Protein AF-A0AAV6G8V8-F1 (afdb_monomer)

Radius of gyration: 40.71 Å; Cα contacts (8 Å, |Δi|>4): 2150; chains: 1; bounding box: 115×100×104 Å

Nearest PDB structures (foldseek):
  4igi-assembly1_A  TM=9.285E-01  e=2.406E-15  Mus musculus
  1qc5-assembly1_A  TM=9.276E-01  e=7.473E-13  Homo sapiens
  1mhp-assembly1_A  TM=9.210E-01  e=8.680E-13  Rattus norvegicus
  1ck4-assembly1_A  TM=9.273E-01  e=8.257E-13  Rattus norvegicus
  1pt6-assembly1_A  TM=9.185E-01  e=1.231E-12  Homo sapiens

Sequence (1249 aa):
MVQYSNIMHTEFSLNTYQNKAQILEHIDKLGYIMGKTLTGEGLNFILKEHFVQSAGSRASEKVPQIAVVITDGMADDDVGPHAMDLKNQGIIVYAIGVKDAVELELRQIASEPQDQHVYSVSDFTALQSITQKIVQKLCFEVEEVISHTTQVVISHTITQVSTDCQHATVADIVFLVDCSGSIGHDSFNQMKQFLKSFVSGLPVAKHQVRIGLAQFDHQTYQEFLLKDHDNVKDVLDRIDQLQYHKGATYLGSALTFLQENYFTPEGGSRDSVPKIAIVITDGASMDAVAEPALKLRSHGVVIFAVGVGYYDAAQLRTVASSPSEQFLISIHDYQELQKVMDNMRKTVCTSVEIQAQVLAPKYAEVFFLVDSSAQSHIQAIREMLIRLANQLNVNKEGNRMGLAQYGSTVSVEFQLDQYTSESEVVDHIKRFTLTGSQMRKTGGAISYASHNFFSLEDGTRGYKQYLVLIISGKSDDNVMEASNVIKDQGVTVLTVGLDQADRVELEIIATQSYVFIGQCTQQIIQGIATADNTIDIKDTVKEKIQGISQMIVHVLCTTVVTAEPKNPTIVMPGKEPKNPTIVVTTKKPKNPTNVVIVAKTPPAPPQTSHCSEGSAGHLSEGGHNNNGQYIQHTKQDIKILFDSEKIPKVSHDCIQTDKADIYFLIDHSTSIRYKDFRHIKKFVLELIWMFRIGPHKVRVGLVKFSNSPKLEFRLSQYTDRESLEDAVIAVHQTGGNTYIGHALNFMSPLFKETMEDRGHAVPKYLIVITDANSHDNVEVPAKRLRQQGITIYAIGLKGANERELDYISGDPKRKYLINNFNAFIPMKDDIVKDICSQSACKNMLADVIFLVDGSGSIDSDEFYKIKRFINVLIQRSIQVHPDAVRVGLLQYSGTLRVEYTLCAPQTLRGFLQTVNFMRQLSGTTLTGGALSLTSQFFDTSKGGRPGVPKILIVLTDGEARDDVVRPAQALRRKNIIIYSVGVERANVTQLREISGRPSRLFMETNFDALQNLESDILPKICQPDKPDTTYKPDKPDTTHMPDTTDKTVINCSTTQVADMIFLVDGSSSIYPDQYKSMERFMMSVVDSMNVGEDHVRFGAIVYSTAAESKFTLNQFKTAEEVRNAIANLNQPGGITSTGAALRYALDYFGQSYGGRREKKVPQILFVITDGAATDPELLPVSSLEVLSEGIMIYGIGVAGAMMTELQVMTGGKNKRVFYVDNFDALETLQKKISKELCEDDKQNVSLRP

Organism: NCBI:txid278164

Solvent-accessible surface area (backbone atoms only — not comparable to full-atom values): 69593 Å² total; per-residue (Å²): 84,72,52,62,22,74,56,79,44,80,78,43,43,67,61,71,54,95,47,70,66,59,50,48,64,48,60,80,63,62,79,86,81,86,66,47,48,33,52,13,61,42,43,48,44,46,54,68,66,34,64,29,64,92,24,42,32,44,60,94,76,69,45,87,48,72,45,81,46,77,44,61,45,65,58,76,47,73,38,52,68,31,29,46,54,42,46,74,71,65,31,46,28,33,18,34,29,18,54,64,29,44,66,75,56,30,54,48,41,21,35,84,62,48,91,82,24,42,43,80,31,80,30,82,77,47,47,60,50,46,42,63,56,51,49,53,51,51,48,48,57,50,50,55,52,45,59,71,58,55,78,75,79,79,77,90,82,85,89,81,78,70,76,74,42,80,76,42,52,47,31,39,39,34,40,39,36,58,31,23,56,85,62,45,72,68,41,49,51,37,47,43,53,43,52,45,56,56,52,72,60,47,66,39,25,81,85,29,22,26,54,24,39,34,41,28,15,72,56,68,45,84,75,45,39,29,65,76,41,57,36,54,62,60,49,45,65,50,53,72,69,62,78,85,59,73,37,55,44,32,56,16,63,39,43,42,51,40,54,72,52,36,69,27,68,92,14,43,36,59,98,70,48,26,39,37,38,42,36,40,40,51,53,57,56,81,48,72,40,49,65,29,32,50,54,39,40,73,74,62,33,45,30,36,27,37,37,28,54,71,38,43,67,67,61,45,53,50,43,19,31,81,63,41,90,81,21,47,46,81,40,72,44,56,73,52,49,66,74,47,42,63,64,48,51,40,54,50,27,52,50,25,40,54,38,42,71,70,49,57,88,71,44,38,38,39,37,37,40,34,39,16,57,39,63,96,44,47,69,62,51,36,56,50,54,40,53,47,39,61,60,52,57,26,23,73,92,50,20,29,56,23,36,32,34,32,17,84,55,73,47,80,77,44,54,51,77,76,48,62,40,40,66,59,51,39,60,44,45,76,66,64,74,70,82,60,43,94,47,39,32,54,11,62,42,44,43,46,42,44,67,72,76,68,48,89,81,73,80,82,83,84,64,53,45,35,39,42,38,38,35,45,44,64,61,78,46,73,38,59,65,29,30,48,57,37,44,75,71,65,38,46,32,34,26,40,32,34,96,62,32,43,65,68,59,35,62,57,44,23,40,92,90,35,62,41,77,59,90,50,70,65,52,53,54,50,50,65,48,62,75,44,102,64,63,65,85,74,58,57,67,55,53,49,61,49,42,65,64,52,79,66,74,82,77,82,88,88,88,84,91,90,83,89,90,83,89,88,88,84,87,88,87,84,82,90,88,86,84,88,84,91,82,93,84,91,88,87,88,89,85,88,86,92,88,86,91,90,89,94,83,89,88,85,90,83,86,90,88,88,84,90,83,89,86,91,86,84,85,86,84,89,83,84,90,77,94,72,71,77,67,60,53,58,61,49,56,58,49,56,71,53,70,78,60,82,73,79,87,72,91,64,66,46,84,66,39,61,54,34,42,36,36,41,41,36,58,33,20,61,83,61,46,74,68,58,50,51,50,52,49,50,51,53,48,59,54,52,69,30,50,52,52,22,88,85,24,26,22,57,21,38,31,40,29,11,77,56,64,42,77,78,45,52,46,84,71,43,52,42,61,69,64,39,50,53,54,57,70,66,64,76,80,81,41,44,52,51,36,55,17,62,35,43,51,60,47,53,60,63,65,54,52,46,43,75,79,60,76,53,93,65,58,37,40,37,44,36,39,43,56,61,70,57,79,47,67,42,46,68,31,30,48,53,42,44,75,69,66,37,49,36,37,19,40,26,29,71,80,24,45,63,68,59,30,38,39,44,22,72,37,75,89,35,40,47,79,37,68,40,84,76,62,49,62,70,48,53,55,53,54,48,45,65,68,33,49,72,58,70,25,79,84,38,61,32,41,38,34,40,41,35,60,25,23,52,88,58,53,77,65,48,52,46,36,53,38,48,37,55,45,50,54,40,73,74,41,51,59,48,24,87,84,36,22,32,56,24,34,33,38,27,14,72,56,72,47,80,77,44,41,41,55,48,78,45,35,59,68,57,52,47,49,51,48,69,70,60,74,78,69,57,37,47,49,33,52,13,62,38,46,49,60,50,57,56,51,57,33,62,89,34,42,26,66,84,99,49,51,35,38,38,41,39,39,40,51,55,61,59,79,48,67,39,51,66,26,30,50,54,38,34,73,73,48,36,43,36,33,24,38,31,25,64,68,24,41,66,66,62,37,35,49,42,22,68,36,73,92,36,43,48,78,32,81,37,56,73,51,46,74,59,48,52,75,73,49,46,62,51,64,48,57,60,77,78,64,69,88,75,83,70,90,73,77,95,74,95,74,82,90,80,86,90,88,85,80,91,63,89,70,65,73,62,70,61,46,30,38,39,34,40,40,34,62,21,22,61,88,63,47,76,72,46,49,52,31,53,44,52,34,54,40,55,52,45,77,74,48,67,45,20,87,84,22,25,22,55,24,36,30,43,24,11,70,58,63,45,79,77,47,39,29,66,74,50,54,41,52,64,54,46,43,57,52,52,77,65,68,79,72,77,41,50,46,42,30,52,16,62,33,48,44,62,54,51,65,53,50,32,65,93,30,43,27,47,53,92,77,71,35,55,39,36,37,40,37,40,40,53,49,62,52,76,36,59,86,38,30,59,56,26,29,47,53,38,46,73,73,65,36,46,48,32,22,36,32,24,55,62,26,40,67,69,56,33,31,45,45,29,72,66,39,64,88,36,45,45,75,32,84,38,50,79,55,43,61,71,43,48,68,57,52,55,50,52,53,56,51,56,49,63,56,56,64,76,73,62,134

Secondary structure (DSSP, 8-state):
-EEESSSEEES--TTS-SSHHHHHHHHTT-----S---HHHHHHHHHHHTSSGGGT--GGGT---EEEEEESS--SS-HHHHHHHHHHTT-EEEEEEETT--HHHHHHHSPSSHHHHEEEESSTTTHHHHHHHHHHHHHHHHHHHHHHHHTTS--S------GGGSS---EEEEEEEE--TTTHHHHHHHHHHHHHHHHHTS-BBTTSEEEEEEEESSSEEEEE-TTT--BHHHHHHHHHTPPP------HHHHHHHHHHHTSSTTTT--TTS-EEEEEEESS--SS--HHHHHHHHHTTEEEEEEEESS--HHHHHHHS-SSHHHHEEEESSSSTHHHHHHHHHHHHHHHHHHHHHHH----EEEEEEEETT-GGGHHHHHHHHHHHHHHHT-BTTS-EEEEEEESSSEEEEE-TTS-SBHHHHHHHHTT------S---HHHHHHHHHHHTS-TTS--SSPEEEEEEEESS--SS-HHHHHHHHHHTTPEEEEEE-TT--HHHHHHHSSTT-EEESS-HHHHHHHHHHSSTTS--SSHHHHHHHHHHHTT--S-------------------------------------------------------------------------THHHHHHHHHHHHHHSS----------S---EEEEEEEE-SSSS-HHHHHHHHHHHHHHHHHS-B-TTSEEEEEEEESSSEEEEE-TTT--SHHHHHHHHHTPPP------HHHHHHHHHHHHHHHHHTTSS---EEEEEEE-S--SS--HHHHHHHHTTTEEEEEEEETT--HHHHHHHHSSGGGEEEESSGGGHHHHHHHHHHHHH---TTTT--EEEEEEEE-BTTS-HHHHHHHHHHHHHHHHHH--B-TTSEEEEEEEESSSEEEEE-TTS---HHHHHHHHHHPPP--B---HHHHHHHHTTTTSGGGTPPSSS-EEEEEEESS--SS--HHHHHHHHHTTEEEEEEEETT--HHHHHHHHSSGGGEEEESSTTTHHHHHHHHHHHHHS-----TT------------------S------SSEEEEEEEE-SSSS-HHHHHHHHHHHHHHHTTS-BSTTSEEEEEEEESSSEEEEE-TTT--SHHHHHHHHTT-----S---HHHHHHHHHHTTSGGGT--GGGT--EEEEEEESS--S-GGGHHHHHHHHHHTT-EEEEEEETT--HHHHHHHTTT-GGGEEEESSSGGGGGGHHHHHHHHHHHHHHHGGG--

Foldseek 3Di:
DWDDFVDIGDLAAPPRDDDDVVVVVSVVVDDDDYHAQAQQVNLVCCVPPHCDVVSPNCVVVVQAAEAEDEDAAEHPDDNQVSLVVCVVSRYAYAFEYAQHHDQVSSQSNGDPPCVLRYHYDNHPVQVLLCVVVCVVVVVVVRVLSVVVSVVPPDDDDDDDADPLQVPLFAAEEEEEEELAAVCDDVLLVLVLVLVLVLLSNHFAALGTYFYFYWYDAPDIRGQAFSNRDGGSVVVNVSSVVDDRDYHHAAQQNRLQVCVVQHCDVNSVHDQLFQAEYEYEDAAEHPDQNQVSLVVSLVSRYAYAYEYEAYYDPVSVCSNHAPPSVLRYHYYHGSNCSVVCSSVVSNSVSVSRNVSNVVSDAAAAEEEEEAELAVQVCLVVVLVLQLVLLVLQQDAQVGYFYWYWYDFPHIGGQGARNRDGGSVVSNVSSVVDHRPHDPAHAPLRSLLCCQPPHLDDPPPDDGHAAEYEYEDADEHPDDNQVSLVSSVVSRYAYAYAYHHHHDQVSRCSNGDPPRYHYDQDSVVNNVSVCVVDVRRRPDVVNVCVSVVSVPVPPVPDDDDDDDDDDDDDDDDDDDDDDDDDDDDDDDDDDDDDDDDDDDDDDDDDDDDDDDDDDDDDDDDDDDDDDDDDDVVVVVVVVVVVVVVVDPDDPDPQALPQQFAEEEEEEEEQAPVQDPVNLVLVLVLVLVLLVNYFFALQGYFYWYWYDAQAIDTLDASNGDGGSVVVNVSSVPDDRDHHHAAQQRVLQVVVVSVVCVCVSHVDDDAAEYEYEEAEDHPDDQLVSLVVCVVVRYQYAQEYEDCYPVVSRCSNRVDPLRYDYYSRSVVVVVVSVSVSCVSSQDLLQPQAFEEEEEEEEQAQVADPVLLVLVLVLVLVLCVRHADFALGHYFYFYWYDAPHIDGQGALPPHRDSVVVNVSSNPDDGDHHHAAQQVSLQVVQCRCDVSGNHDPPTAAEYEYEEADEHPDDNQVSLVVCLVVLYQYAYEYEAYYDPVSNCSNRVHPLRYHYYNHSVSSVVCSVSVNNCVSVPDGRDPDDDPDDDDDDDDDDDPDDPDPDPPQLFFAEEEEEAELAPVADPVLLVLVLVLVLLLLVVFDFALRGYFYWYWYDAPHIDTQAFRPGDGDSVVVSVSSVPDDRPYHHAQPLRSLQVVQCRCDVVRSHDVVVVHAAEYEYEDAAEHPPLVSLLVSLCVSVVSRYQYQYEYEQHYDQVSRCSNRVNPPLRYHYDNHSNCSNVCSVSVSVVSSVVVVVSVVPDD

Structure (mmCIF, N/CA/C/O backbone):
data_AF-A0AAV6G8V8-F1
#
_entry.id   AF-A0AAV6G8V8-F1
#
loop_
_atom_site.group_PDB
_atom_site.id
_atom_site.type_symbol
_atom_site.label_atom_id
_atom_site.label_alt_id
_atom_site.label_comp_id
_atom_site.label_asym_id
_atom_site.label_entity_id
_atom_site.label_seq_id
_atom_site.pdbx_PDB_ins_code
_atom_site.Cartn_x
_atom_site.Cartn_y
_atom_site.Cartn_z
_atom_site.occupancy
_atom_site.B_iso_or_equiv
_atom_site.auth_seq_id
_atom_site.auth_comp_id
_atom_site.auth_asym_id
_atom_site.auth_atom_id
_atom_site.pdbx_PDB_model_num
ATOM 1 N N . MET A 1 1 ? 1.365 11.807 -45.455 1.00 86.38 1 MET A N 1
ATOM 2 C CA . MET A 1 1 ? 1.861 10.439 -45.203 1.00 86.38 1 MET A CA 1
ATOM 3 C C . MET A 1 1 ? 2.652 9.980 -46.411 1.00 86.38 1 MET A C 1
ATOM 5 O O . MET A 1 1 ? 2.213 10.179 -47.540 1.00 86.38 1 MET A O 1
ATOM 9 N N . VAL A 1 2 ? 3.820 9.398 -46.152 1.00 90.25 2 VAL A N 1
ATOM 10 C CA . VAL A 1 2 ? 4.770 8.904 -47.153 1.00 90.25 2 VAL A CA 1
ATOM 11 C C . VAL A 1 2 ? 5.119 7.465 -46.787 1.00 90.25 2 VAL A C 1
ATOM 13 O O . VAL A 1 2 ? 5.314 7.177 -45.606 1.00 90.25 2 VAL A O 1
ATOM 16 N N . GLN A 1 3 ? 5.207 6.583 -47.779 1.00 90.31 3 GLN A N 1
ATOM 17 C CA . GLN A 1 3 ? 5.963 5.337 -47.669 1.00 90.31 3 GLN A CA 1
ATOM 18 C C . GLN A 1 3 ? 7.306 5.521 -48.382 1.00 90.31 3 GLN A C 1
ATOM 20 O O . GLN A 1 3 ? 7.365 6.146 -49.441 1.00 90.31 3 GLN A O 1
ATOM 25 N N . TYR A 1 4 ? 8.384 4.991 -47.811 1.00 88.00 4 TYR A N 1
ATOM 26 C CA . TYR A 1 4 ? 9.729 5.091 -48.373 1.00 88.00 4 TYR A CA 1
ATOM 27 C C . TYR A 1 4 ? 10.363 3.709 -48.520 1.00 88.00 4 TYR A C 1
ATOM 29 O O . TYR A 1 4 ? 10.017 2.764 -47.813 1.00 88.00 4 TYR A O 1
ATOM 37 N N . SER A 1 5 ? 11.245 3.593 -49.506 1.00 86.44 5 SER A N 1
ATOM 38 C CA . SER A 1 5 ? 11.984 2.381 -49.856 1.00 86.44 5 SER A CA 1
ATOM 39 C C . SER A 1 5 ? 13.168 2.785 -50.758 1.00 86.44 5 SER A C 1
ATOM 41 O O . SER A 1 5 ? 13.708 3.879 -50.609 1.00 86.44 5 SER A O 1
ATOM 43 N N . ASN A 1 6 ? 13.515 1.999 -51.788 1.00 82.19 6 ASN A N 1
ATOM 44 C CA . ASN A 1 6 ? 14.340 2.501 -52.897 1.00 82.19 6 ASN A CA 1
ATOM 45 C C . ASN A 1 6 ? 13.607 3.541 -53.780 1.00 82.19 6 ASN A C 1
ATOM 47 O O . ASN A 1 6 ? 14.211 4.082 -54.705 1.00 82.19 6 ASN A O 1
ATOM 51 N N . ILE A 1 7 ? 12.317 3.783 -53.528 1.00 77.00 7 ILE A N 1
ATOM 52 C CA . ILE A 1 7 ? 11.50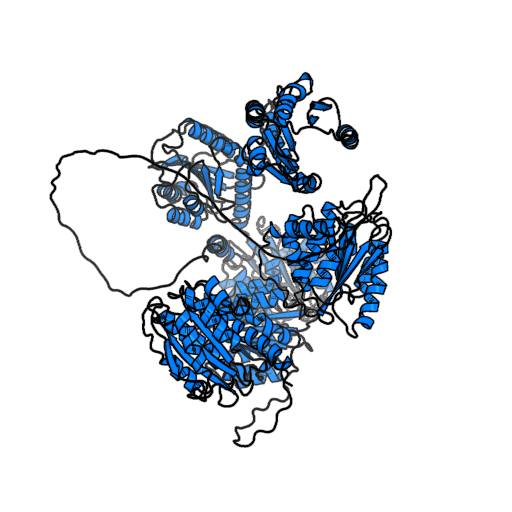0 4.863 -54.093 1.00 77.00 7 ILE A CA 1
ATOM 53 C C . ILE A 1 7 ? 10.654 5.520 -52.993 1.00 77.00 7 ILE A C 1
ATOM 55 O O . ILE A 1 7 ? 10.235 4.854 -52.043 1.00 77.00 7 ILE A O 1
ATOM 59 N N . MET A 1 8 ? 10.384 6.818 -53.146 1.00 88.38 8 MET A N 1
ATOM 60 C CA . MET A 1 8 ? 9.541 7.607 -52.241 1.00 88.38 8 MET A CA 1
ATOM 61 C C . MET A 1 8 ? 8.120 7.692 -52.800 1.00 88.38 8 MET A C 1
ATOM 63 O O . MET A 1 8 ? 7.934 8.155 -53.926 1.00 88.38 8 MET A O 1
ATOM 67 N N . HIS A 1 9 ? 7.121 7.254 -52.034 1.00 86.38 9 HIS A N 1
ATOM 68 C CA . HIS A 1 9 ? 5.721 7.242 -52.455 1.00 86.38 9 HIS A CA 1
ATOM 69 C C . HIS A 1 9 ? 4.845 8.112 -51.546 1.00 86.38 9 HIS A C 1
ATOM 71 O O . HIS A 1 9 ? 4.814 7.956 -50.325 1.00 86.38 9 HIS A O 1
ATOM 77 N N . THR A 1 10 ? 4.118 9.049 -52.156 1.00 91.62 10 THR A N 1
ATOM 78 C CA . THR A 1 10 ? 3.138 9.894 -51.464 1.00 91.62 10 THR A CA 1
ATOM 79 C C . THR A 1 10 ? 1.790 9.189 -51.440 1.00 91.62 10 THR A C 1
ATOM 81 O O . THR A 1 10 ? 1.140 9.077 -52.472 1.00 91.62 10 THR A O 1
ATOM 84 N N . GLU A 1 11 ? 1.354 8.770 -50.253 1.00 90.94 11 GLU A N 1
ATOM 85 C CA . GLU A 1 11 ? 0.031 8.162 -50.052 1.00 90.94 11 GLU A CA 1
ATOM 86 C C . GLU A 1 11 ? -1.067 9.231 -50.007 1.00 90.94 11 GLU A C 1
ATOM 88 O O . GLU A 1 11 ? -2.090 9.143 -50.681 1.00 90.94 11 GLU A O 1
ATOM 93 N N . PHE A 1 12 ? -0.826 10.293 -49.233 1.00 90.25 12 PHE A N 1
ATOM 94 C CA . PHE A 1 12 ? -1.669 11.488 -49.177 1.00 90.25 12 PHE A CA 1
ATOM 95 C C . PHE A 1 12 ? -0.925 12.647 -48.506 1.00 90.25 12 PHE A C 1
ATOM 97 O O . PHE A 1 12 ? -0.090 12.429 -47.628 1.00 90.25 12 PHE A O 1
ATOM 104 N N . SER A 1 13 ? -1.242 13.883 -48.874 1.00 89.69 13 SER A N 1
ATOM 105 C CA . SER A 1 13 ? -0.701 15.107 -48.266 1.00 89.69 13 SER A CA 1
ATOM 106 C C . SER A 1 13 ? -1.564 15.572 -47.079 1.00 89.69 13 SER A C 1
ATOM 108 O O . SER A 1 13 ? -2.649 15.040 -46.835 1.00 89.69 13 SER A O 1
ATOM 110 N N . LEU A 1 14 ? -1.098 16.562 -46.309 1.00 87.00 14 LEU A N 1
ATOM 111 C CA . LEU A 1 14 ? -1.771 17.040 -45.088 1.00 87.00 14 LEU A CA 1
ATOM 112 C C . LEU A 1 14 ? -3.162 17.652 -45.354 1.00 87.00 14 LEU A C 1
ATOM 114 O O . LEU A 1 14 ? -4.009 17.647 -44.464 1.00 87.00 14 LEU A O 1
ATOM 118 N N . ASN A 1 15 ? -3.418 18.143 -46.571 1.00 88.62 15 ASN A N 1
ATOM 119 C CA . ASN A 1 15 ? -4.710 18.691 -47.008 1.00 88.62 15 ASN A CA 1
ATOM 120 C C . ASN A 1 15 ? -5.618 17.702 -47.773 1.00 88.62 15 ASN A C 1
ATOM 122 O O . ASN A 1 15 ? -6.743 18.068 -48.116 1.00 88.62 15 ASN A O 1
ATOM 126 N N . THR A 1 16 ? -5.173 16.470 -48.055 1.00 89.75 16 THR A N 1
ATOM 127 C CA . THR A 1 16 ? -5.898 15.538 -48.944 1.00 89.75 16 THR A CA 1
ATOM 128 C C . THR A 1 16 ? -7.219 15.028 -48.359 1.00 89.75 16 THR A C 1
ATOM 130 O O . THR A 1 16 ? -8.172 14.811 -49.106 1.00 89.75 16 THR A O 1
ATOM 133 N N . TYR A 1 17 ? -7.303 14.853 -47.037 1.00 88.38 17 TYR A N 1
ATOM 134 C CA . TYR A 1 17 ? -8.477 14.291 -46.365 1.00 88.38 17 TYR A CA 1
ATOM 135 C C . TYR A 1 17 ? -9.014 15.224 -45.280 1.00 88.38 17 TYR A C 1
ATOM 137 O O . TYR A 1 17 ? -8.270 15.727 -44.444 1.00 88.38 17 TYR A O 1
ATOM 145 N N . GLN A 1 18 ? -10.332 15.441 -45.290 1.00 78.56 18 GLN A N 1
ATOM 146 C CA . GLN A 1 18 ? -11.009 16.434 -44.443 1.00 78.56 18 GLN A CA 1
ATOM 147 C C . GLN A 1 18 ? -11.440 15.874 -43.078 1.00 78.56 18 GLN A C 1
ATOM 149 O O . GLN A 1 18 ? -11.823 16.631 -42.190 1.00 78.56 18 GLN A O 1
ATOM 154 N N . ASN A 1 19 ? -11.432 14.550 -42.898 1.00 77.31 19 ASN A N 1
ATOM 155 C CA . ASN A 1 19 ? -11.843 13.915 -41.649 1.00 77.31 19 ASN A CA 1
ATOM 156 C C . ASN A 1 19 ? -11.115 12.586 -41.390 1.00 77.31 19 ASN A C 1
ATOM 158 O O . ASN A 1 19 ? -10.601 11.935 -42.299 1.00 77.31 19 ASN A O 1
ATOM 162 N N . LYS A 1 20 ? -11.127 12.165 -40.119 1.00 80.25 20 LYS A N 1
ATOM 163 C CA . LYS A 1 20 ? -10.453 10.954 -39.629 1.00 80.25 20 LYS A CA 1
ATOM 164 C C . LYS A 1 20 ? -10.902 9.668 -40.333 1.00 80.25 20 LYS A C 1
ATOM 166 O O . LYS A 1 20 ? -10.077 8.779 -40.509 1.00 80.25 20 LYS A O 1
ATOM 171 N N . ALA A 1 21 ? -12.172 9.553 -40.731 1.00 85.38 21 ALA A N 1
ATOM 172 C CA . ALA A 1 21 ? -12.683 8.329 -41.348 1.00 85.38 21 ALA A CA 1
ATOM 173 C C . ALA A 1 21 ? -12.049 8.085 -42.726 1.00 85.38 21 ALA A C 1
ATOM 175 O O . ALA A 1 21 ? -11.604 6.977 -42.990 1.00 85.38 21 ALA A O 1
ATOM 176 N N . GLN A 1 22 ? -11.912 9.128 -43.553 1.00 86.44 22 GLN A N 1
ATOM 177 C CA . GLN A 1 22 ? -11.244 9.032 -44.859 1.00 86.44 22 GLN A CA 1
ATOM 178 C C . GLN A 1 22 ? -9.756 8.667 -44.737 1.00 86.44 22 GLN A C 1
ATOM 180 O O . GLN A 1 22 ? -9.252 7.869 -45.520 1.00 86.44 22 GLN A O 1
ATOM 185 N N . ILE A 1 23 ? -9.065 9.222 -43.732 1.00 85.94 23 ILE A N 1
ATOM 186 C CA . ILE A 1 23 ? -7.656 8.903 -43.453 1.00 85.94 23 ILE A CA 1
ATOM 187 C C . ILE A 1 23 ? -7.510 7.422 -43.078 1.00 85.94 23 ILE A C 1
ATOM 189 O O . ILE A 1 23 ? -6.643 6.740 -43.615 1.00 85.94 23 ILE A O 1
ATOM 193 N N . LEU A 1 24 ? -8.376 6.909 -42.196 1.00 83.06 24 LEU A N 1
ATOM 194 C CA . LEU A 1 24 ? -8.376 5.493 -41.816 1.00 83.06 24 LEU A CA 1
ATOM 195 C C . LEU A 1 24 ? -8.730 4.581 -43.001 1.00 83.06 24 LEU A C 1
ATOM 197 O O . LEU A 1 24 ? -8.028 3.608 -43.236 1.00 83.06 24 LEU A O 1
ATOM 201 N N . GLU A 1 25 ? -9.734 4.936 -43.809 1.00 86.00 25 GLU A N 1
ATOM 202 C CA . GLU A 1 25 ? -10.139 4.153 -44.987 1.00 86.00 25 GLU A CA 1
ATOM 203 C C . GLU A 1 25 ? -9.055 4.097 -46.083 1.00 86.00 25 GLU A C 1
ATOM 205 O O . GLU A 1 25 ? -9.055 3.181 -46.907 1.00 86.00 25 GLU A O 1
ATOM 210 N N . HIS A 1 26 ? -8.136 5.069 -46.120 1.00 85.69 26 HIS A N 1
ATOM 211 C CA . HIS A 1 26 ? -6.927 4.991 -46.940 1.00 85.69 26 HIS A CA 1
ATOM 212 C C . HIS A 1 26 ? -5.857 4.116 -46.269 1.00 85.69 26 HIS A C 1
ATOM 214 O O . HIS A 1 26 ? -5.286 3.247 -46.922 1.00 85.69 26 HIS A O 1
ATOM 220 N N . ILE A 1 27 ? -5.606 4.307 -44.967 1.00 84.69 27 ILE A N 1
ATOM 221 C CA . ILE A 1 27 ? -4.611 3.534 -44.203 1.00 84.69 27 ILE A CA 1
ATOM 222 C C . ILE A 1 27 ? -4.907 2.024 -44.247 1.00 84.69 27 ILE A C 1
ATOM 224 O O . ILE A 1 27 ? -3.991 1.236 -44.469 1.00 84.69 27 ILE A O 1
ATOM 228 N N . ASP A 1 28 ? -6.177 1.625 -44.149 1.00 81.19 28 ASP A N 1
ATOM 229 C CA . ASP A 1 28 ? -6.628 0.228 -44.250 1.00 81.19 28 ASP A CA 1
ATOM 230 C C . ASP A 1 28 ? -6.400 -0.401 -45.646 1.00 81.19 28 ASP A C 1
ATOM 232 O O . ASP A 1 28 ? -6.551 -1.613 -45.814 1.00 81.19 28 ASP A O 1
ATOM 236 N N . LYS A 1 29 ? -6.039 0.402 -46.657 1.00 83.81 29 LYS A N 1
ATOM 237 C CA . LYS A 1 29 ? -5.767 -0.025 -48.044 1.00 83.81 29 LYS A CA 1
ATOM 238 C C . LYS A 1 29 ? -4.293 0.095 -48.440 1.00 83.81 29 LYS A C 1
ATOM 240 O O . LYS A 1 29 ? -3.964 -0.182 -49.594 1.00 83.81 29 LYS A O 1
ATOM 245 N N . LEU A 1 30 ? -3.414 0.500 -47.520 1.00 81.31 30 LEU A N 1
ATOM 246 C CA . LEU A 1 30 ? -1.988 0.663 -47.797 1.00 81.31 30 LEU A CA 1
ATOM 247 C C . LEU A 1 30 ? -1.344 -0.663 -48.215 1.00 81.31 30 LEU A C 1
ATOM 249 O O . LEU A 1 30 ? -1.376 -1.654 -47.484 1.00 81.31 30 LEU A O 1
ATOM 253 N N . GLY A 1 31 ? -0.702 -0.653 -49.383 1.00 77.31 31 GLY A N 1
ATOM 254 C CA . GLY A 1 31 ? 0.236 -1.703 -49.764 1.00 77.31 31 GLY A CA 1
ATOM 255 C C . GLY A 1 31 ? 1.511 -1.642 -48.919 1.00 77.31 31 GLY A C 1
ATOM 256 O O . GLY A 1 31 ? 1.779 -0.652 -48.243 1.00 77.31 31 GLY A O 1
ATOM 257 N N . TYR A 1 32 ? 2.323 -2.696 -48.981 1.00 74.44 32 TYR A N 1
ATOM 258 C CA . TYR A 1 32 ? 3.706 -2.663 -48.504 1.00 74.44 32 TYR A CA 1
ATOM 259 C C . TYR A 1 32 ? 4.640 -2.592 -49.713 1.00 74.44 32 TYR A C 1
ATOM 261 O O . TYR A 1 32 ? 4.578 -3.458 -50.590 1.00 74.44 32 TYR A O 1
ATOM 269 N N . ILE A 1 33 ? 5.494 -1.569 -49.764 1.00 73.38 33 ILE A N 1
ATOM 270 C CA . ILE A 1 33 ? 6.512 -1.417 -50.808 1.00 73.38 33 ILE A CA 1
ATOM 271 C C . ILE A 1 33 ? 7.825 -2.088 -50.382 1.00 73.38 33 ILE A C 1
ATOM 273 O O . ILE A 1 33 ? 8.314 -1.885 -49.275 1.00 73.38 33 ILE A O 1
ATOM 277 N N . MET A 1 34 ? 8.395 -2.911 -51.265 1.00 70.19 34 MET A N 1
ATOM 278 C CA . MET A 1 34 ? 9.658 -3.621 -51.029 1.00 70.19 34 MET A CA 1
ATOM 279 C C . MET A 1 34 ? 10.827 -2.871 -51.669 1.00 70.19 34 MET A C 1
ATOM 281 O O . MET A 1 34 ? 10.772 -2.567 -52.860 1.00 70.19 34 MET A O 1
ATOM 285 N N . GLY A 1 35 ? 11.903 -2.641 -50.913 1.00 79.00 35 GLY A N 1
ATOM 286 C CA . GLY A 1 35 ? 13.099 -1.956 -51.401 1.00 79.00 35 GLY A CA 1
ATOM 287 C C . GLY A 1 35 ? 14.218 -1.853 -50.363 1.00 79.00 35 GLY A C 1
ATOM 288 O O . GLY A 1 35 ? 14.261 -2.634 -49.418 1.00 79.00 35 GLY A O 1
ATOM 289 N N . LYS A 1 36 ? 15.121 -0.887 -50.568 1.00 81.06 36 LYS A N 1
ATOM 290 C CA . LYS A 1 36 ? 16.159 -0.464 -49.606 1.00 81.06 36 LYS A CA 1
ATOM 291 C C . LYS A 1 36 ? 15.577 0.448 -48.525 1.00 81.06 36 LYS A C 1
ATOM 293 O O . LYS A 1 36 ? 14.610 1.153 -48.800 1.00 81.06 36 LYS A O 1
ATOM 298 N N . THR A 1 37 ? 16.207 0.519 -47.359 1.00 84.06 37 THR A N 1
ATOM 299 C CA . THR A 1 37 ? 15.756 1.365 -46.241 1.00 84.06 37 THR A CA 1
ATOM 300 C C . THR A 1 37 ? 16.425 2.740 -46.319 1.00 84.06 37 THR A C 1
ATOM 302 O O . THR A 1 37 ? 17.313 3.060 -45.536 1.00 84.06 37 THR A O 1
ATOM 305 N N . LEU A 1 38 ? 16.045 3.548 -47.317 1.00 89.50 38 LEU A N 1
ATOM 306 C CA . LEU A 1 38 ? 16.570 4.910 -47.514 1.00 89.50 38 LEU A CA 1
ATOM 307 C C . LEU A 1 38 ? 15.846 5.914 -46.601 1.00 89.50 38 LEU A C 1
ATOM 309 O O . LEU A 1 38 ? 14.999 6.698 -47.040 1.00 89.50 38 LEU A O 1
ATOM 313 N N . THR A 1 39 ? 16.118 5.826 -45.300 1.00 91.38 39 THR A N 1
ATOM 314 C CA . THR A 1 39 ? 15.491 6.667 -44.275 1.00 91.38 39 THR A CA 1
ATOM 315 C C . THR A 1 39 ? 15.903 8.132 -44.429 1.00 91.38 39 THR A C 1
ATOM 317 O O . THR A 1 39 ? 15.053 9.013 -44.310 1.00 91.38 39 THR A O 1
ATOM 320 N N . GLY A 1 40 ? 17.172 8.413 -44.738 1.00 91.75 40 GLY A N 1
ATOM 321 C CA . GLY A 1 40 ? 17.699 9.771 -44.897 1.00 91.75 40 GLY A CA 1
ATOM 322 C C . GLY A 1 40 ? 17.014 10.530 -46.034 1.00 91.75 40 GLY A C 1
ATOM 323 O O . GLY A 1 40 ? 16.488 11.626 -45.826 1.00 91.75 40 GLY A O 1
ATOM 324 N N . GLU A 1 41 ? 16.915 9.919 -47.214 1.00 91.56 41 GLU A N 1
ATOM 325 C CA . GLU A 1 41 ? 16.170 10.494 -48.338 1.00 91.56 41 GLU A CA 1
ATOM 326 C C . GLU A 1 41 ? 14.648 10.523 -48.090 1.00 91.56 41 GLU A C 1
ATOM 328 O O . GLU A 1 41 ? 13.967 11.434 -48.561 1.00 91.56 41 GLU A O 1
ATOM 333 N N . GLY A 1 42 ? 14.098 9.613 -47.277 1.00 92.25 42 GLY A N 1
ATOM 334 C CA . GLY A 1 42 ? 12.708 9.692 -46.806 1.00 92.25 42 GLY A CA 1
ATOM 335 C C . GLY A 1 42 ? 12.426 10.946 -45.962 1.00 92.25 42 GLY A C 1
ATOM 336 O O . GLY A 1 42 ? 11.409 11.620 -46.159 1.00 92.25 42 GLY A O 1
ATOM 337 N N . LEU A 1 43 ? 13.356 11.309 -45.072 1.00 94.56 43 LEU A N 1
ATOM 338 C CA . LEU A 1 43 ? 13.317 12.544 -44.276 1.00 94.56 43 LEU A CA 1
ATOM 339 C C . LEU A 1 43 ? 13.485 13.795 -45.159 1.00 94.56 43 LEU A C 1
ATOM 341 O O . LEU A 1 43 ? 12.741 14.769 -45.019 1.00 94.56 43 LEU A O 1
ATOM 345 N N . ASN A 1 44 ? 14.407 13.742 -46.124 1.00 93.88 44 ASN A N 1
ATOM 346 C CA . ASN A 1 44 ? 14.632 14.788 -47.126 1.00 93.88 44 ASN A CA 1
ATOM 347 C C . ASN A 1 44 ? 13.377 15.042 -47.993 1.00 93.88 44 ASN A C 1
ATOM 349 O O . ASN A 1 44 ? 13.032 16.188 -48.294 1.00 93.88 44 ASN A O 1
ATOM 353 N N . PHE A 1 45 ? 12.672 13.972 -48.371 1.00 93.75 45 PHE A N 1
ATOM 354 C CA . PHE A 1 45 ? 11.470 14.009 -49.202 1.00 93.75 45 PHE A CA 1
ATOM 355 C C . PHE A 1 45 ? 10.249 14.558 -48.451 1.00 93.75 45 PHE A C 1
ATOM 357 O O . PHE A 1 45 ? 9.560 15.437 -48.970 1.00 93.75 45 PHE A O 1
ATOM 364 N N . ILE A 1 46 ? 9.987 14.108 -47.215 1.00 93.00 46 ILE A N 1
ATOM 365 C CA . ILE A 1 46 ? 8.838 14.614 -46.441 1.00 93.00 46 ILE A CA 1
ATOM 366 C C . ILE A 1 46 ? 9.003 16.105 -46.087 1.00 93.00 46 ILE A C 1
ATOM 368 O O . ILE A 1 46 ? 8.019 16.849 -46.109 1.00 93.00 46 ILE A O 1
ATOM 372 N N . LEU A 1 47 ? 10.238 16.572 -45.859 1.00 93.31 47 LEU A N 1
ATOM 373 C CA . LEU A 1 47 ? 10.550 17.993 -45.669 1.00 93.31 47 LEU A CA 1
ATOM 374 C C . LEU A 1 47 ? 10.185 18.841 -46.902 1.00 93.31 47 LEU A C 1
ATOM 376 O O . LEU A 1 47 ? 9.556 19.888 -46.756 1.00 93.31 47 LEU A O 1
ATOM 380 N N . LYS A 1 48 ? 10.551 18.392 -48.110 1.00 92.12 48 LYS A N 1
ATOM 381 C CA . LYS A 1 48 ? 10.377 19.164 -49.357 1.00 92.12 48 LYS A CA 1
ATOM 382 C C . LYS A 1 48 ? 8.973 19.084 -49.953 1.00 92.12 48 LYS A C 1
ATOM 384 O O . LYS A 1 48 ? 8.476 20.091 -50.444 1.00 92.12 48 LYS A O 1
ATOM 389 N N . GLU A 1 49 ? 8.332 17.918 -49.898 1.00 90.81 49 GLU A N 1
ATOM 390 C CA . GLU A 1 49 ? 7.087 17.655 -50.636 1.00 90.81 49 GLU A CA 1
ATOM 391 C C . GLU A 1 49 ? 5.833 17.590 -49.740 1.00 90.81 49 GLU A C 1
ATOM 393 O O . GLU A 1 49 ? 4.716 17.654 -50.250 1.00 90.81 49 GLU A O 1
ATOM 398 N N . HIS A 1 50 ? 5.974 17.471 -48.409 1.00 91.31 50 HIS A N 1
ATOM 399 C CA . HIS A 1 50 ? 4.830 17.358 -47.477 1.00 91.31 50 HIS A CA 1
ATOM 400 C C . HIS A 1 50 ? 4.764 18.474 -46.435 1.00 91.31 50 HIS A C 1
ATOM 402 O O . HIS A 1 50 ? 3.674 18.980 -46.173 1.00 91.31 50 HIS A O 1
ATOM 408 N N . PHE A 1 51 ? 5.896 18.926 -45.889 1.00 92.75 51 PHE A N 1
ATOM 409 C CA . PHE A 1 51 ? 5.938 20.060 -44.952 1.00 92.75 51 PHE A CA 1
ATOM 410 C C . PHE A 1 51 ? 5.883 21.444 -45.638 1.00 92.75 51 PHE A C 1
ATOM 412 O O . PHE A 1 51 ? 6.238 22.462 -45.045 1.00 92.75 51 PHE A O 1
ATOM 419 N N . VAL A 1 52 ? 5.318 21.507 -46.850 1.00 91.12 52 VAL A N 1
ATOM 420 C CA . VAL A 1 52 ? 5.113 22.723 -47.659 1.00 91.12 52 VAL A CA 1
ATOM 421 C C . VAL A 1 52 ? 3.634 23.106 -47.800 1.00 91.12 52 VAL A C 1
ATOM 423 O O . VAL A 1 52 ? 2.735 22.266 -47.718 1.00 91.12 52 VAL A O 1
ATOM 426 N N . GLN A 1 53 ? 3.358 24.398 -48.004 1.00 88.69 53 GLN A N 1
ATOM 427 C CA . GLN A 1 53 ? 1.996 24.952 -47.944 1.00 88.69 53 GLN A CA 1
ATOM 428 C C . GLN A 1 53 ? 1.048 24.371 -49.012 1.00 88.69 53 GLN A C 1
ATOM 430 O O . GLN A 1 53 ? -0.129 24.141 -48.739 1.00 88.69 53 GLN A O 1
ATOM 435 N N . SER A 1 54 ? 1.559 24.057 -50.206 1.00 89.06 54 SER A N 1
ATOM 436 C CA . SER A 1 54 ? 0.818 23.380 -51.285 1.00 89.06 54 SER A CA 1
ATOM 437 C C . SER A 1 54 ? 0.304 21.990 -50.883 1.00 89.06 54 SER A C 1
ATOM 439 O O . SER A 1 54 ? -0.798 21.602 -51.270 1.00 89.06 54 SER A O 1
ATOM 441 N N . ALA A 1 55 ? 1.067 21.271 -50.058 1.00 89.31 55 ALA A N 1
ATOM 442 C CA . ALA A 1 55 ? 0.712 19.970 -49.493 1.00 89.31 55 ALA A CA 1
ATOM 443 C C . ALA A 1 55 ? -0.129 20.074 -48.203 1.00 89.31 55 ALA A C 1
ATOM 445 O O . ALA A 1 55 ? -0.472 19.057 -47.602 1.00 89.31 55 ALA A O 1
ATOM 446 N N . GLY A 1 56 ? -0.492 21.287 -47.769 1.00 85.12 56 GLY A N 1
ATOM 447 C CA . GLY A 1 56 ? -1.319 21.519 -46.584 1.00 85.12 56 GLY A CA 1
ATOM 448 C C . GLY A 1 56 ? -0.553 21.718 -45.277 1.00 85.12 56 GLY A C 1
ATOM 449 O O . GLY A 1 56 ? -1.181 21.715 -44.218 1.00 85.12 56 GLY A O 1
ATOM 450 N N . SER A 1 57 ? 0.772 21.900 -45.319 1.00 88.38 57 SER A N 1
ATOM 451 C CA . SER A 1 57 ? 1.518 22.369 -44.146 1.00 88.38 57 SER A CA 1
ATOM 452 C C . SER A 1 57 ? 1.051 23.764 -43.742 1.00 88.38 57 SER A C 1
ATOM 454 O O . SER A 1 57 ? 0.877 24.649 -44.582 1.00 88.38 57 SER A O 1
ATOM 456 N N . ARG A 1 58 ? 0.871 23.962 -42.434 1.00 88.00 58 ARG A N 1
ATOM 457 C CA . ARG A 1 58 ? 0.401 25.219 -41.829 1.00 88.00 58 ARG A CA 1
ATOM 458 C C . ARG A 1 58 ? 1.474 25.873 -40.955 1.00 88.00 58 ARG A C 1
ATOM 460 O O . ARG A 1 58 ? 1.164 26.644 -40.050 1.00 88.00 58 ARG A O 1
ATOM 467 N N . ALA A 1 59 ? 2.748 25.612 -41.260 1.00 80.94 59 ALA A N 1
ATOM 468 C CA . ALA A 1 59 ? 3.895 26.241 -40.602 1.00 80.94 59 ALA A CA 1
ATOM 469 C C . ALA A 1 59 ? 3.832 27.784 -40.649 1.00 80.94 59 ALA A C 1
ATOM 471 O O . ALA A 1 59 ? 4.101 28.453 -39.654 1.00 80.94 59 ALA A O 1
ATOM 472 N N . SER A 1 60 ? 3.380 28.360 -41.770 1.00 78.81 60 SER A N 1
ATOM 473 C CA . SER A 1 60 ? 3.161 29.809 -41.928 1.00 78.81 60 SER A CA 1
ATOM 474 C C . SER A 1 60 ? 2.047 30.375 -41.037 1.00 78.81 60 SER A C 1
ATOM 476 O O . SER A 1 60 ? 2.042 31.566 -40.743 1.00 78.81 60 SER A O 1
ATOM 478 N N . GLU A 1 61 ? 1.114 29.531 -40.590 1.00 78.38 61 GLU A N 1
ATOM 479 C CA . GLU A 1 61 ? 0.052 29.863 -39.627 1.00 78.38 61 GLU A CA 1
ATOM 480 C C . GLU A 1 61 ? 0.492 29.588 -38.173 1.00 78.38 61 GLU A C 1
ATOM 482 O O . GLU A 1 61 ? -0.328 29.641 -37.261 1.00 78.38 61 GLU A O 1
ATOM 487 N N . LYS A 1 62 ? 1.783 29.286 -37.950 1.00 72.75 62 LYS A N 1
ATOM 488 C CA . LYS A 1 62 ? 2.384 28.868 -36.668 1.00 72.75 62 LYS A CA 1
ATOM 489 C C . LYS A 1 62 ? 1.826 27.565 -36.079 1.00 72.75 62 LYS A C 1
ATOM 491 O O . LYS A 1 62 ? 2.040 27.280 -34.905 1.00 72.75 62 LYS A O 1
ATOM 496 N N . VAL A 1 63 ? 1.146 26.744 -36.879 1.00 78.50 63 VAL A N 1
ATOM 497 C CA . VAL A 1 63 ? 0.695 25.419 -36.430 1.00 78.50 63 VAL A CA 1
ATOM 498 C C . VAL A 1 63 ? 1.924 24.518 -36.228 1.00 78.50 63 VAL A C 1
ATOM 500 O O . VAL A 1 63 ? 2.769 24.477 -37.129 1.00 78.50 63 VAL A O 1
ATOM 503 N N . PRO A 1 64 ? 2.031 23.763 -35.115 1.00 80.69 64 PRO A N 1
ATOM 504 C CA . PRO A 1 64 ? 3.143 22.839 -34.887 1.00 80.69 64 PRO A CA 1
ATOM 505 C C . PRO A 1 64 ? 3.300 21.846 -36.037 1.00 80.69 64 PRO A C 1
ATOM 507 O O . PRO A 1 64 ? 2.318 21.257 -36.495 1.00 80.69 64 PRO A O 1
ATOM 510 N N . GLN A 1 65 ? 4.532 21.657 -36.503 1.00 87.31 65 GLN A N 1
ATOM 511 C CA . GLN A 1 65 ? 4.865 20.632 -37.487 1.00 87.31 65 GLN A CA 1
ATOM 512 C C . GLN A 1 65 ? 5.565 19.480 -36.764 1.00 87.31 65 GLN A C 1
ATOM 514 O O . GLN A 1 65 ? 6.560 19.689 -36.071 1.00 87.31 65 GLN A O 1
ATOM 519 N N . ILE A 1 66 ? 5.027 18.269 -36.902 1.00 90.12 66 ILE A N 1
ATOM 520 C CA . ILE A 1 66 ? 5.539 17.075 -36.224 1.00 90.12 66 ILE A CA 1
ATOM 521 C C . ILE A 1 66 ? 5.692 15.952 -37.248 1.00 90.12 66 ILE A C 1
ATOM 523 O O . ILE A 1 66 ? 4.748 15.628 -37.971 1.00 90.12 66 ILE A O 1
ATOM 527 N N . ALA A 1 67 ? 6.875 15.346 -37.286 1.00 92.12 67 ALA A N 1
ATOM 528 C CA . ALA A 1 67 ? 7.175 14.159 -38.069 1.00 92.12 67 ALA A CA 1
ATOM 529 C C . ALA A 1 67 ? 7.243 12.936 -37.143 1.00 92.12 67 ALA A C 1
ATOM 531 O O . ALA A 1 67 ? 8.014 12.918 -36.185 1.00 92.12 67 ALA A O 1
ATOM 532 N N . VAL A 1 68 ? 6.462 11.897 -37.442 1.00 92.19 68 VAL A N 1
ATOM 533 C CA . VAL A 1 68 ? 6.573 10.589 -36.779 1.00 92.19 68 VAL A CA 1
ATOM 534 C C . VAL A 1 68 ? 7.182 9.614 -37.777 1.00 92.19 68 VAL A C 1
ATOM 536 O O . VAL A 1 68 ? 6.562 9.280 -38.786 1.00 92.19 68 VAL A O 1
ATOM 539 N N . VAL A 1 69 ? 8.413 9.199 -37.504 1.00 92.50 69 VAL A N 1
ATOM 540 C CA . VAL A 1 69 ? 9.227 8.333 -38.359 1.00 92.50 69 VAL A CA 1
ATOM 541 C C . VAL A 1 69 ? 9.123 6.910 -37.831 1.00 92.50 69 VAL A C 1
ATOM 543 O O . VAL A 1 69 ? 9.312 6.682 -36.638 1.00 92.50 69 VAL A O 1
ATOM 546 N N . ILE A 1 70 ? 8.830 5.951 -38.707 1.00 90.25 70 ILE A N 1
ATOM 547 C CA . ILE A 1 70 ? 8.799 4.525 -38.369 1.00 90.25 70 ILE A CA 1
ATOM 548 C C . ILE A 1 70 ? 9.750 3.800 -39.326 1.00 90.25 70 ILE A C 1
ATOM 550 O O . ILE A 1 70 ? 9.603 3.942 -40.540 1.00 90.25 70 ILE A O 1
ATOM 554 N N . THR A 1 71 ? 10.721 3.062 -38.786 1.00 88.00 71 THR A N 1
ATOM 555 C CA . THR A 1 71 ? 11.705 2.248 -39.533 1.00 88.00 71 THR A CA 1
ATOM 556 C C . THR A 1 71 ? 11.861 0.882 -38.868 1.00 88.00 71 THR A C 1
ATOM 558 O O . THR A 1 71 ? 11.783 0.801 -37.641 1.00 88.00 71 THR A O 1
ATOM 561 N N . ASP A 1 72 ? 12.065 -0.191 -39.640 1.00 76.25 72 ASP A N 1
ATOM 562 C CA . ASP A 1 72 ? 12.206 -1.567 -39.138 1.00 76.25 72 ASP A CA 1
ATOM 563 C C . ASP A 1 72 ? 13.610 -2.187 -39.260 1.00 76.25 72 ASP A C 1
ATOM 565 O O . ASP A 1 72 ? 13.800 -3.373 -38.970 1.00 76.25 72 ASP A O 1
ATOM 569 N N . GLY A 1 73 ? 14.605 -1.370 -39.615 1.00 71.44 73 GLY A N 1
ATOM 570 C CA . GLY A 1 73 ? 16.012 -1.756 -39.699 1.00 71.44 73 GLY A CA 1
ATOM 571 C C . GLY A 1 73 ? 16.962 -0.556 -39.666 1.00 71.44 73 GLY A C 1
ATOM 572 O O . GLY A 1 73 ? 16.540 0.578 -39.445 1.00 71.44 73 GLY A O 1
ATOM 573 N N . MET A 1 74 ? 18.251 -0.833 -39.866 1.00 79.69 74 MET A N 1
ATOM 574 C CA . MET A 1 74 ? 19.294 0.176 -40.093 1.00 79.69 74 MET A CA 1
ATOM 575 C C . MET A 1 74 ? 19.122 0.820 -41.477 1.00 79.69 74 MET A C 1
ATOM 577 O O . MET A 1 74 ? 18.772 0.117 -42.430 1.00 79.69 74 MET A O 1
ATOM 581 N N . ALA A 1 75 ? 19.387 2.119 -41.605 1.00 85.31 75 ALA A N 1
ATOM 582 C CA . ALA A 1 75 ? 19.317 2.812 -42.888 1.00 85.31 75 ALA A CA 1
ATOM 583 C C . ALA A 1 75 ? 20.419 2.381 -43.880 1.00 85.31 75 ALA A C 1
ATOM 585 O O . ALA A 1 75 ? 21.553 2.065 -43.515 1.00 85.31 75 ALA A O 1
ATOM 586 N N . ASP A 1 76 ? 20.075 2.420 -45.168 1.00 86.12 76 ASP A N 1
ATOM 587 C CA . ASP A 1 76 ? 20.992 2.271 -46.307 1.00 86.12 76 ASP A CA 1
ATOM 588 C C . ASP A 1 76 ? 21.722 3.592 -46.663 1.00 86.12 76 ASP A C 1
ATOM 590 O O . ASP A 1 76 ? 22.583 3.596 -47.550 1.00 86.12 76 ASP A O 1
ATOM 594 N N . ASP A 1 77 ? 21.362 4.706 -46.015 1.00 89.00 77 ASP A N 1
ATOM 595 C CA . ASP A 1 77 ? 21.837 6.076 -46.247 1.00 89.00 77 ASP A CA 1
ATOM 596 C C . ASP A 1 77 ? 22.093 6.859 -44.935 1.00 89.00 77 ASP A C 1
ATOM 598 O O . ASP A 1 77 ? 21.804 6.386 -43.838 1.00 89.00 77 ASP A O 1
ATOM 602 N N . ASP A 1 78 ? 22.698 8.052 -45.031 1.00 86.75 78 ASP A N 1
ATOM 603 C CA . ASP A 1 78 ? 23.006 8.888 -43.858 1.00 86.75 78 ASP A CA 1
ATOM 604 C C . ASP A 1 78 ? 21.778 9.702 -43.419 1.00 86.75 78 ASP A C 1
ATOM 606 O O . ASP A 1 78 ? 21.357 10.658 -44.076 1.00 86.75 78 ASP A O 1
ATOM 610 N N . VAL A 1 79 ? 21.208 9.324 -42.276 1.00 92.06 79 VAL A N 1
ATOM 611 C CA . VAL A 1 79 ? 20.036 9.982 -41.684 1.00 92.06 79 VAL A CA 1
ATOM 612 C C . VAL A 1 79 ? 20.366 11.300 -40.980 1.00 92.06 79 VAL A C 1
ATOM 614 O O . VAL A 1 79 ? 19.474 12.131 -40.799 1.00 92.06 79 VAL A O 1
ATOM 617 N N . GLY A 1 80 ? 21.621 11.504 -40.565 1.00 87.38 80 GLY A N 1
ATOM 618 C CA . GLY A 1 80 ? 22.018 12.564 -39.638 1.00 87.38 80 GLY A CA 1
ATOM 619 C C . GLY A 1 80 ? 21.751 13.977 -40.172 1.00 87.38 80 GLY A C 1
ATOM 620 O O . GLY A 1 80 ? 21.015 14.730 -39.527 1.00 87.38 80 GLY A O 1
ATOM 621 N N . PRO A 1 81 ? 22.286 14.351 -41.352 1.00 89.06 81 PRO A N 1
ATOM 622 C CA . PRO A 1 81 ? 22.060 15.666 -41.950 1.00 89.06 81 PRO A CA 1
ATOM 623 C C . PRO A 1 81 ? 20.576 15.958 -42.207 1.00 89.06 81 PRO A C 1
ATOM 625 O O . PRO A 1 81 ? 20.089 17.029 -41.856 1.00 89.06 81 PRO A O 1
ATOM 628 N N . HIS A 1 82 ? 19.830 14.990 -42.746 1.00 91.50 82 HIS A N 1
ATOM 629 C CA . HIS A 1 82 ? 18.426 15.181 -43.125 1.00 91.50 82 HIS A CA 1
ATOM 630 C C . HIS A 1 82 ? 17.482 15.261 -41.916 1.00 91.50 82 HIS A C 1
ATOM 632 O O . HIS A 1 82 ? 16.538 16.054 -41.916 1.00 91.50 82 HIS A O 1
ATOM 638 N N . ALA A 1 83 ? 17.769 14.514 -40.845 1.00 92.31 83 ALA A N 1
ATOM 639 C CA . ALA A 1 83 ? 17.107 14.699 -39.557 1.00 92.31 83 ALA A CA 1
ATOM 640 C C . ALA A 1 83 ? 17.429 16.068 -38.937 1.00 92.31 83 ALA A C 1
ATOM 642 O O . ALA A 1 83 ? 16.554 16.700 -38.341 1.00 92.31 83 ALA A O 1
ATOM 643 N N . MET A 1 84 ? 18.670 16.544 -39.076 1.00 88.19 84 MET A N 1
ATOM 644 C CA . MET A 1 84 ? 19.068 17.861 -38.582 1.00 88.19 84 MET A CA 1
ATOM 645 C C . MET A 1 84 ? 18.366 18.993 -39.345 1.00 88.19 84 MET A C 1
ATOM 647 O O . MET A 1 84 ? 17.911 19.942 -38.715 1.00 88.19 84 MET A O 1
ATOM 651 N N . ASP A 1 85 ? 18.192 18.879 -40.664 1.00 90.62 85 ASP A N 1
ATOM 652 C CA . ASP A 1 85 ? 17.465 19.868 -41.473 1.00 90.62 85 ASP A CA 1
ATOM 653 C C . ASP A 1 85 ? 15.980 19.981 -41.081 1.00 90.62 85 ASP A C 1
ATOM 655 O O . ASP A 1 85 ? 15.474 21.096 -40.941 1.00 90.62 85 ASP A O 1
ATOM 659 N N . LEU A 1 86 ? 15.294 18.859 -40.816 1.00 90.81 86 LEU A N 1
ATOM 660 C CA . LEU A 1 86 ? 13.936 18.858 -40.244 1.00 90.81 86 LEU A CA 1
ATOM 661 C C . LEU A 1 86 ? 13.895 19.610 -38.901 1.00 90.81 86 LEU A C 1
ATOM 663 O O . LEU A 1 86 ? 13.086 20.522 -38.716 1.00 90.81 86 LEU A O 1
ATOM 667 N N . LYS A 1 87 ? 14.805 19.263 -37.981 1.00 89.94 87 LYS A N 1
ATOM 668 C CA . LYS A 1 87 ? 14.888 19.868 -36.641 1.00 89.94 87 LYS A CA 1
ATOM 669 C C . LYS A 1 87 ? 15.214 21.366 -36.698 1.00 89.94 87 LYS A C 1
ATOM 671 O O . LYS A 1 87 ? 14.599 22.153 -35.983 1.00 89.94 87 LYS A O 1
ATOM 676 N N . ASN A 1 88 ? 16.093 21.782 -37.611 1.00 87.12 88 ASN A N 1
ATOM 677 C CA . ASN A 1 88 ? 16.442 23.185 -37.860 1.00 87.12 88 ASN A CA 1
ATOM 678 C C . ASN A 1 88 ? 15.272 24.015 -38.425 1.00 87.12 88 ASN A C 1
ATOM 680 O O . ASN A 1 88 ? 15.239 25.227 -38.226 1.00 87.12 88 ASN A O 1
ATOM 684 N N . GLN A 1 89 ? 14.302 23.388 -39.101 1.00 79.94 89 GLN A N 1
ATOM 685 C CA . GLN A 1 89 ? 13.050 24.031 -39.534 1.00 79.94 89 GLN A CA 1
ATOM 686 C C . GLN A 1 89 ? 11.967 24.052 -38.435 1.00 79.94 89 GLN A C 1
ATOM 688 O O . GLN A 1 89 ? 10.822 24.417 -38.701 1.00 79.94 89 GLN A O 1
ATOM 693 N N . GLY A 1 90 ? 12.302 23.668 -37.196 1.00 81.69 90 GLY A N 1
ATOM 694 C CA . GLY A 1 90 ? 11.365 23.635 -36.070 1.00 81.69 90 GLY A CA 1
ATOM 695 C C . GLY A 1 90 ? 10.364 22.476 -36.124 1.00 81.69 90 GLY A C 1
ATOM 696 O O . GLY A 1 90 ? 9.333 22.534 -35.455 1.00 81.69 90 GLY A O 1
ATOM 697 N N . ILE A 1 91 ? 10.640 21.438 -36.921 1.00 90.44 91 ILE A N 1
ATOM 698 C CA . ILE A 1 91 ? 9.799 20.241 -37.008 1.00 90.44 91 ILE A CA 1
ATOM 699 C C . ILE A 1 91 ? 10.234 19.273 -35.906 1.00 90.44 91 ILE A C 1
ATOM 701 O O . ILE A 1 91 ? 11.395 18.864 -35.852 1.00 90.44 91 ILE A O 1
ATOM 705 N N . ILE A 1 92 ? 9.309 18.896 -35.023 1.00 90.12 92 ILE A N 1
ATOM 706 C CA . ILE A 1 92 ? 9.597 17.946 -33.939 1.00 90.12 92 ILE A CA 1
ATOM 707 C C . ILE A 1 92 ? 9.584 16.530 -34.524 1.00 90.12 92 ILE A C 1
ATOM 709 O O . ILE A 1 92 ? 8.595 16.124 -35.136 1.00 90.12 92 ILE A O 1
ATOM 713 N N . VAL A 1 93 ? 10.676 15.781 -34.355 1.00 91.50 93 VAL A N 1
ATOM 714 C CA . VAL A 1 93 ? 10.848 14.449 -34.949 1.00 91.50 93 VAL A CA 1
ATOM 715 C C . VAL A 1 93 ? 10.776 13.374 -33.867 1.00 91.50 93 VAL A C 1
ATOM 717 O O . VAL A 1 93 ? 11.601 13.334 -32.957 1.00 91.50 93 VAL A O 1
ATOM 720 N N . TYR A 1 94 ? 9.804 12.473 -33.992 1.00 92.50 94 TYR A N 1
ATOM 721 C CA . TYR A 1 94 ? 9.661 11.272 -33.169 1.00 92.50 94 TYR A CA 1
ATOM 722 C C . TYR A 1 94 ? 10.210 10.080 -33.954 1.00 92.50 94 TYR A C 1
ATOM 724 O O . TYR A 1 94 ? 9.721 9.799 -35.049 1.00 92.50 94 TYR A O 1
ATOM 732 N N . ALA A 1 95 ? 11.199 9.371 -33.407 1.00 91.94 95 ALA A N 1
ATOM 733 C CA . ALA A 1 95 ? 11.805 8.211 -34.058 1.00 91.94 95 ALA A CA 1
ATOM 734 C C . ALA A 1 95 ? 11.307 6.914 -33.414 1.00 91.94 95 ALA A C 1
ATOM 736 O O . ALA A 1 95 ? 11.569 6.649 -32.238 1.00 91.94 95 ALA A O 1
ATOM 737 N N . ILE A 1 96 ? 10.597 6.097 -34.192 1.00 91.38 96 ILE A N 1
ATOM 738 C CA . ILE A 1 96 ? 10.066 4.809 -33.755 1.00 91.38 96 ILE A CA 1
ATOM 739 C C . ILE A 1 96 ? 10.780 3.685 -34.505 1.00 91.38 96 ILE A C 1
ATOM 741 O O . ILE A 1 96 ? 10.482 3.382 -35.661 1.00 91.38 96 ILE A O 1
ATOM 745 N N . GLY A 1 97 ? 11.720 3.053 -33.815 1.00 84.69 97 GLY A N 1
ATOM 746 C CA . GLY A 1 97 ? 12.377 1.845 -34.272 1.00 84.69 97 GLY A CA 1
ATOM 747 C C . GLY A 1 97 ? 11.508 0.622 -34.059 1.00 84.69 97 GLY A C 1
ATOM 748 O O . GLY A 1 97 ? 10.870 0.444 -33.018 1.00 84.69 97 GLY A O 1
ATOM 749 N N . VAL A 1 98 ? 11.513 -0.238 -35.061 1.00 76.00 98 VAL A N 1
ATOM 750 C CA . VAL A 1 98 ? 10.769 -1.481 -35.098 1.00 76.00 98 VAL A CA 1
ATOM 751 C C . VAL A 1 98 ? 11.755 -2.633 -35.296 1.00 76.00 98 VAL A C 1
ATOM 753 O O . VAL A 1 98 ? 12.650 -2.554 -36.127 1.00 76.00 98 VAL A O 1
ATOM 756 N N . LYS A 1 99 ? 11.576 -3.729 -34.557 1.00 72.94 99 LYS A N 1
ATOM 757 C CA . LYS A 1 99 ? 12.284 -5.004 -34.743 1.00 72.9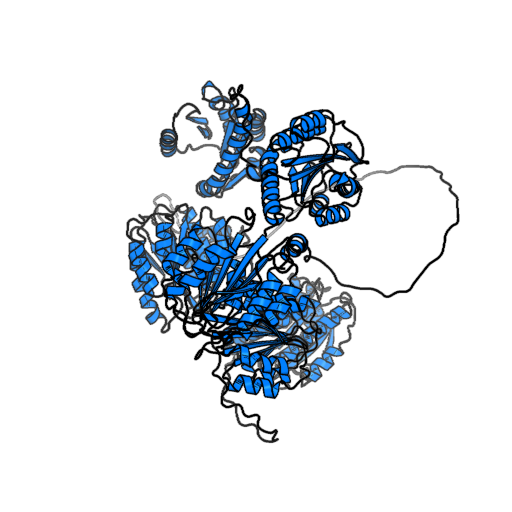4 99 LYS A CA 1
ATOM 758 C C . LYS A 1 99 ? 13.822 -4.889 -34.705 1.00 72.94 99 LYS A C 1
ATOM 760 O O . LYS A 1 99 ? 14.373 -4.977 -33.613 1.00 72.94 99 LYS A O 1
ATOM 765 N N . ASP A 1 100 ? 14.492 -4.723 -35.850 1.00 64.69 100 ASP A N 1
ATOM 766 C CA . ASP A 1 100 ? 15.963 -4.711 -35.964 1.00 64.69 100 ASP A CA 1
ATOM 767 C C . ASP A 1 100 ? 16.545 -3.279 -36.064 1.00 64.69 100 ASP A C 1
ATOM 769 O O . ASP A 1 100 ? 17.739 -3.107 -36.312 1.00 64.69 100 ASP A O 1
ATOM 773 N N . ALA A 1 101 ? 15.715 -2.241 -35.906 1.00 70.69 101 ALA A N 1
ATOM 774 C CA . ALA A 1 101 ? 16.133 -0.841 -35.980 1.00 70.69 101 ALA A CA 1
ATOM 775 C C . ALA A 1 101 ? 17.190 -0.467 -34.918 1.00 70.69 101 ALA A C 1
ATOM 777 O O . ALA A 1 101 ? 17.045 -0.759 -33.728 1.00 70.69 101 ALA A O 1
ATOM 778 N N . VAL A 1 102 ? 18.250 0.224 -35.346 1.00 74.56 102 VAL A N 1
ATOM 779 C CA . VAL A 1 102 ? 19.422 0.528 -34.510 1.00 74.56 102 VAL A CA 1
ATOM 780 C C . VAL A 1 102 ? 19.159 1.750 -33.629 1.00 74.56 102 VAL A C 1
ATOM 782 O O . VAL A 1 102 ? 19.018 2.864 -34.123 1.00 74.56 102 VAL A O 1
ATOM 785 N N . GLU A 1 103 ? 19.150 1.583 -32.303 1.00 76.25 103 GLU A N 1
ATOM 786 C CA . GLU A 1 103 ? 18.750 2.664 -31.382 1.00 76.25 103 GLU A CA 1
ATOM 787 C C . GLU A 1 103 ? 19.623 3.931 -31.486 1.00 76.25 103 GLU A C 1
ATOM 789 O O . GLU A 1 103 ? 19.114 5.044 -31.373 1.00 76.25 103 GLU A O 1
ATOM 794 N N . LEU A 1 104 ? 20.922 3.786 -31.774 1.00 75.56 104 LEU A N 1
ATOM 795 C CA . LEU A 1 104 ? 21.826 4.924 -32.000 1.00 75.56 104 LEU A CA 1
ATOM 796 C C . LEU A 1 104 ? 21.451 5.755 -33.240 1.00 75.56 104 LEU A C 1
ATOM 798 O O . LEU A 1 104 ? 21.706 6.955 -33.259 1.00 75.56 104 LEU A O 1
ATOM 802 N N . GLU A 1 105 ? 20.831 5.140 -34.246 1.00 81.81 105 GLU A N 1
ATOM 803 C CA . GLU A 1 105 ? 20.339 5.806 -35.457 1.00 81.81 105 GLU A CA 1
ATOM 804 C C . GLU A 1 105 ? 19.022 6.544 -35.163 1.00 81.81 105 GLU A C 1
ATOM 806 O O . GLU A 1 105 ? 18.884 7.729 -35.465 1.00 81.81 105 GLU A O 1
ATOM 811 N N . LEU A 1 106 ? 18.095 5.900 -34.441 1.00 88.12 106 LEU A N 1
ATOM 812 C CA . LEU A 1 106 ? 16.853 6.529 -33.964 1.00 88.12 106 LEU A CA 1
ATOM 813 C C . LEU A 1 106 ? 17.133 7.784 -33.122 1.00 88.12 106 LEU A C 1
ATOM 815 O O . LEU A 1 106 ? 16.439 8.791 -33.253 1.00 88.12 106 LEU A O 1
ATOM 819 N N . ARG A 1 107 ? 18.178 7.735 -32.287 1.00 86.88 107 ARG A N 1
ATOM 820 C CA . ARG A 1 107 ? 18.661 8.860 -31.471 1.00 86.88 107 ARG A CA 1
ATOM 821 C C . ARG A 1 107 ? 19.214 10.021 -32.299 1.00 86.88 107 ARG A C 1
ATOM 823 O O . ARG A 1 107 ? 19.099 11.161 -31.868 1.00 86.88 107 ARG A O 1
ATOM 830 N N . GLN A 1 108 ? 19.759 9.765 -33.489 1.00 88.38 108 GLN A N 1
ATOM 831 C CA . GLN A 1 108 ? 20.155 10.823 -34.429 1.00 88.38 108 GLN A CA 1
ATOM 832 C C . GLN A 1 108 ? 18.946 11.413 -35.168 1.00 88.38 108 GLN A C 1
ATOM 834 O O . GLN A 1 108 ? 18.917 12.619 -35.430 1.00 88.38 108 GLN A O 1
ATOM 839 N N . ILE A 1 109 ? 17.933 10.591 -35.462 1.00 90.81 109 ILE A N 1
ATOM 840 C CA . ILE A 1 109 ? 16.695 11.014 -36.132 1.00 90.81 109 ILE A CA 1
ATOM 841 C C . ILE A 1 109 ? 15.837 11.906 -35.216 1.00 90.81 109 ILE A C 1
ATOM 843 O O . ILE A 1 109 ? 15.409 12.981 -35.636 1.00 90.81 109 ILE A O 1
ATOM 847 N N . ALA A 1 110 ? 15.609 11.492 -33.967 1.00 92.25 110 ALA A N 1
ATOM 848 C CA . ALA A 1 110 ? 14.693 12.158 -33.038 1.00 92.25 110 ALA A CA 1
ATOM 849 C C . ALA A 1 110 ? 15.120 13.579 -32.617 1.00 92.25 110 ALA A C 1
ATOM 851 O O . ALA A 1 110 ? 16.297 13.945 -32.671 1.00 92.25 110 ALA A O 1
ATOM 852 N N . SER A 1 111 ? 14.155 14.378 -32.160 1.00 88.19 111 SER A N 1
ATOM 853 C CA . SER A 1 111 ? 14.388 15.623 -31.415 1.00 88.19 111 SER A CA 1
ATOM 854 C C . SER A 1 111 ? 14.746 15.342 -29.953 1.00 88.19 111 SER A C 1
ATOM 856 O O . SER A 1 111 ? 14.299 14.353 -29.378 1.00 88.19 111 SER A O 1
ATOM 858 N N . GLU A 1 112 ? 15.493 16.240 -29.311 1.00 79.56 112 GLU A N 1
ATOM 859 C CA . GLU A 1 112 ? 15.717 16.166 -27.861 1.00 79.56 112 GLU A CA 1
ATOM 860 C C . GLU A 1 112 ? 14.439 16.511 -27.062 1.00 79.56 112 GLU A C 1
ATOM 862 O O . GLU A 1 112 ? 13.598 17.256 -27.573 1.00 79.56 112 GLU A O 1
ATOM 867 N N . PRO A 1 113 ? 14.272 15.996 -25.828 1.00 76.06 113 PRO A N 1
ATOM 868 C CA . PRO A 1 113 ? 15.140 15.022 -25.165 1.00 76.06 113 PRO A CA 1
ATOM 869 C C . PRO A 1 113 ? 14.876 13.583 -25.657 1.00 76.06 113 PRO A C 1
ATOM 871 O O . PRO A 1 113 ? 13.732 13.124 -25.736 1.00 76.06 113 PRO A O 1
ATOM 874 N N . GLN A 1 114 ? 15.942 12.857 -26.010 1.00 67.50 114 GLN A N 1
ATOM 875 C CA . GLN A 1 114 ? 15.846 11.532 -26.647 1.00 67.50 114 GLN A CA 1
ATOM 876 C C . GLN A 1 114 ? 15.031 10.491 -25.860 1.00 67.50 114 GLN A C 1
ATOM 878 O O . GLN A 1 114 ? 14.399 9.639 -26.478 1.00 67.50 114 GLN A O 1
ATOM 883 N N . ASP A 1 115 ? 15.023 10.526 -24.525 1.00 67.25 115 ASP A N 1
ATOM 884 C CA . ASP A 1 115 ? 14.269 9.580 -23.686 1.00 67.25 115 ASP A CA 1
ATOM 885 C C . ASP A 1 115 ? 12.740 9.728 -23.813 1.00 67.25 115 ASP A C 1
ATOM 887 O O . ASP A 1 115 ? 11.999 8.817 -23.438 1.00 67.25 115 ASP A O 1
ATOM 891 N N . GLN A 1 116 ? 12.268 10.840 -24.388 1.00 73.75 116 GLN A N 1
ATOM 892 C CA . GLN A 1 116 ? 10.850 11.116 -24.633 1.00 73.75 116 GLN A CA 1
ATOM 893 C C . GLN A 1 116 ? 10.442 10.991 -26.110 1.00 73.75 116 GLN A C 1
ATOM 895 O O . GLN A 1 116 ? 9.246 10.873 -26.398 1.00 73.75 116 GLN A O 1
ATOM 900 N N . HIS A 1 117 ? 11.402 11.008 -27.043 1.00 83.62 117 HIS A N 1
ATOM 901 C CA . HIS A 1 117 ? 11.152 11.041 -28.494 1.00 83.62 117 HIS A CA 1
ATOM 902 C C . HIS A 1 117 ? 11.707 9.837 -29.273 1.00 83.62 117 HIS A C 1
ATOM 904 O O . HIS A 1 117 ? 11.320 9.635 -30.428 1.00 83.62 117 HIS A O 1
ATOM 910 N N . VAL A 1 118 ? 12.558 9.011 -28.654 1.00 84.62 118 VAL A N 1
ATOM 911 C CA . VAL A 1 118 ? 13.021 7.729 -29.204 1.00 84.62 118 VAL A CA 1
ATOM 912 C C . VAL A 1 118 ? 12.216 6.587 -28.600 1.00 84.62 118 VAL A C 1
ATOM 914 O O . VAL A 1 118 ? 12.168 6.406 -27.385 1.00 84.62 118 VAL A O 1
ATOM 917 N N . TYR A 1 119 ? 11.623 5.770 -29.463 1.00 80.00 119 TYR A N 1
ATOM 918 C CA . TYR A 1 119 ? 10.867 4.586 -29.076 1.00 80.00 119 TYR A CA 1
ATOM 919 C C . TYR A 1 119 ? 11.397 3.379 -29.842 1.00 80.00 119 TYR A C 1
ATOM 921 O O . TYR A 1 119 ? 11.500 3.426 -31.062 1.00 80.00 119 TYR A O 1
ATOM 929 N N . SER A 1 120 ? 11.686 2.282 -29.146 1.00 78.00 120 SER A N 1
ATOM 930 C CA . SER A 1 120 ? 11.989 0.993 -29.773 1.00 78.00 120 SER A CA 1
ATOM 931 C C . SER A 1 120 ? 10.911 -0.024 -29.406 1.00 78.00 120 SER A C 1
ATOM 933 O O . SER A 1 120 ? 10.508 -0.124 -28.244 1.00 78.00 120 SER A O 1
ATOM 935 N N . VAL A 1 121 ? 10.416 -0.765 -30.398 1.00 66.50 121 VAL A N 1
ATOM 936 C CA . VAL A 1 121 ? 9.470 -1.871 -30.216 1.00 66.50 121 VAL A CA 1
ATOM 937 C C . VAL A 1 121 ? 9.925 -3.101 -30.985 1.00 66.50 121 VAL A C 1
ATOM 939 O O . VAL A 1 121 ? 10.379 -3.016 -32.120 1.00 66.50 121 VAL A O 1
ATOM 942 N N . SER A 1 122 ? 9.723 -4.281 -30.403 1.00 66.44 122 SER A N 1
ATOM 943 C CA . SER A 1 122 ? 10.150 -5.561 -30.985 1.00 66.44 122 SER A CA 1
ATOM 944 C C . SER A 1 122 ? 9.492 -5.911 -32.329 1.00 66.44 122 SER A C 1
ATOM 946 O O . SER A 1 122 ? 9.984 -6.797 -33.026 1.00 66.44 122 SER A O 1
ATOM 948 N N . ASP A 1 123 ? 8.392 -5.246 -32.708 1.00 62.06 123 ASP A N 1
ATOM 949 C CA . ASP A 1 123 ? 7.804 -5.272 -34.052 1.00 62.06 123 ASP A CA 1
ATOM 950 C C . ASP A 1 123 ? 6.649 -4.257 -34.235 1.00 62.06 123 ASP A C 1
ATOM 952 O O . ASP A 1 123 ? 6.145 -3.671 -33.275 1.00 62.06 123 ASP A O 1
ATOM 956 N N . PHE A 1 124 ? 6.173 -4.108 -35.482 1.00 59.66 124 PHE A N 1
ATOM 957 C CA . PHE A 1 124 ? 5.012 -3.288 -35.862 1.00 59.66 124 PHE A CA 1
ATOM 958 C C . PHE A 1 124 ? 3.741 -3.596 -35.055 1.00 59.66 124 PHE A C 1
ATOM 960 O O . PHE A 1 124 ? 2.851 -2.757 -34.935 1.00 59.66 124 PHE A O 1
ATOM 967 N N . THR A 1 125 ? 3.621 -4.797 -34.488 1.00 59.16 125 THR A N 1
ATOM 968 C CA . THR A 1 125 ? 2.443 -5.183 -33.710 1.00 59.16 125 THR A CA 1
ATOM 969 C C . THR A 1 125 ? 2.512 -4.581 -32.300 1.00 59.16 125 THR A C 1
ATOM 971 O O . THR A 1 125 ? 1.486 -4.146 -31.763 1.00 59.16 125 THR A O 1
ATOM 974 N N . ALA A 1 126 ? 3.718 -4.448 -31.742 1.00 61.03 126 ALA A N 1
ATOM 975 C CA . ALA A 1 126 ? 3.986 -3.789 -30.469 1.00 61.03 126 ALA A CA 1
ATOM 976 C C . ALA A 1 126 ? 3.880 -2.247 -30.515 1.00 61.03 126 ALA A C 1
ATOM 978 O O . ALA A 1 126 ? 3.754 -1.643 -29.449 1.00 61.03 126 ALA A O 1
ATOM 979 N N . LEU A 1 127 ? 3.790 -1.602 -31.690 1.00 57.25 127 LEU A N 1
ATOM 980 C CA . LEU A 1 127 ? 3.509 -0.154 -31.822 1.00 57.25 127 LEU A CA 1
ATOM 981 C C . LEU A 1 127 ? 2.270 0.300 -31.023 1.00 57.25 127 LEU A C 1
ATOM 983 O O . LEU A 1 127 ? 2.260 1.383 -30.438 1.00 57.25 127 LEU A O 1
ATOM 987 N N . GLN A 1 128 ? 1.243 -0.551 -30.914 1.00 56.50 128 GLN A N 1
ATOM 988 C CA . GLN A 1 128 ? 0.044 -0.279 -30.104 1.00 56.50 128 GLN A CA 1
ATOM 989 C C . GLN A 1 128 ? 0.369 0.003 -28.624 1.00 56.50 128 GLN A C 1
ATOM 991 O O . GLN A 1 128 ? -0.287 0.831 -27.997 1.00 56.50 128 GLN A O 1
ATOM 996 N N . SER A 1 129 ? 1.403 -0.643 -28.076 1.00 54.69 129 SER A N 1
ATOM 997 C CA . SER A 1 129 ? 1.784 -0.538 -26.659 1.00 54.69 129 SER A CA 1
ATOM 998 C C . SER A 1 129 ? 2.418 0.807 -26.285 1.00 54.69 129 SER A C 1
ATOM 1000 O O . SER A 1 129 ? 2.290 1.256 -25.145 1.00 54.69 129 SER A O 1
ATOM 1002 N N . ILE A 1 130 ? 3.056 1.463 -27.259 1.00 60.91 130 ILE A N 1
ATOM 1003 C CA . ILE A 1 130 ? 3.584 2.828 -27.147 1.00 60.91 130 ILE A CA 1
ATOM 1004 C C . ILE A 1 130 ? 2.595 3.866 -27.686 1.00 60.91 130 ILE A C 1
ATOM 1006 O O . ILE A 1 130 ? 2.714 5.031 -27.334 1.00 60.91 130 ILE A O 1
ATOM 1010 N N . THR A 1 131 ? 1.577 3.467 -28.461 1.00 57.56 131 THR A N 1
ATOM 1011 C CA . THR A 1 131 ? 0.606 4.394 -29.072 1.00 57.56 131 THR A CA 1
ATOM 1012 C C . THR A 1 131 ? -0.104 5.261 -28.032 1.00 57.56 131 THR A C 1
ATOM 1014 O O . THR A 1 131 ? -0.240 6.452 -28.267 1.00 57.56 131 THR A O 1
ATOM 1017 N N . GLN A 1 132 ? -0.506 4.738 -26.864 1.00 57.16 132 GLN A N 1
ATOM 1018 C CA . GLN A 1 132 ? -1.095 5.597 -25.820 1.00 57.16 132 GLN A CA 1
ATOM 1019 C C . GLN A 1 132 ? -0.089 6.604 -25.244 1.00 57.16 132 GLN A C 1
ATOM 1021 O O . GLN A 1 132 ? -0.461 7.754 -25.042 1.00 57.16 132 GLN A O 1
ATOM 1026 N N . LYS A 1 133 ? 1.179 6.214 -25.044 1.00 61.28 133 LYS A N 1
ATOM 1027 C CA . LYS A 1 133 ? 2.234 7.127 -24.571 1.00 61.28 133 LYS A CA 1
ATOM 1028 C C . LYS A 1 133 ? 2.543 8.209 -25.602 1.00 61.28 133 LYS A C 1
ATOM 1030 O O . LYS A 1 133 ? 2.557 9.383 -25.263 1.00 61.28 133 LYS A O 1
ATOM 1035 N N . ILE A 1 134 ? 2.724 7.811 -26.861 1.00 66.81 134 ILE A N 1
ATOM 1036 C CA . ILE A 1 134 ? 2.992 8.719 -27.978 1.00 66.81 134 ILE A CA 1
ATOM 1037 C C . ILE A 1 134 ? 1.793 9.631 -28.228 1.00 66.81 134 ILE A C 1
ATOM 1039 O O . ILE A 1 134 ? 1.996 10.817 -28.406 1.00 66.81 134 ILE A O 1
ATOM 1043 N N . VAL A 1 135 ? 0.549 9.146 -28.174 1.00 67.56 135 VAL A N 1
ATOM 1044 C CA . VAL A 1 135 ? -0.631 10.018 -28.303 1.00 67.56 135 VAL A CA 1
ATOM 1045 C C . VAL A 1 135 ? -0.747 10.974 -27.115 1.00 67.56 135 VAL A C 1
ATOM 1047 O O . VAL A 1 135 ? -1.010 12.143 -27.342 1.00 67.56 135 VAL A O 1
ATOM 1050 N N . GLN A 1 136 ? -0.498 10.541 -25.875 1.00 63.12 136 GLN A N 1
ATOM 1051 C CA . GLN A 1 136 ? -0.485 11.447 -24.717 1.00 63.12 136 GLN A CA 1
ATOM 1052 C C . GLN A 1 136 ? 0.604 12.521 -24.837 1.00 63.12 136 GLN A C 1
ATOM 1054 O O . GLN A 1 136 ? 0.318 13.695 -24.628 1.00 63.12 136 GLN A O 1
ATOM 1059 N N . LYS A 1 137 ? 1.825 12.136 -25.223 1.00 69.44 137 LYS A N 1
ATOM 1060 C CA . LYS A 1 137 ? 2.961 13.048 -25.405 1.00 69.44 137 LYS A CA 1
ATOM 1061 C C . LYS A 1 137 ? 2.766 13.970 -26.618 1.00 69.44 137 LYS A C 1
ATOM 1063 O O . LYS A 1 137 ? 2.972 15.160 -26.473 1.00 69.44 137 LYS A O 1
ATOM 1068 N N . LEU A 1 138 ? 2.250 13.485 -27.751 1.00 66.25 138 LEU A N 1
ATOM 1069 C CA . LEU A 1 138 ? 1.885 14.313 -28.912 1.00 66.25 138 LEU A CA 1
ATOM 1070 C C . LEU A 1 138 ? 0.710 15.258 -28.628 1.00 66.25 138 LEU A C 1
ATOM 1072 O O . LEU A 1 138 ? 0.727 16.388 -29.103 1.00 66.25 138 LEU A O 1
ATOM 1076 N N . CYS A 1 139 ? -0.306 14.823 -27.875 1.00 63.22 139 CYS A N 1
ATOM 1077 C CA . CYS A 1 139 ? -1.379 15.709 -27.421 1.00 63.22 139 CYS A CA 1
ATOM 1078 C C . CYS A 1 139 ? -0.814 16.805 -26.519 1.00 63.22 139 CYS A C 1
ATOM 1080 O O . CYS A 1 139 ? -1.101 17.967 -26.771 1.00 63.22 139 CYS A O 1
ATOM 1082 N N . PHE A 1 140 ? 0.048 16.459 -25.560 1.00 61.78 140 PHE A N 1
ATOM 1083 C CA . PHE A 1 140 ? 0.742 17.431 -24.716 1.00 61.78 140 PHE A CA 1
ATOM 1084 C C . PHE A 1 140 ? 1.600 18.407 -25.542 1.00 61.78 140 PHE A C 1
ATOM 1086 O O . PHE A 1 140 ? 1.435 19.610 -25.396 1.00 61.78 140 PHE A O 1
ATOM 1093 N N . GLU A 1 141 ? 2.422 17.921 -26.480 1.00 63.19 141 GLU A N 1
ATOM 1094 C CA . GLU A 1 141 ? 3.253 18.750 -27.372 1.00 63.19 141 GLU A CA 1
ATOM 1095 C C . GLU A 1 141 ? 2.415 19.746 -28.194 1.00 63.19 141 GLU A C 1
ATOM 1097 O O . GLU A 1 141 ? 2.779 20.908 -28.380 1.00 63.19 141 GLU A O 1
ATOM 1102 N N . VAL A 1 142 ? 1.269 19.283 -28.704 1.00 62.34 142 VAL A N 1
ATOM 1103 C CA . VAL A 1 142 ? 0.351 20.097 -29.505 1.00 62.34 142 VAL A CA 1
ATOM 1104 C C . VAL A 1 142 ? -0.434 21.071 -28.625 1.00 62.34 142 VAL A C 1
ATOM 1106 O O . VAL A 1 142 ? -0.611 22.217 -29.026 1.00 62.34 142 VAL A O 1
ATOM 1109 N N . GLU A 1 143 ? -0.870 20.671 -27.431 1.00 61.44 143 GLU A N 1
ATOM 1110 C CA . GLU A 1 143 ? -1.564 21.531 -26.463 1.00 61.44 143 GLU A CA 1
ATOM 1111 C C . GLU A 1 143 ? -0.633 22.613 -25.889 1.00 61.44 143 GLU A C 1
ATOM 1113 O O . GLU A 1 143 ? -1.045 23.769 -25.791 1.00 61.44 143 GLU A O 1
ATOM 1118 N N . GLU A 1 144 ? 0.632 22.288 -25.607 1.00 54.44 144 GLU A N 1
ATOM 1119 C CA . GLU A 1 144 ? 1.666 23.226 -25.149 1.00 54.44 144 GLU A CA 1
ATOM 1120 C C . GLU A 1 144 ? 1.905 24.334 -26.189 1.00 54.44 144 GLU A C 1
ATOM 1122 O O . GLU A 1 144 ? 1.824 25.526 -25.882 1.00 54.44 144 GLU A O 1
ATOM 1127 N N . VAL A 1 145 ? 2.107 23.977 -27.462 1.00 51.44 145 VAL A N 1
ATOM 1128 C CA . VAL A 1 145 ? 2.352 24.987 -28.505 1.00 51.44 145 VAL A CA 1
ATOM 1129 C C . VAL A 1 145 ? 1.057 25.677 -28.971 1.00 51.44 145 VAL A C 1
ATOM 1131 O O . VAL A 1 145 ? 1.093 26.857 -29.331 1.00 51.44 145 VAL A O 1
ATOM 1134 N N . ILE A 1 146 ? -0.117 25.032 -28.895 1.00 49.19 146 ILE A N 1
ATOM 1135 C CA . ILE A 1 146 ? -1.411 25.716 -29.092 1.00 49.19 146 ILE A CA 1
ATOM 1136 C C . ILE A 1 146 ? -1.661 26.736 -27.974 1.00 49.19 146 ILE A C 1
ATOM 1138 O O . ILE A 1 146 ? -2.109 27.843 -28.282 1.00 49.19 146 ILE A O 1
ATOM 1142 N N . SER A 1 147 ? -1.319 26.434 -26.717 1.00 42.84 147 SER A N 1
ATOM 1143 C CA . SER A 1 147 ? -1.371 27.392 -25.603 1.00 42.84 147 SER A CA 1
ATOM 1144 C C . SER A 1 147 ? -0.561 28.654 -25.933 1.00 42.84 147 SER A C 1
ATOM 1146 O O . SER A 1 147 ? -1.098 29.766 -25.926 1.00 42.84 147 SER A O 1
ATOM 1148 N N . HIS A 1 148 ? 0.685 28.483 -26.386 1.00 42.34 148 HIS A N 1
ATOM 1149 C CA . HIS A 1 148 ? 1.536 29.592 -26.831 1.00 42.34 148 HIS A CA 1
ATOM 1150 C C . HIS A 1 148 ? 1.031 30.315 -28.099 1.00 42.34 148 HIS A C 1
ATOM 1152 O O . HIS A 1 148 ? 1.299 31.504 -28.274 1.00 42.34 148 HIS A O 1
ATOM 1158 N N . THR A 1 149 ? 0.275 29.648 -28.976 1.00 39.00 149 THR A N 1
ATOM 1159 C CA . THR A 1 149 ? -0.237 30.243 -30.230 1.00 39.00 149 THR A CA 1
ATOM 1160 C C . THR A 1 149 ? -1.568 30.989 -30.044 1.00 39.00 149 THR A C 1
ATOM 1162 O O . THR A 1 149 ? -1.860 31.940 -30.771 1.00 39.00 149 THR A O 1
ATOM 1165 N N . THR A 1 150 ? -2.377 30.614 -29.047 1.00 37.69 150 THR A N 1
ATOM 1166 C CA . THR A 1 150 ? -3.756 31.119 -28.876 1.00 37.69 150 THR A CA 1
ATOM 1167 C C . THR A 1 150 ? -3.824 32.562 -28.341 1.00 37.69 150 THR A C 1
ATOM 1169 O O . THR A 1 150 ? -4.849 33.226 -28.492 1.00 37.69 150 THR A O 1
ATOM 1172 N N . GLN A 1 151 ? -2.721 33.122 -27.822 1.00 37.09 151 GLN A N 1
ATOM 1173 C CA . GLN A 1 151 ? -2.663 34.507 -27.312 1.00 37.09 151 GLN A CA 1
ATOM 1174 C C . GLN A 1 151 ? -2.895 35.616 -28.366 1.00 37.09 151 GLN A C 1
ATOM 1176 O O . GLN A 1 151 ? -2.947 36.793 -28.013 1.00 37.09 151 GLN A O 1
ATOM 1181 N N . VAL A 1 152 ? -3.054 35.286 -29.653 1.00 35.12 152 VAL A N 1
ATOM 1182 C CA . VAL A 1 152 ? -3.205 36.280 -30.735 1.00 35.12 152 VAL A CA 1
ATOM 1183 C C . VAL A 1 152 ? -4.675 36.601 -31.077 1.00 35.12 152 VAL A C 1
ATOM 1185 O O . VAL A 1 152 ? -4.929 37.626 -31.708 1.00 35.12 152 VAL A O 1
ATOM 1188 N N . VAL A 1 153 ? -5.661 35.788 -30.654 1.00 31.41 153 VAL A N 1
ATOM 1189 C CA . VAL A 1 153 ? -7.075 35.934 -31.096 1.00 31.41 153 VAL A CA 1
ATOM 1190 C C . VAL A 1 153 ? -8.119 35.910 -29.960 1.00 31.41 153 VAL A C 1
ATOM 1192 O O . VAL A 1 153 ? -9.220 35.407 -30.140 1.00 31.41 153 VAL A O 1
ATOM 1195 N N . ILE A 1 154 ? -7.826 36.538 -28.815 1.00 31.75 154 ILE A N 1
ATOM 1196 C CA . ILE A 1 154 ? -8.809 37.372 -28.086 1.00 31.75 154 ILE A CA 1
ATOM 1197 C C . ILE A 1 154 ? -8.066 38.628 -27.611 1.00 31.75 154 ILE A C 1
ATOM 1199 O O . ILE A 1 154 ? -7.484 38.669 -26.530 1.00 31.75 154 ILE A O 1
ATOM 1203 N N . SER A 1 155 ? -8.083 39.674 -28.436 1.00 34.53 155 SER A N 1
ATOM 1204 C CA . SER A 1 155 ? -7.731 41.034 -28.025 1.00 34.53 155 SER A CA 1
ATOM 1205 C C . SER A 1 155 ? -9.009 41.877 -27.952 1.00 34.53 155 SER A C 1
ATOM 1207 O O . SER A 1 155 ? -9.902 41.743 -28.784 1.00 34.53 155 SER A O 1
ATOM 1209 N N . HIS A 1 156 ? -9.103 42.732 -26.929 1.00 32.75 156 HIS A N 1
ATOM 1210 C CA . HIS A 1 156 ? -10.271 43.565 -26.590 1.00 32.75 156 HIS A CA 1
ATOM 1211 C C . HIS A 1 156 ? -11.543 42.844 -26.093 1.00 32.75 156 HIS A C 1
ATOM 1213 O O . HIS A 1 156 ? -12.608 42.924 -26.701 1.00 32.75 156 HIS A O 1
ATOM 1219 N N . THR A 1 157 ? -11.504 42.347 -24.856 1.00 23.97 157 THR A N 1
ATOM 1220 C CA . THR A 1 157 ? -12.270 42.997 -23.765 1.00 23.97 157 THR A CA 1
ATOM 1221 C C . THR A 1 157 ? -11.709 42.597 -22.388 1.00 23.97 157 THR A C 1
ATOM 1223 O O . THR A 1 157 ? -10.862 41.715 -22.295 1.00 23.97 157 THR A O 1
ATOM 1226 N N . ILE A 1 158 ? -12.062 43.341 -21.333 1.00 37.97 158 ILE A N 1
ATOM 1227 C CA . ILE A 1 158 ? -11.356 43.349 -20.034 1.00 37.97 158 ILE A CA 1
ATOM 1228 C C . ILE A 1 158 ? -12.045 42.434 -18.998 1.00 37.97 158 ILE A C 1
ATOM 1230 O O . ILE A 1 158 ? -13.266 42.295 -19.005 1.00 37.97 158 ILE A O 1
ATOM 1234 N N . THR A 1 159 ? -11.258 41.890 -18.058 1.00 31.86 159 THR A N 1
ATOM 1235 C CA . THR A 1 159 ? -11.667 41.170 -16.826 1.00 31.86 159 THR A CA 1
ATOM 1236 C C . THR A 1 159 ? -12.476 39.876 -16.984 1.00 31.86 159 THR A C 1
ATOM 1238 O O . THR A 1 159 ? -13.702 39.886 -16.920 1.00 31.86 159 THR A O 1
ATOM 1241 N N . GLN A 1 160 ? -11.765 38.744 -16.965 1.00 30.08 160 GLN A N 1
ATOM 1242 C CA . GLN A 1 160 ? -12.054 37.608 -16.074 1.00 30.08 160 GLN A CA 1
ATOM 1243 C C . GLN A 1 160 ? -10.726 37.125 -15.459 1.00 30.08 160 GLN A C 1
ATOM 1245 O O . GLN A 1 160 ? -9.681 37.242 -16.097 1.00 30.08 160 GLN A O 1
ATOM 1250 N N . VAL A 1 161 ? -10.757 36.633 -14.218 1.00 34.50 161 VAL A N 1
ATOM 1251 C CA . VAL A 1 161 ? -9.594 36.040 -13.522 1.00 34.50 161 VAL A CA 1
ATOM 1252 C C . VAL A 1 161 ? -9.552 34.536 -13.822 1.00 34.50 161 VAL A C 1
ATOM 1254 O O . VAL A 1 161 ? -10.603 33.945 -14.073 1.00 34.50 161 VAL A O 1
ATOM 1257 N N . SER A 1 162 ? -8.368 33.908 -13.797 1.00 37.44 162 SER A N 1
ATOM 1258 C CA . SER A 1 162 ? -8.264 32.446 -13.949 1.00 37.44 162 SER A CA 1
ATOM 1259 C C . SER A 1 162 ? -9.122 31.708 -12.910 1.00 37.44 162 SER A C 1
ATOM 1261 O O . SER A 1 162 ? -9.181 32.077 -11.736 1.00 37.44 162 SER A O 1
ATOM 1263 N N . THR A 1 163 ? -9.757 30.621 -13.345 1.00 47.31 163 THR A N 1
ATOM 1264 C CA . THR A 1 163 ? -10.573 29.732 -12.513 1.00 47.31 163 THR A CA 1
ATOM 1265 C C . THR A 1 163 ? -9.762 28.817 -11.586 1.00 47.31 163 THR A C 1
ATOM 1267 O O . THR A 1 163 ? -10.356 28.152 -10.743 1.00 47.31 163 THR A O 1
ATOM 1270 N N . ASP A 1 164 ? -8.429 28.778 -11.693 1.00 47.69 164 ASP A N 1
ATOM 1271 C CA . ASP A 1 164 ? -7.582 27.768 -11.023 1.00 47.69 164 ASP A CA 1
ATOM 1272 C C . ASP A 1 164 ? -7.446 27.911 -9.495 1.00 47.69 164 ASP A C 1
ATOM 1274 O O . ASP A 1 164 ? -6.885 27.028 -8.849 1.00 47.69 164 ASP A O 1
ATOM 1278 N N . CYS A 1 165 ? -7.918 29.017 -8.912 1.00 55.66 165 CYS A N 1
ATOM 1279 C CA . CYS A 1 165 ? -7.716 29.358 -7.496 1.00 55.66 165 CYS A CA 1
ATOM 1280 C C . CYS A 1 165 ? -9.007 29.845 -6.804 1.00 55.66 165 CYS A C 1
ATOM 1282 O O . CYS A 1 165 ? -8.949 30.652 -5.877 1.00 55.66 165 CYS A O 1
ATOM 1284 N N . GLN A 1 166 ? -10.186 29.392 -7.257 1.00 55.12 166 GLN A N 1
ATOM 1285 C CA . GLN A 1 166 ? -11.489 29.917 -6.808 1.00 55.12 166 GLN A CA 1
ATOM 1286 C C . GLN A 1 166 ? -11.766 29.808 -5.296 1.00 55.12 166 GLN A C 1
ATOM 1288 O O . GLN A 1 166 ? -12.521 30.635 -4.782 1.00 55.12 166 GLN A O 1
ATOM 1293 N N . HIS A 1 167 ? -11.166 28.856 -4.567 1.00 52.16 167 HIS A N 1
ATOM 1294 C CA . HIS A 1 167 ? -11.336 28.747 -3.108 1.00 52.16 167 HIS A CA 1
ATOM 1295 C C . HIS A 1 167 ? -10.089 29.169 -2.305 1.00 52.16 167 HIS A C 1
ATOM 1297 O O . HIS A 1 167 ? -10.199 29.435 -1.106 1.00 52.16 167 HIS A O 1
ATOM 1303 N N . ALA A 1 168 ? -8.932 29.339 -2.955 1.00 57.78 168 ALA A N 1
ATOM 1304 C CA . ALA A 1 168 ? -7.663 29.795 -2.376 1.00 57.78 168 ALA A CA 1
ATOM 1305 C C . ALA A 1 168 ? -7.635 31.317 -2.081 1.00 57.78 168 ALA A C 1
ATOM 1307 O O . ALA A 1 168 ? -6.723 32.040 -2.481 1.00 57.78 168 ALA A O 1
ATOM 1308 N N . THR A 1 169 ? -8.665 31.834 -1.405 1.00 67.69 169 THR A N 1
ATOM 1309 C CA . THR A 1 169 ? -8.955 33.280 -1.341 1.00 67.69 169 THR A CA 1
ATOM 1310 C C . THR A 1 169 ? -8.146 34.076 -0.310 1.00 67.69 169 THR A C 1
ATOM 1312 O O . THR A 1 169 ? -8.178 35.305 -0.352 1.00 67.69 169 THR A O 1
ATOM 1315 N N . VAL A 1 170 ? -7.418 33.424 0.607 1.00 80.69 170 VAL A N 1
ATOM 1316 C CA . VAL A 1 170 ? -6.635 34.088 1.668 1.00 80.69 170 VAL A CA 1
ATOM 1317 C C . VAL A 1 170 ? -5.317 33.342 1.905 1.00 80.69 170 VAL A C 1
ATOM 1319 O O . VAL A 1 170 ? -5.335 32.175 2.283 1.00 80.69 170 VAL A O 1
ATOM 1322 N N . ALA A 1 171 ? -4.181 34.016 1.704 1.00 87.62 171 ALA A N 1
ATOM 1323 C CA . ALA A 1 171 ? -2.831 33.478 1.923 1.00 87.62 171 ALA A CA 1
ATOM 1324 C C . ALA A 1 171 ? -1.806 34.603 2.158 1.00 87.62 171 ALA A C 1
ATOM 1326 O O . ALA A 1 171 ? -2.003 35.721 1.681 1.00 87.62 171 ALA A O 1
ATOM 1327 N N . ASP A 1 172 ? -0.699 34.301 2.832 1.00 93.31 172 ASP A N 1
ATOM 1328 C CA . ASP A 1 172 ? 0.490 35.152 2.929 1.00 93.31 172 ASP A CA 1
ATOM 1329 C C . ASP A 1 172 ? 1.636 34.480 2.157 1.00 93.31 172 ASP A C 1
ATOM 1331 O O . ASP A 1 172 ? 2.166 33.451 2.586 1.00 93.31 172 ASP A O 1
ATOM 1335 N N . ILE A 1 173 ? 1.987 35.033 0.991 1.00 94.19 173 ILE A N 1
ATOM 1336 C CA . ILE A 1 173 ? 2.957 34.445 0.057 1.00 94.19 173 ILE A CA 1
ATOM 1337 C C . ILE A 1 173 ? 4.174 35.362 -0.064 1.00 94.19 173 ILE A C 1
ATOM 1339 O O . ILE A 1 173 ? 4.042 36.549 -0.361 1.00 94.19 173 ILE A O 1
ATOM 1343 N N . VAL A 1 174 ? 5.369 34.810 0.138 1.00 97.12 174 VAL A N 1
ATOM 1344 C CA . VAL A 1 174 ? 6.633 35.546 0.032 1.00 97.12 174 VAL A CA 1
ATOM 1345 C C . VAL A 1 174 ? 7.514 34.917 -1.039 1.00 97.12 174 VAL A C 1
ATOM 1347 O O . VAL A 1 174 ? 7.836 33.731 -0.974 1.00 97.12 174 VAL A O 1
ATOM 1350 N N . PHE A 1 175 ? 7.924 35.719 -2.017 1.00 97.06 175 PHE A N 1
ATOM 1351 C CA . PHE A 1 175 ? 8.933 35.323 -2.995 1.00 97.06 175 PHE A CA 1
ATOM 1352 C C . PHE A 1 175 ? 10.330 35.615 -2.450 1.00 97.06 175 PHE A C 1
ATOM 1354 O O . PHE A 1 175 ? 10.592 36.714 -1.960 1.00 97.06 175 PHE A O 1
ATOM 1361 N N . LEU A 1 176 ? 11.225 34.639 -2.565 1.00 96.38 176 LEU A N 1
ATOM 1362 C CA . LEU A 1 176 ? 12.647 34.778 -2.297 1.00 96.38 176 LEU A CA 1
ATOM 1363 C C . LEU A 1 176 ? 13.411 34.429 -3.569 1.00 96.38 176 LEU A C 1
ATOM 1365 O O . LEU A 1 176 ? 13.506 33.262 -3.951 1.00 96.38 176 LEU A O 1
ATOM 1369 N N . VAL A 1 177 ? 13.917 35.457 -4.240 1.00 93.94 177 VAL A N 1
ATOM 1370 C CA . VAL A 1 177 ? 14.516 35.316 -5.567 1.00 93.94 177 VAL A CA 1
ATOM 1371 C C . VAL A 1 177 ? 16.008 35.589 -5.544 1.00 93.94 177 VAL A C 1
ATOM 1373 O O . VAL A 1 177 ? 16.467 36.605 -5.026 1.00 93.94 177 VAL A O 1
ATOM 1376 N N . ASP A 1 178 ? 16.765 34.659 -6.105 1.00 89.62 178 ASP A N 1
ATOM 1377 C CA . ASP A 1 178 ? 18.201 34.792 -6.287 1.00 89.62 178 ASP A CA 1
ATOM 1378 C C . ASP A 1 178 ? 18.492 35.926 -7.288 1.00 89.62 178 ASP A C 1
ATOM 1380 O O . ASP A 1 178 ? 17.835 36.062 -8.323 1.00 89.62 178 ASP A O 1
ATOM 1384 N N . CYS A 1 179 ? 19.457 36.778 -6.962 1.00 86.81 179 CYS A N 1
ATOM 1385 C CA . CYS A 1 179 ? 19.981 37.836 -7.822 1.00 86.81 179 CYS A CA 1
ATOM 1386 C C . CYS A 1 179 ? 21.519 37.795 -7.884 1.00 86.81 179 CYS A C 1
ATOM 1388 O O . CYS A 1 179 ? 22.178 38.819 -8.069 1.00 86.81 179 CYS A O 1
ATOM 1390 N N . SER A 1 180 ? 22.102 36.611 -7.698 1.00 85.81 180 SER A N 1
ATOM 1391 C CA . SER A 1 180 ? 23.535 36.344 -7.807 1.00 85.81 180 SER A CA 1
ATOM 1392 C C . SER A 1 180 ? 24.059 36.464 -9.247 1.00 85.81 180 SER A C 1
ATOM 1394 O O . SER A 1 180 ? 23.318 36.618 -10.224 1.00 85.81 180 SER A O 1
ATOM 1396 N N . GLY A 1 181 ? 25.388 36.473 -9.384 1.00 78.31 181 GLY A N 1
ATOM 1397 C CA . GLY A 1 181 ? 26.086 36.784 -10.635 1.00 78.31 181 GLY A CA 1
ATOM 1398 C C . GLY A 1 181 ? 25.990 35.734 -11.751 1.00 78.31 181 GLY A C 1
ATOM 1399 O O . GLY A 1 181 ? 26.371 36.057 -12.876 1.00 78.31 181 GLY A O 1
ATOM 1400 N N . SER A 1 182 ? 25.509 34.519 -11.470 1.00 79.25 182 SER A N 1
ATOM 1401 C CA . SER A 1 182 ? 25.293 33.440 -12.451 1.00 79.25 182 SER A CA 1
ATOM 1402 C C . SER A 1 182 ? 24.099 33.707 -13.370 1.00 79.25 182 SER A C 1
ATOM 1404 O O . SER A 1 182 ? 24.203 33.501 -14.579 1.00 79.25 182 SER A O 1
ATOM 1406 N N . ILE A 1 183 ? 23.027 34.278 -12.816 1.00 81.38 183 ILE A N 1
ATOM 1407 C CA . ILE A 1 183 ? 21.722 34.443 -13.472 1.00 81.38 183 ILE A CA 1
ATOM 1408 C C . ILE A 1 183 ? 21.814 35.326 -14.725 1.00 81.38 183 ILE A C 1
ATOM 1410 O O . ILE A 1 183 ? 21.284 34.990 -15.784 1.00 81.38 183 ILE A O 1
ATOM 1414 N N . GLY A 1 184 ? 22.496 36.468 -14.628 1.00 81.69 184 GLY A N 1
ATOM 1415 C CA . GLY A 1 184 ? 22.576 37.461 -15.699 1.00 81.69 184 GLY A CA 1
ATOM 1416 C C . GLY A 1 184 ? 21.307 38.314 -15.864 1.00 81.69 184 GLY A C 1
ATOM 1417 O O . GLY A 1 184 ? 20.219 37.980 -15.400 1.00 81.69 184 GLY A O 1
ATOM 1418 N N . HIS A 1 185 ? 21.445 39.457 -16.548 1.00 82.75 185 HIS A N 1
ATOM 1419 C CA . HIS A 1 185 ? 20.362 40.449 -16.685 1.00 82.75 185 HIS A CA 1
ATOM 1420 C C . HIS A 1 185 ? 19.121 39.900 -17.406 1.00 82.75 185 HIS A C 1
ATOM 1422 O O . HIS A 1 185 ? 17.999 40.222 -17.021 1.00 82.75 185 HIS A O 1
ATOM 1428 N N . ASP A 1 186 ? 19.303 39.083 -18.443 1.00 82.56 186 ASP A N 1
ATOM 1429 C CA . ASP A 1 186 ? 18.191 38.626 -19.284 1.00 82.56 186 ASP A CA 1
ATOM 1430 C C . ASP A 1 186 ? 17.353 37.543 -18.595 1.00 82.56 186 ASP A C 1
ATOM 1432 O O . ASP A 1 186 ? 16.124 37.602 -18.631 1.00 82.56 186 ASP A O 1
ATOM 1436 N N . SER A 1 187 ? 17.998 36.610 -17.894 1.00 83.06 187 SER A N 1
ATOM 1437 C CA . SER A 1 187 ? 17.335 35.591 -17.070 1.00 83.06 187 SER A CA 1
ATOM 1438 C C . SER A 1 187 ? 16.656 36.221 -15.849 1.00 83.06 187 SER A C 1
ATOM 1440 O O . SER A 1 187 ? 15.525 35.874 -15.512 1.00 83.06 187 SER A O 1
ATOM 1442 N N . PHE A 1 188 ? 17.275 37.241 -15.244 1.00 87.31 188 PHE A N 1
ATOM 1443 C CA . PHE A 1 188 ? 16.649 38.038 -14.188 1.00 87.31 188 PHE A CA 1
ATOM 1444 C C . PHE A 1 188 ? 15.384 38.765 -14.687 1.00 87.31 188 PHE A C 1
ATOM 1446 O O . PHE A 1 188 ? 14.356 38.777 -14.009 1.00 87.31 188 PHE A O 1
ATOM 1453 N N . ASN A 1 189 ? 15.401 39.310 -15.908 1.00 88.06 189 ASN A N 1
ATOM 1454 C CA . ASN A 1 189 ? 14.210 39.897 -16.529 1.00 88.06 189 ASN A CA 1
ATOM 1455 C C . ASN A 1 189 ? 13.127 38.846 -16.854 1.00 88.06 189 ASN A C 1
ATOM 1457 O O . ASN A 1 189 ? 11.942 39.133 -16.679 1.00 88.06 189 ASN A O 1
ATOM 1461 N N . GLN A 1 190 ? 13.498 37.625 -17.258 1.00 84.81 190 GLN A N 1
ATOM 1462 C CA . GLN A 1 190 ? 12.555 36.503 -17.406 1.00 84.81 190 GLN A CA 1
ATOM 1463 C C . GLN A 1 190 ? 11.922 36.124 -16.056 1.00 84.81 190 GLN A C 1
ATOM 1465 O O . GLN A 1 190 ? 10.706 35.949 -15.968 1.00 84.81 190 GLN A O 1
ATOM 1470 N N . MET A 1 191 ? 12.707 36.112 -14.974 1.00 88.62 191 MET A N 1
ATOM 1471 C CA . MET A 1 191 ? 12.206 35.887 -13.617 1.00 88.62 191 MET A CA 1
ATOM 1472 C C . MET A 1 191 ? 11.217 36.977 -13.169 1.00 88.62 191 MET A C 1
ATOM 1474 O O . MET A 1 191 ? 10.170 36.645 -12.615 1.00 88.62 191 MET A O 1
ATOM 1478 N N . LYS A 1 192 ? 11.459 38.263 -13.478 1.00 90.50 192 LYS A N 1
ATOM 1479 C CA . LYS A 1 192 ? 10.445 39.323 -13.272 1.00 90.50 192 LYS A CA 1
ATOM 1480 C C . LYS A 1 192 ? 9.144 39.018 -14.015 1.00 90.50 192 LYS A C 1
ATOM 1482 O O . LYS A 1 192 ? 8.065 39.168 -13.448 1.00 90.50 192 LYS A O 1
ATOM 1487 N N . GLN A 1 193 ? 9.226 38.593 -15.278 1.00 87.88 193 GLN A N 1
ATOM 1488 C CA . GLN A 1 193 ? 8.043 38.263 -16.079 1.00 87.88 193 GLN A CA 1
ATOM 1489 C C . GLN A 1 193 ? 7.275 37.070 -15.495 1.00 87.88 193 GLN A C 1
ATOM 1491 O O . GLN A 1 193 ? 6.044 37.113 -15.447 1.00 87.88 193 GLN A O 1
ATOM 1496 N N . PHE A 1 194 ? 7.973 36.051 -14.985 1.00 88.31 194 PHE A N 1
ATOM 1497 C CA . PHE A 1 194 ? 7.369 34.948 -14.236 1.00 88.31 194 PHE A CA 1
ATOM 1498 C C . PHE A 1 194 ? 6.645 35.445 -12.974 1.00 88.31 194 PHE A C 1
ATOM 1500 O O . PHE A 1 194 ? 5.451 35.191 -12.825 1.00 88.31 194 PHE A O 1
ATOM 1507 N N . LEU A 1 195 ? 7.316 36.227 -12.118 1.00 90.88 195 LEU A N 1
ATOM 1508 C CA . LEU A 1 195 ? 6.726 36.799 -10.898 1.00 90.88 195 LEU A CA 1
ATOM 1509 C C . LEU A 1 195 ? 5.449 37.598 -11.198 1.00 90.88 195 LEU A C 1
ATOM 1511 O O . LEU A 1 195 ? 4.420 37.388 -10.557 1.00 90.88 195 LEU A O 1
ATOM 1515 N N . LYS A 1 196 ? 5.488 38.476 -12.211 1.00 90.38 196 LYS A N 1
ATOM 1516 C CA . LYS A 1 196 ? 4.321 39.263 -12.643 1.00 90.38 196 LYS A CA 1
ATOM 1517 C C . LYS A 1 196 ? 3.175 38.378 -13.129 1.00 90.38 196 LYS A C 1
ATOM 1519 O O . LYS A 1 196 ? 2.021 38.642 -12.794 1.00 90.38 196 LYS A O 1
ATOM 1524 N N . SER A 1 197 ? 3.481 37.333 -13.892 1.00 84.88 197 SER A N 1
ATOM 1525 C CA . SER A 1 197 ? 2.477 36.419 -14.451 1.00 84.88 197 SER A CA 1
ATOM 1526 C C . SER A 1 197 ? 1.827 35.563 -13.358 1.00 84.88 197 SER A C 1
ATOM 1528 O O . SER A 1 197 ? 0.605 35.430 -13.327 1.00 84.88 197 SER A O 1
ATOM 1530 N N . PHE A 1 198 ? 2.617 35.086 -12.391 1.00 86.81 198 PHE A N 1
ATOM 1531 C CA . PHE A 1 198 ? 2.129 34.348 -11.226 1.00 86.81 198 PHE A CA 1
ATOM 1532 C C . PHE A 1 198 ? 1.241 35.222 -10.325 1.00 86.81 198 PHE A C 1
ATOM 1534 O O . PHE A 1 198 ? 0.116 34.839 -10.007 1.00 86.81 198 PHE A O 1
ATOM 1541 N N . VAL A 1 199 ? 1.709 36.422 -9.956 1.00 89.62 199 VAL A N 1
ATOM 1542 C CA . VAL A 1 199 ? 0.971 37.373 -9.102 1.00 89.62 199 VAL A CA 1
ATOM 1543 C C . VAL A 1 199 ? -0.333 37.844 -9.755 1.00 89.62 199 VAL A C 1
ATOM 1545 O O . VAL A 1 199 ? -1.344 37.970 -9.068 1.00 89.62 199 VAL A O 1
ATOM 1548 N N . SER A 1 200 ? -0.351 38.028 -11.080 1.00 86.44 200 SER A N 1
ATOM 1549 C CA . SER A 1 200 ? -1.569 38.389 -11.829 1.00 86.44 200 SER A CA 1
ATOM 1550 C C . SER A 1 200 ? -2.666 37.314 -11.779 1.00 86.44 200 SER A C 1
ATOM 1552 O O . SER A 1 200 ? -3.828 37.615 -12.044 1.00 86.44 200 SER A O 1
ATOM 1554 N N . GLY A 1 201 ? -2.319 36.068 -11.435 1.00 79.44 201 GLY A N 1
ATOM 1555 C CA . GLY A 1 201 ? -3.261 34.960 -11.266 1.00 79.44 201 GLY A CA 1
ATOM 1556 C C . GLY A 1 201 ? -3.892 34.849 -9.872 1.00 79.44 201 GLY A C 1
ATOM 1557 O O . GLY A 1 201 ? -4.637 33.898 -9.641 1.00 79.44 201 GLY A O 1
ATOM 1558 N N . LEU A 1 202 ? -3.595 35.764 -8.940 1.00 82.56 202 LEU A N 1
ATOM 1559 C CA . LEU A 1 202 ? -4.003 35.674 -7.532 1.00 82.56 202 LEU A CA 1
ATOM 1560 C C . LEU A 1 202 ? -4.957 36.811 -7.111 1.00 82.56 202 LEU A C 1
ATOM 1562 O O . LEU A 1 202 ? -4.793 37.949 -7.556 1.00 82.56 202 LEU A O 1
ATOM 1566 N N . PRO A 1 203 ? -5.913 36.558 -6.192 1.00 82.50 203 PRO A N 1
ATOM 1567 C CA . PRO A 1 203 ? -6.757 37.597 -5.604 1.00 82.50 203 PRO A CA 1
ATOM 1568 C C . PRO A 1 203 ? -5.971 38.394 -4.548 1.00 82.50 203 PRO A C 1
ATOM 1570 O O . PRO A 1 203 ? -6.142 38.210 -3.341 1.00 82.50 203 PRO A O 1
ATOM 1573 N N . VAL A 1 204 ? -5.057 39.255 -5.004 1.00 85.75 204 VAL A N 1
ATOM 1574 C CA . VAL A 1 204 ? -4.220 40.092 -4.131 1.00 85.75 204 VAL A CA 1
ATOM 1575 C C . VAL A 1 204 ? -5.030 41.272 -3.598 1.00 85.75 204 VAL A C 1
ATOM 1577 O O . VAL A 1 204 ? -5.356 42.194 -4.349 1.00 85.75 204 VAL A O 1
ATOM 1580 N N . ALA A 1 205 ? -5.325 41.251 -2.296 1.00 79.88 205 ALA A N 1
ATOM 1581 C CA . ALA A 1 205 ? -5.963 42.356 -1.587 1.00 79.88 205 ALA A CA 1
ATOM 1582 C C . ALA A 1 205 ? -5.673 42.319 -0.077 1.00 79.88 205 ALA A C 1
ATOM 1584 O O . ALA A 1 205 ? -5.443 41.251 0.490 1.00 79.88 205 ALA A O 1
ATOM 1585 N N . LYS A 1 206 ? -5.810 43.466 0.608 1.00 77.50 206 LYS A N 1
ATOM 1586 C CA . LYS A 1 206 ? -5.603 43.655 2.067 1.00 77.50 206 LYS A CA 1
ATOM 1587 C C . LYS A 1 206 ? -6.090 42.512 2.974 1.00 77.50 206 LYS A C 1
ATOM 1589 O O . LYS A 1 206 ? -5.440 42.191 3.976 1.00 77.50 206 LYS A O 1
ATOM 1594 N N . HIS A 1 207 ? -7.247 41.933 2.646 1.00 76.25 207 HIS A N 1
ATOM 1595 C CA . HIS A 1 207 ? -7.915 40.863 3.397 1.00 76.25 207 HIS A CA 1
ATOM 1596 C C . HIS A 1 207 ? -7.919 39.498 2.678 1.00 76.25 207 HIS A C 1
ATOM 1598 O O . HIS A 1 207 ? -8.373 38.520 3.263 1.00 76.25 207 HIS A O 1
ATOM 1604 N N . GLN A 1 208 ? -7.397 39.420 1.451 1.00 83.56 208 GLN A N 1
ATOM 1605 C CA . GLN A 1 208 ? -7.319 38.211 0.624 1.00 83.56 208 GLN A CA 1
ATOM 1606 C C . GLN A 1 208 ? -5.872 37.690 0.607 1.00 83.56 208 GLN A C 1
ATOM 1608 O O . GLN A 1 208 ? -5.304 37.470 1.684 1.00 83.56 208 GLN A O 1
ATOM 1613 N N . VAL A 1 209 ? -5.257 37.491 -0.563 1.00 88.81 209 VAL A N 1
ATOM 1614 C CA . VAL A 1 209 ? -3.834 37.142 -0.677 1.00 88.81 209 VAL A CA 1
ATOM 1615 C C . VAL A 1 209 ? -2.961 38.383 -0.465 1.00 88.81 209 VAL A C 1
ATOM 1617 O O . VAL A 1 209 ? -3.244 39.448 -1.013 1.00 88.81 209 VAL A O 1
ATOM 1620 N N . ARG A 1 210 ? -1.885 38.238 0.313 1.00 93.56 210 ARG A N 1
ATOM 1621 C CA . ARG A 1 210 ? -0.808 39.226 0.475 1.00 93.56 210 ARG A CA 1
ATOM 1622 C C . ARG A 1 210 ? 0.470 38.700 -0.164 1.00 93.56 210 ARG A C 1
ATOM 1624 O O . ARG A 1 210 ? 0.757 37.508 -0.051 1.00 93.56 210 ARG A O 1
ATOM 1631 N N . ILE A 1 211 ? 1.225 39.591 -0.805 1.00 95.06 211 ILE A N 1
ATOM 1632 C CA . ILE A 1 211 ? 2.494 39.276 -1.471 1.00 95.06 211 ILE A CA 1
ATOM 1633 C C . ILE A 1 211 ? 3.618 40.091 -0.826 1.00 95.06 211 ILE A C 1
ATOM 1635 O O . ILE A 1 211 ? 3.489 41.304 -0.690 1.00 95.06 211 ILE A O 1
ATOM 1639 N N . GLY A 1 212 ? 4.716 39.432 -0.464 1.00 96.31 212 GLY A N 1
ATOM 1640 C CA . GLY A 1 212 ? 6.000 40.063 -0.146 1.00 96.31 212 GLY A CA 1
ATOM 1641 C C . GLY A 1 212 ? 7.099 39.554 -1.080 1.00 96.31 212 GLY A C 1
ATOM 1642 O O . GLY A 1 212 ? 6.961 38.476 -1.666 1.00 96.31 212 GLY A O 1
ATOM 1643 N N . LEU A 1 213 ? 8.193 40.304 -1.222 1.00 97.56 213 LEU A N 1
ATOM 1644 C CA . LEU A 1 213 ? 9.328 39.891 -2.053 1.00 97.56 213 LEU A CA 1
ATOM 1645 C C . LEU A 1 213 ? 10.670 40.327 -1.460 1.00 97.56 213 LEU A C 1
ATOM 1647 O O . LEU A 1 213 ? 10.906 41.517 -1.241 1.00 97.56 213 LEU A O 1
ATOM 1651 N N . ALA A 1 214 ? 11.565 39.354 -1.290 1.00 96.50 214 ALA A N 1
ATOM 1652 C CA . ALA A 1 214 ? 12.979 39.550 -0.998 1.00 96.50 214 ALA A CA 1
ATOM 1653 C C . ALA A 1 214 ? 13.842 39.093 -2.184 1.00 96.50 214 ALA A C 1
ATOM 1655 O O . ALA A 1 214 ? 13.565 38.056 -2.791 1.00 96.50 214 ALA A O 1
ATOM 1656 N N . GLN A 1 215 ? 14.916 39.828 -2.474 1.00 95.00 215 GLN A N 1
ATOM 1657 C CA . GLN A 1 215 ? 15.996 39.343 -3.341 1.00 95.00 215 GLN A CA 1
ATOM 1658 C C . GLN A 1 215 ? 17.185 38.878 -2.495 1.00 95.00 215 GLN A C 1
ATOM 1660 O O . GLN A 1 215 ? 17.364 39.378 -1.382 1.00 95.00 215 GLN A O 1
ATOM 1665 N N . PHE A 1 216 ? 18.031 37.983 -3.003 1.00 93.44 216 PHE A N 1
ATOM 1666 C CA . PHE A 1 216 ? 19.280 37.636 -2.324 1.00 93.44 216 PHE A CA 1
ATOM 1667 C C . PHE A 1 216 ? 20.453 37.359 -3.266 1.00 93.44 216 PHE A C 1
ATOM 1669 O O . PHE A 1 216 ? 20.322 36.682 -4.279 1.00 93.44 216 PHE A O 1
ATOM 1676 N N . ASP A 1 217 ? 21.627 37.846 -2.879 1.00 89.19 217 ASP A N 1
ATOM 1677 C CA . ASP A 1 217 ? 22.914 37.367 -3.370 1.00 89.19 217 ASP A CA 1
ATOM 1678 C C . ASP A 1 217 ? 23.817 37.018 -2.168 1.00 89.19 217 ASP A C 1
ATOM 1680 O O . ASP A 1 217 ? 23.496 36.099 -1.415 1.00 89.19 217 ASP A O 1
ATOM 1684 N N . HIS A 1 218 ? 24.907 37.760 -1.949 1.00 85.88 218 HIS A N 1
ATOM 1685 C CA . HIS A 1 218 ? 25.718 37.736 -0.729 1.00 85.88 218 HIS A CA 1
ATOM 1686 C C . HIS A 1 218 ? 25.080 38.527 0.427 1.00 85.88 218 HIS A C 1
ATOM 1688 O O . HIS A 1 218 ? 25.538 38.455 1.568 1.00 85.88 218 HIS A O 1
ATOM 1694 N N . GLN A 1 219 ? 24.039 39.304 0.124 1.00 86.12 219 GLN A N 1
ATOM 1695 C CA . GLN A 1 219 ? 23.184 40.022 1.063 1.00 86.12 219 GLN A CA 1
ATOM 1696 C C . GLN A 1 219 ? 21.717 39.789 0.681 1.00 86.12 219 GLN A C 1
ATOM 1698 O O . GLN A 1 219 ? 21.422 39.365 -0.435 1.00 86.12 219 GLN A O 1
ATOM 1703 N N . THR A 1 220 ? 20.788 40.062 1.597 1.00 91.06 220 THR A N 1
ATOM 1704 C CA . THR A 1 220 ? 19.345 39.941 1.335 1.00 91.06 220 THR A CA 1
ATOM 1705 C C . THR A 1 220 ? 18.714 41.328 1.284 1.00 91.06 220 THR A C 1
ATOM 1707 O O . THR A 1 220 ? 18.886 42.133 2.199 1.00 91.06 220 THR A O 1
ATOM 1710 N N . TYR A 1 221 ? 17.988 41.610 0.206 1.00 93.81 221 TYR A N 1
ATOM 1711 C CA . TYR A 1 221 ? 17.368 42.899 -0.080 1.00 93.81 221 TYR A CA 1
ATOM 1712 C C . TYR A 1 221 ? 15.856 42.813 0.158 1.00 93.81 221 TYR A C 1
ATOM 1714 O O . TYR A 1 221 ? 15.168 41.975 -0.426 1.00 93.81 221 TYR A O 1
ATOM 1722 N N . GLN A 1 222 ? 15.329 43.675 1.032 1.00 95.12 222 GLN A N 1
ATOM 1723 C CA . GLN A 1 222 ? 13.892 43.788 1.289 1.00 95.12 222 GLN A CA 1
ATOM 1724 C C . GLN A 1 222 ? 13.254 44.732 0.265 1.00 95.12 222 GLN A C 1
ATOM 1726 O O . GLN A 1 222 ? 13.486 45.938 0.323 1.00 95.12 222 GLN A O 1
ATOM 1731 N N . GLU A 1 223 ? 12.433 44.211 -0.649 1.00 94.94 223 GLU A N 1
ATOM 1732 C CA . GLU A 1 223 ? 11.827 45.039 -1.699 1.00 94.94 223 GLU A CA 1
ATOM 1733 C C . GLU A 1 223 ? 10.456 45.578 -1.282 1.00 94.94 223 GLU A C 1
ATOM 1735 O O . GLU A 1 223 ? 10.182 46.765 -1.483 1.00 94.94 223 GLU A O 1
ATOM 1740 N N . PHE A 1 224 ? 9.612 44.727 -0.692 1.00 96.12 224 PHE A N 1
ATOM 1741 C CA . PHE A 1 224 ? 8.338 45.100 -0.064 1.00 96.12 224 PHE A CA 1
ATOM 1742 C C . PHE A 1 224 ? 7.807 43.965 0.827 1.00 96.12 224 PHE A C 1
ATOM 1744 O O . PHE A 1 224 ? 7.942 42.784 0.499 1.00 96.12 224 PHE A O 1
ATOM 1751 N N . LEU A 1 225 ? 7.192 44.329 1.952 1.00 95.75 225 LEU A N 1
ATOM 1752 C CA . LEU A 1 225 ? 6.603 43.420 2.937 1.00 95.75 225 LEU A CA 1
ATOM 1753 C C . LEU A 1 225 ? 5.133 43.085 2.612 1.00 95.75 225 LEU A C 1
ATOM 1755 O O . LEU A 1 225 ? 4.466 43.802 1.867 1.00 95.75 225 LEU A O 1
ATOM 1759 N N . LEU A 1 226 ? 4.585 42.039 3.249 1.00 93.31 226 LEU A N 1
ATOM 1760 C CA . LEU A 1 226 ? 3.209 41.538 3.036 1.00 93.31 226 LEU A CA 1
ATOM 1761 C C . LEU A 1 226 ? 2.107 42.588 3.288 1.00 93.31 226 LEU A C 1
ATOM 1763 O O . LEU A 1 226 ? 0.974 42.419 2.842 1.00 93.31 226 LEU A O 1
ATOM 1767 N N . LYS A 1 227 ? 2.413 43.650 4.040 1.00 90.50 227 LYS A N 1
ATOM 1768 C CA . LYS A 1 227 ? 1.495 44.753 4.383 1.00 90.50 227 LYS A CA 1
ATOM 1769 C C . LYS A 1 227 ? 1.595 45.976 3.461 1.00 90.50 227 LYS A C 1
ATOM 1771 O O . LYS A 1 227 ? 0.773 46.878 3.603 1.00 90.50 227 LYS A O 1
ATOM 1776 N N . ASP A 1 228 ? 2.616 46.055 2.606 1.00 91.06 228 ASP A N 1
ATOM 1777 C CA . ASP A 1 228 ? 2.997 47.315 1.949 1.00 91.06 228 ASP A CA 1
ATOM 1778 C C . ASP A 1 228 ? 2.150 47.605 0.694 1.00 91.06 228 ASP A C 1
ATOM 1780 O O . ASP A 1 228 ? 2.014 48.763 0.289 1.00 91.06 228 ASP A O 1
ATOM 1784 N N . HIS A 1 229 ? 1.546 46.572 0.092 1.00 91.44 229 HIS A N 1
ATOM 1785 C CA . HIS A 1 229 ? 0.748 46.668 -1.135 1.00 91.44 229 HIS A CA 1
ATOM 1786 C C . HIS A 1 229 ? -0.593 45.923 -0.994 1.00 91.44 229 HIS A C 1
ATOM 1788 O O . HIS A 1 229 ? -0.649 44.698 -0.915 1.00 91.44 229 HIS A O 1
ATOM 1794 N N . ASP A 1 230 ? -1.692 46.683 -0.982 1.00 85.62 230 ASP A N 1
ATOM 1795 C CA . ASP A 1 230 ? -3.058 46.191 -0.728 1.00 85.62 230 ASP A CA 1
ATOM 1796 C C . ASP A 1 230 ? -3.821 45.758 -2.003 1.00 85.62 230 ASP A C 1
ATOM 1798 O O . ASP A 1 230 ? -5.019 45.479 -1.920 1.00 85.62 230 ASP A O 1
ATOM 1802 N N . ASN A 1 231 ? -3.184 45.735 -3.182 1.00 86.06 231 ASN A N 1
ATOM 1803 C CA . ASN A 1 231 ? -3.793 45.305 -4.449 1.00 86.06 231 ASN A CA 1
ATOM 1804 C C . ASN A 1 231 ? -2.752 44.780 -5.458 1.00 86.06 231 ASN A C 1
ATOM 1806 O O . ASN A 1 231 ? -1.566 45.091 -5.365 1.00 86.06 231 ASN A O 1
ATOM 1810 N N . VAL A 1 232 ? -3.215 44.019 -6.458 1.00 87.38 232 VAL A N 1
ATOM 1811 C CA . VAL A 1 232 ? -2.354 43.388 -7.478 1.00 87.38 232 VAL A CA 1
ATOM 1812 C C . VAL A 1 232 ? -1.529 44.383 -8.304 1.00 87.38 232 VAL A C 1
ATOM 1814 O O . VAL A 1 232 ? -0.400 44.065 -8.668 1.00 87.38 232 VAL A O 1
ATOM 1817 N N . LYS A 1 233 ? -2.043 45.588 -8.595 1.00 90.94 233 LYS A N 1
ATOM 1818 C CA . LYS A 1 233 ? -1.336 46.544 -9.456 1.00 90.94 233 LYS A CA 1
ATOM 1819 C C . LYS A 1 233 ? -0.082 47.076 -8.768 1.00 90.94 233 LYS A C 1
ATOM 1821 O O . LYS A 1 233 ? 0.977 47.050 -9.383 1.00 90.94 233 LYS A O 1
ATOM 1826 N N . ASP A 1 234 ? -0.186 47.518 -7.518 1.00 90.88 234 ASP A N 1
ATOM 1827 C CA . ASP A 1 234 ? 0.955 48.113 -6.807 1.00 90.88 234 ASP A CA 1
ATOM 1828 C C . ASP A 1 234 ? 2.111 47.104 -6.665 1.00 90.88 234 ASP A C 1
ATOM 1830 O O . ASP A 1 234 ? 3.278 47.463 -6.821 1.00 90.88 234 ASP A O 1
ATOM 1834 N N . VAL A 1 235 ? 1.788 45.816 -6.481 1.00 92.44 235 VAL A N 1
ATOM 1835 C CA . VAL A 1 235 ? 2.771 44.717 -6.492 1.00 92.44 235 VAL A CA 1
ATOM 1836 C C . VAL A 1 235 ? 3.444 44.574 -7.866 1.00 92.44 235 VAL A C 1
ATOM 1838 O O . VAL A 1 235 ? 4.664 44.441 -7.936 1.00 92.44 235 VAL A O 1
ATOM 1841 N N . LEU A 1 236 ? 2.688 44.629 -8.969 1.00 92.94 236 LEU A N 1
ATOM 1842 C CA . LEU A 1 236 ? 3.244 44.552 -10.329 1.00 92.94 236 LEU A CA 1
ATOM 1843 C C . LEU A 1 236 ? 4.130 45.762 -10.666 1.00 92.94 236 LEU A C 1
ATOM 1845 O O . LEU A 1 236 ? 5.239 45.577 -11.174 1.00 92.94 236 LEU A O 1
ATOM 1849 N N . ASP A 1 237 ? 3.674 46.973 -10.331 1.00 92.25 237 ASP A N 1
ATOM 1850 C CA . ASP A 1 237 ? 4.417 48.225 -10.517 1.00 92.25 237 ASP A CA 1
ATOM 1851 C C . ASP A 1 237 ? 5.723 48.224 -9.690 1.00 92.25 237 ASP A C 1
ATOM 1853 O O . ASP A 1 237 ? 6.720 48.817 -10.112 1.00 92.25 237 ASP A O 1
ATOM 1857 N N . ARG A 1 238 ? 5.759 47.531 -8.539 1.00 93.12 238 ARG A N 1
ATOM 1858 C CA . ARG A 1 238 ? 6.969 47.341 -7.719 1.00 93.12 238 ARG A CA 1
ATOM 1859 C C . ARG A 1 238 ? 7.901 46.246 -8.257 1.00 93.12 238 ARG A C 1
ATOM 1861 O O . ARG A 1 238 ? 9.116 46.440 -8.205 1.00 93.12 238 ARG A O 1
ATOM 1868 N N . ILE A 1 239 ? 7.376 45.149 -8.820 1.00 93.69 239 ILE A N 1
ATOM 1869 C CA . ILE A 1 239 ? 8.184 44.085 -9.456 1.00 93.69 239 ILE A CA 1
ATOM 1870 C C . ILE A 1 239 ? 8.940 44.610 -10.693 1.00 93.69 239 ILE A C 1
ATOM 1872 O O . ILE A 1 239 ? 10.090 44.229 -10.923 1.00 93.69 239 ILE A O 1
ATOM 1876 N N . ASP A 1 240 ? 8.358 45.530 -11.469 1.00 91.50 240 ASP A N 1
ATOM 1877 C CA . ASP A 1 240 ? 9.073 46.150 -12.597 1.00 91.50 240 ASP A CA 1
ATOM 1878 C C . ASP A 1 240 ? 10.327 46.926 -12.147 1.00 91.50 240 ASP A C 1
ATOM 1880 O O . ASP A 1 240 ? 11.362 46.887 -12.823 1.00 91.50 240 ASP A O 1
ATOM 1884 N N . GLN A 1 241 ? 10.269 47.556 -10.968 1.00 92.06 241 GLN A N 1
ATOM 1885 C CA . GLN A 1 241 ? 11.336 48.389 -10.396 1.00 92.06 241 GLN A CA 1
ATOM 1886 C C . GLN A 1 241 ? 12.516 47.600 -9.799 1.00 92.06 241 GLN A C 1
ATOM 1888 O O . GLN A 1 241 ? 13.508 48.219 -9.412 1.00 92.06 241 GLN A O 1
ATOM 1893 N N . LEU A 1 242 ? 12.438 46.266 -9.714 1.00 91.31 242 LEU A N 1
ATOM 1894 C CA . LEU A 1 242 ? 13.492 45.435 -9.117 1.00 91.31 242 LEU A CA 1
ATOM 1895 C C . LEU A 1 242 ? 14.840 45.627 -9.826 1.00 91.31 242 LEU A C 1
ATOM 1897 O O . LEU A 1 242 ? 14.932 45.532 -11.056 1.00 91.31 242 LEU A O 1
ATOM 1901 N N . GLN A 1 243 ? 15.894 45.883 -9.055 1.00 88.38 243 GLN A N 1
ATOM 1902 C CA . GLN A 1 243 ? 17.251 46.034 -9.579 1.00 88.38 243 GLN A CA 1
ATOM 1903 C C . GLN A 1 243 ? 17.974 44.686 -9.558 1.00 88.38 243 GLN A C 1
ATOM 1905 O O . GLN A 1 243 ? 17.770 43.890 -8.646 1.00 88.38 243 GLN A O 1
ATOM 1910 N N . TYR A 1 244 ? 18.804 44.423 -10.571 1.00 87.38 244 TYR A N 1
ATOM 1911 C CA . TYR A 1 244 ? 19.642 43.225 -10.602 1.00 87.38 244 TYR A CA 1
ATOM 1912 C C . TYR A 1 244 ? 20.956 43.496 -9.865 1.00 87.38 244 TYR A C 1
ATOM 1914 O O . TYR A 1 244 ? 21.730 44.371 -10.271 1.00 87.38 244 TYR A O 1
ATOM 1922 N N . HIS A 1 245 ? 21.195 42.743 -8.795 1.00 80.44 245 HIS A N 1
ATOM 1923 C CA . HIS A 1 245 ? 22.442 42.752 -8.032 1.00 80.44 245 HIS A CA 1
ATOM 1924 C C . HIS A 1 245 ? 23.433 41.726 -8.617 1.00 80.44 245 HIS A C 1
ATOM 1926 O O . HIS A 1 245 ? 23.166 41.151 -9.671 1.00 80.44 245 HIS A O 1
ATOM 1932 N N . LYS A 1 246 ? 24.633 41.589 -8.033 1.00 77.94 246 LYS A N 1
ATOM 1933 C CA . LYS A 1 246 ? 25.721 40.734 -8.557 1.00 77.94 246 LYS A CA 1
ATOM 1934 C C . LYS A 1 246 ? 26.668 40.283 -7.441 1.00 77.94 246 LYS A C 1
ATOM 1936 O O . LYS A 1 246 ? 27.781 40.795 -7.318 1.00 77.94 246 LYS A O 1
ATOM 1941 N N . GLY A 1 247 ? 26.227 39.306 -6.658 1.00 82.38 247 GLY A N 1
ATOM 1942 C CA . GLY A 1 247 ? 27.011 38.640 -5.613 1.00 82.38 247 GLY A CA 1
ATOM 1943 C C . GLY A 1 247 ? 27.148 37.130 -5.837 1.00 82.38 247 GLY A C 1
ATOM 1944 O O . GLY A 1 247 ? 26.871 36.621 -6.922 1.00 82.38 247 GLY A O 1
ATOM 1945 N N . ALA A 1 248 ? 27.578 36.418 -4.795 1.00 83.00 248 ALA A N 1
ATOM 1946 C CA . ALA A 1 248 ? 27.567 34.952 -4.718 1.00 83.00 248 ALA A CA 1
ATOM 1947 C C . ALA A 1 248 ? 26.341 34.476 -3.920 1.00 83.00 248 ALA A C 1
ATOM 1949 O O . ALA A 1 248 ? 25.845 35.235 -3.101 1.00 83.00 248 ALA A O 1
ATOM 1950 N N . THR A 1 249 ? 25.859 33.252 -4.122 1.00 87.00 249 THR A N 1
ATOM 1951 C CA . THR A 1 249 ? 24.582 32.762 -3.565 1.00 87.00 249 THR A CA 1
ATOM 1952 C C . THR A 1 249 ? 24.660 32.400 -2.067 1.00 87.00 249 THR A C 1
ATOM 1954 O O . THR A 1 249 ? 25.353 31.448 -1.706 1.00 87.00 249 THR A O 1
ATOM 1957 N N . TYR A 1 250 ? 23.932 33.115 -1.193 1.00 90.62 250 TYR A N 1
ATOM 1958 C CA . TYR A 1 250 ? 23.793 32.824 0.253 1.00 90.62 250 TYR A CA 1
ATOM 1959 C C . TYR A 1 250 ? 22.318 32.618 0.665 1.00 90.62 250 TYR A C 1
ATOM 1961 O O . TYR A 1 250 ? 21.680 33.467 1.296 1.00 90.62 250 TYR A O 1
ATOM 1969 N N . LEU A 1 251 ? 21.758 31.466 0.290 1.00 93.50 251 LEU A N 1
ATOM 1970 C CA . LEU A 1 251 ? 20.358 31.100 0.530 1.00 93.50 251 LEU A CA 1
ATOM 1971 C C . LEU A 1 251 ? 20.038 30.844 2.018 1.00 93.50 251 LEU A C 1
ATOM 1973 O O . LEU A 1 251 ? 18.921 31.118 2.452 1.00 93.50 251 LEU A O 1
ATOM 1977 N N . GLY A 1 252 ? 20.976 30.346 2.829 1.00 92.12 252 GLY A N 1
ATOM 1978 C CA . GLY A 1 252 ? 20.739 30.055 4.251 1.00 92.12 252 GLY A CA 1
ATOM 1979 C C . GLY A 1 252 ? 20.496 31.320 5.081 1.00 92.12 252 GLY A C 1
ATOM 1980 O O . GLY A 1 252 ? 19.534 31.403 5.852 1.00 92.12 252 GLY A O 1
ATOM 1981 N N . SER A 1 253 ? 21.322 32.342 4.859 1.00 93.25 253 SER A N 1
ATOM 1982 C CA . SER A 1 253 ? 21.125 33.699 5.377 1.00 93.25 253 SER A CA 1
ATOM 1983 C C . SER A 1 253 ? 19.767 34.265 4.941 1.00 93.25 253 SER A C 1
ATOM 1985 O O . SER A 1 253 ? 18.976 34.724 5.767 1.00 93.25 253 SER A O 1
ATOM 1987 N N . ALA A 1 254 ? 19.436 34.133 3.654 1.00 94.50 254 ALA A N 1
ATOM 1988 C CA . ALA A 1 254 ? 18.212 34.683 3.085 1.00 94.50 254 ALA A CA 1
ATOM 1989 C C . ALA A 1 254 ? 16.921 34.008 3.601 1.00 94.50 254 ALA A C 1
ATOM 1991 O O . ALA A 1 254 ? 15.932 34.690 3.875 1.00 94.50 254 ALA A O 1
ATOM 1992 N N . LEU A 1 255 ? 16.937 32.689 3.824 1.00 95.88 255 LEU A N 1
ATOM 1993 C CA . LEU A 1 255 ? 15.847 31.956 4.486 1.00 95.88 255 LEU A CA 1
ATOM 1994 C C . LEU A 1 255 ? 15.636 32.420 5.937 1.00 95.88 255 LEU A C 1
ATOM 1996 O O . LEU A 1 255 ? 14.496 32.524 6.391 1.00 95.88 255 LEU A O 1
ATOM 2000 N N . THR A 1 256 ? 16.722 32.742 6.649 1.00 95.00 256 THR A N 1
ATOM 2001 C CA . THR A 1 256 ? 16.661 33.304 8.011 1.00 95.00 256 THR A CA 1
ATOM 2002 C C . THR A 1 256 ? 16.035 34.704 7.988 1.00 95.00 256 THR A C 1
ATOM 2004 O O . THR A 1 256 ? 15.130 34.995 8.770 1.00 95.00 256 THR A O 1
ATOM 2007 N N . PHE A 1 257 ? 16.420 35.540 7.018 1.00 95.50 257 PHE A N 1
ATOM 2008 C CA . PHE A 1 257 ? 15.873 36.887 6.838 1.00 95.50 257 PHE A CA 1
ATOM 2009 C C . PHE A 1 257 ? 14.349 36.896 6.609 1.00 95.50 257 PHE A C 1
ATOM 2011 O O . PHE A 1 257 ? 13.661 37.773 7.141 1.00 95.50 257 PHE A O 1
ATOM 2018 N N . LEU A 1 258 ? 13.795 35.907 5.886 1.00 95.62 258 LEU A N 1
ATOM 2019 C CA . LEU A 1 258 ? 12.338 35.750 5.741 1.00 95.62 258 LEU A CA 1
ATOM 2020 C C . LEU A 1 258 ? 11.635 35.502 7.082 1.00 95.62 258 LEU A C 1
ATOM 2022 O O . LEU A 1 258 ? 10.573 36.078 7.336 1.00 95.62 258 LEU A O 1
ATOM 2026 N N . GLN A 1 259 ? 12.208 34.636 7.923 1.00 92.69 259 GLN A N 1
ATOM 2027 C CA . GLN A 1 259 ? 11.636 34.281 9.223 1.00 92.69 259 GLN A CA 1
ATOM 2028 C C . GLN A 1 259 ? 11.561 35.506 10.144 1.00 92.69 259 GLN A C 1
ATOM 2030 O O . GLN A 1 259 ? 10.551 35.706 10.813 1.00 92.69 259 GLN A O 1
ATOM 2035 N N . GLU A 1 260 ? 12.612 36.329 10.154 1.00 93.44 260 GLU A N 1
ATOM 2036 C CA . GLU A 1 260 ? 12.739 37.480 11.054 1.00 93.44 260 GLU A CA 1
ATOM 2037 C C . GLU A 1 260 ? 11.960 38.724 10.583 1.00 93.44 260 GLU A C 1
ATOM 2039 O O . GLU A 1 260 ? 11.471 39.483 11.419 1.00 93.44 260 GLU A O 1
ATOM 2044 N N . ASN A 1 261 ? 11.810 38.937 9.267 1.00 94.25 261 ASN A N 1
ATOM 2045 C CA . ASN A 1 261 ? 11.314 40.214 8.723 1.00 94.25 261 ASN A CA 1
ATOM 2046 C C . ASN A 1 261 ? 9.983 40.119 7.957 1.00 94.25 261 ASN A C 1
ATOM 2048 O O . ASN A 1 261 ? 9.263 41.112 7.887 1.00 94.25 261 ASN A O 1
ATOM 2052 N N . TYR A 1 262 ? 9.636 38.956 7.388 1.00 95.75 262 TYR A N 1
ATOM 2053 C CA . TYR A 1 262 ? 8.424 38.798 6.567 1.00 95.75 262 TYR A CA 1
ATOM 2054 C C . TYR A 1 262 ? 7.319 38.044 7.292 1.00 95.75 262 TYR A C 1
ATOM 2056 O O . TYR A 1 262 ? 6.188 38.520 7.348 1.00 95.75 262 TYR A O 1
ATOM 2064 N N . PHE A 1 263 ? 7.626 36.874 7.858 1.00 93.94 263 PHE A N 1
ATOM 2065 C CA . PHE A 1 263 ? 6.608 36.006 8.459 1.00 93.94 263 PHE A CA 1
ATOM 2066 C C . PHE A 1 263 ? 6.172 36.424 9.879 1.00 93.94 263 PHE A C 1
ATOM 2068 O O . PHE A 1 263 ? 5.416 35.690 10.524 1.00 93.94 263 PHE A O 1
ATOM 2075 N N . THR A 1 264 ? 6.553 37.630 10.311 1.00 92.06 264 THR A N 1
ATOM 2076 C CA . THR A 1 264 ? 6.180 38.294 11.570 1.00 92.06 264 THR A CA 1
ATOM 2077 C C . THR A 1 264 ? 4.954 39.215 11.424 1.00 92.06 264 THR A C 1
ATOM 2079 O O . THR A 1 264 ? 4.656 39.674 10.313 1.00 92.06 264 THR A O 1
ATOM 2082 N N . PRO A 1 265 ? 4.240 39.544 12.521 1.00 86.81 265 PRO A N 1
ATOM 2083 C CA . PRO A 1 265 ? 3.169 40.548 12.508 1.00 86.81 265 PRO A CA 1
ATOM 2084 C C . PRO A 1 265 ? 3.641 41.911 11.979 1.00 86.81 265 PRO A C 1
ATOM 2086 O O . PRO A 1 265 ? 2.941 42.567 11.206 1.00 86.81 265 PRO A O 1
ATOM 2089 N N . GLU A 1 266 ? 4.868 42.307 12.324 1.00 89.38 266 GLU A N 1
ATOM 2090 C CA . GLU A 1 266 ? 5.536 43.518 11.846 1.00 89.38 266 GLU A CA 1
ATOM 2091 C C . GLU A 1 266 ? 5.790 43.473 10.331 1.00 89.38 266 GLU A C 1
ATOM 2093 O O . GLU A 1 266 ? 5.665 44.503 9.664 1.00 89.38 266 GLU A O 1
ATOM 2098 N N . GLY A 1 267 ? 6.086 42.294 9.776 1.00 88.81 267 GLY A N 1
ATOM 2099 C CA . GLY A 1 267 ? 6.182 42.030 8.336 1.00 88.81 267 GLY A CA 1
ATOM 2100 C C . GLY A 1 267 ? 4.831 41.986 7.607 1.00 88.81 267 GLY A C 1
ATOM 2101 O O . GLY A 1 267 ? 4.792 42.029 6.379 1.00 88.81 267 GLY A O 1
ATOM 2102 N N . GLY A 1 268 ? 3.707 41.956 8.331 1.00 86.81 268 GLY A N 1
ATOM 2103 C CA . GLY A 1 268 ? 2.357 41.870 7.761 1.00 86.81 268 GLY A CA 1
ATOM 2104 C C . GLY A 1 268 ? 1.785 40.455 7.642 1.00 86.81 268 GLY A C 1
ATOM 2105 O O . GLY A 1 268 ? 0.706 40.295 7.065 1.00 86.81 268 GLY A O 1
ATOM 2106 N N . SER A 1 269 ? 2.480 39.457 8.186 1.00 90.31 269 SER A N 1
ATOM 2107 C CA . SER A 1 269 ? 2.028 38.067 8.321 1.00 90.31 269 SER A CA 1
ATOM 2108 C C . SER A 1 269 ? 0.822 37.950 9.260 1.00 90.31 269 SER A C 1
ATOM 2110 O O . SER A 1 269 ? 0.669 38.743 10.191 1.00 90.31 269 SER A O 1
ATOM 2112 N N . ARG A 1 270 ? -0.050 36.966 9.024 1.00 86.81 270 ARG A N 1
ATOM 2113 C CA . ARG A 1 270 ? -1.291 36.728 9.778 1.00 86.81 270 ARG A CA 1
ATOM 2114 C C . ARG A 1 270 ? -1.286 35.333 10.405 1.00 86.81 270 ARG A C 1
ATOM 2116 O O . ARG A 1 270 ? -1.023 34.339 9.737 1.00 86.81 270 ARG A O 1
ATOM 2123 N N . ASP A 1 271 ? -1.639 35.229 11.683 1.00 71.75 271 ASP A N 1
ATOM 2124 C CA . ASP A 1 271 ? -1.446 33.988 12.459 1.00 71.75 271 ASP A CA 1
ATOM 2125 C C . ASP A 1 271 ? -2.504 32.893 12.256 1.00 71.75 271 ASP A C 1
ATOM 2127 O O . ASP A 1 271 ? -2.385 31.802 12.807 1.00 71.75 271 ASP A O 1
ATOM 2131 N N . SER A 1 272 ? -3.524 33.146 11.436 1.00 69.75 272 SER A N 1
ATOM 2132 C CA . SER A 1 272 ? -4.564 32.164 11.077 1.00 69.75 272 SER A CA 1
ATOM 2133 C C . SER A 1 272 ? -4.772 32.076 9.561 1.00 69.75 272 SER A C 1
ATOM 2135 O O . SER A 1 272 ? -5.882 31.855 9.084 1.00 69.75 272 SER A O 1
ATOM 2137 N N . VAL A 1 273 ? -3.702 32.303 8.795 1.00 80.19 273 VAL A N 1
ATOM 2138 C CA . VAL A 1 273 ? -3.691 32.329 7.326 1.00 80.19 273 VAL A CA 1
ATOM 2139 C C . VAL A 1 273 ? -2.577 31.411 6.806 1.00 80.19 273 VAL A C 1
ATOM 2141 O O . VAL A 1 273 ? -1.524 31.346 7.440 1.00 80.19 273 VAL A O 1
ATOM 2144 N N . PRO A 1 274 ? -2.774 30.704 5.676 1.00 84.81 274 PRO A N 1
ATOM 2145 C CA . PRO A 1 274 ? -1.727 29.911 5.035 1.00 84.81 274 PRO A CA 1
ATOM 2146 C C . PRO A 1 274 ? -0.454 30.717 4.739 1.00 84.81 274 PRO A C 1
ATOM 2148 O O . PRO A 1 274 ? -0.536 31.759 4.087 1.00 84.81 274 PRO A O 1
ATOM 2151 N N . LYS A 1 275 ? 0.713 30.225 5.177 1.00 90.31 275 LYS A N 1
ATOM 2152 C CA . LYS A 1 275 ? 2.020 30.891 5.005 1.00 90.31 275 LYS A CA 1
ATOM 2153 C C . LYS A 1 275 ? 2.868 30.113 3.992 1.00 90.31 275 LYS A C 1
ATOM 2155 O O . LYS A 1 275 ? 3.106 28.915 4.165 1.00 90.31 275 LYS A O 1
ATOM 2160 N N . ILE A 1 276 ? 3.306 30.769 2.915 1.00 92.75 276 ILE A N 1
ATOM 2161 C CA . ILE A 1 276 ? 4.024 30.126 1.799 1.00 92.75 276 ILE A CA 1
ATOM 2162 C C . ILE A 1 276 ? 5.263 30.937 1.408 1.00 92.75 276 ILE A C 1
ATOM 2164 O O . ILE A 1 276 ? 5.180 32.145 1.196 1.00 92.75 276 ILE A O 1
ATOM 2168 N N . ALA A 1 277 ? 6.399 30.258 1.256 1.00 95.56 277 ALA A N 1
ATOM 2169 C CA . ALA A 1 277 ? 7.613 30.793 0.652 1.00 95.56 277 ALA A CA 1
ATOM 2170 C C . ALA A 1 277 ? 7.849 30.145 -0.723 1.00 95.56 277 ALA A C 1
ATOM 2172 O O . ALA A 1 277 ? 7.740 28.926 -0.867 1.00 95.56 277 ALA A O 1
ATOM 2173 N N . ILE A 1 278 ? 8.194 30.954 -1.724 1.00 94.56 278 ILE A N 1
ATOM 2174 C CA . ILE A 1 278 ? 8.594 30.500 -3.062 1.00 94.56 278 ILE A CA 1
ATOM 2175 C C . ILE A 1 278 ? 10.043 30.930 -3.292 1.00 94.56 278 ILE A C 1
ATOM 2177 O O . ILE A 1 278 ? 10.320 32.119 -3.420 1.00 94.56 278 ILE A O 1
ATOM 2181 N N . VAL A 1 279 ? 10.954 29.959 -3.325 1.00 95.00 279 VAL A N 1
ATOM 2182 C CA . VAL A 1 279 ? 12.400 30.142 -3.507 1.00 95.00 279 VAL A CA 1
ATOM 2183 C C . VAL A 1 279 ? 12.770 29.846 -4.959 1.00 95.00 279 VAL A C 1
ATOM 2185 O O . VAL A 1 279 ? 12.397 28.792 -5.469 1.00 95.00 279 VAL A O 1
ATOM 2188 N N . ILE A 1 280 ? 13.520 30.734 -5.615 1.00 92.38 280 ILE A N 1
ATOM 2189 C CA . ILE A 1 280 ? 14.032 30.541 -6.986 1.00 92.38 280 ILE A CA 1
ATOM 2190 C C . ILE A 1 280 ? 15.542 30.804 -6.986 1.00 92.38 280 ILE A C 1
ATOM 2192 O O . ILE A 1 280 ? 15.950 31.867 -6.525 1.00 92.38 280 ILE A O 1
ATOM 2196 N N . THR A 1 281 ? 16.358 29.866 -7.482 1.00 91.00 281 THR A N 1
ATOM 2197 C CA . THR A 1 281 ? 17.835 29.981 -7.549 1.00 91.00 281 THR A CA 1
ATOM 2198 C C . THR A 1 281 ? 18.435 29.136 -8.680 1.00 91.00 281 THR A C 1
ATOM 2200 O O . THR A 1 281 ? 17.837 28.134 -9.084 1.00 91.00 281 THR A O 1
ATOM 2203 N N . ASP A 1 282 ? 19.607 29.534 -9.191 1.00 82.19 282 ASP A N 1
ATOM 2204 C CA . ASP A 1 282 ? 20.325 28.837 -10.270 1.00 82.19 282 ASP A CA 1
ATOM 2205 C C . ASP A 1 282 ? 21.632 28.136 -9.849 1.00 82.19 282 ASP A C 1
ATOM 2207 O O . ASP A 1 282 ? 22.310 27.532 -10.684 1.00 82.19 282 ASP A O 1
ATOM 2211 N N . GLY A 1 283 ? 21.980 28.183 -8.558 1.00 75.50 283 GLY A N 1
ATOM 2212 C CA . GLY A 1 283 ? 23.287 27.754 -8.059 1.00 75.50 283 GLY A CA 1
ATOM 2213 C C . GLY A 1 283 ? 23.255 26.976 -6.743 1.00 75.50 283 GLY A C 1
ATOM 2214 O O . GLY A 1 283 ? 22.221 26.790 -6.103 1.00 75.50 283 GLY A O 1
ATOM 2215 N N . ALA A 1 284 ? 24.427 26.489 -6.336 1.00 82.00 284 ALA A N 1
ATOM 2216 C CA . ALA A 1 284 ? 24.648 25.937 -5.001 1.00 82.00 284 ALA A CA 1
ATOM 2217 C C . ALA A 1 284 ? 24.913 27.071 -3.995 1.00 82.00 284 ALA A C 1
ATOM 2219 O O . ALA A 1 284 ? 25.658 28.007 -4.294 1.00 82.00 284 ALA A O 1
ATOM 2220 N N . SER A 1 285 ? 24.352 26.972 -2.790 1.00 88.56 285 SER A N 1
ATOM 2221 C CA . SER A 1 285 ? 24.573 27.961 -1.735 1.00 88.56 285 SER A CA 1
ATOM 2222 C C . SER A 1 285 ? 25.969 27.843 -1.126 1.00 88.56 285 SER A C 1
ATOM 2224 O O . SER A 1 285 ? 26.474 26.741 -0.889 1.00 88.56 285 SER A O 1
ATOM 2226 N N . MET A 1 286 ? 26.559 28.996 -0.811 1.00 86.75 286 MET A N 1
ATOM 2227 C CA . MET A 1 286 ? 27.853 29.138 -0.133 1.00 86.75 286 MET A CA 1
ATOM 2228 C C . MET A 1 286 ? 27.746 29.004 1.400 1.00 86.75 286 MET A C 1
ATOM 2230 O O . MET A 1 286 ? 28.754 29.077 2.104 1.00 86.75 286 MET A O 1
ATOM 2234 N N . ASP A 1 287 ? 26.532 28.817 1.927 1.00 91.00 287 ASP A N 1
ATOM 2235 C CA . ASP A 1 287 ? 26.209 28.683 3.348 1.00 91.00 287 ASP A CA 1
ATOM 2236 C C . ASP A 1 287 ? 25.260 27.501 3.646 1.00 91.00 287 ASP A C 1
ATOM 2238 O O . ASP A 1 287 ? 24.750 26.819 2.755 1.00 91.00 287 ASP A O 1
ATOM 2242 N N . ALA A 1 288 ? 25.053 27.207 4.933 1.00 88.88 288 ALA A N 1
ATOM 2243 C CA . ALA A 1 288 ? 24.290 26.041 5.376 1.00 88.88 288 ALA A CA 1
ATOM 2244 C C . ALA A 1 288 ? 22.770 26.295 5.350 1.00 88.88 288 ALA A C 1
ATOM 2246 O O . ALA A 1 288 ? 22.222 26.959 6.229 1.00 88.88 288 ALA A O 1
ATOM 2247 N N . VAL A 1 289 ? 22.076 25.706 4.372 1.00 92.88 289 VAL A N 1
ATOM 2248 C CA . VAL A 1 289 ? 20.636 25.933 4.127 1.00 92.88 289 VAL A CA 1
ATOM 2249 C C . VAL A 1 289 ? 19.676 25.110 5.003 1.00 92.88 289 VAL A C 1
ATOM 2251 O O . VAL A 1 289 ? 18.534 25.518 5.214 1.00 92.88 289 VAL A O 1
ATOM 2254 N N . ALA A 1 290 ? 20.116 23.965 5.540 1.00 86.12 290 ALA A N 1
ATOM 2255 C CA . ALA A 1 290 ? 19.229 22.989 6.187 1.00 86.12 290 ALA A CA 1
ATOM 2256 C C . ALA A 1 290 ? 18.594 23.490 7.502 1.00 86.12 290 ALA A C 1
ATOM 2258 O O . ALA A 1 290 ? 17.392 23.326 7.710 1.00 86.12 290 ALA A O 1
ATOM 2259 N N . GLU A 1 291 ? 19.381 24.133 8.370 1.00 89.25 291 GLU A N 1
ATOM 2260 C CA . GLU A 1 291 ? 18.915 24.698 9.647 1.00 89.25 291 GLU A CA 1
ATOM 2261 C C . GLU A 1 291 ? 17.928 25.872 9.455 1.00 89.25 291 GLU A C 1
ATOM 2263 O O . GLU A 1 291 ? 16.845 25.835 10.047 1.00 89.25 291 GLU A O 1
ATOM 2268 N N . PRO A 1 292 ? 18.218 26.883 8.606 1.00 90.00 292 PRO A N 1
ATOM 2269 C CA . PRO A 1 292 ? 17.247 27.915 8.233 1.00 90.00 292 PRO A CA 1
ATOM 2270 C C . PRO A 1 292 ? 15.946 27.347 7.651 1.00 90.00 292 PRO A C 1
ATOM 2272 O O . PRO A 1 292 ? 14.861 27.722 8.094 1.00 90.00 292 PRO A O 1
ATOM 2275 N N . ALA A 1 293 ? 16.024 26.387 6.721 1.00 88.25 293 ALA A N 1
ATOM 2276 C CA . ALA A 1 293 ? 14.836 25.763 6.136 1.00 88.25 293 ALA A CA 1
ATOM 2277 C C . ALA A 1 293 ? 14.008 24.974 7.168 1.00 88.25 293 ALA A C 1
ATOM 2279 O O . ALA A 1 293 ? 12.776 25.009 7.144 1.00 88.25 293 ALA A O 1
ATOM 2280 N N . LEU A 1 294 ? 14.657 24.272 8.105 1.00 80.69 294 LEU A N 1
ATOM 2281 C CA . LEU A 1 294 ? 13.980 23.576 9.203 1.00 80.69 294 LEU A CA 1
ATOM 2282 C C . LEU A 1 294 ? 13.233 24.553 10.123 1.00 80.69 294 LEU A C 1
ATOM 2284 O O . LEU A 1 294 ? 12.080 24.291 10.469 1.00 80.69 294 LEU A O 1
ATOM 2288 N N . LYS A 1 295 ? 13.850 25.688 10.474 1.00 81.56 295 LYS A N 1
ATOM 2289 C CA . LYS A 1 295 ? 13.223 26.735 11.299 1.00 81.56 295 LYS A CA 1
ATOM 2290 C C . LYS A 1 295 ? 12.055 27.409 10.588 1.00 81.56 295 LYS A C 1
ATOM 2292 O O . LYS A 1 295 ? 11.001 27.579 11.195 1.00 81.56 295 LYS A O 1
ATOM 2297 N N . LEU A 1 296 ? 12.195 27.727 9.303 1.00 86.69 296 LEU A N 1
ATOM 2298 C CA . LEU A 1 296 ? 11.121 28.345 8.528 1.00 86.69 296 LEU A CA 1
ATOM 2299 C C . LEU A 1 296 ? 9.905 27.400 8.407 1.00 86.69 296 LEU A C 1
ATOM 2301 O O . LEU A 1 296 ? 8.777 27.810 8.688 1.00 86.69 296 LEU A O 1
ATOM 2305 N N . ARG A 1 297 ? 10.131 26.104 8.132 1.00 86.00 297 ARG A N 1
ATOM 2306 C CA . ARG A 1 297 ? 9.066 25.077 8.128 1.00 86.00 297 ARG A CA 1
ATOM 2307 C C . ARG A 1 297 ? 8.424 24.860 9.502 1.00 86.00 297 ARG A C 1
ATOM 2309 O O . ARG A 1 297 ? 7.211 24.674 9.576 1.00 86.00 297 ARG A O 1
ATOM 2316 N N . SER A 1 298 ? 9.188 24.906 10.599 1.00 73.88 298 SER A N 1
ATOM 2317 C CA . SER A 1 298 ? 8.629 24.712 11.949 1.00 73.88 298 SER A CA 1
ATOM 2318 C C . SER A 1 298 ? 7.729 25.864 12.418 1.00 73.88 298 SER A C 1
ATOM 2320 O O . SER A 1 298 ? 6.908 25.660 13.311 1.00 73.88 298 SER A O 1
ATOM 2322 N N . HIS A 1 299 ? 7.802 27.030 11.764 1.00 71.62 299 HIS A N 1
ATOM 2323 C CA . HIS A 1 299 ? 6.878 28.158 11.949 1.00 71.62 299 HIS A CA 1
ATOM 2324 C C . HIS A 1 299 ? 5.634 28.080 11.035 1.00 71.62 299 HIS A C 1
ATOM 2326 O O . HIS A 1 299 ? 4.889 29.052 10.910 1.00 71.62 299 HIS A O 1
ATOM 2332 N N . GLY A 1 300 ? 5.387 26.924 10.405 1.00 71.44 300 GLY A N 1
ATOM 2333 C CA . GLY A 1 300 ? 4.197 26.662 9.590 1.00 71.44 300 GLY A CA 1
ATOM 2334 C C . GLY A 1 300 ? 4.282 27.154 8.143 1.00 71.44 300 GLY A C 1
ATOM 2335 O O . GLY A 1 300 ? 3.270 27.137 7.448 1.00 71.44 300 GLY A O 1
ATOM 2336 N N . VAL A 1 301 ? 5.460 27.580 7.676 1.00 87.31 301 VAL A N 1
ATOM 2337 C CA . VAL A 1 301 ? 5.663 28.026 6.290 1.00 87.31 301 VAL A CA 1
ATOM 2338 C C . VAL A 1 301 ? 5.913 26.823 5.378 1.00 87.31 301 VAL A C 1
ATOM 2340 O O . VAL A 1 301 ? 6.823 26.030 5.621 1.00 87.31 301 VAL A O 1
ATOM 2343 N N . VAL A 1 302 ? 5.141 2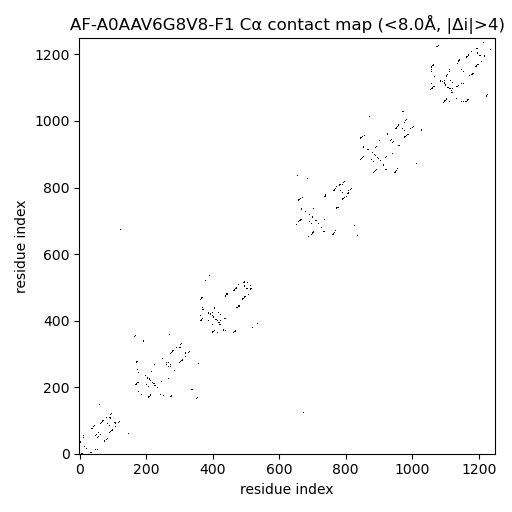6.697 4.296 1.00 86.12 302 VAL A N 1
ATOM 2344 C CA . VAL A 1 302 ? 5.424 25.728 3.221 1.00 86.12 302 VAL A CA 1
ATOM 2345 C C . VAL A 1 302 ? 6.381 26.349 2.208 1.00 86.12 302 VAL A C 1
ATOM 2347 O O . VAL A 1 302 ? 6.144 27.460 1.738 1.00 86.12 302 VAL A O 1
ATOM 2350 N N . ILE A 1 303 ? 7.458 25.634 1.875 1.00 90.62 303 ILE A N 1
ATOM 2351 C CA . ILE A 1 303 ? 8.536 26.115 1.006 1.00 90.62 303 ILE A CA 1
ATOM 2352 C C . ILE A 1 303 ? 8.473 25.382 -0.335 1.00 90.62 303 ILE A C 1
ATOM 2354 O O . ILE A 1 303 ? 8.701 24.175 -0.399 1.00 90.62 303 ILE A O 1
ATOM 2358 N N . PHE A 1 304 ? 8.217 26.123 -1.408 1.00 90.44 304 PHE A N 1
ATOM 2359 C CA . PHE A 1 304 ? 8.449 25.671 -2.778 1.00 90.44 304 PHE A CA 1
ATOM 2360 C C . PHE A 1 304 ? 9.856 26.096 -3.201 1.00 90.44 304 PHE A C 1
ATOM 2362 O O . PHE A 1 304 ? 10.217 27.258 -3.020 1.00 90.44 304 PHE A O 1
ATOM 2369 N N . ALA A 1 305 ? 10.639 25.183 -3.769 1.00 91.19 305 ALA A N 1
ATOM 2370 C CA . ALA A 1 305 ? 11.964 25.460 -4.312 1.00 91.19 305 ALA A CA 1
ATOM 2371 C C . ALA A 1 305 ? 11.960 25.244 -5.829 1.00 91.19 305 ALA A C 1
ATOM 2373 O O . ALA A 1 305 ? 11.544 24.190 -6.302 1.00 91.19 305 ALA A O 1
ATOM 2374 N N . VAL A 1 306 ? 12.438 26.229 -6.583 1.00 90.38 306 VAL A N 1
ATOM 2375 C CA . VAL A 1 306 ? 12.621 26.171 -8.036 1.00 90.38 306 VAL A CA 1
ATOM 2376 C C . VAL A 1 306 ? 14.117 26.257 -8.317 1.00 90.38 306 VAL A C 1
ATOM 2378 O O . VAL A 1 306 ? 14.723 27.315 -8.146 1.00 90.38 306 VAL A O 1
ATOM 2381 N N . GLY A 1 307 ? 14.707 25.128 -8.705 1.00 88.31 307 GLY A N 1
ATOM 2382 C CA . GLY A 1 307 ? 16.089 25.053 -9.163 1.00 88.31 307 GLY A CA 1
ATOM 2383 C C . GLY A 1 307 ? 16.160 25.240 -10.674 1.00 88.31 307 GLY A C 1
ATOM 2384 O O . GLY A 1 307 ? 15.488 24.514 -11.413 1.00 88.31 307 GLY A O 1
ATOM 2385 N N . VAL A 1 308 ? 16.978 26.194 -11.121 1.00 83.81 308 VAL A N 1
ATOM 2386 C CA . VAL A 1 308 ? 17.148 26.544 -12.537 1.00 83.81 308 VAL A CA 1
ATOM 2387 C C . VAL A 1 308 ? 18.564 26.203 -13.008 1.00 83.81 308 VAL A C 1
ATOM 2389 O O . VAL A 1 308 ? 19.539 26.668 -12.434 1.00 83.81 308 VAL A O 1
ATOM 2392 N N . GLY A 1 309 ? 18.723 25.379 -14.040 1.00 80.12 309 GLY A N 1
ATOM 2393 C CA . GLY A 1 309 ? 20.048 25.054 -14.581 1.00 80.12 309 GLY A CA 1
ATOM 2394 C C . GLY A 1 309 ? 20.932 24.235 -13.625 1.00 80.12 309 GLY A C 1
ATOM 2395 O O . GLY A 1 309 ? 20.658 23.059 -13.390 1.00 80.12 309 GLY A O 1
ATOM 2396 N N . TYR A 1 310 ? 22.023 24.825 -13.116 1.00 72.56 310 TYR A N 1
ATOM 2397 C CA . TYR A 1 310 ? 23.134 24.125 -12.439 1.00 72.56 310 TYR A CA 1
ATOM 2398 C C . TYR A 1 310 ? 23.182 24.350 -10.911 1.00 72.56 310 TYR A C 1
ATOM 2400 O O . TYR A 1 310 ? 24.211 24.713 -10.336 1.00 72.56 310 TYR A O 1
ATOM 2408 N N . TYR A 1 311 ? 22.067 24.067 -10.241 1.00 79.94 311 TYR A N 1
ATOM 2409 C CA . TYR A 1 311 ? 21.918 24.109 -8.782 1.00 79.94 311 TYR A CA 1
ATOM 2410 C C . TYR A 1 311 ? 22.281 22.772 -8.105 1.00 79.94 311 TYR A C 1
ATOM 2412 O O . TYR A 1 311 ? 22.287 21.706 -8.724 1.00 79.94 311 TYR A O 1
ATOM 2420 N N . ASP A 1 312 ? 22.522 22.804 -6.790 1.00 80.44 312 ASP A N 1
ATOM 2421 C CA . ASP A 1 312 ? 22.678 21.586 -5.985 1.00 80.44 312 ASP A CA 1
ATOM 2422 C C . ASP A 1 312 ? 21.298 21.004 -5.614 1.00 80.44 312 ASP A C 1
ATOM 2424 O O . ASP A 1 312 ? 20.572 21.509 -4.749 1.00 80.44 312 ASP A O 1
ATOM 2428 N N . ALA A 1 313 ? 20.929 19.907 -6.279 1.00 77.19 313 ALA A N 1
ATOM 2429 C CA . ALA A 1 313 ? 19.665 19.212 -6.052 1.00 77.19 313 ALA A CA 1
ATOM 2430 C C . ALA A 1 313 ? 19.555 18.554 -4.660 1.00 77.19 313 ALA A C 1
ATOM 2432 O O . ALA A 1 313 ? 18.440 18.341 -4.183 1.00 77.19 313 ALA A O 1
ATOM 2433 N N . ALA A 1 314 ? 20.665 18.238 -3.984 1.00 79.00 314 ALA A N 1
ATOM 2434 C CA . ALA A 1 314 ? 20.634 17.752 -2.606 1.00 79.00 314 ALA A CA 1
ATOM 2435 C C . ALA A 1 314 ? 20.362 18.909 -1.633 1.00 79.00 314 ALA A C 1
ATOM 2437 O O . ALA A 1 314 ? 19.489 18.781 -0.772 1.00 79.00 314 ALA A O 1
ATOM 2438 N N . GLN A 1 315 ? 21.013 20.064 -1.818 1.00 84.19 315 GLN A N 1
ATOM 2439 C CA . GLN A 1 315 ? 20.707 21.274 -1.047 1.00 84.19 315 GLN A CA 1
ATOM 2440 C C . GLN A 1 315 ? 19.237 21.681 -1.208 1.00 84.19 315 GLN A C 1
ATOM 2442 O O . GLN A 1 315 ? 18.543 21.815 -0.197 1.00 84.19 315 GLN A O 1
ATOM 2447 N N . LEU A 1 316 ? 18.713 21.799 -2.435 1.00 86.81 316 LEU A N 1
ATOM 2448 C CA . LEU A 1 316 ? 17.316 22.214 -2.626 1.00 86.81 316 LEU A CA 1
ATOM 2449 C C . LEU A 1 316 ? 16.293 21.192 -2.106 1.00 86.81 316 LEU A C 1
ATOM 2451 O O . LEU A 1 316 ? 15.254 21.605 -1.590 1.00 86.81 316 LEU A O 1
ATOM 2455 N N . ARG A 1 317 ? 16.600 19.885 -2.105 1.00 83.81 317 ARG A N 1
ATOM 2456 C CA . ARG A 1 317 ? 15.782 18.879 -1.395 1.00 83.81 317 ARG A CA 1
ATOM 2457 C C . ARG A 1 317 ? 15.728 19.113 0.117 1.00 83.81 317 ARG A C 1
ATOM 2459 O O . ARG A 1 317 ? 14.697 18.840 0.721 1.00 83.81 317 ARG A O 1
ATOM 2466 N N . THR A 1 318 ? 16.786 19.647 0.738 1.00 82.31 318 THR A N 1
ATOM 2467 C CA . THR A 1 318 ? 16.744 20.031 2.166 1.00 82.31 318 THR A CA 1
ATOM 2468 C C . THR A 1 318 ? 16.004 21.345 2.432 1.00 82.31 318 THR A C 1
ATOM 2470 O O . THR A 1 318 ? 15.581 21.571 3.570 1.00 82.31 318 THR A O 1
ATOM 2473 N N . VAL A 1 319 ? 15.800 22.185 1.409 1.00 86.44 319 VAL A N 1
ATOM 2474 C CA . VAL A 1 319 ? 15.076 23.469 1.495 1.00 86.44 319 VAL A CA 1
ATOM 2475 C C . VAL A 1 319 ? 13.575 23.309 1.245 1.00 86.44 319 VAL A C 1
ATOM 2477 O O . VAL A 1 319 ? 12.779 23.865 1.998 1.00 86.44 319 VAL A O 1
ATOM 2480 N N . ALA A 1 320 ? 13.184 22.528 0.237 1.00 87.38 320 ALA A N 1
ATOM 2481 C CA . ALA A 1 320 ? 11.786 22.300 -0.129 1.00 87.38 320 ALA A CA 1
ATOM 2482 C C . ALA A 1 320 ? 10.949 21.678 1.010 1.00 87.38 320 ALA A C 1
ATOM 2484 O O . ALA A 1 320 ? 11.463 21.011 1.910 1.00 87.38 320 ALA A O 1
ATOM 2485 N N . SER A 1 321 ? 9.634 21.876 0.976 1.00 81.06 321 SER A N 1
ATOM 2486 C CA . SER A 1 321 ? 8.689 21.113 1.798 1.00 81.06 321 SER A CA 1
ATOM 2487 C C . SER A 1 321 ? 8.579 19.647 1.341 1.00 81.06 321 SER A C 1
ATOM 2489 O O . SER A 1 321 ? 9.094 19.248 0.299 1.00 81.06 321 SER A O 1
ATOM 2491 N N . SER A 1 322 ? 7.913 18.825 2.153 1.00 60.81 322 SER A N 1
ATOM 2492 C CA . SER A 1 322 ? 7.831 17.371 1.970 1.00 60.81 322 SER A CA 1
ATOM 2493 C C . SER A 1 322 ? 6.439 16.917 1.508 1.00 60.81 322 SER A C 1
ATOM 2495 O O . SER A 1 322 ? 5.457 17.411 2.066 1.00 60.81 322 SER A O 1
ATOM 2497 N N . PRO A 1 323 ? 6.318 15.939 0.584 1.00 54.91 323 PRO A N 1
ATOM 2498 C CA . PRO A 1 323 ? 7.393 15.200 -0.092 1.00 54.91 323 PRO A CA 1
ATOM 2499 C C . PRO A 1 323 ? 8.096 16.037 -1.173 1.00 54.91 323 PRO A C 1
ATOM 2501 O O . PRO A 1 323 ? 7.459 16.825 -1.871 1.00 54.91 323 PRO A O 1
ATOM 2504 N N . SER A 1 324 ? 9.414 15.865 -1.321 1.00 57.59 324 SER A N 1
ATOM 2505 C CA . SER A 1 324 ? 10.240 16.754 -2.155 1.00 57.59 324 SER A CA 1
ATOM 2506 C C . SER A 1 324 ? 9.819 16.770 -3.628 1.00 57.59 324 SER A C 1
ATOM 2508 O O . SER A 1 324 ? 9.881 17.803 -4.278 1.00 57.59 324 SER A O 1
ATOM 2510 N N . GLU A 1 325 ? 9.271 15.662 -4.117 1.00 62.22 325 GLU A N 1
ATOM 2511 C CA . GLU A 1 325 ? 8.758 15.431 -5.468 1.00 62.22 325 GLU A CA 1
ATOM 2512 C C . GLU A 1 325 ? 7.545 16.315 -5.831 1.00 62.22 325 GLU A C 1
ATOM 2514 O O . GLU A 1 325 ? 7.129 16.336 -6.987 1.00 62.22 325 GLU A O 1
ATOM 2519 N N . GLN A 1 326 ? 6.956 17.022 -4.857 1.00 62.97 326 GLN A N 1
ATOM 2520 C CA . GLN A 1 326 ? 5.826 17.945 -5.045 1.00 62.97 326 GLN A CA 1
ATOM 2521 C C . GLN A 1 326 ? 6.190 19.419 -4.803 1.00 62.97 326 GLN A C 1
ATOM 2523 O O . GLN A 1 326 ? 5.464 20.306 -5.251 1.00 62.97 326 GLN A O 1
ATOM 2528 N N . PHE A 1 327 ? 7.296 19.689 -4.101 1.00 75.25 327 PHE A N 1
ATOM 2529 C CA . PHE A 1 327 ? 7.706 21.041 -3.694 1.00 75.25 327 PHE A CA 1
ATOM 2530 C C . PHE A 1 327 ? 9.065 21.477 -4.260 1.00 75.25 327 PHE A C 1
ATOM 2532 O O . PHE A 1 327 ? 9.383 22.663 -4.189 1.00 75.25 327 PHE A O 1
ATOM 2539 N N . LEU A 1 328 ? 9.851 20.560 -4.832 1.00 84.75 328 LEU A N 1
ATOM 2540 C CA . LEU A 1 328 ? 11.032 20.859 -5.637 1.00 84.75 328 LEU A CA 1
ATOM 2541 C C . LEU A 1 328 ? 10.670 20.793 -7.123 1.00 84.75 328 LEU A C 1
ATOM 2543 O O . LEU A 1 328 ? 10.331 19.736 -7.651 1.00 84.75 328 LEU A O 1
ATOM 2547 N N . ILE A 1 329 ? 10.782 21.933 -7.792 1.00 81.12 329 ILE A N 1
ATOM 2548 C CA . ILE A 1 329 ? 10.671 22.080 -9.238 1.00 81.12 329 ILE A CA 1
ATOM 2549 C C . ILE A 1 329 ? 12.083 22.170 -9.817 1.00 81.12 329 ILE A C 1
ATOM 2551 O O . ILE A 1 329 ? 12.920 22.932 -9.332 1.00 81.12 329 ILE A O 1
ATOM 2555 N N . SER A 1 330 ? 12.318 21.402 -10.875 1.00 80.31 330 SER A N 1
ATOM 2556 C CA . SER A 1 330 ? 13.574 21.340 -11.618 1.00 80.31 330 SER A CA 1
ATOM 2557 C C . SER A 1 330 ? 13.326 21.803 -13.049 1.00 80.31 330 SER A C 1
ATOM 2559 O O . SER A 1 330 ? 12.527 21.181 -13.745 1.00 80.31 330 SER A O 1
ATOM 2561 N N . ILE A 1 331 ? 14.003 22.867 -13.478 1.00 78.69 331 ILE A N 1
ATOM 2562 C CA . ILE A 1 331 ? 13.964 23.381 -14.857 1.00 78.69 331 ILE A CA 1
ATOM 2563 C C . ILE A 1 331 ? 15.377 23.681 -15.362 1.00 78.69 331 ILE A C 1
ATOM 2565 O O . ILE A 1 331 ? 16.296 23.913 -14.574 1.00 78.69 331 ILE A O 1
ATOM 2569 N N . HIS A 1 332 ? 15.572 23.645 -16.676 1.00 76.00 332 HIS A N 1
ATOM 2570 C CA . HIS A 1 332 ? 16.881 23.796 -17.308 1.00 76.00 332 HIS A CA 1
ATOM 2571 C C . HIS A 1 332 ? 17.278 25.260 -17.522 1.00 76.00 332 HIS A C 1
ATOM 2573 O O . HIS A 1 332 ? 18.464 25.576 -17.430 1.00 76.00 332 HIS A O 1
ATOM 2579 N N . ASP A 1 333 ? 16.313 26.158 -17.742 1.00 76.00 333 ASP A N 1
ATOM 2580 C CA . ASP A 1 333 ? 16.551 27.597 -17.876 1.00 76.00 333 ASP A CA 1
ATOM 2581 C C . ASP A 1 333 ? 15.372 28.465 -17.383 1.00 76.00 333 ASP A C 1
ATOM 2583 O O . ASP A 1 333 ? 14.335 27.974 -16.932 1.00 76.00 333 ASP A O 1
ATOM 2587 N N . TYR A 1 334 ? 15.547 29.788 -17.445 1.00 75.19 334 TYR A N 1
ATOM 2588 C CA . TYR A 1 334 ? 14.551 30.775 -17.017 1.00 75.19 334 TYR A CA 1
ATOM 2589 C C . TYR A 1 334 ? 13.400 30.996 -18.025 1.00 75.19 334 TYR A C 1
ATOM 2591 O O . TYR A 1 334 ? 12.426 31.673 -17.686 1.00 75.19 334 TYR A O 1
ATOM 2599 N N . GLN A 1 335 ? 13.453 30.412 -19.227 1.00 72.25 335 GLN A N 1
ATOM 2600 C CA . GLN A 1 335 ? 12.357 30.429 -20.206 1.00 72.25 335 GLN A CA 1
ATOM 2601 C C . GLN A 1 335 ? 11.324 29.344 -19.863 1.00 72.25 335 GLN A C 1
ATOM 2603 O O . GLN A 1 335 ? 10.116 29.581 -19.947 1.00 72.25 335 GLN A O 1
ATOM 2608 N N . GLU A 1 336 ? 11.781 28.186 -19.373 1.00 74.25 336 GLU A N 1
ATOM 2609 C CA . GLU A 1 336 ? 10.921 27.095 -18.891 1.00 74.25 336 GLU A CA 1
ATOM 2610 C C . GLU A 1 336 ? 10.058 27.462 -17.667 1.00 74.25 336 GLU A C 1
ATOM 2612 O O . GLU A 1 336 ? 9.022 26.829 -17.444 1.00 74.25 336 GLU A O 1
ATOM 2617 N N . LEU A 1 337 ? 10.390 28.528 -16.922 1.00 70.69 337 LEU A N 1
ATOM 2618 C CA . LEU A 1 337 ? 9.561 29.057 -15.821 1.00 70.69 337 LEU A CA 1
ATOM 2619 C C . LEU A 1 337 ? 8.091 29.261 -16.228 1.00 70.69 337 LEU A C 1
ATOM 2621 O O . LEU A 1 337 ? 7.181 28.987 -15.444 1.00 70.69 337 LEU A O 1
ATOM 2625 N N . GLN A 1 338 ? 7.847 29.715 -17.462 1.00 67.75 338 GLN A N 1
ATOM 2626 C CA . GLN A 1 338 ? 6.493 29.938 -17.979 1.00 67.75 338 GLN A CA 1
ATOM 2627 C C . GLN A 1 338 ? 5.722 28.626 -18.195 1.00 67.75 338 GLN A C 1
ATOM 2629 O O . GLN A 1 338 ? 4.507 28.604 -18.019 1.00 67.75 338 GLN A O 1
ATOM 2634 N N . LYS A 1 339 ? 6.413 27.521 -18.511 1.00 67.62 339 LYS A N 1
ATOM 2635 C CA . LYS A 1 339 ? 5.799 26.198 -18.719 1.00 67.62 339 LYS A CA 1
ATOM 2636 C C . LYS A 1 339 ? 5.340 25.561 -17.408 1.00 67.62 339 LYS A C 1
ATOM 2638 O O . LYS A 1 339 ? 4.304 24.904 -17.360 1.00 67.62 339 LYS A O 1
ATOM 2643 N N . VAL A 1 340 ? 6.096 25.765 -16.326 1.00 68.31 340 VAL A N 1
ATOM 2644 C CA . VAL A 1 340 ? 5.759 25.199 -15.007 1.00 68.31 340 VAL A CA 1
ATOM 2645 C C . VAL A 1 340 ? 4.787 26.093 -14.221 1.00 68.31 340 VAL A C 1
ATOM 2647 O O . VAL A 1 340 ? 4.122 25.610 -13.303 1.00 68.31 340 VAL A O 1
ATOM 2650 N N . MET A 1 341 ? 4.633 27.366 -14.608 1.00 69.12 341 MET A N 1
ATOM 2651 C CA . MET A 1 341 ? 3.791 28.363 -13.932 1.00 69.12 341 MET A CA 1
ATOM 2652 C C . MET A 1 341 ? 2.383 27.865 -13.572 1.00 69.12 341 MET A C 1
ATOM 2654 O O . MET A 1 341 ? 1.962 28.046 -12.431 1.00 69.12 341 MET A O 1
ATOM 2658 N N . ASP A 1 342 ? 1.649 27.246 -14.500 1.00 66.56 342 ASP A N 1
ATOM 2659 C CA . ASP A 1 342 ? 0.258 26.839 -14.251 1.00 66.56 342 ASP A CA 1
ATOM 2660 C C . ASP A 1 342 ? 0.166 25.664 -13.262 1.00 66.56 342 ASP A C 1
ATOM 2662 O O . ASP A 1 342 ? -0.637 25.697 -12.326 1.00 66.56 342 ASP A O 1
ATOM 2666 N N . ASN A 1 343 ? 1.050 24.667 -13.389 1.00 65.94 343 ASN A N 1
ATOM 2667 C CA . ASN A 1 343 ? 1.155 23.559 -12.432 1.00 65.94 343 ASN A CA 1
ATOM 2668 C C . ASN A 1 343 ? 1.609 24.042 -11.045 1.00 65.94 343 ASN A C 1
ATOM 2670 O O . ASN A 1 343 ? 1.085 23.591 -10.021 1.00 65.94 343 ASN A O 1
ATOM 2674 N N . MET A 1 344 ? 2.539 24.999 -10.996 1.00 75.31 344 MET A N 1
ATOM 2675 C CA . MET A 1 344 ? 3.009 25.602 -9.752 1.00 75.31 344 MET A CA 1
ATOM 2676 C C . MET A 1 344 ? 1.908 26.429 -9.078 1.00 75.31 344 MET A C 1
ATOM 2678 O O . MET A 1 344 ? 1.646 26.228 -7.893 1.00 75.31 344 MET A O 1
ATOM 2682 N N . ARG A 1 345 ? 1.199 27.291 -9.824 1.00 76.25 345 ARG A N 1
ATOM 2683 C CA . ARG A 1 345 ? 0.054 28.077 -9.325 1.00 76.25 345 ARG A CA 1
ATOM 2684 C C . ARG A 1 345 ? -1.026 27.156 -8.759 1.00 76.25 345 ARG A C 1
ATOM 2686 O O . ARG A 1 345 ? -1.489 27.374 -7.643 1.00 76.25 345 ARG A O 1
ATOM 2693 N N . LYS A 1 346 ? -1.362 26.081 -9.476 1.00 69.38 346 LYS A N 1
ATOM 2694 C CA . LYS A 1 346 ? -2.335 25.068 -9.045 1.00 69.38 346 LYS A CA 1
ATOM 2695 C C . LYS A 1 346 ? -1.915 24.347 -7.759 1.00 69.38 346 LYS A C 1
ATOM 2697 O O . LYS A 1 346 ? -2.737 24.184 -6.858 1.00 69.38 346 LYS A O 1
ATOM 2702 N N . THR A 1 347 ? -0.644 23.964 -7.627 1.00 68.75 347 THR A N 1
ATOM 2703 C CA . THR A 1 347 ? -0.122 23.286 -6.421 1.00 68.75 347 THR A CA 1
ATOM 2704 C C . THR A 1 347 ? -0.039 24.237 -5.220 1.00 68.75 347 THR A C 1
ATOM 2706 O O . THR A 1 347 ? -0.377 23.850 -4.098 1.00 68.75 347 THR A O 1
ATOM 2709 N N . VAL A 1 348 ? 0.311 25.507 -5.450 1.00 76.00 348 VAL A N 1
ATOM 2710 C CA . VAL A 1 348 ? 0.271 26.572 -4.436 1.00 76.00 348 VAL A CA 1
ATOM 2711 C C . VAL A 1 348 ? -1.166 26.826 -3.972 1.00 76.00 348 VAL A C 1
ATOM 2713 O O . VAL A 1 348 ? -1.421 26.761 -2.773 1.00 76.00 348 VAL A O 1
ATOM 2716 N N . CYS A 1 349 ? -2.130 27.014 -4.880 1.00 76.12 349 CYS A N 1
ATOM 2717 C CA . CYS A 1 349 ? -3.538 27.217 -4.514 1.00 76.12 349 CYS A CA 1
ATOM 2718 C C . CYS A 1 349 ? -4.147 25.988 -3.810 1.00 76.12 349 CYS A C 1
ATOM 2720 O O . CYS A 1 349 ? -4.824 26.144 -2.796 1.00 76.12 349 CYS A O 1
ATOM 2722 N N . THR A 1 350 ? -3.802 24.765 -4.232 1.00 67.56 350 THR A N 1
ATOM 2723 C CA . THR A 1 350 ? -4.172 23.528 -3.510 1.00 67.56 350 THR A CA 1
ATOM 2724 C C . THR A 1 350 ? -3.598 23.514 -2.085 1.00 67.56 350 THR A C 1
ATOM 2726 O O . THR A 1 350 ? -4.282 23.135 -1.134 1.00 67.56 350 THR A O 1
ATOM 2729 N N . SER A 1 351 ? -2.358 23.980 -1.906 1.00 67.38 351 SER A N 1
ATOM 2730 C CA . SER A 1 351 ? -1.713 24.080 -0.589 1.00 67.38 351 SER A CA 1
ATOM 2731 C C . SER A 1 351 ? -2.359 25.148 0.303 1.00 67.38 351 SER A C 1
ATOM 2733 O O . SER A 1 351 ? -2.528 24.910 1.499 1.00 67.38 351 SER A O 1
ATOM 2735 N N . VAL A 1 352 ? -2.777 26.287 -0.266 1.00 72.00 352 VAL A N 1
ATOM 2736 C CA . VAL A 1 352 ? -3.571 27.318 0.428 1.00 72.00 352 VAL A CA 1
ATOM 2737 C C . VAL A 1 352 ? -4.903 26.739 0.902 1.00 72.00 352 VAL A C 1
ATOM 2739 O O . VAL A 1 352 ? -5.242 26.891 2.071 1.00 72.00 352 VAL A O 1
ATOM 2742 N N . GLU A 1 353 ? -5.637 26.032 0.039 1.00 67.12 353 GLU A N 1
ATOM 2743 C CA . GLU A 1 353 ? -6.938 25.439 0.383 1.00 67.12 353 GLU A CA 1
ATOM 2744 C C . GLU A 1 353 ? -6.824 24.388 1.499 1.00 67.12 353 GLU A C 1
ATOM 2746 O O . GLU A 1 353 ? -7.618 24.403 2.443 1.00 67.12 353 GLU A O 1
ATOM 2751 N N . ILE A 1 354 ? -5.805 23.522 1.452 1.00 57.03 354 ILE A N 1
ATOM 2752 C CA . ILE A 1 354 ? -5.542 22.523 2.501 1.00 57.03 354 ILE A CA 1
ATOM 2753 C C . ILE A 1 354 ? -5.168 23.198 3.830 1.00 57.03 354 ILE A C 1
ATOM 2755 O O . ILE A 1 354 ? -5.701 22.823 4.876 1.00 57.03 354 ILE A O 1
ATOM 2759 N N . GLN A 1 355 ? -4.290 24.207 3.816 1.00 55.97 355 GLN A N 1
ATOM 2760 C CA . GLN A 1 355 ? -3.927 24.941 5.034 1.00 55.97 355 GLN A CA 1
ATOM 2761 C C . GLN A 1 355 ? -5.117 25.729 5.604 1.00 55.97 355 GLN A C 1
ATOM 2763 O O . GLN A 1 355 ? -5.338 25.697 6.812 1.00 55.97 355 GLN A O 1
ATOM 2768 N N . ALA A 1 356 ? -5.932 26.376 4.767 1.00 58.66 356 ALA A N 1
ATOM 2769 C CA . ALA A 1 356 ? -7.112 27.124 5.205 1.00 58.66 356 ALA A CA 1
ATOM 2770 C C . ALA A 1 356 ? -8.147 26.218 5.899 1.00 58.66 356 ALA A C 1
ATOM 2772 O O . ALA A 1 356 ? -8.712 26.597 6.924 1.00 58.66 356 ALA A O 1
ATOM 2773 N N . GLN A 1 357 ? -8.337 24.986 5.411 1.00 54.47 357 GLN A N 1
ATOM 2774 C CA . GLN A 1 357 ? -9.187 23.982 6.068 1.00 54.47 357 GLN A CA 1
ATOM 2775 C C . GLN A 1 357 ? -8.649 23.512 7.433 1.00 54.47 357 GLN A C 1
ATOM 2777 O O . GLN A 1 357 ? -9.433 23.046 8.261 1.00 54.47 357 GLN A O 1
ATOM 2782 N N . VAL A 1 358 ? -7.337 23.618 7.673 1.00 48.91 358 VAL A N 1
ATOM 2783 C CA . VAL A 1 358 ? -6.674 23.250 8.940 1.00 48.91 358 VAL A CA 1
ATOM 2784 C C . VAL A 1 358 ? -6.599 24.428 9.923 1.00 48.91 358 VAL A C 1
ATOM 2786 O O . VAL A 1 358 ? -6.623 24.204 11.130 1.00 48.91 358 VAL A O 1
ATOM 2789 N N . LEU A 1 359 ? -6.533 25.666 9.424 1.00 49.09 359 LEU A N 1
ATOM 2790 C CA . LEU A 1 359 ? -6.411 26.892 10.224 1.00 49.09 359 LEU A CA 1
ATOM 2791 C C . LEU A 1 359 ? -7.759 27.526 10.613 1.00 49.09 359 LEU A C 1
ATOM 2793 O O . LEU A 1 359 ? -7.788 28.391 11.486 1.00 49.09 359 LEU A O 1
ATOM 2797 N N . ALA A 1 360 ? -8.872 27.115 9.998 1.00 44.84 360 ALA A N 1
ATOM 2798 C CA . ALA A 1 360 ? -10.201 27.643 10.308 1.00 44.84 360 ALA A CA 1
ATOM 2799 C C . ALA A 1 360 ? -10.706 27.177 11.696 1.00 44.84 360 ALA A C 1
ATOM 2801 O O . ALA A 1 360 ? -10.971 25.981 11.870 1.00 44.84 360 ALA A O 1
ATOM 2802 N N . PRO A 1 361 ? -10.912 28.082 12.678 1.00 43.78 361 PRO A N 1
ATOM 2803 C CA . PRO A 1 361 ? -11.499 27.714 13.961 1.00 43.78 361 PRO A CA 1
ATOM 2804 C C . PRO A 1 361 ? -12.975 27.345 13.779 1.00 43.78 361 PRO A C 1
ATOM 2806 O O . PRO A 1 361 ? -13.735 28.055 13.119 1.00 43.78 361 PRO A O 1
ATOM 2809 N N . LYS A 1 362 ? -13.391 26.230 14.382 1.00 50.44 362 LYS A N 1
ATOM 2810 C CA . LYS A 1 362 ? -14.775 25.748 14.363 1.00 50.44 362 LYS A CA 1
ATOM 2811 C C . LYS A 1 362 ? -15.241 25.520 15.791 1.00 50.44 362 LYS A C 1
ATOM 2813 O O . LYS A 1 362 ? -14.576 24.811 16.542 1.00 50.44 362 LYS A O 1
ATOM 2818 N N . TYR A 1 363 ? -16.387 26.098 16.133 1.00 63.97 363 TYR A N 1
ATOM 2819 C CA . TYR A 1 363 ? -16.979 26.004 17.463 1.00 63.97 363 TYR A CA 1
ATOM 2820 C C . TYR A 1 363 ? -18.419 25.478 17.379 1.00 63.97 363 TYR A C 1
ATOM 2822 O O . TYR A 1 363 ? -19.135 25.734 16.404 1.00 63.97 363 TYR A O 1
ATOM 2830 N N . ALA A 1 364 ? -18.829 24.733 18.400 1.00 66.19 364 ALA A N 1
ATOM 2831 C CA . ALA A 1 364 ? -20.101 24.032 18.477 1.00 66.19 364 ALA A CA 1
ATOM 2832 C C . ALA A 1 364 ? -20.835 24.315 19.794 1.00 66.19 364 ALA A C 1
ATOM 2834 O O . ALA A 1 364 ? -20.220 24.461 20.853 1.00 66.19 364 ALA A O 1
ATOM 2835 N N . GLU A 1 365 ? -22.162 24.323 19.725 1.00 77.00 365 GLU A N 1
ATOM 2836 C CA . GLU A 1 365 ? -23.050 24.449 20.882 1.00 77.00 365 GLU A CA 1
ATOM 2837 C C . GLU A 1 365 ? -23.804 23.126 21.051 1.00 77.00 365 GLU A C 1
ATOM 2839 O O . GLU A 1 365 ? -24.511 22.687 20.140 1.00 77.00 365 GLU A O 1
ATOM 2844 N N . VAL A 1 366 ? -23.606 22.453 22.188 1.00 84.50 366 VAL A N 1
ATOM 2845 C CA . VAL A 1 366 ? -24.107 21.091 22.425 1.00 84.50 366 VAL A CA 1
ATOM 2846 C C . VAL A 1 366 ? -25.006 21.065 23.655 1.00 84.50 366 VAL A C 1
ATOM 2848 O O . VAL A 1 366 ? -24.539 21.225 24.784 1.00 84.50 366 VAL A O 1
ATOM 2851 N N . PHE A 1 367 ? -26.300 20.830 23.452 1.00 89.56 367 PHE A N 1
ATOM 2852 C CA . PHE A 1 367 ? -27.256 20.678 24.545 1.00 89.56 367 PHE A CA 1
ATOM 2853 C C . PHE A 1 367 ? -27.541 19.200 24.821 1.00 89.56 367 PHE A C 1
ATOM 2855 O O . PHE A 1 367 ? -27.866 18.439 23.910 1.00 89.56 367 PHE A O 1
ATOM 2862 N N . PHE A 1 368 ? -27.448 18.791 26.085 1.00 91.94 368 PHE A N 1
ATOM 2863 C CA . PHE A 1 368 ? -27.752 17.434 26.535 1.00 91.94 368 PHE A CA 1
ATOM 2864 C C . PHE A 1 368 ? -29.103 17.394 27.247 1.00 91.94 368 PHE A C 1
ATOM 2866 O O . PHE A 1 368 ? -29.339 18.156 28.184 1.00 91.94 368 PHE A O 1
ATOM 2873 N N . LEU A 1 369 ? -29.982 16.485 26.824 1.00 92.94 369 LEU A N 1
ATOM 2874 C CA . LEU A 1 369 ? -31.335 16.340 27.359 1.00 92.94 369 LEU A CA 1
ATOM 2875 C C . LEU A 1 369 ? -31.556 14.892 27.816 1.00 92.94 369 LEU A C 1
ATOM 2877 O O . LEU A 1 369 ? -31.564 13.963 27.007 1.00 92.94 369 LEU A O 1
ATOM 2881 N N . VAL A 1 370 ? -31.660 14.692 29.132 1.00 92.44 370 VAL A N 1
ATOM 2882 C CA . VAL A 1 370 ? -31.518 13.374 29.774 1.00 92.44 370 VAL A CA 1
ATOM 2883 C C . VAL A 1 370 ? -32.827 12.878 30.385 1.00 92.44 370 VAL A C 1
ATOM 2885 O O . VAL A 1 370 ? -33.412 13.540 31.235 1.00 92.44 370 VAL A O 1
ATOM 2888 N N . ASP A 1 371 ? -33.261 11.680 30.005 1.00 91.25 371 ASP A N 1
ATOM 2889 C CA . ASP A 1 371 ? -34.426 11.011 30.589 1.00 91.25 371 ASP A CA 1
ATOM 2890 C C . ASP A 1 371 ? -34.260 10.785 32.108 1.00 91.25 371 ASP A C 1
ATOM 2892 O O . ASP A 1 371 ? -33.431 9.988 32.556 1.00 91.25 371 ASP A O 1
ATOM 2896 N N . SER A 1 372 ? -35.084 11.463 32.913 1.00 91.31 372 SER A N 1
ATOM 2897 C CA . SER A 1 372 ? -35.087 11.397 34.380 1.00 91.31 372 SER A CA 1
ATOM 2898 C C . SER A 1 372 ? -35.432 10.013 34.938 1.00 91.31 372 SER A C 1
ATOM 2900 O O . SER A 1 372 ? -35.209 9.773 36.125 1.00 91.31 372 SER A O 1
ATOM 2902 N N . SER A 1 373 ? -35.965 9.093 34.127 1.00 87.69 373 SER A N 1
ATOM 2903 C CA . SER A 1 373 ? -36.226 7.705 34.530 1.00 87.69 373 SER A CA 1
ATOM 2904 C C . SER A 1 373 ? -34.996 6.785 34.424 1.00 87.69 373 SER A C 1
ATOM 2906 O O . SER A 1 373 ? -34.990 5.719 35.038 1.00 87.69 373 SER A O 1
ATOM 2908 N N . ALA A 1 374 ? -33.907 7.223 33.774 1.00 84.62 374 ALA A N 1
ATOM 2909 C CA . ALA A 1 374 ? -32.661 6.466 33.574 1.00 84.62 374 ALA A CA 1
ATOM 2910 C C . ALA A 1 374 ? -31.771 6.321 34.839 1.00 84.62 374 ALA A C 1
ATOM 2912 O O . ALA A 1 374 ? -30.541 6.275 34.756 1.00 84.62 374 ALA A O 1
ATOM 2913 N N . GLN A 1 375 ? -32.376 6.248 36.030 1.00 82.62 375 GLN A N 1
ATOM 2914 C CA . GLN A 1 375 ? -31.699 6.214 37.338 1.00 82.62 375 GLN A CA 1
ATOM 2915 C C . GLN A 1 375 ? -30.673 5.077 37.469 1.00 82.62 375 GLN A C 1
ATOM 2917 O O . GLN A 1 375 ? -29.606 5.268 38.050 1.00 82.62 375 GLN A O 1
ATOM 2922 N N . SER A 1 376 ? -30.959 3.914 36.875 1.00 77.81 376 SER A N 1
ATOM 2923 C CA . SER A 1 376 ? -30.055 2.755 36.785 1.00 77.81 376 SER A CA 1
ATOM 2924 C C . SER A 1 376 ? -28.705 3.080 36.128 1.00 77.81 376 SER A C 1
ATOM 2926 O O . SER A 1 376 ? -27.708 2.417 36.409 1.00 77.81 376 SER A O 1
ATOM 2928 N N . HIS A 1 377 ? -28.660 4.114 35.284 1.00 75.94 377 HIS A N 1
ATOM 2929 C CA . HIS A 1 377 ? -27.530 4.457 34.425 1.00 75.94 377 HIS A CA 1
ATOM 2930 C C . HIS A 1 377 ? -26.857 5.797 34.769 1.00 75.94 377 HIS A C 1
ATOM 2932 O O . HIS A 1 377 ? -25.903 6.179 34.089 1.00 75.94 377 HIS A O 1
ATOM 2938 N N . ILE A 1 378 ? -27.270 6.498 35.836 1.00 81.81 378 ILE A N 1
ATOM 2939 C CA . ILE A 1 378 ? -26.767 7.850 36.161 1.00 81.81 378 ILE A CA 1
ATOM 2940 C C . ILE A 1 378 ? -25.236 7.935 36.274 1.00 81.81 378 ILE A C 1
ATOM 2942 O O . ILE A 1 378 ? -24.642 8.902 35.804 1.00 81.81 378 ILE A O 1
ATOM 2946 N N . GLN A 1 379 ? -24.563 6.910 36.807 1.00 74.56 379 GLN A N 1
ATOM 2947 C CA . GLN A 1 379 ? -23.097 6.893 36.868 1.00 74.56 379 GLN A CA 1
ATOM 2948 C C . GLN A 1 379 ? -22.456 6.853 35.468 1.00 74.56 379 GLN A C 1
ATOM 2950 O O . GLN A 1 379 ? -21.522 7.606 35.198 1.00 74.56 379 GLN A O 1
ATOM 2955 N N . ALA A 1 380 ? -22.994 6.041 34.553 1.00 63.44 380 ALA A N 1
ATOM 2956 C CA . ALA A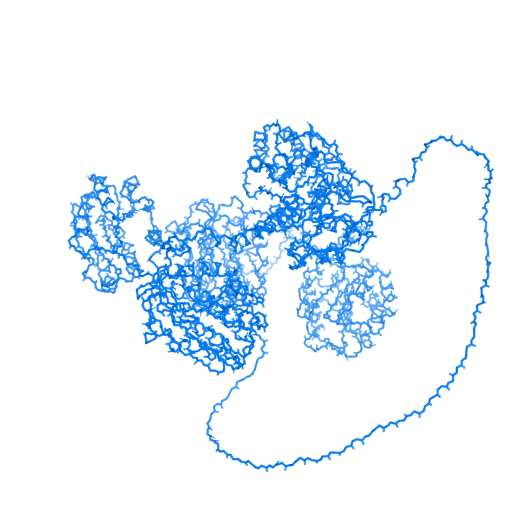 1 380 ? -22.518 5.972 33.171 1.00 63.44 380 ALA A CA 1
ATOM 2957 C C . ALA A 1 380 ? -22.818 7.269 32.397 1.00 63.44 380 ALA A C 1
ATOM 2959 O O . ALA A 1 380 ? -21.986 7.718 31.610 1.00 63.44 380 ALA A O 1
ATOM 2960 N N . ILE A 1 381 ? -23.969 7.900 32.660 1.00 76.38 381 ILE A N 1
ATOM 2961 C CA . ILE A 1 381 ? -24.348 9.198 32.083 1.00 76.38 381 ILE A CA 1
ATOM 2962 C C . ILE A 1 381 ? -23.385 10.297 32.557 1.00 76.38 381 ILE A C 1
ATOM 2964 O O . ILE A 1 381 ? -22.854 11.030 31.726 1.00 76.38 381 ILE A O 1
ATOM 2968 N N . ARG A 1 382 ? -23.079 10.380 33.861 1.00 82.44 382 ARG A N 1
ATOM 2969 C CA . ARG A 1 382 ? -22.081 11.323 34.403 1.00 82.44 382 ARG A CA 1
ATOM 2970 C C . ARG A 1 382 ? -20.704 11.129 33.772 1.00 82.44 382 ARG A C 1
ATOM 2972 O O . ARG A 1 382 ? -20.094 12.100 33.337 1.00 82.44 382 ARG A O 1
ATOM 2979 N N . GLU A 1 383 ? -20.216 9.891 33.695 1.00 71.19 383 GLU A N 1
ATOM 2980 C CA . GLU A 1 383 ? -18.914 9.596 33.083 1.00 71.19 383 GLU A CA 1
ATOM 2981 C C . GLU A 1 383 ? -18.864 9.943 31.593 1.00 71.19 383 GLU A C 1
ATOM 2983 O O . GLU A 1 383 ? -17.821 10.379 31.108 1.00 71.19 383 GLU A O 1
ATOM 2988 N N . MET A 1 384 ? -19.970 9.768 30.868 1.00 72.88 384 MET A N 1
ATOM 2989 C CA . MET A 1 384 ? -20.086 10.170 29.469 1.00 72.88 384 MET A CA 1
ATOM 2990 C C . MET A 1 384 ? -20.054 11.697 29.325 1.00 72.88 384 MET A C 1
ATOM 2992 O O . MET A 1 384 ? -19.245 12.217 28.563 1.00 72.88 384 MET A O 1
ATOM 2996 N N . LEU A 1 385 ? -20.885 12.410 30.090 1.00 79.50 385 LEU A N 1
ATOM 2997 C CA . LEU A 1 385 ? -20.980 13.872 30.061 1.00 79.50 385 LEU A CA 1
ATOM 2998 C C . LEU A 1 385 ? -19.659 14.549 30.467 1.00 79.50 385 LEU A C 1
ATOM 3000 O O . LEU A 1 385 ? -19.262 15.515 29.824 1.00 79.50 385 LEU A O 1
ATOM 3004 N N . ILE A 1 386 ? -18.942 14.020 31.469 1.00 77.62 386 ILE A N 1
ATOM 3005 C CA . ILE A 1 386 ? -17.605 14.514 31.847 1.00 77.62 386 ILE A CA 1
ATOM 3006 C C . ILE A 1 386 ? -16.617 14.320 30.690 1.00 77.62 386 ILE A C 1
ATOM 3008 O O . ILE A 1 386 ? -15.980 15.279 30.275 1.00 77.62 386 ILE A O 1
ATOM 3012 N N . ARG A 1 387 ? -16.518 13.117 30.103 1.00 67.06 387 ARG A N 1
ATOM 3013 C CA . ARG A 1 387 ? -15.600 12.879 28.968 1.00 67.06 387 ARG A CA 1
ATOM 3014 C C . ARG A 1 387 ? -15.877 13.826 27.800 1.00 67.06 387 ARG A C 1
ATOM 3016 O O . ARG A 1 387 ? -14.932 14.350 27.220 1.00 67.06 387 ARG A O 1
ATOM 3023 N N . LEU A 1 388 ? -17.152 14.072 27.500 1.00 68.06 388 LEU A N 1
ATOM 3024 C CA . LEU A 1 388 ? -17.566 14.972 26.427 1.00 68.06 388 LEU A CA 1
ATOM 3025 C C . LEU A 1 388 ? -17.237 16.438 26.741 1.00 68.06 388 LEU A C 1
ATOM 3027 O O . LEU A 1 388 ? -16.700 17.106 25.866 1.00 68.06 388 LEU A O 1
ATOM 3031 N N . ALA A 1 389 ? -17.456 16.924 27.969 1.00 73.00 389 ALA A N 1
ATOM 3032 C CA . ALA A 1 389 ? -17.030 18.265 28.391 1.00 73.00 389 ALA A CA 1
ATOM 3033 C C . ALA A 1 389 ? -15.514 18.482 28.204 1.00 73.00 389 ALA A C 1
ATOM 3035 O O . ALA A 1 389 ? -15.095 19.498 27.646 1.00 73.00 389 ALA A O 1
ATOM 3036 N N . ASN A 1 390 ? -14.703 17.499 28.604 1.00 68.19 390 ASN A N 1
ATOM 3037 C CA . ASN A 1 390 ? -13.250 17.530 28.439 1.00 68.19 390 ASN A CA 1
ATOM 3038 C C . ASN A 1 390 ? -12.828 17.487 26.954 1.00 68.19 390 ASN A C 1
ATOM 3040 O O . ASN A 1 390 ? -11.978 18.263 26.528 1.00 68.19 390 ASN A O 1
ATOM 3044 N N . GLN A 1 391 ? -13.435 16.613 26.140 1.00 60.53 391 GLN A N 1
ATOM 3045 C CA . GLN A 1 391 ? -13.135 16.505 24.701 1.00 60.53 391 GLN A CA 1
ATOM 3046 C C . GLN A 1 391 ? -13.593 17.734 23.901 1.00 60.53 391 GLN A C 1
ATOM 3048 O O . GLN A 1 391 ? -12.932 18.128 22.942 1.00 60.53 391 GLN A O 1
ATOM 3053 N N . LEU A 1 392 ? -14.692 18.370 24.313 1.00 63.66 392 LEU A N 1
ATOM 3054 C CA . LEU A 1 392 ? -15.162 19.636 23.755 1.00 63.66 392 LEU A CA 1
ATOM 3055 C C . LEU A 1 392 ? -14.268 20.822 24.154 1.00 63.66 392 LEU A C 1
ATOM 3057 O O . LEU A 1 392 ? -14.335 21.845 23.477 1.00 63.66 392 LEU A O 1
ATOM 3061 N N . ASN A 1 393 ? -13.439 20.725 25.205 1.00 65.44 393 ASN A N 1
ATOM 3062 C CA . ASN A 1 393 ? -12.660 21.854 25.735 1.00 65.44 393 ASN A CA 1
ATOM 3063 C C . ASN A 1 393 ? -13.584 23.069 26.007 1.00 65.44 393 ASN A C 1
ATOM 3065 O O . ASN A 1 393 ? -13.394 24.169 25.475 1.00 65.44 393 ASN A O 1
ATOM 3069 N N . VAL A 1 394 ? -14.661 22.832 26.768 1.00 71.38 394 VAL A N 1
ATOM 3070 C CA . VAL A 1 394 ? -15.764 23.794 26.945 1.00 71.38 394 VAL A CA 1
ATOM 3071 C C . VAL A 1 394 ? -15.268 25.105 27.558 1.00 71.38 394 VAL A C 1
ATOM 3073 O O . VAL A 1 394 ? -14.616 25.105 28.604 1.00 71.38 394 VAL A O 1
ATOM 3076 N N . ASN A 1 395 ? -15.570 26.229 26.904 1.00 67.88 395 ASN A N 1
ATOM 3077 C CA . ASN A 1 395 ? -15.230 27.566 27.390 1.00 67.88 395 ASN A CA 1
ATOM 3078 C C . ASN A 1 395 ? -16.084 28.662 26.722 1.00 67.88 395 ASN A C 1
ATOM 3080 O O . ASN A 1 395 ? -16.628 28.465 25.637 1.00 67.88 395 ASN A O 1
ATOM 3084 N N . LYS A 1 396 ? -16.162 29.839 27.355 1.00 66.31 396 LYS A N 1
ATOM 3085 C CA . LYS A 1 396 ? -17.068 30.940 26.961 1.00 66.31 396 LYS A CA 1
ATOM 3086 C C . LYS A 1 396 ? -16.920 31.425 25.505 1.00 66.31 396 LYS A C 1
ATOM 3088 O O . LYS A 1 396 ? -17.918 31.815 24.887 1.00 66.31 396 LYS A O 1
ATOM 3093 N N . GLU A 1 397 ? -15.695 31.407 24.980 1.00 59.72 397 GLU A N 1
ATOM 3094 C CA . GLU A 1 397 ? -15.325 31.886 23.636 1.00 59.72 397 GLU A CA 1
ATOM 3095 C C . GLU A 1 397 ? -15.124 30.737 22.629 1.00 59.72 397 GLU A C 1
ATOM 3097 O O . GLU A 1 397 ? -14.710 30.968 21.495 1.00 59.72 397 GLU A O 1
ATOM 3102 N N . GLY A 1 398 ? -15.427 29.498 23.033 1.00 68.56 398 GLY A N 1
ATOM 3103 C CA . GLY A 1 398 ? -15.236 28.296 22.232 1.00 68.56 398 GLY A CA 1
ATOM 3104 C C . GLY A 1 398 ? -16.471 27.402 22.197 1.00 68.56 398 GLY A C 1
ATOM 3105 O O . GLY A 1 398 ? -17.589 27.869 21.993 1.00 68.56 398 GLY A O 1
ATOM 3106 N N . ASN A 1 399 ? -16.267 26.094 22.370 1.00 72.50 399 ASN A N 1
ATOM 3107 C CA . ASN A 1 399 ? -17.371 25.138 22.435 1.00 72.50 399 ASN A CA 1
ATOM 3108 C C . ASN A 1 399 ? -18.185 25.336 23.719 1.00 72.50 399 ASN A C 1
ATOM 3110 O O . ASN A 1 399 ? -17.616 25.525 24.796 1.00 72.50 399 ASN A O 1
ATOM 3114 N N . ARG A 1 400 ? -19.510 25.232 23.605 1.00 79.88 400 ARG A N 1
ATOM 3115 C CA . ARG A 1 400 ? -20.469 25.449 24.698 1.00 79.88 400 ARG A CA 1
ATOM 3116 C C . ARG A 1 400 ? -21.280 24.197 24.981 1.00 79.88 400 ARG A C 1
ATOM 3118 O O . ARG A 1 400 ? -21.591 23.432 24.069 1.00 79.88 400 ARG A O 1
ATOM 3125 N N . MET A 1 401 ? -21.636 24.007 26.248 1.00 86.94 401 MET A N 1
ATOM 3126 C CA . MET A 1 401 ? -22.361 22.830 26.718 1.00 86.94 401 MET A CA 1
ATOM 3127 C C . MET A 1 401 ? -23.499 23.238 27.651 1.00 86.94 401 MET A C 1
ATOM 3129 O O . MET A 1 401 ? -23.268 23.963 28.612 1.00 86.94 401 MET A O 1
ATOM 3133 N N . GLY A 1 402 ? -24.706 22.750 27.370 1.00 89.75 402 GLY A N 1
ATOM 3134 C CA . GLY A 1 402 ? -25.891 22.895 28.220 1.00 89.75 402 GLY A CA 1
ATOM 3135 C C . GLY A 1 402 ? -26.407 21.530 28.672 1.00 89.75 402 GLY A C 1
ATOM 3136 O O . GLY A 1 402 ? -26.160 20.518 28.010 1.00 89.75 402 GLY A O 1
ATOM 3137 N N . LEU A 1 403 ? -27.115 21.481 29.800 1.00 93.81 403 LEU A N 1
ATOM 3138 C CA . LEU A 1 403 ? -27.667 20.246 30.359 1.00 93.81 403 LEU A CA 1
ATOM 3139 C C . LEU A 1 403 ? -29.067 20.474 30.935 1.00 93.81 403 LEU A C 1
ATOM 3141 O O . LEU A 1 403 ? -29.304 21.405 31.704 1.00 93.81 403 LEU A O 1
ATOM 3145 N N . ALA A 1 404 ? -29.979 19.563 30.615 1.00 94.56 404 ALA A N 1
ATOM 3146 C CA . ALA A 1 404 ? -31.300 19.456 31.214 1.00 94.56 404 ALA A CA 1
ATOM 3147 C C . ALA A 1 404 ? -31.699 17.982 31.379 1.00 94.56 404 ALA A C 1
ATOM 3149 O O . ALA A 1 404 ? -31.186 17.092 30.695 1.00 94.56 404 ALA A O 1
ATOM 3150 N N . GLN A 1 405 ? -32.659 17.728 32.262 1.00 94.56 405 GLN A N 1
ATOM 3151 C CA . GLN A 1 405 ? -33.318 16.433 32.414 1.00 94.56 405 GLN A CA 1
ATOM 3152 C C . GLN A 1 405 ? -34.824 16.542 32.132 1.00 94.56 405 GLN A C 1
ATOM 3154 O O . GLN A 1 405 ? -35.388 17.632 32.232 1.00 94.56 405 GLN A O 1
ATOM 3159 N N . TYR A 1 406 ? -35.489 15.446 31.764 1.00 93.62 406 TYR A N 1
ATOM 3160 C CA . TYR A 1 406 ? -36.920 15.462 31.445 1.00 93.62 406 TYR A CA 1
ATOM 3161 C C . TYR A 1 406 ? -37.681 14.206 31.885 1.00 93.62 406 TYR A C 1
ATOM 3163 O O . TYR A 1 406 ? -37.161 13.093 31.895 1.00 93.62 406 TYR A O 1
ATOM 3171 N N . GLY A 1 407 ? -38.962 14.403 32.197 1.00 89.25 407 GLY A N 1
ATOM 3172 C CA . GLY A 1 407 ? -39.945 13.347 32.447 1.00 89.25 407 GLY A CA 1
ATOM 3173 C C . GLY A 1 407 ? -41.312 13.780 31.926 1.00 89.25 407 GLY A C 1
ATOM 3174 O O . GLY A 1 407 ? -41.520 13.876 30.719 1.00 89.25 407 GLY A O 1
ATOM 3175 N N . SER A 1 408 ? -42.227 14.140 32.829 1.00 86.38 408 SER A N 1
ATOM 3176 C CA . SER A 1 408 ? -43.480 14.840 32.495 1.00 86.38 408 SER A CA 1
ATOM 3177 C C . SER A 1 408 ? -43.285 16.301 32.054 1.00 86.38 408 SER A C 1
ATOM 3179 O O . SER A 1 408 ? -44.186 16.883 31.452 1.00 86.38 408 SER A O 1
ATOM 3181 N N . THR A 1 409 ? -42.136 16.888 32.394 1.00 85.94 409 THR A N 1
ATOM 3182 C CA . THR A 1 409 ? -41.695 18.271 32.135 1.00 85.94 409 THR A CA 1
ATOM 3183 C C . THR A 1 409 ? -40.168 18.290 31.998 1.00 85.94 409 THR A C 1
ATOM 3185 O O . THR A 1 409 ? -39.511 17.349 32.449 1.00 85.94 409 THR A O 1
ATOM 3188 N N . VAL A 1 410 ? -39.597 19.350 31.417 1.00 91.69 410 VAL A N 1
ATOM 3189 C CA . VAL A 1 410 ? -38.139 19.585 31.384 1.00 91.69 410 VAL A CA 1
ATOM 3190 C C . VAL A 1 410 ? -37.699 20.355 32.636 1.00 91.69 410 VAL A C 1
ATOM 3192 O O . VAL A 1 410 ? -38.410 21.245 33.097 1.00 91.69 410 VAL A O 1
ATOM 3195 N N . SER A 1 411 ? -36.523 20.022 33.168 1.00 93.50 411 SER A N 1
ATOM 3196 C CA . SER A 1 411 ? -35.812 20.744 34.227 1.00 93.50 411 SER A CA 1
ATOM 3197 C C . SER A 1 411 ? -34.400 21.060 33.739 1.00 93.50 411 SER A C 1
ATOM 3199 O O . SER A 1 411 ? -33.649 20.146 33.402 1.00 93.50 411 SER A O 1
ATOM 3201 N N . VAL A 1 412 ? -34.041 22.342 33.675 1.00 93.12 412 VAL A N 1
ATOM 3202 C CA . VAL A 1 412 ? -32.709 22.790 33.233 1.00 93.12 412 VAL A CA 1
ATOM 3203 C C . VAL A 1 412 ? -31.725 22.699 34.398 1.00 93.12 412 VAL A C 1
ATOM 3205 O O . VAL A 1 412 ? -32.030 23.156 35.495 1.00 93.12 412 VAL A O 1
ATOM 3208 N N . GLU A 1 413 ? -30.552 22.115 34.155 1.00 94.06 413 GLU A N 1
ATOM 3209 C CA . GLU A 1 413 ? -29.444 22.048 35.117 1.00 94.06 413 GLU A CA 1
ATOM 3210 C C . GLU A 1 413 ? -28.481 23.224 34.904 1.00 94.06 413 GLU A C 1
ATOM 3212 O O . GLU A 1 413 ? -28.105 23.904 35.858 1.00 94.06 413 GLU A O 1
ATOM 3217 N N . PHE A 1 414 ? -28.104 23.484 33.646 1.00 91.69 414 PHE A N 1
ATOM 3218 C CA . PHE A 1 414 ? -27.381 24.690 33.242 1.00 91.69 414 PHE A CA 1
ATOM 3219 C C . PHE A 1 414 ? -27.556 25.018 31.753 1.00 91.69 414 PHE A C 1
ATOM 3221 O O . PHE A 1 414 ? -27.689 24.118 30.920 1.00 91.69 414 PHE A O 1
ATOM 3228 N N . GLN A 1 415 ? -27.531 26.313 31.430 1.00 87.88 415 GLN A N 1
ATOM 3229 C CA . GLN A 1 415 ? -27.583 26.829 30.056 1.00 87.88 415 GLN A CA 1
ATOM 3230 C C . GLN A 1 415 ? -26.198 26.854 29.380 1.00 87.88 415 GLN A C 1
ATOM 3232 O O . GLN A 1 415 ? -25.169 26.733 30.044 1.00 87.88 415 GLN A O 1
ATOM 3237 N N . LEU A 1 416 ? -26.183 27.026 28.050 1.00 79.94 416 LEU A N 1
ATOM 3238 C CA . LEU A 1 416 ? -24.982 27.016 27.192 1.00 79.94 416 LEU A CA 1
ATOM 3239 C C . LEU A 1 416 ? -23.924 28.081 27.549 1.00 79.94 416 LEU A C 1
ATOM 3241 O O . LEU A 1 416 ? -22.751 27.908 27.225 1.00 79.94 416 LEU A O 1
ATOM 3245 N N . ASP A 1 417 ? -24.331 29.179 28.183 1.00 77.56 417 ASP A N 1
ATOM 3246 C CA . ASP A 1 417 ? -23.512 30.347 28.530 1.00 77.56 417 ASP A CA 1
ATOM 3247 C C . ASP A 1 417 ? -23.150 30.432 30.028 1.00 77.56 417 ASP A C 1
ATOM 3249 O O . ASP A 1 417 ? -22.286 31.222 30.416 1.00 77.56 417 ASP A O 1
ATOM 3253 N N . GLN A 1 418 ? -23.798 29.614 30.866 1.00 80.94 418 GLN A N 1
ATOM 3254 C CA . GLN A 1 418 ? -23.778 29.711 32.330 1.00 80.94 418 GLN A CA 1
ATOM 3255 C C . GLN A 1 418 ? -22.402 29.439 32.956 1.00 80.94 418 GLN A C 1
ATOM 3257 O O . GLN A 1 418 ? -22.101 29.964 34.030 1.00 80.94 418 GLN A O 1
ATOM 3262 N N . TYR A 1 419 ? -21.576 28.615 32.308 1.00 81.31 419 TYR A N 1
ATOM 3263 C CA . TYR A 1 419 ? -20.240 28.259 32.778 1.00 81.31 419 TYR A CA 1
ATOM 3264 C C . TYR A 1 419 ? -19.171 28.665 31.772 1.00 81.31 419 TYR A C 1
ATOM 3266 O O . TYR A 1 419 ? -19.341 28.553 30.559 1.00 81.31 419 TYR A O 1
ATOM 3274 N N . THR A 1 420 ? -18.044 29.146 32.291 1.00 72.88 420 THR A N 1
ATOM 3275 C CA . THR A 1 420 ? -16.995 29.771 31.477 1.00 72.88 420 THR A CA 1
ATOM 3276 C C . THR A 1 420 ? -15.828 28.840 31.182 1.00 72.88 420 THR A C 1
ATOM 3278 O O . THR A 1 420 ? -15.043 29.125 30.275 1.00 72.88 420 THR A O 1
ATOM 3281 N N . SER A 1 421 ? -15.737 27.724 31.911 1.00 78.69 421 SER A N 1
ATOM 3282 C CA . SER A 1 421 ? -14.651 26.752 31.836 1.00 78.69 421 SER A CA 1
ATOM 3283 C C . SER A 1 421 ? -15.109 25.300 32.031 1.00 78.69 421 SER A C 1
ATOM 3285 O O . SER A 1 421 ? -16.050 25.004 32.770 1.00 78.69 421 SER A O 1
ATOM 3287 N N . GLU A 1 422 ? -14.360 24.380 31.421 1.00 79.94 422 GLU A N 1
ATOM 3288 C CA . GLU A 1 422 ? -14.485 22.923 31.552 1.00 79.94 422 GLU A CA 1
ATOM 3289 C C . GLU A 1 422 ? -14.629 22.457 33.012 1.00 79.94 422 GLU A C 1
ATOM 3291 O O . GLU A 1 422 ? -15.501 21.642 33.312 1.00 79.94 422 GLU A O 1
ATOM 3296 N N . SER A 1 423 ? -13.823 22.994 33.939 1.00 84.88 423 SER A N 1
ATOM 3297 C CA . SER A 1 423 ? -13.832 22.549 35.342 1.00 84.88 423 SER A CA 1
ATOM 3298 C C . SER A 1 423 ? -15.163 22.832 36.040 1.00 84.88 423 SER A C 1
ATOM 3300 O O . SER A 1 423 ? -15.631 21.993 36.804 1.00 84.88 423 SER A O 1
ATOM 3302 N N . GLU A 1 424 ? -15.793 23.978 35.768 1.00 88.38 424 GLU A N 1
ATOM 3303 C CA . GLU A 1 424 ? -17.083 24.353 36.363 1.00 88.38 424 GLU A CA 1
ATOM 3304 C C . GLU A 1 424 ? -18.199 23.409 35.890 1.00 88.38 424 GLU A C 1
ATOM 3306 O O . GLU A 1 424 ? -18.974 22.893 36.700 1.00 88.38 424 GLU A O 1
ATOM 3311 N N . VAL A 1 425 ? -18.217 23.113 34.585 1.00 85.75 425 VAL A N 1
ATOM 3312 C CA . VAL A 1 425 ? -19.146 22.167 33.945 1.00 85.75 425 VAL A CA 1
ATOM 3313 C C . VAL A 1 425 ? -18.959 20.758 34.514 1.00 85.75 425 VAL A C 1
ATOM 3315 O O . VAL A 1 425 ? -19.917 20.123 34.960 1.00 85.75 425 VAL A O 1
ATOM 3318 N N . VAL A 1 426 ? -17.714 20.281 34.580 1.00 88.31 426 VAL A N 1
ATOM 3319 C CA . VAL A 1 426 ? -17.352 18.971 35.140 1.00 88.31 426 VAL A CA 1
ATOM 3320 C C . VAL A 1 426 ? -17.732 18.867 36.623 1.00 88.31 426 VAL A C 1
ATOM 3322 O O . VAL A 1 426 ? -18.280 17.845 37.046 1.00 88.31 426 VAL A O 1
ATOM 3325 N N . ASP A 1 427 ? -17.513 19.916 37.417 1.00 90.81 427 ASP A N 1
ATOM 3326 C CA . ASP A 1 427 ? -17.895 19.952 38.832 1.00 90.81 427 ASP A CA 1
ATOM 3327 C C . ASP A 1 427 ? -19.404 20.120 39.055 1.00 90.81 427 ASP A C 1
ATOM 3329 O O . ASP A 1 427 ? -19.896 19.769 40.133 1.00 90.81 427 ASP A O 1
ATOM 3333 N N . HIS A 1 428 ? -20.177 20.582 38.067 1.00 93.00 428 HIS A N 1
ATOM 3334 C CA . HIS A 1 428 ? -21.635 20.435 38.083 1.00 93.00 428 HIS A CA 1
ATOM 3335 C C . HIS A 1 428 ? -22.048 18.986 37.782 1.00 93.00 428 HIS A C 1
ATOM 3337 O O . HIS A 1 428 ? -22.774 18.372 38.566 1.00 93.00 428 HIS A O 1
ATOM 3343 N N . ILE A 1 429 ? -21.526 18.386 36.706 1.00 91.69 429 ILE A N 1
ATOM 3344 C CA . ILE A 1 429 ? -21.891 17.026 36.266 1.00 91.69 429 ILE A CA 1
ATOM 3345 C C . ILE A 1 429 ? -21.556 15.961 37.328 1.00 91.69 429 ILE A C 1
ATOM 3347 O O . ILE A 1 429 ? -22.337 15.032 37.529 1.00 91.69 429 ILE A O 1
ATOM 3351 N N . LYS A 1 430 ? -20.456 16.109 38.084 1.00 89.44 430 LYS A N 1
ATOM 3352 C CA . LYS A 1 430 ? -20.144 15.235 39.239 1.00 89.44 430 LYS A CA 1
ATOM 3353 C C . LYS A 1 430 ? -21.270 15.190 40.286 1.00 89.44 430 LYS A C 1
ATOM 3355 O O . LYS A 1 430 ? -21.426 14.174 40.964 1.00 89.44 430 LYS A O 1
ATOM 3360 N N . ARG A 1 431 ? -22.035 16.279 40.434 1.00 91.19 431 ARG A N 1
ATOM 3361 C CA . ARG A 1 431 ? -23.121 16.439 41.419 1.00 91.19 431 ARG A CA 1
ATOM 3362 C C . ARG A 1 431 ? -24.517 16.199 40.834 1.00 91.19 431 ARG A C 1
ATOM 3364 O O . ARG A 1 431 ? -25.376 15.736 41.577 1.00 91.19 431 ARG A O 1
ATOM 3371 N N . PHE A 1 432 ? -24.722 16.438 39.536 1.00 90.94 432 PHE A N 1
ATOM 3372 C CA . PHE A 1 432 ? -25.977 16.209 38.800 1.00 90.94 432 PHE A CA 1
ATOM 3373 C C . PHE A 1 432 ? -26.659 14.883 39.177 1.00 90.94 432 PHE A C 1
ATOM 3375 O O . PHE A 1 432 ? -26.019 13.827 39.175 1.00 90.94 432 PHE A O 1
ATOM 3382 N N . THR A 1 433 ? -27.954 14.923 39.495 1.00 89.62 433 THR A N 1
ATOM 3383 C CA . THR A 1 433 ? -28.770 13.743 39.831 1.00 89.62 433 THR A CA 1
ATOM 3384 C C . THR A 1 433 ? -30.092 13.784 39.082 1.00 89.62 433 THR A C 1
ATOM 3386 O O . THR A 1 433 ? -30.702 14.843 38.952 1.00 89.62 433 THR A O 1
ATOM 3389 N N . LEU A 1 434 ? -30.556 12.627 38.610 1.00 88.44 434 LEU A N 1
ATOM 3390 C CA . LEU A 1 434 ? -31.885 12.522 38.017 1.00 88.44 434 LEU A CA 1
ATOM 3391 C C . LEU A 1 434 ? -32.944 12.556 39.123 1.00 88.44 434 LEU A C 1
ATOM 3393 O O . LEU A 1 434 ? -32.740 12.032 40.219 1.00 88.44 434 LEU A O 1
ATOM 3397 N N . THR A 1 435 ? -34.092 13.148 38.818 1.00 84.25 435 THR A N 1
ATOM 3398 C CA . THR A 1 435 ? -35.222 13.311 39.747 1.00 84.25 435 THR A CA 1
ATOM 3399 C C . THR A 1 435 ? -36.117 12.074 39.844 1.00 84.25 435 THR A C 1
ATOM 3401 O O . THR A 1 435 ? -36.719 11.842 40.888 1.00 84.25 435 THR A O 1
ATOM 3404 N N . GLY A 1 436 ? -36.164 11.239 38.798 1.00 75.44 436 GLY A N 1
ATOM 3405 C CA . GLY A 1 436 ? -37.088 10.108 38.694 1.00 75.44 436 GLY A CA 1
ATOM 3406 C C . GLY A 1 436 ? -38.479 10.530 38.212 1.00 75.44 436 GLY A C 1
ATOM 3407 O O . GLY A 1 436 ? -39.163 11.318 38.857 1.00 75.44 436 GLY A O 1
ATOM 3408 N N . SER A 1 437 ? -38.936 9.963 37.094 1.00 74.94 437 SER A N 1
ATOM 3409 C CA . SER A 1 437 ? -40.321 10.103 36.629 1.00 74.94 437 SER A CA 1
ATOM 3410 C C . SER A 1 437 ? -40.856 8.775 36.097 1.00 74.94 437 SER A C 1
ATOM 3412 O O . SER A 1 437 ? -40.079 7.910 35.695 1.00 74.94 437 SER A O 1
ATOM 3414 N N . GLN A 1 438 ? -42.181 8.613 36.110 1.00 69.94 438 GLN A N 1
ATOM 3415 C CA . GLN A 1 438 ? -42.869 7.473 35.489 1.00 69.94 438 GLN A CA 1
ATOM 3416 C C . GLN A 1 438 ? -43.430 7.797 34.097 1.00 69.94 438 GLN A C 1
ATOM 3418 O O . GLN A 1 438 ? -43.709 6.866 33.351 1.00 69.94 438 GLN A O 1
ATOM 3423 N N . MET A 1 439 ? -43.569 9.083 33.747 1.00 79.81 439 MET A N 1
ATOM 3424 C CA . MET A 1 439 ? -43.938 9.525 32.398 1.00 79.81 439 MET A CA 1
ATOM 3425 C C . MET A 1 439 ? -42.713 10.069 31.664 1.00 79.81 439 MET A C 1
ATOM 3427 O O . MET A 1 439 ? -41.906 10.794 32.252 1.00 79.81 439 MET A O 1
ATOM 3431 N N . ARG A 1 440 ? -42.616 9.774 30.369 1.00 87.12 440 ARG A N 1
ATOM 3432 C CA . ARG A 1 440 ? -41.588 10.254 29.441 1.00 87.12 440 ARG A CA 1
ATOM 3433 C C . ARG A 1 440 ? -42.264 11.010 28.302 1.00 87.12 440 ARG A C 1
ATOM 3435 O O . ARG A 1 440 ? -42.759 10.398 27.366 1.00 87.12 440 ARG A O 1
ATOM 3442 N N . LYS A 1 441 ? -42.289 12.342 28.381 1.00 92.38 441 LYS A N 1
ATOM 3443 C CA . LYS A 1 441 ? -42.789 13.224 27.314 1.00 92.38 441 LYS A CA 1
ATOM 3444 C C . LYS A 1 441 ? -41.639 13.717 26.448 1.00 92.38 441 LYS A C 1
ATOM 3446 O O . LYS A 1 441 ? -41.144 14.831 26.619 1.00 92.38 441 LYS A O 1
ATOM 3451 N N . THR A 1 442 ? -41.156 12.846 25.572 1.00 92.38 442 THR A N 1
ATOM 3452 C CA . THR A 1 442 ? -39.961 13.097 24.758 1.00 92.38 442 THR A CA 1
ATOM 3453 C C . THR A 1 442 ? -40.258 14.098 23.642 1.00 92.38 442 THR A C 1
ATOM 3455 O O . THR A 1 442 ? -39.427 14.961 23.374 1.00 92.38 442 THR A O 1
ATOM 3458 N N . GLY A 1 443 ? -41.456 14.063 23.050 1.00 91.81 443 GLY A N 1
ATOM 3459 C CA . GLY A 1 443 ? -41.907 15.051 22.070 1.00 91.81 443 GLY A CA 1
ATOM 3460 C C . GLY A 1 443 ? -42.013 16.439 22.696 1.00 91.81 443 GLY A C 1
ATOM 3461 O O . GLY A 1 443 ? -41.400 17.388 22.209 1.00 91.81 443 GLY A O 1
ATOM 3462 N N . GLY A 1 444 ? -42.692 16.551 23.842 1.00 91.69 444 GLY A N 1
ATOM 3463 C CA . GLY A 1 444 ? -42.747 17.789 24.623 1.00 91.69 444 GLY A CA 1
ATOM 3464 C C . GLY A 1 444 ? -41.367 18.313 25.045 1.00 91.69 444 GLY A C 1
ATOM 3465 O O . GLY A 1 444 ? -41.141 19.523 25.016 1.00 91.69 444 GLY A O 1
ATOM 3466 N N . ALA A 1 445 ? -40.424 17.427 25.380 1.00 93.19 445 ALA A N 1
ATOM 3467 C CA . ALA A 1 445 ? -39.057 17.804 25.737 1.00 93.19 445 ALA A CA 1
ATOM 3468 C C . ALA A 1 445 ? -38.247 18.334 24.535 1.00 93.19 445 ALA A C 1
ATOM 3470 O O . ALA A 1 445 ? -37.543 19.336 24.672 1.00 93.19 445 ALA A O 1
ATOM 3471 N N . ILE A 1 446 ? -38.392 17.730 23.348 1.00 93.12 446 ILE A N 1
ATOM 3472 C CA . ILE A 1 446 ? -37.788 18.225 22.098 1.00 93.12 446 ILE A CA 1
ATOM 3473 C C . ILE A 1 446 ? -38.387 19.588 21.710 1.00 93.12 446 ILE A C 1
ATOM 3475 O O . ILE A 1 446 ? -37.642 20.524 21.418 1.00 93.12 446 ILE A O 1
ATOM 3479 N N . SER A 1 447 ? -39.714 19.741 21.781 1.00 91.69 447 SER A N 1
ATOM 3480 C CA . SER A 1 447 ? -40.387 21.025 21.534 1.00 91.69 447 SER A CA 1
ATOM 3481 C C . SER A 1 447 ? -39.925 22.114 22.504 1.00 91.69 447 SER A C 1
ATOM 3483 O O . SER A 1 447 ? -39.710 23.251 22.086 1.00 91.69 447 SER A O 1
ATOM 3485 N N . TYR A 1 448 ? -39.724 21.783 23.784 1.00 91.19 448 TYR A N 1
ATOM 3486 C CA . TYR A 1 448 ? -39.169 22.718 24.764 1.00 91.19 448 TYR A CA 1
ATOM 3487 C C . TYR A 1 448 ? -37.741 23.140 24.390 1.00 91.19 448 TYR A C 1
ATOM 3489 O O . TYR A 1 448 ? -37.451 24.335 24.385 1.00 91.19 448 TYR A O 1
ATOM 3497 N N . ALA A 1 449 ? -36.873 22.192 24.019 1.00 89.44 449 ALA A N 1
ATOM 3498 C CA . ALA A 1 449 ? -35.500 22.484 23.607 1.00 89.44 449 ALA A CA 1
ATOM 3499 C C . ALA A 1 449 ? -35.438 23.409 22.379 1.00 89.44 449 ALA A C 1
ATOM 3501 O O . ALA A 1 449 ? -34.723 24.409 22.398 1.00 89.44 449 ALA A O 1
ATOM 3502 N N . SER A 1 450 ? -36.251 23.124 21.358 1.00 87.38 450 SER A N 1
ATOM 3503 C CA . SER A 1 450 ? -36.413 23.960 20.160 1.00 87.38 450 SER A CA 1
ATOM 3504 C C . SER A 1 450 ? -36.762 25.420 20.496 1.00 87.38 450 SER A C 1
ATOM 3506 O O . SER A 1 450 ? -36.175 26.339 19.931 1.00 87.38 450 SER A O 1
ATOM 3508 N N . HIS A 1 451 ? -37.667 25.650 21.455 1.00 84.62 451 HIS A N 1
ATOM 3509 C CA . HIS A 1 451 ? -38.127 26.999 21.809 1.00 84.62 451 HIS A CA 1
ATOM 3510 C C . HIS A 1 451 ? -37.252 27.736 22.838 1.00 84.62 451 HIS A C 1
ATOM 3512 O O . HIS A 1 451 ? -37.354 28.955 22.913 1.00 84.62 451 HIS A O 1
ATOM 3518 N N . ASN A 1 452 ? -36.450 27.033 23.651 1.00 84.00 452 ASN A N 1
ATOM 3519 C CA . ASN A 1 452 ? -35.776 27.622 24.825 1.00 84.00 452 ASN A CA 1
ATOM 3520 C C . ASN A 1 452 ? -34.243 27.469 24.836 1.00 84.00 452 ASN A C 1
ATOM 3522 O O . ASN A 1 452 ? -33.598 28.087 25.681 1.00 84.00 452 ASN A O 1
ATOM 3526 N N . PHE A 1 453 ? -33.657 26.635 23.965 1.00 84.31 453 PHE A N 1
ATOM 3527 C CA . PHE A 1 453 ? -32.200 26.414 23.891 1.00 84.31 453 PHE A CA 1
ATOM 3528 C C . PHE A 1 453 ? -31.587 26.791 22.529 1.00 84.31 453 PHE A C 1
ATOM 3530 O O . PHE A 1 453 ? -30.373 26.945 22.441 1.00 84.31 453 PHE A O 1
ATOM 3537 N N . PHE A 1 454 ? -32.406 26.926 21.477 1.00 79.81 454 PHE A N 1
ATOM 3538 C CA . PHE A 1 454 ? -31.964 27.173 20.092 1.00 79.81 454 PHE A CA 1
ATOM 3539 C C . PHE A 1 454 ? -32.748 28.316 19.402 1.00 79.81 454 PHE A C 1
ATOM 3541 O O . PHE A 1 454 ? -32.831 28.387 18.176 1.00 79.81 454 PHE A O 1
ATOM 3548 N N . SER A 1 455 ? -33.366 29.207 20.182 1.00 64.19 455 SER A N 1
ATOM 3549 C CA . SER A 1 455 ? -34.187 30.319 19.684 1.00 64.19 455 SER A CA 1
ATOM 3550 C C . SER A 1 455 ? -33.356 31.506 19.172 1.00 64.19 455 SER A C 1
ATOM 3552 O O . SER A 1 455 ? -32.333 31.868 19.744 1.00 64.19 455 SER A O 1
ATOM 3554 N N . LEU A 1 456 ? -33.847 32.161 18.114 1.00 50.34 456 LEU A N 1
ATOM 3555 C CA . LEU A 1 456 ? -33.122 33.145 17.289 1.00 50.34 456 LEU A CA 1
ATOM 3556 C C . LEU A 1 456 ? -32.732 34.485 17.954 1.00 50.34 456 LEU A C 1
ATOM 3558 O O . LEU A 1 456 ? -32.147 35.329 17.272 1.00 50.34 456 LEU A O 1
ATOM 3562 N N . GLU A 1 457 ? -33.062 34.723 19.224 1.00 46.78 457 GLU A N 1
ATOM 3563 C CA . GLU A 1 457 ? -32.799 36.016 19.881 1.00 46.78 457 GLU A CA 1
ATOM 3564 C C . GLU A 1 457 ? -31.349 36.140 20.395 1.00 46.78 457 GLU A C 1
ATOM 3566 O O . GLU A 1 457 ? -30.759 37.220 20.309 1.00 46.78 457 GLU A O 1
ATOM 3571 N N . ASP A 1 458 ? -30.714 35.034 20.802 1.00 42.84 458 ASP A N 1
ATOM 3572 C CA . ASP A 1 458 ? -29.343 35.017 21.334 1.00 42.84 458 ASP A CA 1
ATOM 3573 C C . ASP A 1 458 ? -28.267 34.842 20.245 1.00 42.84 458 ASP A C 1
ATOM 3575 O O . ASP A 1 458 ? -27.567 33.834 20.183 1.00 42.84 458 ASP A O 1
ATOM 3579 N N . GLY A 1 459 ? -28.114 35.846 19.371 1.00 43.78 459 GLY A N 1
ATOM 3580 C CA . GLY A 1 459 ? -26.866 36.159 18.637 1.00 43.78 459 GLY A CA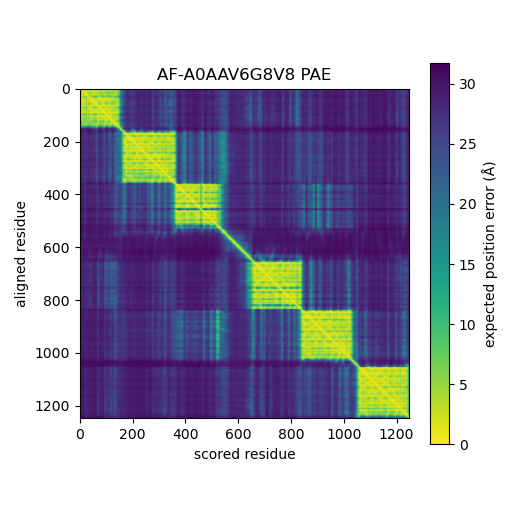 1
ATOM 3581 C C . GLY A 1 459 ? -26.230 35.089 17.722 1.00 43.78 459 GLY A C 1
ATOM 3582 O O . GLY A 1 459 ? -25.138 35.303 17.192 1.00 43.78 459 GLY A O 1
ATOM 3583 N N . THR A 1 460 ? -26.869 33.941 17.515 1.00 47.00 460 THR A N 1
ATOM 3584 C CA . THR A 1 460 ? -26.244 32.706 17.015 1.00 47.00 460 THR A CA 1
ATOM 3585 C C . THR A 1 460 ? -26.242 32.602 15.488 1.00 47.00 460 THR A C 1
ATOM 3587 O O . THR A 1 460 ? -27.020 31.883 14.866 1.00 47.00 460 THR A O 1
ATOM 3590 N N . ARG A 1 461 ? -25.300 33.305 14.843 1.00 45.53 461 ARG A N 1
ATOM 3591 C CA . ARG A 1 461 ? -24.944 33.091 13.425 1.00 45.53 461 ARG A CA 1
ATOM 3592 C C . ARG A 1 461 ? -23.445 32.845 13.256 1.00 45.53 461 ARG A C 1
ATOM 3594 O O . ARG A 1 461 ? -22.699 33.743 12.881 1.00 45.53 461 ARG A O 1
ATOM 3601 N N . GLY A 1 462 ? -23.024 31.607 13.518 1.00 51.38 462 GLY A N 1
ATOM 3602 C CA . GLY A 1 462 ? -21.641 31.161 13.298 1.00 51.38 462 GLY A CA 1
ATOM 3603 C C . GLY A 1 462 ? -21.304 29.761 13.825 1.00 51.38 462 GLY A C 1
ATOM 3604 O O . GLY A 1 462 ? -20.376 29.138 13.316 1.00 51.38 462 GLY A O 1
ATOM 3605 N N . TYR A 1 463 ? -22.050 29.249 14.807 1.00 62.03 463 TYR A N 1
ATOM 3606 C CA . TYR A 1 463 ? -21.783 27.956 15.449 1.00 62.03 463 TYR A CA 1
ATOM 3607 C C . TYR A 1 463 ? -22.668 26.831 14.904 1.00 62.03 463 TYR A C 1
ATOM 3609 O O . TYR A 1 463 ? -23.786 27.075 14.450 1.00 62.03 463 TYR A O 1
ATOM 3617 N N . LYS A 1 464 ? -22.179 25.585 14.967 1.00 67.38 464 LYS A N 1
ATOM 3618 C CA . LYS A 1 464 ? -22.977 24.396 14.625 1.00 67.38 464 LYS A CA 1
ATOM 3619 C C . LYS A 1 464 ? -23.656 23.846 15.883 1.00 67.38 464 LYS A C 1
ATOM 3621 O O . LYS A 1 464 ? -22.982 23.579 16.878 1.00 67.38 464 LYS A O 1
ATOM 3626 N N . GLN A 1 465 ? -24.978 23.698 15.827 1.00 81.25 465 GLN A N 1
ATOM 3627 C CA . GLN A 1 465 ? -25.822 23.395 16.984 1.00 81.25 465 GLN A CA 1
ATOM 3628 C C . GLN A 1 465 ? -26.250 21.923 17.021 1.00 81.25 465 GLN A C 1
ATOM 3630 O O . GLN A 1 465 ? -26.639 21.340 16.002 1.00 81.25 465 GLN A O 1
ATOM 3635 N N . TYR A 1 466 ? -26.186 21.330 18.214 1.00 84.38 466 TYR A N 1
ATOM 3636 C CA . TYR A 1 466 ? -26.428 19.911 18.453 1.00 84.38 466 TYR A CA 1
ATOM 3637 C C . TYR A 1 466 ? -27.343 19.681 19.661 1.00 84.38 466 TYR A C 1
ATOM 3639 O O . TYR A 1 466 ? -27.108 20.233 20.737 1.00 84.38 466 TYR A O 1
ATOM 3647 N N . LEU A 1 467 ? -28.323 18.786 19.513 1.00 88.31 467 LEU A N 1
ATOM 3648 C CA . LEU A 1 467 ? -29.108 18.231 20.620 1.00 88.31 467 LEU A CA 1
ATOM 3649 C C . LEU A 1 467 ? -28.759 16.749 20.797 1.00 88.31 467 LEU A C 1
ATOM 3651 O O . LEU A 1 467 ? -28.981 15.946 19.891 1.00 88.31 467 LEU A O 1
ATOM 3655 N N . VAL A 1 468 ? -28.252 16.377 21.973 1.00 88.00 468 VAL A N 1
ATOM 3656 C CA . VAL A 1 468 ? -27.985 14.983 22.354 1.00 88.00 468 VAL A CA 1
ATOM 3657 C C . VAL A 1 468 ? -29.055 14.520 23.337 1.00 88.00 468 VAL A C 1
ATOM 3659 O O . VAL A 1 468 ? -29.120 14.988 24.475 1.00 88.00 468 VAL A O 1
ATOM 3662 N N . LEU A 1 469 ? -29.894 13.586 22.896 1.00 89.69 469 LEU A N 1
ATOM 3663 C CA . LEU A 1 469 ? -31.078 13.133 23.618 1.00 89.69 469 LEU A CA 1
ATOM 3664 C C . LEU A 1 469 ? -30.880 11.712 24.164 1.00 89.69 469 LEU A C 1
ATOM 3666 O O . LEU A 1 469 ? -30.753 10.758 23.395 1.00 89.69 469 LEU A O 1
ATOM 3670 N N . ILE A 1 470 ? -30.870 11.568 25.491 1.00 88.19 470 ILE A N 1
ATOM 3671 C CA . ILE A 1 470 ? -30.753 10.272 26.177 1.00 88.19 470 ILE A CA 1
ATOM 3672 C C . ILE A 1 470 ? -32.153 9.783 26.568 1.00 88.19 470 ILE A C 1
ATOM 3674 O O . ILE A 1 470 ? -32.918 10.525 27.187 1.00 88.19 470 ILE A O 1
ATOM 3678 N N . ILE A 1 471 ? -32.488 8.546 26.195 1.00 87.62 471 ILE A N 1
ATOM 3679 C CA . ILE A 1 471 ? -33.820 7.929 26.313 1.00 87.62 471 ILE A CA 1
ATOM 3680 C C . ILE A 1 471 ? -33.661 6.507 26.876 1.00 87.62 471 ILE A C 1
ATOM 3682 O O . ILE A 1 471 ? -32.833 5.753 26.374 1.00 87.62 471 ILE A O 1
ATOM 3686 N N . SER A 1 472 ? -34.444 6.107 27.885 1.00 84.00 472 SER A N 1
ATOM 3687 C CA . SER A 1 472 ? -34.377 4.760 28.504 1.00 84.00 472 SER A CA 1
ATOM 3688 C C . SER A 1 472 ? -35.571 3.838 28.210 1.00 84.00 472 SER A C 1
ATOM 3690 O O . SER A 1 472 ? -35.576 2.666 28.593 1.00 84.00 472 SER A O 1
ATOM 3692 N N . GLY A 1 473 ? -36.589 4.349 27.521 1.00 83.81 473 GLY A N 1
ATOM 3693 C CA . GLY A 1 473 ? -37.799 3.618 27.158 1.00 83.81 473 GLY A CA 1
ATOM 3694 C C . GLY A 1 473 ? -38.610 4.378 26.115 1.00 83.81 473 GLY A C 1
ATOM 3695 O O . GLY A 1 473 ? -38.272 5.511 25.779 1.00 83.81 473 GLY A O 1
ATOM 3696 N N . LYS A 1 474 ? -39.675 3.753 25.610 1.00 87.50 474 LYS A N 1
ATOM 3697 C CA . LYS A 1 474 ? -40.613 4.389 24.675 1.00 87.50 474 LYS A CA 1
ATOM 3698 C C . LYS A 1 474 ? -41.258 5.649 25.283 1.00 87.50 474 LYS A C 1
ATOM 3700 O O . LYS A 1 474 ? -41.464 5.695 26.501 1.00 87.50 474 LYS A O 1
ATOM 3705 N N . SER A 1 475 ? -41.582 6.633 24.447 1.00 91.06 475 SER A N 1
ATOM 3706 C CA . SER A 1 475 ? -42.278 7.856 24.857 1.00 91.06 475 SER A CA 1
ATOM 3707 C C . SER A 1 475 ? -43.788 7.675 25.067 1.00 91.06 475 SER A C 1
ATOM 3709 O O . SER A 1 475 ? -44.416 6.787 24.487 1.00 91.06 475 SER A O 1
ATOM 3711 N N . ASP A 1 476 ? -44.365 8.557 25.887 1.00 90.69 476 ASP A N 1
ATOM 3712 C CA . ASP A 1 476 ? -45.805 8.671 26.159 1.00 90.69 476 ASP A CA 1
ATOM 3713 C C . ASP A 1 476 ? -46.497 9.747 25.290 1.00 90.69 476 ASP A C 1
ATOM 3715 O O . ASP A 1 476 ? -47.717 9.917 25.371 1.00 90.69 476 ASP A O 1
ATOM 3719 N N . ASP A 1 477 ? -45.748 10.507 24.478 1.00 92.56 477 ASP A N 1
ATOM 3720 C CA . ASP A 1 477 ? -46.273 11.523 23.555 1.00 92.56 477 ASP A CA 1
ATOM 3721 C C . ASP A 1 477 ? -45.692 11.419 22.127 1.00 92.56 477 ASP A C 1
ATOM 3723 O O . ASP A 1 477 ? -44.831 10.593 21.832 1.00 92.56 477 ASP A O 1
ATOM 3727 N N . ASN A 1 478 ? -46.236 12.200 21.184 1.00 88.88 478 ASN A N 1
ATOM 3728 C CA . ASN A 1 478 ? -45.838 12.120 19.776 1.00 88.88 478 ASN A CA 1
ATOM 3729 C C . ASN A 1 478 ? -44.517 12.864 19.528 1.00 88.88 478 ASN A C 1
ATOM 3731 O O . ASN A 1 478 ? -44.482 14.093 19.486 1.00 88.88 478 ASN A O 1
ATOM 3735 N N . VAL A 1 479 ? -43.446 12.110 19.288 1.00 91.88 479 VAL A N 1
ATOM 3736 C CA . VAL A 1 479 ? -42.114 12.667 19.022 1.00 91.88 479 VAL A CA 1
ATOM 3737 C C . VAL A 1 479 ? -41.927 13.210 17.600 1.00 91.88 479 VAL A C 1
ATOM 3739 O O . VAL A 1 479 ? -41.037 14.031 17.384 1.00 91.88 479 VAL A O 1
ATOM 3742 N N . MET A 1 480 ? -42.720 12.765 16.617 1.00 87.75 480 MET A N 1
ATOM 3743 C CA . MET A 1 480 ? -42.415 12.965 15.190 1.00 87.75 480 MET A CA 1
ATOM 3744 C C . MET A 1 480 ? -42.500 14.435 14.762 1.00 87.75 480 MET A C 1
ATOM 3746 O O . MET A 1 480 ? -41.610 14.934 14.079 1.00 87.75 480 MET A O 1
ATOM 3750 N N . GLU A 1 481 ? -43.550 15.133 15.191 1.00 86.25 481 GLU A N 1
ATOM 3751 C CA . GLU A 1 481 ? -43.779 16.545 14.866 1.00 86.25 481 GLU A CA 1
ATOM 3752 C C . GLU A 1 481 ? -42.689 17.439 15.479 1.00 86.25 481 GLU A C 1
ATOM 3754 O O . GLU A 1 481 ? -42.020 18.181 14.761 1.00 86.25 481 GLU A O 1
ATOM 3759 N N . ALA A 1 482 ? -42.424 17.272 16.780 1.00 87.50 482 ALA A N 1
ATOM 3760 C CA . ALA A 1 482 ? -41.363 17.978 17.499 1.00 87.50 482 ALA A CA 1
ATOM 3761 C C . ALA A 1 482 ? -39.970 17.747 16.882 1.00 87.50 482 ALA A C 1
ATOM 3763 O O . ALA A 1 482 ? -39.179 18.681 16.744 1.00 87.50 482 ALA A O 1
ATOM 3764 N N . SER A 1 483 ? -39.686 16.506 16.472 1.00 89.81 483 SER A N 1
ATOM 3765 C CA . SER A 1 483 ? -38.414 16.131 15.846 1.00 89.81 483 SER A CA 1
ATOM 3766 C C . SER A 1 483 ? -38.224 16.783 14.481 1.00 89.81 483 SER A C 1
ATOM 3768 O O . SER A 1 483 ? -37.113 17.195 14.160 1.00 89.81 483 SER A O 1
ATOM 3770 N N . ASN A 1 484 ? -39.279 16.899 13.673 1.00 85.31 484 ASN A N 1
ATOM 3771 C CA . ASN A 1 484 ? -39.185 17.574 12.380 1.00 85.31 484 ASN A CA 1
ATOM 3772 C C . ASN A 1 484 ? -38.935 19.076 12.570 1.00 85.31 484 ASN A C 1
ATOM 3774 O O . ASN A 1 484 ? -37.969 19.588 12.017 1.00 85.31 484 ASN A O 1
ATOM 3778 N N . VAL A 1 485 ? -39.696 19.746 13.447 1.00 85.44 485 VAL A N 1
ATOM 3779 C CA . VAL A 1 485 ? -39.539 21.190 13.722 1.00 85.44 485 VAL A CA 1
ATOM 3780 C C . VAL A 1 485 ? -38.108 21.558 14.132 1.00 85.44 485 VAL A C 1
ATOM 3782 O O . VAL A 1 485 ? -37.552 22.518 13.603 1.00 85.44 485 VAL A O 1
ATOM 3785 N N . ILE A 1 486 ? -37.478 20.793 15.032 1.00 85.88 486 ILE A N 1
ATOM 3786 C CA . ILE A 1 486 ? -36.105 21.093 15.477 1.00 85.88 486 ILE A CA 1
ATOM 3787 C C . ILE A 1 486 ? -35.040 20.759 14.411 1.00 85.88 486 ILE A C 1
ATOM 3789 O O . ILE A 1 486 ? -34.006 21.423 14.343 1.00 85.88 486 ILE A O 1
ATOM 3793 N N . LYS A 1 487 ? -35.294 19.771 13.540 1.00 85.69 487 LYS A N 1
ATOM 3794 C CA . LYS A 1 487 ? -34.410 19.440 12.407 1.00 85.69 487 LYS A CA 1
ATOM 3795 C C . LYS A 1 487 ? -34.509 20.484 11.290 1.00 85.69 487 LYS A C 1
ATOM 3797 O O . LYS A 1 487 ? -33.481 20.871 10.740 1.00 85.69 487 LYS A O 1
ATOM 3802 N N . ASP A 1 488 ? -35.705 21.005 11.023 1.00 82.06 488 ASP A N 1
ATOM 3803 C CA . ASP A 1 488 ? -35.949 22.081 10.051 1.00 82.06 488 ASP A CA 1
ATOM 3804 C C . ASP A 1 488 ? -35.356 23.432 10.506 1.00 82.06 488 ASP A C 1
ATOM 3806 O O . ASP A 1 488 ? -35.026 24.280 9.678 1.00 82.06 488 ASP A O 1
ATOM 3810 N N . GLN A 1 489 ? -35.136 23.616 11.815 1.00 79.12 489 GLN A N 1
ATOM 3811 C CA . GLN A 1 489 ? -34.359 24.729 12.385 1.00 79.12 489 GLN A CA 1
ATOM 3812 C C . GLN A 1 489 ? -32.835 24.596 12.173 1.00 79.12 489 GLN A C 1
ATOM 3814 O O . GLN A 1 489 ? -32.093 25.524 12.486 1.00 79.12 489 GLN A O 1
ATOM 3819 N N . GLY A 1 490 ? -32.349 23.472 11.630 1.00 72.75 490 GLY A N 1
ATOM 3820 C CA . GLY A 1 490 ? -30.929 23.227 11.352 1.00 72.75 490 GLY A CA 1
ATOM 3821 C C . GLY A 1 490 ? -30.133 22.603 12.506 1.00 72.75 490 GLY A C 1
ATOM 3822 O O . GLY A 1 490 ? -28.929 22.379 12.361 1.00 72.75 490 GLY A O 1
ATOM 3823 N N . VAL A 1 491 ? -30.778 22.280 13.632 1.00 81.31 491 VAL A N 1
ATOM 3824 C CA . VAL A 1 491 ? -30.133 21.600 14.765 1.00 81.31 491 VAL A CA 1
ATOM 3825 C C . VAL A 1 491 ? -29.894 20.129 14.415 1.00 81.31 491 VAL A C 1
ATOM 3827 O O . VAL A 1 491 ? -30.789 19.419 13.951 1.00 81.31 491 VAL A O 1
ATOM 3830 N N . THR A 1 492 ? -28.681 19.632 14.661 1.00 80.94 492 THR A N 1
ATOM 3831 C CA . THR A 1 492 ? -28.369 18.207 14.475 1.00 80.94 492 THR A CA 1
ATOM 3832 C C . THR A 1 492 ? -28.791 17.417 15.714 1.00 80.94 492 THR A C 1
ATOM 3834 O O . THR A 1 492 ? -28.258 17.640 16.801 1.00 80.94 492 THR A O 1
ATOM 3837 N N . VAL A 1 493 ? -29.733 16.481 15.566 1.00 80.62 493 VAL A N 1
ATOM 3838 C CA . VAL A 1 493 ? -30.267 15.676 16.677 1.00 80.62 493 VAL A CA 1
ATOM 3839 C C . VAL A 1 493 ? -29.608 14.297 16.707 1.00 80.62 493 VAL A C 1
ATOM 3841 O O . VAL A 1 493 ? -29.678 13.549 15.729 1.00 80.62 493 VAL A O 1
ATOM 3844 N N . LEU A 1 494 ? -29.006 13.942 17.843 1.00 85.12 494 LEU A N 1
ATOM 3845 C CA . LEU A 1 494 ? -28.398 12.638 18.113 1.00 85.12 494 LEU A CA 1
ATOM 3846 C C . LEU A 1 494 ? -29.194 11.917 19.206 1.00 85.12 494 LEU A C 1
ATOM 3848 O O . LEU A 1 494 ? -29.533 12.521 20.224 1.00 85.12 494 LEU A O 1
ATOM 3852 N N . THR A 1 495 ? -29.463 10.623 19.027 1.00 81.81 495 THR A N 1
ATOM 3853 C CA . THR A 1 495 ? -30.301 9.845 19.959 1.00 81.81 495 THR A CA 1
ATOM 3854 C C . THR A 1 495 ? -29.542 8.693 20.607 1.00 81.81 495 THR A C 1
ATOM 3856 O O . THR A 1 495 ? -28.804 7.962 19.947 1.00 81.81 495 THR A O 1
ATOM 3859 N N . VAL A 1 496 ? -29.721 8.538 21.920 1.00 80.62 496 VAL A N 1
ATOM 3860 C CA . VAL A 1 496 ? -28.996 7.576 22.758 1.00 80.62 496 VAL A CA 1
ATOM 3861 C C . VAL A 1 496 ? -29.995 6.712 23.527 1.00 80.62 496 VAL A C 1
ATOM 3863 O O . VAL A 1 496 ? -30.558 7.137 24.535 1.00 80.62 496 VAL A O 1
ATOM 3866 N N . GLY A 1 497 ? -30.204 5.491 23.038 1.00 77.06 497 GLY A N 1
ATOM 3867 C CA . GLY A 1 497 ? -31.075 4.477 23.621 1.00 77.06 497 GLY A CA 1
ATOM 3868 C C . GLY A 1 497 ? -30.393 3.646 24.710 1.00 77.06 497 GLY A C 1
ATOM 3869 O O . GLY A 1 497 ? -29.454 2.888 24.441 1.00 77.06 497 GLY A O 1
ATOM 3870 N N . LEU A 1 498 ? -30.919 3.754 25.927 1.00 74.88 498 LEU A N 1
ATOM 3871 C CA . LEU A 1 498 ? -30.624 2.915 27.089 1.00 74.88 498 LEU A CA 1
ATOM 3872 C C . LEU A 1 498 ? -31.746 1.881 27.304 1.00 74.88 498 LEU A C 1
ATOM 3874 O O . LEU A 1 498 ? -32.862 2.056 26.817 1.00 74.88 498 LEU A O 1
ATOM 3878 N N . ASP A 1 499 ? -31.447 0.820 28.057 1.00 67.50 499 ASP A N 1
ATOM 3879 C CA . ASP A 1 499 ? -32.378 -0.239 28.484 1.00 67.50 499 ASP A CA 1
ATOM 3880 C C . ASP A 1 499 ? -33.357 -0.748 27.401 1.00 67.50 499 ASP A C 1
ATOM 3882 O O . ASP A 1 499 ? -32.975 -1.597 26.594 1.00 67.50 499 ASP A O 1
ATOM 3886 N N . GLN A 1 500 ? -34.613 -0.279 27.393 1.00 66.25 500 GLN A N 1
ATOM 3887 C CA . GLN A 1 500 ? -35.670 -0.717 26.464 1.00 66.25 500 GLN A CA 1
ATOM 3888 C C . GLN A 1 500 ? -36.184 0.429 25.572 1.00 66.25 500 GLN A C 1
ATOM 3890 O O . GLN A 1 500 ? -37.363 0.467 25.215 1.00 66.25 500 GLN A O 1
ATOM 3895 N N . ALA A 1 501 ? -35.319 1.385 25.225 1.00 74.38 501 ALA A N 1
ATOM 3896 C CA . ALA A 1 501 ? -35.646 2.446 24.275 1.00 74.38 501 ALA A CA 1
ATOM 3897 C C . ALA A 1 501 ? -36.092 1.880 22.909 1.00 74.38 501 ALA A C 1
ATOM 3899 O O . ALA A 1 501 ? -35.476 0.961 22.361 1.00 74.38 501 ALA A O 1
ATOM 3900 N N . ASP A 1 502 ? -37.172 2.434 22.355 1.00 80.75 502 ASP A N 1
ATOM 3901 C CA . ASP A 1 502 ? -37.748 1.969 21.094 1.00 80.75 502 ASP A CA 1
ATOM 3902 C C . ASP A 1 502 ? -36.877 2.411 19.909 1.00 80.75 502 ASP A C 1
ATOM 3904 O O . ASP A 1 502 ? -36.716 3.599 19.632 1.00 80.75 502 ASP A O 1
ATOM 3908 N N . ARG A 1 503 ? -36.309 1.438 19.188 1.00 78.25 503 ARG A N 1
ATOM 3909 C CA . ARG A 1 503 ? -35.412 1.698 18.056 1.00 78.25 503 ARG A CA 1
ATOM 3910 C C . ARG A 1 503 ? -36.058 2.544 16.953 1.00 78.25 503 ARG A C 1
ATOM 3912 O O . ARG A 1 503 ? -35.376 3.392 16.385 1.00 78.25 503 ARG A O 1
ATOM 3919 N N . VAL A 1 504 ? -37.333 2.314 16.644 1.00 80.00 504 VAL A N 1
ATOM 3920 C CA . VAL A 1 504 ? -38.028 3.036 15.566 1.00 80.00 504 VAL A CA 1
ATOM 3921 C C . VAL A 1 504 ? -38.272 4.481 15.992 1.00 80.00 504 VAL A C 1
ATOM 3923 O O . VAL A 1 504 ? -38.138 5.398 15.189 1.00 80.00 504 VAL A O 1
ATOM 3926 N N . GLU A 1 505 ? -38.560 4.701 17.273 1.00 83.62 505 GLU A N 1
ATOM 3927 C CA . GLU A 1 505 ? -38.703 6.037 17.850 1.00 83.62 505 GLU A CA 1
ATOM 3928 C C . GLU A 1 505 ? -37.384 6.830 17.817 1.00 83.62 505 GLU A C 1
ATOM 3930 O O . GLU A 1 505 ? -37.368 7.984 17.391 1.00 83.62 505 GLU A O 1
ATOM 3935 N N . LEU A 1 506 ? -36.259 6.192 18.162 1.00 83.50 506 LEU A N 1
ATOM 3936 C CA . LEU A 1 506 ? -34.921 6.789 18.053 1.00 83.50 506 LEU A CA 1
ATOM 3937 C C . LEU A 1 506 ? -34.564 7.151 16.596 1.00 83.50 506 LEU A C 1
ATOM 3939 O O . LEU A 1 506 ? -34.040 8.236 16.338 1.00 83.50 506 LEU A O 1
ATOM 3943 N N . GLU A 1 507 ? -34.900 6.279 15.638 1.00 81.25 507 GLU A N 1
ATOM 3944 C CA . GLU A 1 507 ? -34.707 6.508 14.195 1.00 81.25 507 GLU A CA 1
ATOM 3945 C C . GLU A 1 507 ? -35.615 7.618 13.626 1.00 81.25 507 GLU A C 1
ATOM 3947 O O . GLU A 1 507 ? -35.206 8.312 12.695 1.00 81.25 507 GLU A O 1
ATOM 3952 N N . ILE A 1 508 ? -36.802 7.849 14.202 1.00 84.25 508 ILE A N 1
ATOM 3953 C CA . ILE A 1 508 ? -37.680 8.986 13.861 1.00 84.25 508 ILE A CA 1
ATOM 3954 C C . ILE A 1 508 ? -37.119 10.307 14.407 1.00 84.25 508 ILE A C 1
ATOM 3956 O O . ILE A 1 508 ? -37.158 11.332 13.715 1.00 84.25 508 ILE A O 1
ATOM 3960 N N . ILE A 1 509 ? -36.604 10.305 15.640 1.00 87.12 509 ILE A N 1
ATOM 3961 C CA . ILE A 1 509 ? -36.129 11.526 16.301 1.00 87.12 509 ILE A CA 1
ATOM 3962 C C . ILE A 1 509 ? -34.825 12.033 15.677 1.00 87.12 509 ILE A C 1
ATOM 3964 O O . ILE A 1 509 ? -34.722 13.217 15.351 1.00 87.12 509 ILE A O 1
ATOM 3968 N N . ALA A 1 510 ? -33.844 11.155 15.462 1.00 82.31 510 ALA A N 1
ATOM 3969 C CA . ALA A 1 510 ? -32.503 11.545 15.028 1.00 82.31 510 ALA A CA 1
ATOM 3970 C C . ALA A 1 510 ? -32.458 12.277 13.672 1.00 82.31 510 ALA A C 1
ATOM 3972 O O . ALA A 1 510 ? -33.303 12.094 12.788 1.00 82.31 510 ALA A O 1
ATOM 3973 N N . THR A 1 511 ? -31.407 13.071 13.471 1.00 77.19 511 THR A N 1
ATOM 3974 C CA . THR A 1 511 ? -30.919 13.407 12.128 1.00 77.19 511 THR A CA 1
ATOM 3975 C C . THR A 1 511 ? -30.245 12.155 11.540 1.00 77.19 511 THR A C 1
ATOM 3977 O O . THR A 1 511 ? -29.661 11.359 12.280 1.00 77.19 511 THR A O 1
ATOM 3980 N N . GLN A 1 512 ? -30.367 11.928 10.226 1.00 56.41 512 GLN A N 1
ATOM 3981 C CA . GLN A 1 512 ? -30.025 10.643 9.593 1.00 56.41 512 GLN A CA 1
ATOM 3982 C C . GLN A 1 512 ? -28.645 10.095 10.007 1.00 56.41 512 GLN A C 1
ATOM 3984 O O . GLN A 1 512 ? -27.634 10.784 9.911 1.00 56.41 512 GLN A O 1
ATOM 3989 N N . SER A 1 513 ? -28.619 8.812 10.384 1.00 57.06 513 SER A N 1
ATOM 3990 C CA . SER A 1 513 ? -27.457 8.037 10.868 1.00 57.06 513 SER A CA 1
ATOM 3991 C C . SER A 1 513 ? -27.022 8.252 12.330 1.00 57.06 513 SER A C 1
ATOM 3993 O O . SER A 1 513 ? -26.203 7.471 12.809 1.00 57.06 513 SER A O 1
ATOM 3995 N N . TYR A 1 514 ? -27.578 9.212 13.081 1.00 65.94 514 TYR A N 1
ATOM 3996 C CA . TYR A 1 514 ? -27.165 9.487 14.472 1.00 65.94 514 TYR A CA 1
ATOM 3997 C C . TYR A 1 514 ? -28.029 8.787 15.537 1.00 65.94 514 TYR A C 1
ATOM 3999 O O . TYR A 1 514 ? -28.618 9.422 16.419 1.00 65.94 514 TYR A O 1
ATOM 4007 N N . VAL A 1 515 ? -28.096 7.456 15.447 1.00 64.44 515 VAL A N 1
ATOM 4008 C CA . VAL A 1 515 ? -28.858 6.587 16.360 1.00 64.44 515 VAL A CA 1
ATOM 4009 C C . VAL A 1 515 ? -27.923 5.604 17.057 1.00 64.44 515 VAL A C 1
ATOM 4011 O O . VAL A 1 515 ? -27.300 4.764 16.409 1.00 64.44 515 VAL A O 1
ATOM 4014 N N . PHE A 1 516 ? -27.857 5.677 18.386 1.00 65.62 516 PHE A N 1
ATOM 4015 C CA . PHE A 1 516 ? -26.969 4.860 19.213 1.00 65.62 516 PHE A CA 1
ATOM 4016 C C . PHE A 1 516 ? -27.795 4.043 20.207 1.00 65.62 516 PHE A C 1
ATOM 4018 O O . PHE A 1 516 ? -28.605 4.603 20.939 1.00 65.62 516 PHE A O 1
ATOM 4025 N N . ILE A 1 517 ? -27.614 2.718 20.236 1.00 56.53 517 ILE A N 1
ATOM 4026 C CA . ILE A 1 517 ? -28.420 1.803 21.063 1.00 56.53 517 ILE A CA 1
ATOM 4027 C C . ILE A 1 517 ? -27.503 0.791 21.752 1.00 56.53 517 ILE A C 1
ATOM 4029 O O . ILE A 1 517 ? -26.815 0.022 21.081 1.00 56.53 517 ILE A O 1
ATOM 4033 N N . GLY A 1 518 ? -27.543 0.745 23.086 1.00 52.62 518 GLY A N 1
ATOM 4034 C CA . GLY A 1 518 ? -26.891 -0.299 23.883 1.00 52.62 518 GLY A CA 1
ATOM 4035 C C . GLY A 1 518 ? -25.737 0.164 24.782 1.00 52.62 518 GLY A C 1
ATOM 4036 O O . GLY A 1 518 ? -25.237 1.282 24.710 1.00 52.62 518 GLY A O 1
ATOM 4037 N N . GLN A 1 519 ? -25.311 -0.739 25.669 1.00 48.22 519 GLN A N 1
ATOM 4038 C CA . GLN A 1 519 ? -24.581 -0.441 26.914 1.00 48.22 519 GLN A CA 1
ATOM 4039 C C . GLN A 1 519 ? -23.104 0.007 26.778 1.00 48.22 519 GLN A C 1
ATOM 4041 O O . GLN A 1 519 ? -22.395 0.064 27.783 1.00 48.22 519 GLN A O 1
ATOM 4046 N N . CYS A 1 520 ? -22.599 0.321 25.580 1.00 50.06 520 CYS A N 1
ATOM 4047 C CA . CYS A 1 520 ? -21.184 0.659 25.376 1.00 50.06 520 CYS A CA 1
ATOM 4048 C C . CYS A 1 520 ? -20.951 2.152 25.097 1.00 50.06 520 CYS A C 1
ATOM 4050 O O . CYS A 1 520 ? -20.919 2.600 23.954 1.00 50.06 520 CYS A O 1
ATOM 4052 N N . THR A 1 521 ? -20.669 2.898 26.172 1.00 46.81 521 THR A N 1
ATOM 4053 C CA . THR A 1 521 ? -20.434 4.357 26.224 1.00 46.81 521 THR A CA 1
ATOM 4054 C C . THR A 1 521 ? -19.457 4.894 25.166 1.00 46.81 521 THR A C 1
ATOM 4056 O O . THR A 1 521 ? -19.608 6.019 24.701 1.00 46.81 521 THR A O 1
ATOM 4059 N N . GLN A 1 522 ? -18.477 4.083 24.748 1.00 47.50 522 GLN A N 1
ATOM 4060 C CA . GLN A 1 522 ? -17.524 4.413 23.677 1.00 47.50 522 GLN A CA 1
ATOM 4061 C C . GLN A 1 522 ? -18.203 4.710 22.327 1.00 47.50 522 GLN A C 1
ATOM 4063 O O . GLN A 1 522 ? -17.767 5.608 21.613 1.00 47.50 522 GLN A O 1
ATOM 4068 N N . GLN A 1 523 ? -19.282 3.998 21.983 1.00 45.44 523 GLN A N 1
ATOM 4069 C CA . GLN A 1 523 ? -19.973 4.178 20.700 1.00 45.44 523 GLN A CA 1
ATOM 4070 C C . GLN A 1 523 ? -20.722 5.514 20.639 1.00 45.44 523 GLN A C 1
ATOM 4072 O O . GLN A 1 523 ? -20.754 6.147 19.590 1.00 45.44 523 GLN A O 1
ATOM 4077 N N . ILE A 1 524 ? -21.252 5.981 21.774 1.00 47.75 524 ILE A N 1
ATOM 4078 C CA . ILE A 1 524 ? -21.916 7.287 21.886 1.00 47.75 524 ILE A CA 1
ATOM 4079 C C . ILE A 1 524 ? -20.883 8.419 21.771 1.00 47.75 524 ILE A C 1
ATOM 4081 O O . ILE A 1 524 ? -21.103 9.387 21.047 1.00 47.75 524 ILE A O 1
ATOM 4085 N N . ILE A 1 525 ? -19.724 8.266 22.422 1.00 44.91 525 ILE A N 1
ATOM 4086 C CA . ILE A 1 525 ? -18.616 9.231 22.346 1.00 44.91 525 ILE A CA 1
ATOM 4087 C C . ILE A 1 525 ? -18.085 9.343 20.909 1.00 44.91 525 ILE A C 1
ATOM 4089 O O . ILE A 1 525 ? -17.968 10.450 20.388 1.00 44.91 525 ILE A O 1
ATOM 4093 N N . GLN A 1 526 ? -17.826 8.218 20.230 1.00 43.72 526 GLN A N 1
ATOM 4094 C CA . GLN A 1 526 ? -17.419 8.246 18.821 1.00 43.72 526 GLN A CA 1
ATOM 4095 C C . GLN A 1 526 ? -18.533 8.748 17.896 1.00 43.72 526 GLN A C 1
ATOM 4097 O O . GLN A 1 526 ? -18.229 9.426 16.921 1.00 43.72 526 GLN A O 1
ATOM 4102 N N . GLY A 1 527 ? -19.805 8.487 18.203 1.00 40.28 527 GLY A N 1
ATOM 4103 C CA . GLY A 1 527 ? -20.943 9.040 17.469 1.00 40.28 527 GLY A CA 1
ATOM 4104 C C . GLY A 1 527 ? -20.978 10.569 17.483 1.00 40.28 527 GLY A C 1
ATOM 4105 O O . GLY A 1 527 ? -21.092 11.197 16.434 1.00 40.28 527 GLY A O 1
ATOM 4106 N N . ILE A 1 528 ? -20.789 11.172 18.659 1.00 41.38 528 ILE A N 1
ATOM 4107 C CA . ILE A 1 528 ? -20.718 12.633 18.819 1.00 41.38 528 ILE A CA 1
ATOM 4108 C C . ILE A 1 528 ? -19.460 13.195 18.133 1.00 41.38 528 ILE A C 1
ATOM 4110 O O . ILE A 1 528 ? -19.544 14.199 17.430 1.00 41.38 528 ILE A O 1
ATOM 4114 N N . ALA A 1 529 ? -18.315 12.514 18.252 1.00 38.53 529 ALA A N 1
ATOM 4115 C CA . ALA A 1 529 ? -17.057 12.920 17.616 1.00 38.53 529 ALA A CA 1
ATOM 4116 C C . ALA A 1 529 ? -16.993 12.695 16.086 1.00 38.53 529 ALA A C 1
ATOM 4118 O O . ALA A 1 529 ? -16.045 13.151 15.453 1.00 38.53 529 ALA A O 1
ATOM 4119 N N . THR A 1 530 ? -17.964 11.998 15.481 1.00 38.72 530 THR A N 1
ATOM 4120 C CA . THR A 1 530 ? -18.027 11.752 14.022 1.00 38.72 530 THR A CA 1
ATOM 4121 C C . THR A 1 530 ? -19.183 12.467 13.317 1.00 38.72 530 THR A C 1
ATOM 4123 O O . THR A 1 530 ? -19.256 12.425 12.091 1.00 38.72 530 THR A O 1
ATOM 4126 N N . ALA A 1 531 ? -20.042 13.184 14.053 1.00 38.50 531 ALA A N 1
ATOM 4127 C CA . ALA A 1 531 ? -21.118 14.005 13.483 1.00 38.50 531 ALA A CA 1
ATOM 4128 C C . ALA A 1 531 ? -20.627 15.280 12.755 1.00 38.50 531 ALA A C 1
ATOM 4130 O O . ALA A 1 531 ? -21.392 15.939 12.040 1.00 38.50 531 ALA A O 1
ATOM 4131 N N . ASP A 1 532 ? -19.347 15.624 12.920 1.00 32.88 532 ASP A N 1
ATOM 4132 C CA . ASP A 1 532 ? -18.551 16.438 11.998 1.00 32.88 532 ASP A CA 1
ATOM 4133 C C . ASP A 1 532 ? -17.053 16.203 12.259 1.00 32.88 532 ASP A C 1
ATOM 4135 O O . ASP A 1 532 ? -16.662 15.858 13.374 1.00 32.88 532 ASP A O 1
ATOM 4139 N N . ASN A 1 533 ? -16.191 16.460 11.273 1.00 37.06 533 ASN A N 1
ATOM 4140 C CA . ASN A 1 533 ? -14.729 16.335 11.399 1.00 37.06 533 ASN A CA 1
ATOM 4141 C C . ASN A 1 533 ? -14.108 17.535 12.157 1.00 37.06 533 ASN A C 1
ATOM 4143 O O . ASN A 1 533 ? -13.149 18.148 11.683 1.00 37.06 533 ASN A O 1
ATOM 4147 N N . THR A 1 534 ? -14.708 17.956 13.277 1.00 36.22 534 THR A N 1
ATOM 4148 C CA . THR A 1 534 ? -14.462 19.289 13.871 1.00 36.22 534 THR A CA 1
ATOM 4149 C C . THR A 1 534 ? -14.323 19.310 15.390 1.00 36.22 534 THR A C 1
ATOM 4151 O O . THR A 1 534 ? -14.103 20.383 15.944 1.00 36.22 534 THR A O 1
ATOM 4154 N N . ILE A 1 535 ? -14.454 18.168 16.071 1.00 32.78 535 ILE A N 1
ATOM 4155 C CA . ILE A 1 535 ? -14.378 18.069 17.541 1.00 32.78 535 ILE A CA 1
ATOM 4156 C C . ILE A 1 535 ? -13.174 17.200 17.952 1.00 32.78 535 ILE A C 1
ATOM 4158 O O . ILE A 1 535 ? -13.278 16.266 18.739 1.00 32.78 535 ILE A O 1
ATOM 4162 N N . ASP A 1 536 ? -12.011 17.527 17.379 1.00 30.56 536 ASP A N 1
ATOM 4163 C CA . ASP A 1 536 ? -10.689 17.087 17.848 1.00 30.56 536 ASP A CA 1
ATOM 4164 C C . ASP A 1 536 ? -9.680 18.239 17.681 1.00 30.56 536 ASP A C 1
ATOM 4166 O O . ASP A 1 536 ? -8.837 18.270 16.775 1.00 30.56 536 ASP A O 1
ATOM 4170 N N . ILE A 1 537 ? -9.839 19.252 18.538 1.00 31.16 537 ILE A N 1
ATOM 4171 C CA . ILE A 1 537 ? -8.989 20.446 18.577 1.00 31.16 537 ILE A CA 1
ATOM 4172 C C . ILE A 1 537 ? -8.175 20.442 19.875 1.00 31.16 537 ILE A C 1
ATOM 4174 O O . ILE A 1 537 ? -8.441 21.217 20.795 1.00 31.16 537 ILE A O 1
ATOM 4178 N N . LYS A 1 538 ? -7.140 19.592 19.925 1.00 26.66 538 LYS A N 1
ATOM 4179 C CA . LYS A 1 538 ? -5.891 19.941 20.633 1.00 26.66 538 LYS A CA 1
ATOM 4180 C C . LYS A 1 538 ? -4.639 19.218 20.132 1.00 26.66 538 LYS A C 1
ATOM 4182 O O . LYS A 1 538 ? -3.615 19.884 19.995 1.00 26.66 538 LYS A O 1
ATOM 4187 N N . ASP A 1 539 ? -4.718 17.940 19.754 1.00 33.19 539 ASP A N 1
ATOM 4188 C CA . ASP A 1 539 ? -3.544 17.211 19.234 1.00 33.19 539 ASP A CA 1
ATOM 4189 C C . ASP A 1 539 ? -3.405 17.301 17.697 1.00 33.19 539 ASP A C 1
ATOM 4191 O O . ASP A 1 539 ? -2.287 17.411 17.186 1.00 33.19 539 ASP A O 1
ATOM 4195 N N . THR A 1 540 ? -4.518 17.396 16.953 1.00 31.70 540 THR A N 1
ATOM 4196 C CA . THR A 1 540 ? -4.549 17.439 15.472 1.00 31.70 540 THR A CA 1
ATOM 4197 C C . THR A 1 540 ? -3.631 18.492 14.831 1.00 31.70 540 THR A C 1
ATOM 4199 O O . THR A 1 540 ? -3.094 18.252 13.750 1.00 31.70 540 THR A O 1
ATOM 4202 N N . VAL A 1 541 ? -3.433 19.660 15.456 1.00 27.20 541 VAL A N 1
ATOM 4203 C CA . VAL A 1 541 ? -2.628 20.755 14.872 1.00 27.20 541 VAL A CA 1
ATOM 4204 C C . VAL A 1 541 ? -1.126 20.531 15.079 1.00 27.20 541 VAL A C 1
ATOM 4206 O O . VAL A 1 541 ? -0.349 20.751 14.149 1.00 27.20 541 VAL A O 1
ATOM 4209 N N . LYS A 1 542 ? -0.704 20.018 16.245 1.00 28.38 542 LYS A N 1
ATOM 4210 C CA . LYS A 1 542 ? 0.700 19.635 16.456 1.00 28.38 542 LYS A CA 1
ATOM 4211 C C . LYS A 1 542 ? 1.057 18.387 15.660 1.00 28.38 542 LYS A C 1
ATOM 4213 O O . LYS A 1 542 ? 2.029 18.422 14.915 1.00 28.38 542 LYS A O 1
ATOM 4218 N N . GLU A 1 543 ? 0.270 17.316 15.749 1.00 34.62 543 GLU A N 1
ATOM 4219 C CA . GLU A 1 543 ? 0.626 16.051 15.093 1.00 34.62 543 GLU A CA 1
ATOM 4220 C C . GLU A 1 543 ? 0.462 16.079 13.560 1.00 34.62 543 GLU A C 1
ATOM 4222 O O . GLU A 1 543 ? 1.114 15.285 12.889 1.00 34.62 543 GLU A O 1
ATOM 4227 N N . LYS A 1 544 ? -0.278 17.025 12.955 1.00 32.03 544 LYS A N 1
ATOM 4228 C CA . LYS A 1 544 ? -0.213 17.233 11.490 1.00 32.03 544 LYS A CA 1
ATOM 4229 C C . LYS A 1 544 ? 1.051 17.968 11.045 1.00 32.03 544 LYS A C 1
ATOM 4231 O O . LYS A 1 544 ? 1.724 17.486 10.139 1.00 32.03 544 LYS A O 1
ATOM 4236 N N . ILE A 1 545 ? 1.410 19.087 11.680 1.00 30.56 545 ILE A N 1
ATOM 4237 C CA . ILE A 1 545 ? 2.632 19.836 11.324 1.00 30.56 545 ILE A CA 1
ATOM 4238 C C . ILE A 1 545 ? 3.877 18.988 11.631 1.00 30.56 545 ILE A C 1
ATOM 4240 O O . ILE A 1 545 ? 4.776 18.854 10.801 1.00 30.56 545 ILE A O 1
ATOM 4244 N N . GLN A 1 546 ? 3.903 18.338 12.796 1.00 29.05 546 GLN A N 1
ATOM 4245 C CA . GLN A 1 546 ? 5.009 17.484 13.216 1.00 29.05 546 GLN A CA 1
ATOM 4246 C C . GLN A 1 546 ? 4.999 16.117 12.512 1.00 29.05 546 GLN A C 1
ATOM 4248 O O . GLN A 1 546 ? 6.070 15.594 12.226 1.00 29.05 546 GLN A O 1
ATOM 4253 N N . GLY A 1 547 ? 3.836 15.577 12.132 1.00 29.83 547 GLY A N 1
ATOM 4254 C CA . GLY A 1 547 ? 3.720 14.345 11.342 1.00 29.83 547 GLY A CA 1
ATOM 4255 C C . GLY A 1 547 ? 4.201 14.497 9.897 1.00 29.83 547 GLY A C 1
ATOM 4256 O O . GLY A 1 547 ? 4.908 13.622 9.402 1.00 29.83 547 GLY A O 1
ATOM 4257 N N . ILE A 1 548 ? 3.926 15.637 9.248 1.00 32.66 548 ILE A N 1
ATOM 4258 C CA . ILE A 1 548 ? 4.522 15.984 7.942 1.00 32.66 548 ILE A CA 1
ATOM 4259 C C . ILE A 1 548 ? 6.055 16.107 8.060 1.00 32.66 548 ILE A C 1
ATOM 4261 O O . ILE A 1 548 ? 6.776 15.725 7.140 1.00 32.66 548 ILE A O 1
ATOM 4265 N N . SER A 1 549 ? 6.563 16.570 9.208 1.00 28.30 549 SER A N 1
ATOM 4266 C CA . SER A 1 549 ? 8.005 16.666 9.487 1.00 28.30 549 SER A CA 1
ATOM 4267 C C . SER A 1 549 ? 8.664 15.325 9.876 1.00 28.30 549 SER A C 1
ATOM 4269 O O . SER A 1 549 ? 9.842 15.112 9.603 1.00 28.30 549 SER A O 1
ATOM 4271 N N . GLN A 1 550 ? 7.924 14.386 10.481 1.00 28.70 550 GLN A N 1
ATOM 4272 C CA . GLN A 1 550 ? 8.464 13.105 10.965 1.00 28.70 550 GLN A CA 1
ATOM 4273 C C . GLN A 1 550 ? 8.300 11.926 9.996 1.00 28.70 550 GLN A C 1
ATOM 4275 O O . GLN A 1 550 ? 8.974 10.915 10.172 1.00 28.70 550 GLN A O 1
ATOM 4280 N N . MET A 1 551 ? 7.508 12.051 8.926 1.00 27.03 551 MET A N 1
ATOM 4281 C CA . MET A 1 551 ? 7.366 10.995 7.907 1.00 27.03 551 MET A CA 1
ATOM 4282 C C . MET A 1 551 ? 8.638 10.762 7.053 1.00 27.03 551 MET A C 1
ATOM 4284 O O . MET A 1 551 ? 8.642 9.887 6.193 1.00 27.03 551 MET A O 1
ATOM 4288 N N . ILE A 1 552 ? 9.721 11.519 7.288 1.00 27.72 552 ILE A N 1
ATOM 4289 C CA . ILE A 1 552 ? 10.972 11.488 6.503 1.00 27.72 552 ILE A CA 1
ATOM 4290 C C . ILE A 1 552 ? 12.243 11.190 7.327 1.00 27.72 552 ILE A C 1
ATOM 4292 O O . ILE A 1 552 ? 13.293 10.941 6.742 1.00 27.72 552 ILE A O 1
ATOM 4296 N N . VAL A 1 553 ? 12.180 11.114 8.665 1.00 25.12 553 VAL A N 1
ATOM 4297 C CA . VAL A 1 553 ? 13.380 10.901 9.511 1.00 25.12 553 VAL A CA 1
ATOM 4298 C C . VAL A 1 553 ? 13.352 9.556 10.247 1.00 25.12 553 VAL A C 1
ATOM 4300 O O . VAL A 1 553 ? 13.377 9.506 11.477 1.00 25.12 553 VAL A O 1
ATOM 4303 N N . HIS A 1 554 ? 13.340 8.453 9.485 1.00 24.67 554 HIS A N 1
ATOM 4304 C CA . HIS A 1 554 ? 13.953 7.190 9.941 1.00 24.67 554 HIS A CA 1
ATOM 4305 C C . HIS A 1 554 ? 14.515 6.269 8.838 1.00 24.67 554 HIS A C 1
ATOM 4307 O O . HIS A 1 554 ? 14.473 5.045 8.931 1.00 24.67 554 HIS A O 1
ATOM 4313 N N . VAL A 1 555 ? 15.123 6.877 7.817 1.00 25.72 555 VAL A N 1
ATOM 4314 C CA . VAL A 1 555 ? 16.244 6.297 7.055 1.00 25.72 555 VAL A CA 1
ATOM 4315 C C . VAL A 1 555 ? 17.233 7.459 6.864 1.00 25.72 555 VAL A C 1
ATOM 4317 O O . VAL A 1 555 ? 17.010 8.296 6.000 1.00 25.72 555 VAL A O 1
ATOM 4320 N N . LEU A 1 556 ? 18.274 7.661 7.680 1.00 26.23 556 LEU A N 1
ATOM 4321 C CA . LEU A 1 556 ? 18.948 6.787 8.654 1.00 26.23 556 LEU A CA 1
ATOM 4322 C C . LEU A 1 556 ? 19.290 7.539 9.961 1.00 26.23 556 LEU A C 1
ATOM 4324 O O . LEU A 1 556 ? 19.281 8.766 9.956 1.00 26.23 556 LEU A O 1
ATOM 4328 N N . CYS A 1 557 ? 19.662 6.799 11.021 1.00 22.80 557 CYS A N 1
ATOM 4329 C CA . CYS A 1 557 ? 20.727 7.092 12.017 1.00 22.80 557 CYS A CA 1
ATOM 4330 C C . CYS A 1 557 ? 20.673 6.054 13.168 1.00 22.80 557 CYS A C 1
ATOM 4332 O O . CYS A 1 557 ? 19.583 5.587 13.464 1.00 22.80 557 CYS A O 1
ATOM 4334 N N . THR A 1 558 ? 21.712 5.669 13.930 1.00 32.94 558 THR A N 1
ATOM 4335 C CA . THR A 1 558 ? 23.200 5.650 13.819 1.00 32.94 558 THR A CA 1
ATOM 4336 C C . THR A 1 558 ? 23.742 4.931 15.071 1.00 32.94 558 THR A C 1
ATOM 4338 O O . THR A 1 558 ? 23.201 5.149 16.152 1.00 32.94 558 THR A O 1
ATOM 4341 N N . THR A 1 559 ? 24.856 4.193 14.988 1.00 28.00 559 THR A N 1
ATOM 4342 C CA . THR A 1 559 ? 25.508 3.528 16.146 1.00 28.00 559 THR A CA 1
ATOM 4343 C C . THR A 1 559 ? 27.008 3.309 15.885 1.00 28.00 559 THR A C 1
ATOM 4345 O O . THR A 1 559 ? 27.325 2.915 14.767 1.00 28.00 559 THR A O 1
ATOM 4348 N N . VAL A 1 560 ? 27.993 3.441 16.795 1.00 26.48 560 VAL A N 1
ATOM 4349 C CA . VAL A 1 560 ? 28.229 4.130 18.107 1.00 26.48 560 VAL A CA 1
ATOM 4350 C C . VAL A 1 560 ? 29.783 4.213 18.289 1.00 26.48 560 VAL A C 1
ATOM 4352 O O . VAL A 1 560 ? 30.495 3.636 17.473 1.00 26.48 560 VAL A O 1
ATOM 4355 N N . VAL A 1 561 ? 30.453 4.861 19.262 1.00 24.38 561 VAL A N 1
ATOM 4356 C CA . VAL A 1 561 ? 30.075 5.583 20.506 1.00 24.38 561 VAL A CA 1
ATOM 4357 C C . VAL A 1 561 ? 30.647 7.034 20.448 1.00 24.38 561 VAL A C 1
ATOM 4359 O O . VAL A 1 561 ? 30.342 7.678 19.453 1.00 24.38 561 VAL A O 1
ATOM 4362 N N . THR A 1 562 ? 31.439 7.713 21.313 1.00 25.17 562 THR A N 1
ATOM 4363 C CA . THR A 1 562 ? 32.082 7.615 22.671 1.00 25.17 562 THR A CA 1
ATOM 4364 C C . THR A 1 562 ? 32.552 9.062 23.016 1.00 25.17 562 THR A C 1
ATOM 4366 O O . THR A 1 562 ? 32.867 9.790 22.080 1.00 25.17 562 THR A O 1
ATOM 4369 N N . ALA A 1 563 ? 32.717 9.589 24.242 1.00 23.72 563 ALA A N 1
ATOM 4370 C CA . ALA A 1 563 ? 32.409 9.168 25.618 1.00 23.72 563 ALA A CA 1
ATOM 4371 C C . ALA A 1 563 ? 32.273 10.411 26.561 1.00 23.72 563 ALA A C 1
ATOM 4373 O O . ALA A 1 563 ? 32.316 11.553 26.112 1.00 23.72 563 ALA A O 1
ATOM 4374 N N . GLU A 1 564 ? 32.109 10.154 27.866 1.00 25.19 564 GLU A N 1
ATOM 4375 C CA . GLU A 1 564 ? 31.743 11.048 28.991 1.00 25.19 564 GLU A CA 1
ATOM 4376 C C . GLU A 1 564 ? 32.758 12.162 29.450 1.00 25.19 564 GLU A C 1
ATOM 4378 O O . GLU A 1 564 ? 33.847 12.266 28.886 1.00 25.19 564 GLU A O 1
ATOM 4383 N N . PRO A 1 565 ? 32.416 13.055 30.430 1.00 48.75 565 PRO A N 1
ATOM 4384 C CA . PRO A 1 565 ? 32.773 14.491 30.364 1.00 48.75 565 PRO A CA 1
ATOM 4385 C C . PRO A 1 565 ? 33.476 15.102 31.612 1.00 48.75 565 PRO A C 1
ATOM 4387 O O . PRO A 1 565 ? 33.653 14.418 32.620 1.00 48.75 565 PRO A O 1
ATOM 4390 N N . LYS A 1 566 ? 33.754 16.434 31.592 1.00 26.06 566 LYS A N 1
ATOM 4391 C CA . LYS A 1 566 ? 33.415 17.430 32.667 1.00 26.06 566 LYS A CA 1
ATOM 4392 C C . LYS A 1 566 ? 34.031 18.848 32.504 1.00 26.06 566 LYS A C 1
ATOM 4394 O O . LYS A 1 566 ? 35.211 19.025 32.768 1.00 26.06 566 LYS A O 1
ATOM 4399 N N . ASN A 1 567 ? 33.156 19.850 32.319 1.00 24.98 567 ASN A N 1
ATOM 4400 C CA . ASN A 1 567 ? 33.148 21.182 32.984 1.00 24.98 567 ASN A CA 1
ATOM 4401 C C . ASN A 1 567 ? 34.383 22.149 32.831 1.00 24.98 567 ASN A C 1
ATOM 4403 O O . ASN A 1 567 ? 35.314 21.811 32.110 1.00 24.98 567 ASN A O 1
ATOM 4407 N N . PRO A 1 568 ? 34.351 23.436 33.288 1.00 42.28 568 PRO A N 1
ATOM 4408 C CA . PRO A 1 568 ? 34.471 24.521 32.293 1.00 42.28 568 PRO A CA 1
ATOM 4409 C C . PRO A 1 568 ? 35.394 25.729 32.630 1.00 42.28 568 PRO A C 1
ATOM 4411 O O . PRO A 1 568 ? 35.862 25.905 33.754 1.00 42.28 568 PRO A O 1
ATOM 4414 N N . THR A 1 569 ? 35.420 26.689 31.686 1.00 24.11 569 THR A N 1
ATOM 4415 C CA . THR A 1 569 ? 35.664 28.156 31.836 1.00 24.11 569 THR A CA 1
ATOM 4416 C C . THR A 1 569 ? 37.100 28.721 31.707 1.00 24.11 569 THR A C 1
ATOM 4418 O O . THR A 1 569 ? 38.074 28.092 32.092 1.00 24.11 569 THR A O 1
ATOM 4421 N N . ILE A 1 570 ? 37.150 29.999 31.270 1.00 23.77 570 ILE A N 1
ATOM 4422 C CA . ILE A 1 570 ? 38.199 31.043 31.449 1.00 23.77 570 ILE A CA 1
ATOM 4423 C C . ILE A 1 570 ? 39.291 31.227 30.348 1.00 23.77 570 ILE A C 1
ATOM 4425 O O . ILE A 1 570 ? 40.367 30.649 30.393 1.00 23.77 570 ILE A O 1
ATOM 4429 N N . VAL A 1 571 ? 39.013 32.218 29.472 1.00 22.30 571 VAL A N 1
ATOM 4430 C CA . VAL A 1 571 ? 39.888 33.350 29.035 1.00 22.30 571 VAL A CA 1
ATOM 4431 C C . VAL A 1 571 ? 40.980 33.158 27.941 1.00 22.30 571 VAL A C 1
ATOM 4433 O O . VAL A 1 571 ? 41.664 32.150 27.846 1.00 22.30 571 VAL A O 1
ATOM 4436 N N . MET A 1 572 ? 41.107 34.194 27.087 1.00 20.47 572 MET A N 1
ATOM 4437 C CA . MET A 1 572 ? 42.109 34.415 26.009 1.00 20.47 572 MET A CA 1
ATOM 4438 C C . MET A 1 572 ? 43.348 35.202 26.547 1.00 20.47 572 MET A C 1
ATOM 4440 O O . MET A 1 572 ? 43.442 35.359 27.761 1.00 20.47 572 MET A O 1
ATOM 4444 N N . PRO A 1 573 ? 44.219 35.877 25.750 1.00 41.62 573 PRO A N 1
ATOM 4445 C CA . PRO A 1 573 ? 44.641 35.737 24.338 1.00 41.62 573 PRO A CA 1
ATOM 4446 C C . PRO A 1 573 ? 46.193 35.651 24.188 1.00 41.62 573 PRO A C 1
ATOM 4448 O O . PRO A 1 573 ? 46.904 35.718 25.186 1.00 41.62 573 PRO A O 1
ATOM 4451 N N . GLY A 1 574 ? 46.761 35.641 22.961 1.00 24.56 574 GLY A N 1
ATOM 4452 C CA . GLY A 1 574 ? 48.163 36.107 22.800 1.00 24.56 574 GLY A CA 1
ATOM 4453 C C . GLY A 1 574 ? 49.017 35.710 21.578 1.00 24.56 574 GLY A C 1
ATOM 4454 O O . GLY A 1 574 ? 49.900 34.879 21.709 1.00 24.56 574 GLY A O 1
ATOM 4455 N N . LYS A 1 575 ? 48.852 36.433 20.460 1.00 24.19 575 LYS A N 1
ATOM 4456 C CA . LYS A 1 575 ? 49.910 37.000 19.576 1.00 24.19 575 LYS A CA 1
ATOM 4457 C C . LYS A 1 575 ? 51.112 36.178 19.022 1.00 24.19 575 LYS A C 1
ATOM 4459 O O . LYS A 1 575 ? 52.063 35.917 19.741 1.00 24.19 575 LYS A O 1
ATOM 4464 N N . GLU A 1 576 ? 51.147 36.108 17.676 1.00 25.30 576 GLU A N 1
ATOM 4465 C CA . GLU A 1 576 ? 52.204 36.641 16.758 1.00 25.30 576 GLU A CA 1
ATOM 4466 C C . GLU A 1 576 ? 53.685 36.125 16.831 1.00 25.30 576 GLU A C 1
ATOM 4468 O O . GLU A 1 576 ? 54.125 35.564 17.824 1.00 25.30 576 GLU A O 1
ATOM 4473 N N . PRO A 1 577 ? 54.546 36.393 15.817 1.00 37.69 577 PRO A N 1
ATOM 4474 C CA . PRO A 1 577 ? 54.423 35.954 14.416 1.00 37.69 577 PRO A CA 1
ATOM 4475 C C . PRO A 1 577 ? 55.778 35.462 13.820 1.00 37.69 577 PRO A C 1
ATOM 4477 O O . PRO A 1 577 ? 56.827 35.658 14.434 1.00 37.69 577 PRO A O 1
ATOM 4480 N N . LYS A 1 578 ? 55.797 34.963 12.564 1.00 26.34 578 LYS A N 1
ATOM 4481 C CA . LYS A 1 578 ? 56.726 35.413 11.482 1.00 26.34 578 LYS A CA 1
ATOM 4482 C C . LYS A 1 578 ? 56.626 34.605 10.177 1.00 26.34 578 LYS A C 1
ATOM 4484 O O . LYS A 1 578 ? 56.431 33.398 10.183 1.00 26.34 578 LYS A O 1
ATOM 4489 N N . ASN A 1 579 ? 56.831 35.318 9.068 1.00 21.69 579 ASN A N 1
ATOM 4490 C CA . ASN A 1 579 ? 57.089 34.808 7.713 1.00 21.69 579 ASN A CA 1
ATOM 4491 C C . ASN A 1 579 ? 58.617 34.544 7.554 1.00 21.69 579 ASN A C 1
ATOM 4493 O O . ASN A 1 579 ? 59.384 35.101 8.350 1.00 21.69 579 ASN A O 1
ATOM 4497 N N . PRO A 1 580 ? 59.097 33.759 6.565 1.00 30.22 580 PRO A N 1
ATOM 4498 C CA . PRO A 1 580 ? 59.338 34.365 5.248 1.00 30.22 580 PRO A CA 1
ATOM 4499 C C . PRO A 1 580 ? 59.066 33.460 4.024 1.00 30.22 580 PRO A C 1
ATOM 4501 O O . PRO A 1 580 ? 58.939 32.243 4.103 1.00 30.22 580 PRO A O 1
ATOM 4504 N N . THR A 1 581 ? 59.036 34.105 2.857 1.00 23.17 581 THR A N 1
ATOM 4505 C CA . THR A 1 581 ? 58.846 33.530 1.509 1.00 23.17 581 THR A CA 1
ATOM 4506 C C . THR A 1 581 ? 60.205 33.420 0.763 1.00 23.17 581 THR A C 1
ATOM 4508 O O . THR A 1 581 ? 61.222 33.782 1.346 1.00 23.17 581 THR A O 1
ATOM 4511 N N . ILE A 1 582 ? 60.196 33.036 -0.535 1.00 22.83 582 ILE A N 1
ATOM 4512 C CA . ILE A 1 582 ? 61.235 33.242 -1.597 1.00 22.83 582 ILE A CA 1
ATOM 4513 C C . ILE A 1 582 ? 62.336 32.140 -1.750 1.00 22.83 582 ILE A C 1
ATOM 4515 O O . ILE A 1 582 ? 62.904 31.737 -0.746 1.00 22.83 582 ILE A O 1
ATOM 4519 N N . VAL A 1 583 ? 62.771 31.651 -2.946 1.00 22.11 583 VAL A N 1
ATOM 4520 C CA . VAL A 1 583 ? 62.223 31.596 -4.347 1.00 22.11 583 VAL A CA 1
ATOM 4521 C C . VAL A 1 583 ? 63.146 30.760 -5.321 1.00 22.11 583 VAL A C 1
ATOM 4523 O O . VAL A 1 583 ? 64.323 30.632 -5.010 1.00 22.11 583 VAL A O 1
ATOM 4526 N N . VAL A 1 584 ? 62.669 30.303 -6.518 1.00 21.56 584 VAL A N 1
ATOM 4527 C CA . VAL A 1 584 ? 63.432 30.020 -7.812 1.00 21.56 584 VAL A CA 1
ATOM 4528 C C . VAL A 1 584 ? 64.419 28.796 -7.901 1.00 21.56 584 VAL A C 1
ATOM 4530 O O . VAL A 1 584 ? 65.061 28.490 -6.911 1.00 21.56 584 VAL A O 1
ATOM 4533 N N . THR A 1 585 ? 64.694 28.030 -9.003 1.00 22.48 585 THR A N 1
ATOM 4534 C CA . THR A 1 585 ? 64.109 27.747 -10.370 1.00 22.48 585 THR A CA 1
ATOM 4535 C C . THR A 1 585 ? 64.739 26.518 -11.115 1.00 22.48 585 THR A C 1
ATOM 4537 O O . THR A 1 585 ? 65.946 26.327 -11.052 1.00 22.48 585 THR A O 1
ATOM 4540 N N . THR A 1 586 ? 63.953 25.841 -11.986 1.00 25.31 586 THR A N 1
ATOM 4541 C CA . THR A 1 586 ? 64.261 25.228 -13.335 1.00 25.31 586 THR A CA 1
ATOM 4542 C C . THR A 1 586 ? 65.468 24.289 -13.630 1.00 25.31 586 THR A C 1
ATOM 4544 O O . THR A 1 586 ? 66.610 24.725 -13.516 1.00 25.31 586 THR A O 1
ATOM 4547 N N . LYS A 1 587 ? 65.234 23.146 -14.333 1.00 23.98 587 LYS A N 1
ATOM 4548 C CA . LYS A 1 587 ? 65.540 22.918 -15.794 1.00 23.98 587 LYS A CA 1
ATOM 4549 C C . LYS A 1 587 ? 65.266 21.476 -16.332 1.00 23.98 587 LYS A C 1
ATOM 4551 O O . LYS A 1 587 ? 65.166 20.523 -15.574 1.00 23.98 587 LYS A O 1
ATOM 4556 N N . LYS A 1 588 ? 65.171 21.354 -17.671 1.00 24.72 588 LYS A N 1
ATOM 4557 C CA . LYS A 1 588 ? 65.100 20.150 -18.566 1.00 24.72 588 LYS A CA 1
ATOM 4558 C C . LYS A 1 588 ? 66.365 20.140 -19.487 1.00 24.72 588 LYS A C 1
ATOM 4560 O O . LYS A 1 588 ? 67.063 21.156 -19.467 1.00 24.72 588 LYS A O 1
ATOM 4565 N N . PRO A 1 589 ? 66.579 19.214 -20.462 1.00 45.69 589 PRO A N 1
ATOM 4566 C CA . PRO A 1 589 ? 66.439 17.735 -20.530 1.00 45.69 589 PRO A CA 1
ATOM 4567 C C . PRO A 1 589 ? 67.681 17.044 -21.209 1.00 45.69 589 PRO A C 1
ATOM 4569 O O . PRO A 1 589 ? 68.628 17.745 -21.564 1.00 45.69 589 PRO A O 1
ATOM 4572 N N . LYS A 1 590 ? 67.667 15.717 -21.505 1.00 24.38 590 LYS A N 1
ATOM 4573 C CA . LYS A 1 590 ? 68.411 15.080 -22.645 1.00 24.38 590 LYS A CA 1
ATOM 4574 C C . LYS A 1 590 ? 68.030 13.601 -22.944 1.00 24.38 590 LYS A C 1
ATOM 4576 O O . LYS A 1 590 ? 67.343 12.983 -22.145 1.00 24.38 590 LYS A O 1
ATOM 4581 N N . ASN A 1 591 ? 68.464 13.087 -24.109 1.00 25.45 591 ASN A N 1
ATOM 4582 C CA . ASN A 1 591 ? 68.287 11.730 -24.717 1.00 25.45 591 ASN A CA 1
ATOM 4583 C C . ASN A 1 591 ? 69.632 11.340 -25.453 1.00 25.45 591 ASN A C 1
ATOM 4585 O O . ASN A 1 591 ? 70.533 12.176 -25.278 1.00 25.45 591 ASN A O 1
ATOM 4589 N N . PRO A 1 592 ? 69.879 10.243 -26.257 1.00 43.22 592 PRO A N 1
ATOM 4590 C CA . PRO A 1 592 ? 69.014 9.657 -27.327 1.00 43.22 592 PRO A CA 1
ATOM 4591 C C . PRO A 1 592 ? 69.170 8.139 -27.767 1.00 43.22 592 PRO A C 1
ATOM 4593 O O . PRO A 1 592 ? 70.100 7.436 -27.391 1.00 43.22 592 PRO A O 1
ATOM 4596 N N . THR A 1 593 ? 68.304 7.704 -28.712 1.00 29.08 593 THR A N 1
ATOM 4597 C CA . THR A 1 593 ? 68.514 6.778 -29.890 1.00 29.08 593 THR A CA 1
ATOM 4598 C C . THR A 1 593 ? 68.755 5.238 -29.832 1.00 29.08 593 THR A C 1
ATOM 4600 O O . THR A 1 593 ? 69.860 4.777 -29.582 1.00 29.08 593 THR A O 1
ATOM 4603 N N . ASN A 1 594 ? 67.736 4.490 -30.311 1.00 25.16 594 ASN A N 1
ATOM 4604 C CA . ASN A 1 594 ? 67.619 3.593 -31.508 1.00 25.16 594 ASN A CA 1
ATOM 4605 C C . ASN A 1 594 ? 68.679 2.536 -31.957 1.00 25.16 594 ASN A C 1
ATOM 4607 O O . ASN A 1 594 ? 69.790 2.911 -32.314 1.00 25.16 594 ASN A O 1
ATOM 4611 N N . VAL A 1 595 ? 68.206 1.296 -32.249 1.00 22.50 595 VAL A N 1
ATOM 4612 C CA . VAL A 1 595 ? 68.620 0.353 -33.349 1.00 22.50 595 VAL A CA 1
ATOM 4613 C C . VAL A 1 595 ? 67.375 -0.469 -33.832 1.00 22.50 595 VAL A C 1
ATOM 4615 O O . VAL A 1 595 ? 66.351 -0.436 -33.153 1.00 22.50 595 VAL A O 1
ATOM 4618 N N . VAL A 1 596 ? 67.401 -1.140 -35.007 1.00 21.44 596 VAL A N 1
ATOM 4619 C CA . VAL A 1 596 ? 66.246 -1.770 -35.731 1.00 21.44 596 VAL A CA 1
ATOM 4620 C C . VAL A 1 596 ? 66.628 -3.137 -36.391 1.00 21.44 596 VAL A C 1
ATOM 4622 O O . VAL A 1 596 ? 67.816 -3.436 -36.454 1.00 21.44 596 VAL A O 1
ATOM 4625 N N . ILE A 1 597 ? 65.646 -3.882 -36.964 1.00 23.27 597 ILE A N 1
ATOM 4626 C CA . ILE A 1 597 ? 65.698 -5.115 -37.832 1.00 23.27 597 ILE A CA 1
ATOM 4627 C C . ILE A 1 597 ? 65.576 -6.451 -37.035 1.00 23.27 597 ILE A C 1
ATOM 4629 O O . ILE A 1 597 ? 66.336 -6.616 -36.093 1.00 23.27 597 ILE A O 1
ATOM 4633 N N . VAL A 1 598 ? 64.694 -7.466 -37.235 1.00 23.73 598 VAL A N 1
ATOM 4634 C CA . VAL A 1 598 ? 63.655 -7.951 -38.215 1.00 23.73 598 VAL A CA 1
ATOM 4635 C C . VAL A 1 598 ? 64.035 -9.281 -38.918 1.00 23.73 598 VAL A C 1
ATOM 4637 O O . VAL A 1 598 ? 65.012 -9.271 -39.656 1.00 23.73 598 VAL A O 1
ATOM 4640 N N . ALA A 1 599 ? 63.220 -10.364 -38.789 1.00 22.55 599 ALA A N 1
ATOM 4641 C CA . ALA A 1 599 ? 62.801 -11.284 -39.893 1.00 22.55 599 ALA A CA 1
ATOM 4642 C C . ALA A 1 599 ? 62.034 -12.597 -39.505 1.00 22.55 599 ALA A C 1
ATOM 4644 O O . ALA A 1 599 ? 62.518 -13.386 -38.703 1.00 22.55 599 ALA A O 1
ATOM 4645 N N . LYS A 1 600 ? 60.979 -12.901 -40.297 1.00 23.25 600 LYS A N 1
ATOM 4646 C CA . LYS A 1 600 ? 60.477 -14.230 -40.778 1.00 23.25 600 LYS A CA 1
ATOM 4647 C C . LYS A 1 600 ? 59.679 -15.216 -39.884 1.00 23.25 600 LYS A C 1
ATOM 4649 O O . LYS A 1 600 ? 59.611 -15.102 -38.670 1.00 23.25 600 LYS A O 1
ATOM 4654 N N . THR A 1 601 ? 58.980 -16.128 -40.586 1.00 24.48 601 THR A N 1
ATOM 4655 C CA . THR A 1 601 ? 57.853 -16.993 -40.152 1.00 24.48 601 THR A CA 1
ATOM 4656 C C . THR A 1 601 ? 58.008 -18.466 -40.675 1.00 24.48 601 THR A C 1
ATOM 4658 O O . THR A 1 601 ? 59.156 -18.862 -40.874 1.00 24.48 601 THR A O 1
ATOM 4661 N N . PRO A 1 602 ? 56.969 -19.342 -40.779 1.00 51.19 602 PRO A N 1
ATOM 4662 C CA . PRO A 1 602 ? 56.936 -20.700 -40.199 1.00 51.19 602 PRO A CA 1
ATOM 4663 C C . PRO A 1 602 ? 57.313 -21.852 -41.175 1.00 51.19 602 PRO A C 1
ATOM 4665 O O . PRO A 1 602 ? 57.665 -21.585 -42.327 1.00 51.19 602 PRO A O 1
ATOM 4668 N N . PRO A 1 603 ? 57.227 -23.138 -40.751 1.00 27.58 603 PRO A N 1
ATOM 4669 C CA . PRO A 1 603 ? 56.075 -23.968 -41.183 1.00 27.58 603 PRO A CA 1
ATOM 4670 C C . PRO A 1 603 ? 55.604 -25.072 -40.184 1.00 27.58 603 PRO A C 1
ATOM 4672 O O . PRO A 1 603 ? 56.160 -25.239 -39.104 1.00 27.58 603 PRO A O 1
ATOM 4675 N N . ALA A 1 604 ? 54.578 -25.837 -40.591 1.00 23.72 604 ALA A N 1
ATOM 4676 C CA . ALA A 1 604 ? 54.050 -27.092 -39.997 1.00 23.72 604 ALA A CA 1
ATOM 4677 C C . ALA A 1 604 ? 54.349 -28.294 -40.959 1.00 23.72 604 ALA A C 1
ATOM 4679 O O . ALA A 1 604 ? 55.183 -28.090 -41.848 1.00 23.72 604 ALA A O 1
ATOM 4680 N N . PRO A 1 605 ? 53.678 -29.486 -40.948 1.00 49.19 605 PRO A N 1
ATOM 4681 C CA . PRO A 1 605 ? 52.807 -30.167 -39.968 1.00 49.19 605 PRO A CA 1
ATOM 4682 C C . PRO A 1 605 ? 53.485 -31.477 -39.437 1.00 49.19 605 PRO A C 1
ATOM 4684 O O . PRO A 1 605 ? 54.411 -31.245 -38.662 1.00 49.19 605 PRO A O 1
ATOM 4687 N N . PRO A 1 606 ? 53.226 -32.783 -39.786 1.00 33.88 606 PRO A N 1
ATOM 4688 C CA . PRO A 1 606 ? 52.154 -33.521 -40.516 1.00 33.88 606 PRO A CA 1
ATOM 4689 C C . PRO A 1 606 ? 51.575 -34.804 -39.801 1.00 33.88 606 PRO A C 1
ATOM 4691 O O . PRO A 1 606 ? 52.014 -35.174 -38.723 1.00 33.88 606 PRO A O 1
ATOM 4694 N N . GLN A 1 607 ? 50.660 -35.529 -40.488 1.00 22.77 607 GLN A N 1
ATOM 4695 C CA . GLN A 1 607 ? 50.465 -37.017 -40.523 1.00 22.77 607 GLN A CA 1
ATOM 4696 C C . GLN A 1 607 ? 49.866 -37.806 -39.308 1.00 22.77 607 GLN A C 1
ATOM 4698 O O . GLN A 1 607 ? 50.480 -37.895 -38.257 1.00 22.77 607 GLN A O 1
ATOM 4703 N N . THR A 1 608 ? 48.603 -38.309 -39.359 1.00 24.86 608 THR A N 1
ATOM 4704 C CA . THR A 1 608 ? 48.034 -39.584 -39.953 1.00 24.86 608 THR A CA 1
ATOM 4705 C C . THR A 1 608 ? 48.152 -40.833 -39.051 1.00 24.86 608 THR A C 1
ATOM 4707 O O . THR A 1 608 ? 49.164 -40.965 -38.384 1.00 24.86 608 THR A O 1
ATOM 4710 N N . SER A 1 609 ? 47.265 -41.851 -39.016 1.00 26.03 609 SER A N 1
ATOM 4711 C CA . SER A 1 609 ? 45.938 -42.183 -39.627 1.00 26.03 609 SER A CA 1
ATOM 4712 C C . SER A 1 609 ? 45.376 -43.452 -38.891 1.00 26.03 609 SER A C 1
ATOM 4714 O O . SER A 1 609 ? 45.879 -43.719 -37.805 1.00 26.03 609 SER A O 1
ATOM 4716 N N . HIS A 1 610 ? 44.397 -44.291 -39.291 1.00 26.42 610 HIS A N 1
ATOM 4717 C CA . HIS A 1 610 ? 43.596 -44.527 -40.516 1.00 26.42 610 HIS A CA 1
ATOM 4718 C C . HIS A 1 610 ? 42.314 -45.355 -40.185 1.00 26.42 610 HIS A C 1
ATOM 4720 O O . HIS A 1 610 ? 42.250 -45.921 -39.096 1.00 26.42 610 HIS A O 1
ATOM 4726 N N . CYS A 1 611 ? 41.372 -45.461 -41.147 1.00 21.70 611 CYS A N 1
ATOM 4727 C CA . CYS A 1 611 ? 40.439 -46.584 -41.496 1.00 21.70 611 CYS A CA 1
ATOM 4728 C C . CYS A 1 611 ? 38.981 -46.093 -41.700 1.00 21.70 611 CYS A C 1
ATOM 4730 O O . CYS A 1 611 ? 38.401 -45.563 -40.761 1.00 21.70 611 CYS A O 1
ATOM 4732 N N . SER A 1 612 ? 38.404 -46.006 -42.915 1.00 25.31 612 SER A N 1
ATOM 4733 C CA . SER A 1 612 ? 38.027 -47.034 -43.935 1.00 25.31 612 SER A CA 1
ATOM 4734 C C . SER A 1 612 ? 36.654 -47.710 -43.641 1.00 25.31 612 SER A C 1
ATOM 4736 O O . SER A 1 612 ? 36.333 -47.919 -42.479 1.00 25.31 612 SER A O 1
ATOM 4738 N N . GLU A 1 613 ? 35.756 -48.021 -44.600 1.00 25.11 613 GLU A N 1
ATOM 4739 C CA . GLU A 1 613 ? 35.819 -47.942 -46.079 1.00 25.11 613 GLU A CA 1
ATOM 4740 C C . GLU A 1 613 ? 34.432 -47.991 -46.794 1.00 25.11 613 GLU A C 1
ATOM 4742 O O . GLU A 1 613 ? 33.498 -48.590 -46.272 1.00 25.11 613 GLU A O 1
ATOM 4747 N N . GLY A 1 614 ? 34.350 -47.473 -48.038 1.00 24.16 614 GLY A N 1
ATOM 4748 C CA . GLY A 1 614 ? 33.365 -47.857 -49.085 1.00 24.16 614 GLY A CA 1
ATOM 4749 C C . GLY A 1 614 ? 31.936 -47.262 -49.026 1.00 24.16 614 GLY A C 1
ATOM 4750 O O . GLY A 1 614 ? 31.417 -46.980 -47.957 1.00 24.16 614 GLY A O 1
ATOM 4751 N N . SER A 1 615 ? 31.202 -47.068 -50.136 1.00 25.52 615 SER A N 1
ATOM 4752 C CA . SER A 1 615 ? 31.527 -47.128 -51.584 1.00 25.52 615 SER A CA 1
ATOM 4753 C C . SER A 1 615 ? 30.504 -46.286 -52.408 1.00 25.52 615 SER A C 1
ATOM 4755 O O . SER A 1 615 ? 29.611 -45.684 -51.817 1.00 25.52 615 SER A O 1
ATOM 4757 N N . ALA A 1 616 ? 30.653 -46.153 -53.738 1.00 24.73 616 ALA A N 1
ATOM 4758 C CA . ALA A 1 616 ? 30.045 -45.062 -54.538 1.00 24.73 616 ALA A CA 1
ATOM 4759 C C . ALA A 1 616 ? 28.889 -45.455 -55.501 1.00 24.73 616 ALA A C 1
ATOM 4761 O O . ALA A 1 616 ? 28.791 -46.603 -55.927 1.00 24.73 616 ALA A O 1
ATOM 4762 N N . GLY A 1 617 ? 28.069 -44.470 -55.916 1.00 24.59 617 GLY A N 1
ATOM 4763 C CA . GLY A 1 617 ? 26.977 -44.603 -56.905 1.00 24.59 617 GLY A CA 1
ATOM 4764 C C . GLY A 1 617 ? 26.575 -43.258 -57.552 1.00 24.59 617 GLY A C 1
ATOM 4765 O O . GLY A 1 617 ? 26.736 -42.209 -56.938 1.00 24.59 617 GLY A O 1
ATOM 4766 N N . HIS A 1 618 ? 26.123 -43.274 -58.812 1.00 25.16 618 HIS A N 1
ATOM 4767 C CA . HIS A 1 618 ? 26.117 -42.130 -59.754 1.00 25.16 618 HIS A CA 1
ATOM 4768 C C . HIS A 1 618 ? 24.708 -41.531 -60.049 1.00 25.16 618 HIS A C 1
ATOM 4770 O O . HIS A 1 618 ? 23.707 -42.170 -59.745 1.00 25.16 618 HIS A O 1
ATOM 4776 N N . LEU A 1 619 ? 24.679 -40.387 -60.767 1.00 24.77 619 LEU A N 1
ATOM 4777 C CA . LEU A 1 619 ? 23.589 -39.818 -61.616 1.00 24.77 619 LEU A CA 1
ATOM 4778 C C . LEU A 1 619 ? 22.445 -38.928 -61.034 1.00 24.77 619 LEU A C 1
ATOM 4780 O O . LEU A 1 619 ? 21.463 -39.401 -60.482 1.00 24.77 619 LEU A O 1
ATOM 4784 N N . SER A 1 620 ? 22.586 -37.617 -61.307 1.00 24.70 620 SER A N 1
ATOM 4785 C CA . SER A 1 620 ? 21.662 -36.671 -62.000 1.00 24.70 620 SER A CA 1
ATOM 4786 C C . SER A 1 620 ? 20.134 -36.581 -61.749 1.00 24.70 620 SER A C 1
ATOM 4788 O O . SER A 1 620 ? 19.400 -37.547 -61.901 1.00 24.70 620 SER A O 1
ATOM 4790 N N . GLU A 1 621 ? 19.688 -35.315 -61.645 1.00 24.61 621 GLU A N 1
ATOM 4791 C CA . GLU A 1 621 ? 18.374 -34.731 -62.022 1.00 24.61 621 GLU A CA 1
ATOM 4792 C C . GLU A 1 621 ? 17.089 -35.047 -61.212 1.00 24.61 621 GLU A C 1
ATOM 4794 O O . GLU A 1 621 ? 16.323 -35.954 -61.505 1.00 24.61 621 GLU A O 1
ATOM 4799 N N . GLY A 1 622 ? 16.770 -34.124 -60.289 1.00 26.97 622 GLY A N 1
ATOM 4800 C CA . GLY A 1 622 ? 15.548 -33.302 -60.368 1.00 26.97 622 GLY A CA 1
ATOM 4801 C C . GLY A 1 622 ? 14.169 -33.923 -60.081 1.00 26.97 622 GLY A C 1
ATOM 4802 O O . GLY A 1 622 ? 13.477 -34.334 -61.006 1.00 26.97 622 GLY A O 1
ATOM 4803 N N . GLY A 1 623 ? 13.667 -33.797 -58.839 1.00 25.12 623 GLY A N 1
ATOM 4804 C CA . GLY A 1 623 ? 12.221 -33.948 -58.586 1.00 25.12 623 GLY A CA 1
ATOM 4805 C C . GLY A 1 623 ? 11.750 -34.193 -57.143 1.00 25.12 623 GLY A C 1
ATOM 4806 O O . GLY A 1 623 ? 11.306 -35.291 -56.847 1.00 25.12 623 GLY A O 1
ATOM 4807 N N . HIS A 1 624 ? 11.712 -33.141 -56.310 1.00 29.92 624 HIS A N 1
ATOM 4808 C CA . HIS A 1 624 ? 10.929 -33.024 -55.055 1.00 29.92 624 HIS A CA 1
ATOM 4809 C C . HIS A 1 624 ? 11.149 -34.003 -53.863 1.00 29.92 624 HIS A C 1
ATOM 4811 O O . HIS A 1 624 ? 11.457 -35.178 -53.990 1.00 29.92 624 HIS A O 1
ATOM 4817 N N . ASN A 1 625 ? 10.841 -33.468 -52.670 1.00 28.30 625 ASN A N 1
ATOM 4818 C CA . ASN A 1 625 ? 10.507 -34.144 -51.402 1.00 28.30 625 ASN A CA 1
ATOM 4819 C C . ASN A 1 625 ? 11.585 -34.981 -50.678 1.00 28.30 625 ASN A C 1
ATOM 4821 O O . ASN A 1 625 ? 11.673 -36.193 -50.842 1.00 28.30 625 ASN A O 1
ATOM 4825 N N . ASN A 1 626 ? 12.222 -34.380 -49.664 1.00 25.55 626 ASN A N 1
ATOM 4826 C CA . ASN A 1 626 ? 11.747 -34.473 -48.265 1.00 25.55 626 ASN A CA 1
ATOM 4827 C C . ASN A 1 626 ? 12.548 -33.510 -47.352 1.00 25.55 626 ASN A C 1
ATOM 4829 O O . ASN A 1 626 ? 13.717 -33.239 -47.593 1.00 25.55 626 ASN A O 1
ATOM 4833 N N . ASN A 1 627 ? 11.922 -32.810 -46.402 1.00 38.84 627 ASN A N 1
ATOM 4834 C CA . ASN A 1 627 ? 11.624 -33.287 -45.041 1.00 38.84 627 ASN A CA 1
ATOM 4835 C C . ASN A 1 627 ? 12.802 -34.029 -44.382 1.00 38.84 627 ASN A C 1
ATOM 4837 O O . ASN A 1 627 ? 12.895 -35.250 -44.444 1.00 38.84 627 ASN A O 1
ATOM 4841 N N . GLY A 1 628 ? 13.681 -33.275 -43.716 1.00 29.92 628 GLY A N 1
ATOM 4842 C CA . GLY A 1 628 ? 14.769 -33.832 -42.902 1.00 29.92 628 GLY A CA 1
ATOM 4843 C C . GLY A 1 628 ? 15.554 -32.776 -42.120 1.00 29.92 628 GLY A C 1
ATOM 4844 O O . GLY A 1 628 ? 15.810 -32.945 -40.933 1.00 29.92 628 GLY A O 1
ATOM 4845 N N . GLN A 1 629 ? 15.877 -31.643 -42.752 1.00 28.59 629 GLN A N 1
ATOM 4846 C CA . GLN A 1 629 ? 16.808 -30.658 -42.176 1.00 28.59 629 GLN A CA 1
ATOM 4847 C C . GLN A 1 629 ? 16.137 -29.548 -41.336 1.00 28.59 629 GLN A C 1
ATOM 4849 O O . GLN A 1 629 ? 16.794 -28.913 -40.515 1.00 28.59 629 GLN A O 1
ATOM 4854 N N . TYR A 1 630 ? 14.818 -29.360 -41.469 1.00 30.55 630 TYR A N 1
ATOM 4855 C CA . TYR A 1 630 ? 14.067 -28.280 -40.805 1.00 30.55 630 TYR A CA 1
ATOM 4856 C C . TYR A 1 630 ? 13.706 -28.528 -39.327 1.00 30.55 630 TYR A C 1
ATOM 4858 O O . TYR A 1 630 ? 13.140 -27.644 -38.696 1.00 30.55 630 TYR A O 1
ATOM 4866 N N . ILE A 1 631 ? 14.021 -29.704 -38.768 1.00 33.06 631 ILE A N 1
ATOM 4867 C CA . ILE A 1 631 ? 13.707 -30.062 -37.367 1.00 33.06 631 ILE A CA 1
ATOM 4868 C C . ILE A 1 631 ? 14.912 -29.834 -36.431 1.00 33.06 631 ILE A C 1
ATOM 4870 O O . ILE A 1 631 ? 14.737 -29.587 -35.239 1.00 33.06 631 ILE A O 1
ATOM 4874 N N . GLN A 1 632 ? 16.140 -29.875 -36.965 1.00 29.45 632 GLN A N 1
ATOM 4875 C CA . GLN A 1 632 ? 17.370 -29.663 -36.189 1.00 29.45 632 GLN A CA 1
ATOM 4876 C C . GLN A 1 632 ? 17.572 -28.174 -35.853 1.00 29.45 632 GLN A C 1
ATOM 4878 O O . GLN A 1 632 ? 17.736 -27.823 -34.687 1.00 29.45 632 GLN A O 1
ATOM 4883 N N . HIS A 1 633 ? 17.472 -27.283 -36.848 1.00 31.36 633 HIS A N 1
ATOM 4884 C CA . HIS A 1 633 ? 17.698 -25.845 -36.644 1.00 31.36 633 HIS A CA 1
ATOM 4885 C C . HIS A 1 633 ? 16.659 -25.186 -35.729 1.00 31.36 633 HIS A C 1
ATOM 4887 O O . HIS A 1 633 ? 17.035 -24.466 -34.811 1.00 31.36 633 HIS A O 1
ATOM 4893 N N . THR A 1 634 ? 15.372 -25.526 -35.848 1.00 34.78 634 THR A N 1
ATOM 4894 C CA . THR A 1 634 ? 14.323 -24.933 -34.996 1.00 34.78 634 THR A CA 1
ATOM 4895 C C . THR A 1 634 ? 14.511 -25.192 -33.498 1.00 34.78 634 THR A C 1
ATOM 4897 O O . THR A 1 634 ? 14.033 -24.398 -32.692 1.00 34.78 634 THR A O 1
ATOM 4900 N N . LYS A 1 635 ? 15.217 -26.265 -33.099 1.00 32.50 635 LYS A N 1
ATOM 4901 C CA . LYS A 1 635 ? 15.569 -26.505 -31.686 1.00 32.50 635 LYS A CA 1
ATOM 4902 C C . LYS A 1 635 ? 16.781 -25.684 -31.222 1.00 32.50 635 LYS A C 1
ATOM 4904 O O . LYS A 1 635 ? 16.884 -25.389 -30.034 1.00 32.50 635 LYS A O 1
ATOM 4909 N N . GLN A 1 636 ? 17.659 -25.297 -32.144 1.00 32.50 636 GLN A N 1
ATOM 4910 C CA . GLN A 1 636 ? 18.805 -24.422 -31.896 1.00 32.50 636 GLN A CA 1
ATOM 4911 C C . GLN A 1 636 ? 18.355 -22.952 -31.815 1.00 32.50 636 GLN A C 1
ATOM 4913 O O . GLN A 1 636 ? 18.624 -22.272 -30.829 1.00 32.50 636 GLN A O 1
ATOM 4918 N N . ASP A 1 637 ? 17.599 -22.488 -32.813 1.00 32.53 637 ASP A N 1
ATOM 4919 C CA . ASP A 1 637 ? 17.251 -21.074 -33.004 1.00 32.53 637 ASP A CA 1
ATOM 4920 C C . ASP A 1 637 ? 16.290 -20.557 -31.919 1.00 32.53 637 ASP A C 1
ATOM 4922 O O . ASP A 1 637 ? 16.430 -19.432 -31.438 1.00 32.53 637 ASP A O 1
ATOM 4926 N N . ILE A 1 638 ? 15.351 -21.399 -31.461 1.00 37.31 638 ILE A N 1
ATOM 4927 C CA . ILE A 1 638 ? 14.486 -21.078 -30.313 1.00 37.31 638 ILE A CA 1
ATOM 4928 C C . ILE A 1 638 ? 15.306 -20.985 -29.020 1.00 37.31 638 ILE A C 1
ATOM 4930 O O . ILE A 1 638 ? 15.024 -20.125 -28.192 1.00 37.31 638 ILE A O 1
ATOM 4934 N N . LYS A 1 639 ? 16.333 -21.827 -28.842 1.00 32.59 639 LYS A N 1
ATOM 4935 C CA . LYS A 1 639 ? 17.175 -21.809 -27.638 1.00 32.59 639 LYS A CA 1
ATOM 4936 C C . LYS A 1 639 ? 18.082 -20.575 -27.594 1.00 32.59 639 LYS A C 1
ATOM 4938 O O . LYS A 1 639 ? 18.163 -19.921 -26.561 1.00 32.59 639 LYS A O 1
ATOM 4943 N N . ILE A 1 640 ? 18.664 -20.198 -28.733 1.00 33.34 640 ILE A N 1
ATOM 4944 C CA . ILE A 1 640 ? 19.466 -18.972 -28.883 1.00 33.34 640 ILE A CA 1
ATOM 4945 C C . ILE A 1 640 ? 18.633 -17.720 -28.542 1.00 33.34 640 ILE A C 1
ATOM 4947 O O . ILE A 1 640 ? 19.135 -16.820 -27.873 1.00 33.34 640 ILE A O 1
ATOM 4951 N N . LEU A 1 641 ? 17.343 -17.697 -28.904 1.00 33.94 641 LEU A N 1
ATOM 4952 C CA . LEU A 1 641 ? 16.397 -16.632 -28.531 1.00 33.94 641 LEU A CA 1
ATOM 4953 C C . LEU A 1 641 ? 16.056 -16.556 -27.026 1.00 33.94 641 LEU A C 1
ATOM 4955 O O . LEU A 1 641 ? 15.405 -15.596 -26.617 1.00 33.94 641 LEU A O 1
ATOM 4959 N N . PHE A 1 642 ? 16.483 -17.521 -26.204 1.00 35.00 642 PHE A N 1
ATOM 4960 C CA . PHE A 1 642 ? 16.359 -17.474 -24.741 1.00 35.00 642 PHE A CA 1
ATOM 4961 C C . PHE A 1 642 ? 17.687 -17.188 -24.015 1.00 35.00 642 PHE A C 1
ATOM 4963 O O . PHE A 1 642 ? 17.654 -16.745 -22.870 1.00 35.00 642 PHE A O 1
ATOM 4970 N N . ASP A 1 643 ? 18.845 -17.386 -24.656 1.00 30.67 643 ASP A N 1
ATOM 4971 C CA . ASP A 1 643 ? 20.160 -17.168 -24.027 1.00 30.67 643 ASP A CA 1
ATOM 4972 C C . ASP A 1 643 ? 20.621 -15.688 -24.041 1.00 30.67 643 ASP A C 1
ATOM 4974 O O . ASP A 1 643 ? 21.514 -15.316 -23.275 1.00 30.67 643 ASP A O 1
ATOM 4978 N N . SER A 1 644 ? 20.016 -14.819 -24.868 1.00 27.52 644 SER A N 1
ATOM 4979 C CA . SER A 1 644 ? 20.391 -13.394 -24.977 1.00 27.52 644 SER A CA 1
ATOM 4980 C C . SER A 1 644 ? 19.732 -12.462 -23.946 1.00 27.52 644 SER A C 1
ATOM 4982 O O . SER A 1 644 ? 20.278 -11.398 -23.663 1.00 27.52 644 SER A O 1
ATOM 4984 N N . GLU A 1 645 ? 18.597 -12.844 -23.348 1.00 31.48 645 GLU A N 1
ATOM 4985 C CA . GLU A 1 645 ? 17.985 -12.136 -22.210 1.00 31.48 645 GLU A CA 1
ATOM 4986 C C . GLU A 1 645 ? 18.203 -12.940 -20.918 1.00 31.48 645 GLU A C 1
ATOM 4988 O O . GLU A 1 645 ? 17.419 -13.828 -20.580 1.00 31.48 645 GLU A O 1
ATOM 4993 N N . LYS A 1 646 ? 19.238 -12.606 -20.134 1.00 29.84 646 LYS A N 1
ATOM 4994 C CA . LYS A 1 646 ? 19.388 -13.154 -18.775 1.00 29.84 646 LYS A CA 1
ATOM 4995 C C . LYS A 1 646 ? 18.308 -12.590 -17.847 1.00 29.84 646 LYS A C 1
ATOM 4997 O O . LYS A 1 646 ? 18.542 -11.610 -17.142 1.00 29.84 646 LYS A O 1
ATOM 5002 N N . ILE A 1 647 ? 17.147 -13.244 -17.818 1.00 31.70 647 ILE A N 1
ATOM 5003 C CA . ILE A 1 647 ? 16.087 -12.995 -16.832 1.00 31.70 647 ILE A CA 1
ATOM 5004 C C . ILE A 1 647 ? 16.706 -13.067 -15.421 1.00 31.70 647 ILE A C 1
ATOM 5006 O O . ILE A 1 647 ? 17.283 -14.104 -15.068 1.00 31.70 647 ILE A O 1
ATOM 5010 N N . PRO A 1 648 ? 16.611 -12.006 -14.594 1.00 25.09 648 PRO A N 1
ATOM 5011 C CA . PRO A 1 648 ? 17.157 -12.027 -13.242 1.00 25.09 648 PRO A CA 1
ATOM 5012 C C . PRO A 1 648 ? 16.505 -13.131 -12.401 1.00 25.09 648 PRO A C 1
ATOM 5014 O O . PRO A 1 648 ? 15.288 -13.142 -12.215 1.00 25.09 648 PRO A O 1
ATOM 5017 N N . LYS A 1 649 ? 17.311 -14.055 -11.861 1.00 29.98 649 LYS A N 1
ATOM 5018 C CA . LYS A 1 649 ? 16.837 -15.134 -10.975 1.00 29.98 649 LYS A CA 1
ATOM 5019 C C . LYS A 1 649 ? 16.508 -14.610 -9.573 1.00 29.98 649 LYS A C 1
ATOM 5021 O O . LYS A 1 649 ? 17.194 -14.919 -8.602 1.00 29.98 649 LYS A O 1
ATOM 5026 N N . VAL A 1 650 ? 15.440 -13.824 -9.469 1.00 28.47 650 VAL A N 1
ATOM 5027 C CA . VAL A 1 650 ? 14.855 -13.422 -8.185 1.00 28.47 650 VAL A CA 1
ATOM 5028 C C . VAL A 1 650 ? 14.060 -14.602 -7.621 1.00 28.47 650 VAL A C 1
ATOM 5030 O O . VAL A 1 650 ? 13.094 -15.061 -8.227 1.00 28.47 650 VAL A O 1
ATOM 5033 N N . SER A 1 651 ? 14.478 -15.117 -6.465 1.00 30.23 651 SER A N 1
ATOM 5034 C CA . SER A 1 651 ? 13.901 -16.318 -5.847 1.00 30.23 651 SER A CA 1
ATOM 5035 C C . SER A 1 651 ? 12.550 -16.045 -5.164 1.00 30.23 651 SER A C 1
ATOM 5037 O O . SER A 1 651 ? 12.493 -15.904 -3.944 1.00 30.23 651 SER A O 1
ATOM 5039 N N . HIS A 1 652 ? 11.459 -16.052 -5.935 1.00 41.66 652 HIS A N 1
ATOM 5040 C CA . HIS A 1 652 ? 10.076 -16.026 -5.429 1.00 41.66 652 HIS A CA 1
ATOM 5041 C C . HIS A 1 652 ? 9.307 -17.321 -5.757 1.00 41.66 652 HIS A C 1
ATOM 5043 O O . HIS A 1 652 ? 8.222 -17.305 -6.331 1.00 41.66 652 HIS A O 1
ATOM 5049 N N . ASP A 1 653 ? 9.879 -18.463 -5.366 1.00 36.34 653 ASP A N 1
ATOM 5050 C CA . ASP A 1 653 ? 9.189 -19.761 -5.351 1.00 36.34 653 ASP A CA 1
ATOM 5051 C C . ASP A 1 653 ? 7.925 -19.647 -4.465 1.00 36.34 653 ASP A C 1
ATOM 5053 O O . ASP A 1 653 ? 8.016 -19.231 -3.306 1.00 36.34 653 ASP A O 1
ATOM 5057 N N . CYS A 1 654 ? 6.738 -20.010 -4.963 1.00 46.41 654 CYS A N 1
ATOM 5058 C CA . CYS A 1 654 ? 5.520 -20.031 -4.148 1.00 46.41 654 CYS A CA 1
ATOM 5059 C C . CYS A 1 654 ? 5.567 -21.211 -3.165 1.00 46.41 654 CYS A C 1
ATOM 5061 O O . CYS A 1 654 ? 5.089 -22.312 -3.441 1.00 46.41 654 CYS A O 1
ATOM 5063 N N . ILE A 1 655 ? 6.149 -20.971 -1.989 1.00 42.84 655 ILE A N 1
ATOM 5064 C CA . ILE A 1 655 ? 6.335 -21.987 -0.944 1.00 42.84 655 ILE A CA 1
ATOM 5065 C C . ILE A 1 655 ? 4.995 -22.426 -0.314 1.00 42.84 655 ILE A C 1
ATOM 5067 O O . ILE A 1 655 ? 4.922 -23.532 0.208 1.00 42.84 655 ILE A O 1
ATOM 5071 N N . GLN A 1 656 ? 3.937 -21.603 -0.381 1.00 48.25 656 GLN A N 1
ATOM 5072 C CA . GLN A 1 656 ? 2.680 -21.813 0.363 1.00 48.25 656 GLN A CA 1
ATOM 5073 C C . GLN A 1 656 ? 1.531 -22.492 -0.423 1.00 48.25 656 GLN A C 1
ATOM 5075 O O . GLN A 1 656 ? 0.597 -22.998 0.204 1.00 48.25 656 GLN A O 1
ATOM 5080 N N . THR A 1 657 ? 1.583 -22.584 -1.763 1.00 56.53 657 THR A N 1
ATOM 5081 C CA . THR A 1 657 ? 0.589 -23.369 -2.537 1.00 56.53 657 THR A CA 1
ATOM 5082 C C . THR A 1 657 ? 1.054 -24.810 -2.712 1.00 56.53 657 THR A C 1
ATOM 5084 O O . THR A 1 657 ? 1.521 -25.201 -3.782 1.00 56.53 657 THR A O 1
ATOM 5087 N N . ASP A 1 658 ? 0.889 -25.638 -1.680 1.00 60.41 658 ASP A N 1
ATOM 5088 C CA . ASP A 1 658 ? 1.204 -27.066 -1.802 1.00 60.41 658 ASP A CA 1
ATOM 5089 C C . ASP A 1 658 ? 0.275 -27.798 -2.784 1.00 60.41 658 ASP A C 1
ATOM 5091 O O . ASP A 1 658 ? 0.708 -28.753 -3.426 1.00 60.41 658 ASP A O 1
ATOM 5095 N N . LYS A 1 659 ? -0.999 -27.388 -2.919 1.00 78.50 659 LYS A N 1
ATOM 5096 C CA . LYS A 1 659 ? -2.008 -28.083 -3.744 1.00 78.50 659 LYS A CA 1
ATOM 5097 C C . LYS A 1 659 ? -3.032 -27.139 -4.380 1.00 78.50 659 LYS A C 1
ATOM 5099 O O . LYS A 1 659 ? -3.771 -26.466 -3.668 1.00 78.50 659 LYS A O 1
ATOM 5104 N N . ALA A 1 660 ? -3.156 -27.191 -5.707 1.00 86.75 660 ALA A N 1
ATOM 5105 C CA . ALA A 1 660 ? -4.222 -26.537 -6.473 1.00 86.75 660 ALA A CA 1
ATOM 5106 C C . ALA A 1 660 ? -4.470 -27.255 -7.813 1.00 86.75 660 ALA A C 1
ATOM 5108 O O . ALA A 1 660 ? -3.562 -27.894 -8.349 1.00 86.75 660 ALA A O 1
ATOM 5109 N N . ASP A 1 661 ? -5.678 -27.130 -8.367 1.00 90.94 661 ASP A N 1
ATOM 5110 C CA . ASP A 1 661 ? -5.978 -27.440 -9.772 1.00 90.94 661 ASP A CA 1
ATOM 5111 C C . ASP A 1 661 ? -6.184 -26.118 -10.535 1.00 90.94 661 ASP A C 1
ATOM 5113 O O . ASP A 1 661 ? -7.145 -25.392 -10.266 1.00 90.94 661 ASP A O 1
ATOM 5117 N N . ILE A 1 662 ? -5.290 -25.803 -11.477 1.00 93.19 662 ILE A N 1
ATOM 5118 C CA . ILE A 1 662 ? -5.328 -24.570 -12.279 1.00 93.19 662 ILE A CA 1
ATOM 5119 C C . ILE A 1 662 ? -5.602 -24.930 -13.742 1.00 93.19 662 ILE A C 1
ATOM 5121 O O . ILE A 1 662 ? -4.845 -25.688 -14.346 1.00 93.19 662 ILE A O 1
ATOM 5125 N N . TYR A 1 663 ? -6.650 -24.357 -14.335 1.00 96.25 663 TYR A N 1
ATOM 5126 C CA . TYR A 1 663 ? -6.815 -24.340 -15.790 1.00 96.25 663 TYR A CA 1
ATOM 5127 C C . TYR A 1 663 ? -6.522 -22.944 -16.343 1.00 96.25 663 TYR A C 1
ATOM 5129 O O . TYR A 1 663 ? -7.126 -21.956 -15.919 1.00 96.25 663 TYR A O 1
ATOM 5137 N N . PHE A 1 664 ? -5.646 -22.881 -17.344 1.00 97.06 664 PHE A N 1
ATOM 5138 C CA . PHE A 1 664 ? -5.564 -21.735 -18.241 1.00 97.06 664 PHE A CA 1
ATOM 5139 C C . PHE A 1 664 ? -6.592 -21.910 -19.359 1.00 97.06 664 PHE A C 1
ATOM 5141 O O . PHE A 1 664 ? -6.565 -22.911 -20.081 1.00 97.06 664 PHE A O 1
ATOM 5148 N N . LEU A 1 665 ? -7.489 -20.934 -19.497 1.00 96.12 665 LEU A N 1
ATOM 5149 C CA . LEU A 1 665 ? -8.406 -20.817 -20.624 1.00 96.12 665 LEU A CA 1
ATOM 5150 C C . LEU A 1 665 ? -7.915 -19.672 -21.510 1.00 96.12 665 LEU A C 1
ATOM 5152 O O . LEU A 1 665 ? -8.259 -18.508 -21.290 1.00 96.12 665 LEU A O 1
ATOM 5156 N N . ILE A 1 666 ? -7.055 -20.015 -22.469 1.00 94.81 666 ILE A N 1
ATOM 5157 C CA . ILE A 1 666 ? -6.435 -19.037 -23.363 1.00 94.81 666 ILE A CA 1
ATOM 5158 C C . ILE A 1 666 ? -7.272 -18.861 -24.624 1.00 94.81 666 ILE A C 1
ATOM 5160 O O . ILE A 1 666 ? -7.648 -19.819 -25.303 1.00 94.81 666 ILE A O 1
ATOM 5164 N N . ASP A 1 667 ? -7.555 -17.616 -24.955 1.00 90.88 667 ASP A N 1
ATOM 5165 C CA . ASP A 1 667 ? -8.099 -17.262 -26.250 1.00 90.88 667 ASP A CA 1
ATOM 5166 C C . ASP A 1 667 ? -7.010 -17.460 -27.324 1.00 90.88 667 ASP A C 1
ATOM 5168 O O . ASP A 1 667 ? -5.820 -17.207 -27.107 1.00 90.88 667 ASP A O 1
ATOM 5172 N N . HIS A 1 668 ? -7.405 -18.002 -28.473 1.00 90.50 668 HIS A N 1
ATOM 5173 C CA . HIS A 1 668 ? -6.530 -18.210 -29.632 1.00 90.50 668 HIS A CA 1
ATOM 5174 C C . HIS A 1 668 ? -7.253 -17.923 -30.963 1.00 90.50 668 HIS A C 1
ATOM 5176 O O . HIS A 1 668 ? -6.862 -18.433 -32.022 1.00 90.50 668 HIS A O 1
ATOM 5182 N N . SER A 1 669 ? -8.315 -17.116 -30.876 1.00 87.12 669 SER A N 1
ATOM 5183 C CA . SER A 1 669 ? -9.055 -16.485 -31.972 1.00 87.12 669 SER A CA 1
ATOM 5184 C C . SER A 1 669 ? -8.157 -15.664 -32.911 1.00 87.12 669 SER A C 1
ATOM 5186 O O . SER A 1 669 ? -6.939 -15.584 -32.742 1.00 87.12 669 SER A O 1
ATOM 5188 N N . THR A 1 670 ? -8.745 -15.090 -33.962 1.00 82.75 670 THR A N 1
ATOM 5189 C CA . THR A 1 670 ? -8.039 -14.238 -34.935 1.00 82.75 670 THR A CA 1
ATOM 5190 C C . THR A 1 670 ? -7.808 -12.790 -34.489 1.00 82.75 670 THR A C 1
ATOM 5192 O O . THR A 1 670 ? -7.075 -12.090 -35.182 1.00 82.75 670 THR A O 1
ATOM 5195 N N . SER A 1 671 ? -8.388 -12.318 -33.377 1.00 78.19 671 SER A N 1
ATOM 5196 C CA . SER A 1 671 ? -8.098 -10.974 -32.839 1.00 78.19 671 SER A CA 1
ATOM 5197 C C . SER A 1 671 ? -6.698 -10.906 -32.219 1.00 78.19 671 SER A C 1
ATOM 5199 O O . SER A 1 671 ? -5.915 -10.002 -32.531 1.00 78.19 671 SER A O 1
ATOM 5201 N N . ILE A 1 672 ? -6.332 -11.931 -31.446 1.00 80.88 672 ILE A N 1
ATOM 5202 C CA . ILE A 1 672 ? -4.992 -12.078 -30.874 1.00 80.88 672 ILE A CA 1
ATOM 5203 C C . ILE A 1 672 ? -4.001 -12.344 -32.009 1.00 80.88 672 ILE A C 1
ATOM 5205 O O . ILE A 1 672 ? -4.099 -13.343 -32.718 1.00 80.88 672 ILE A O 1
ATOM 5209 N N . ARG A 1 673 ? -2.990 -11.489 -32.187 1.00 79.38 673 ARG A N 1
ATOM 5210 C CA . ARG A 1 673 ? -1.971 -11.703 -33.230 1.00 79.38 673 ARG A CA 1
ATOM 5211 C C . ARG A 1 673 ? -0.920 -12.686 -32.715 1.00 79.38 673 ARG A C 1
ATOM 5213 O O . ARG A 1 673 ? -0.637 -12.726 -31.521 1.00 79.38 673 ARG A O 1
ATOM 5220 N N . TYR A 1 674 ? -0.250 -13.415 -33.608 1.00 73.38 674 TYR A N 1
ATOM 5221 C CA . TYR A 1 674 ? 0.735 -14.447 -33.234 1.00 73.38 674 TYR A CA 1
ATOM 5222 C C . TYR A 1 674 ? 1.825 -13.963 -32.254 1.00 73.38 674 TYR A C 1
ATOM 5224 O O . TYR A 1 674 ? 2.268 -14.712 -31.384 1.00 73.38 674 TYR A O 1
ATOM 5232 N N . LYS A 1 675 ? 2.241 -12.693 -32.348 1.00 72.88 675 LYS A N 1
ATOM 5233 C CA . LYS A 1 675 ? 3.190 -12.073 -31.408 1.00 72.88 675 LYS A CA 1
ATOM 5234 C C . LYS A 1 675 ? 2.579 -11.860 -30.018 1.00 72.88 675 LYS A C 1
ATOM 5236 O O . LYS A 1 675 ? 3.205 -12.249 -29.038 1.00 72.88 675 LYS A O 1
ATOM 5241 N N . ASP A 1 676 ? 1.337 -11.382 -29.937 1.00 74.38 676 ASP A N 1
ATOM 5242 C CA . ASP A 1 676 ? 0.580 -11.303 -28.681 1.00 74.38 676 ASP A CA 1
ATOM 5243 C C . ASP A 1 676 ? 0.377 -12.708 -28.072 1.00 74.38 676 ASP A C 1
ATOM 5245 O O . ASP A 1 676 ? 0.584 -12.899 -26.877 1.00 74.38 676 ASP A O 1
ATOM 5249 N N . PHE A 1 677 ? 0.084 -13.723 -28.896 1.00 81.56 677 PHE A N 1
ATOM 5250 C CA . PHE A 1 677 ? -0.040 -15.118 -28.455 1.00 81.56 677 PHE A CA 1
ATOM 5251 C C . PHE A 1 677 ? 1.279 -15.682 -27.891 1.00 81.56 677 PHE A C 1
ATOM 5253 O O . PHE A 1 677 ? 1.266 -16.392 -26.884 1.00 81.56 677 PHE A O 1
ATOM 5260 N N . ARG A 1 678 ? 2.444 -15.323 -28.462 1.00 79.69 678 ARG A N 1
ATOM 5261 C CA . ARG A 1 678 ? 3.754 -15.643 -27.853 1.00 79.69 678 ARG A CA 1
ATOM 5262 C C . ARG A 1 678 ? 3.921 -14.993 -26.477 1.00 79.69 678 ARG A C 1
ATOM 5264 O O . ARG A 1 678 ? 4.452 -15.646 -25.584 1.00 79.69 678 ARG A O 1
ATOM 5271 N N . HIS A 1 679 ? 3.450 -13.762 -26.279 1.00 79.44 679 HIS A N 1
ATOM 5272 C CA . HIS A 1 679 ? 3.488 -13.118 -24.963 1.00 79.44 679 HIS A CA 1
ATOM 5273 C C . HIS A 1 679 ? 2.510 -13.752 -23.959 1.00 79.44 679 HIS A C 1
ATOM 5275 O O . HIS A 1 679 ? 2.881 -13.916 -22.801 1.00 79.44 679 HIS A O 1
ATOM 5281 N N . ILE A 1 680 ? 1.321 -14.198 -24.389 1.00 85.00 680 ILE A N 1
ATOM 5282 C CA . ILE A 1 680 ? 0.419 -15.007 -23.545 1.00 85.00 680 ILE A CA 1
ATOM 5283 C C . ILE A 1 680 ? 1.134 -16.289 -23.096 1.00 85.00 680 ILE A C 1
ATOM 5285 O O . ILE A 1 680 ? 1.108 -16.619 -21.913 1.00 85.00 680 ILE A O 1
ATOM 5289 N N . LYS A 1 681 ? 1.851 -16.974 -24.001 1.00 85.50 681 LYS A N 1
ATOM 5290 C CA . LYS A 1 681 ? 2.676 -18.133 -23.624 1.00 85.50 681 LYS A CA 1
ATOM 5291 C C . LYS A 1 681 ? 3.823 -17.763 -22.674 1.00 85.50 681 LYS A C 1
ATOM 5293 O O . LYS A 1 681 ? 4.021 -18.488 -21.706 1.00 85.50 681 LYS A O 1
ATOM 5298 N N . LYS A 1 682 ? 4.520 -16.631 -22.872 1.00 80.25 682 LYS A N 1
ATOM 5299 C CA . LYS A 1 682 ? 5.543 -16.132 -21.925 1.00 80.25 682 LYS A CA 1
ATOM 5300 C C . LYS A 1 682 ? 4.945 -15.894 -20.530 1.00 80.25 682 LYS A C 1
ATOM 5302 O O . LYS A 1 682 ? 5.524 -16.357 -19.559 1.00 80.25 682 LYS A O 1
ATOM 5307 N N . PHE A 1 683 ? 3.759 -15.293 -20.422 1.00 83.81 683 PHE A N 1
ATOM 5308 C CA . PHE A 1 683 ? 3.064 -15.104 -19.141 1.00 83.81 683 PHE A CA 1
ATOM 5309 C C . PHE A 1 683 ? 2.628 -16.423 -18.477 1.00 83.81 683 PHE A C 1
ATOM 5311 O O . PHE A 1 683 ? 2.804 -16.589 -17.271 1.00 83.81 683 PHE A O 1
ATOM 5318 N N . VAL A 1 684 ? 2.102 -17.385 -19.245 1.00 88.50 684 VAL A N 1
ATOM 5319 C CA . VAL A 1 684 ? 1.755 -18.722 -18.724 1.00 88.50 684 VAL A CA 1
ATOM 5320 C C . VAL A 1 684 ? 3.001 -19.442 -18.192 1.00 88.50 684 VAL A C 1
ATOM 5322 O O . VAL A 1 684 ? 2.948 -20.011 -17.103 1.00 88.50 684 VAL A O 1
ATOM 5325 N N . LEU A 1 685 ? 4.132 -19.362 -18.903 1.00 84.25 685 LEU A N 1
ATOM 5326 C CA . LEU A 1 685 ? 5.423 -19.884 -18.441 1.00 84.25 685 LEU A CA 1
ATOM 5327 C C . LEU A 1 685 ? 5.908 -19.150 -17.177 1.00 84.25 685 LEU A C 1
ATOM 5329 O O . LEU A 1 685 ? 6.227 -19.804 -16.188 1.00 84.25 685 LEU A O 1
ATOM 5333 N N . GLU A 1 686 ? 5.894 -17.814 -17.159 1.00 78.25 686 GLU A N 1
ATOM 5334 C CA . GLU A 1 686 ? 6.293 -17.014 -15.990 1.00 78.25 686 GLU A CA 1
ATOM 5335 C C . GLU A 1 686 ? 5.452 -17.331 -14.742 1.00 78.25 686 GLU A C 1
ATOM 5337 O O . GLU A 1 686 ? 6.008 -17.381 -13.649 1.00 78.25 686 GLU A O 1
ATOM 5342 N N . LEU A 1 687 ? 4.153 -17.627 -14.878 1.00 79.62 687 LEU A N 1
ATOM 5343 C CA . LEU A 1 687 ? 3.333 -18.130 -13.768 1.00 79.62 687 LEU A CA 1
ATOM 5344 C C . LEU A 1 687 ? 3.699 -19.568 -13.360 1.00 79.62 687 LEU A C 1
ATOM 5346 O O . LEU A 1 687 ? 3.802 -19.852 -12.169 1.00 79.62 687 LEU A O 1
ATOM 5350 N N . ILE A 1 688 ? 3.921 -20.480 -14.313 1.00 84.62 688 ILE A N 1
ATOM 5351 C CA . ILE A 1 688 ? 4.324 -21.876 -14.038 1.00 84.62 688 ILE A CA 1
ATOM 5352 C C . ILE A 1 688 ? 5.654 -21.943 -13.271 1.00 84.62 688 ILE A C 1
ATOM 5354 O O . ILE A 1 688 ? 5.805 -22.775 -12.371 1.00 84.62 688 ILE A O 1
ATOM 5358 N N . TRP A 1 689 ? 6.588 -21.034 -13.563 1.00 76.69 689 TRP A N 1
ATOM 5359 C CA . TRP A 1 689 ? 7.860 -20.905 -12.849 1.00 76.69 689 TRP A CA 1
ATOM 5360 C C . TRP A 1 689 ? 7.697 -20.587 -11.357 1.00 76.69 689 TRP A C 1
ATOM 5362 O O . TRP A 1 689 ? 8.516 -21.035 -10.554 1.00 76.69 689 TRP A O 1
ATOM 5372 N N . MET A 1 690 ? 6.623 -19.894 -10.968 1.00 71.94 690 MET A N 1
ATOM 5373 C CA . MET A 1 690 ? 6.331 -19.568 -9.566 1.00 71.94 690 MET A CA 1
ATOM 5374 C C . MET A 1 690 ? 5.775 -20.775 -8.791 1.00 71.94 690 MET A C 1
ATOM 5376 O O . MET A 1 690 ? 5.889 -20.817 -7.568 1.00 71.94 690 MET A O 1
ATOM 5380 N N . PHE A 1 691 ? 5.183 -21.772 -9.464 1.00 78.50 691 PHE A N 1
ATOM 5381 C CA . PHE A 1 691 ? 4.473 -22.884 -8.819 1.00 78.50 691 PHE A CA 1
ATOM 5382 C C . PHE A 1 691 ? 5.265 -24.197 -8.764 1.00 78.50 691 PHE A C 1
ATOM 5384 O O . PHE A 1 691 ? 6.061 -24.539 -9.643 1.00 78.50 691 PHE A O 1
ATOM 5391 N N . ARG A 1 692 ? 4.982 -24.997 -7.730 1.00 79.31 692 ARG A N 1
ATOM 5392 C CA . ARG A 1 692 ? 5.532 -26.347 -7.542 1.00 79.31 692 ARG A CA 1
ATOM 5393 C C . ARG A 1 692 ? 4.654 -27.386 -8.236 1.00 79.31 692 ARG A C 1
ATOM 5395 O O . ARG A 1 692 ? 3.782 -27.994 -7.615 1.00 79.31 692 ARG A O 1
ATOM 5402 N N . ILE A 1 693 ? 4.905 -27.579 -9.528 1.00 85.06 693 ILE A N 1
ATOM 5403 C CA . ILE A 1 693 ? 4.227 -28.582 -10.360 1.00 85.06 693 ILE A CA 1
ATOM 5404 C C . ILE A 1 693 ? 4.439 -29.994 -9.781 1.00 85.06 693 ILE A C 1
ATOM 5406 O O . ILE A 1 693 ? 5.516 -30.314 -9.267 1.00 85.06 693 ILE A O 1
ATOM 5410 N N . GLY A 1 694 ? 3.397 -30.827 -9.805 1.00 82.31 694 GLY A N 1
ATOM 5411 C CA . GLY A 1 694 ? 3.477 -32.214 -9.342 1.00 82.31 694 GLY A CA 1
ATOM 5412 C C . GLY A 1 694 ? 2.129 -32.946 -9.335 1.00 82.31 694 GLY A C 1
ATOM 5413 O O . GLY A 1 694 ? 1.097 -32.312 -9.108 1.00 82.31 694 GLY A O 1
ATOM 5414 N N . PRO A 1 695 ? 2.107 -34.289 -9.461 1.00 80.94 695 PRO A N 1
ATOM 5415 C CA . PRO A 1 695 ? 0.866 -35.074 -9.541 1.00 80.94 695 PRO A CA 1
ATOM 5416 C C . PRO A 1 695 ? 0.006 -34.964 -8.271 1.00 80.94 695 PRO A C 1
ATOM 5418 O O . PRO A 1 695 ? -1.219 -35.065 -8.319 1.00 80.94 695 PRO A O 1
ATOM 5421 N N . HIS A 1 696 ? 0.646 -34.705 -7.127 1.00 78.25 696 HIS A N 1
ATOM 5422 C CA . HIS A 1 696 ? -0.005 -34.472 -5.837 1.00 78.25 696 HIS A CA 1
ATOM 5423 C C . HIS A 1 696 ? 0.084 -33.013 -5.362 1.00 78.25 696 HIS A C 1
ATOM 5425 O O . HIS A 1 696 ? -0.306 -32.739 -4.228 1.00 78.25 696 HIS A O 1
ATOM 5431 N N . LYS A 1 697 ? 0.583 -32.095 -6.206 1.00 82.94 697 LYS A N 1
ATOM 5432 C CA . LYS A 1 697 ? 0.855 -30.689 -5.866 1.00 82.94 697 LYS A CA 1
ATOM 5433 C C . LYS A 1 697 ? -0.067 -29.730 -6.637 1.00 82.94 697 LYS A C 1
ATOM 5435 O O . LYS A 1 697 ? -1.280 -29.978 -6.711 1.00 82.94 697 LYS A O 1
ATOM 5440 N N . VAL A 1 698 ? 0.481 -28.655 -7.214 1.00 88.06 698 VAL A N 1
ATOM 5441 C CA . VAL A 1 698 ? -0.175 -27.854 -8.253 1.00 88.06 698 VAL A CA 1
ATOM 5442 C C . VAL A 1 698 ? -0.210 -28.667 -9.547 1.00 88.06 698 VAL A C 1
ATOM 5444 O O . VAL A 1 698 ? 0.828 -29.113 -10.037 1.00 88.06 698 VAL A O 1
ATOM 5447 N N . ARG A 1 699 ? -1.413 -28.855 -10.090 1.00 92.00 699 ARG A N 1
ATOM 5448 C CA . ARG A 1 699 ? -1.652 -29.419 -11.423 1.00 92.00 699 ARG A CA 1
ATOM 5449 C C . ARG A 1 699 ? -2.094 -28.301 -12.359 1.00 92.00 699 ARG A C 1
ATOM 5451 O O . ARG A 1 699 ? -2.892 -27.455 -11.951 1.00 92.00 699 ARG A O 1
ATOM 5458 N N . VAL A 1 700 ? -1.608 -28.320 -13.599 1.00 94.06 700 VAL A N 1
ATOM 5459 C CA . VAL A 1 700 ? -1.929 -27.314 -14.620 1.00 94.06 700 VAL A CA 1
ATOM 5460 C C . VAL A 1 700 ? -2.520 -27.998 -15.848 1.00 94.06 700 VAL A C 1
ATOM 5462 O O . VAL A 1 700 ? -1.944 -28.942 -16.378 1.00 94.06 700 VAL A O 1
ATOM 5465 N N . GLY A 1 701 ? -3.680 -27.524 -16.290 1.00 94.69 701 GLY A N 1
ATOM 5466 C CA . GLY A 1 701 ? -4.308 -27.906 -17.552 1.00 94.69 701 GLY A CA 1
ATOM 5467 C C . GLY A 1 701 ? -4.462 -26.694 -18.466 1.00 94.69 701 GLY A C 1
ATOM 5468 O O . GLY A 1 701 ? -4.529 -25.556 -17.994 1.00 94.69 701 GLY A O 1
ATOM 5469 N N . LEU A 1 702 ? -4.547 -26.928 -19.775 1.00 97.19 702 LEU A N 1
ATOM 5470 C CA . LEU A 1 702 ? -4.676 -25.856 -20.762 1.00 97.19 702 LEU A CA 1
ATOM 5471 C C . LEU A 1 702 ? -5.771 -26.178 -21.778 1.00 97.19 702 LEU A C 1
ATOM 5473 O O . LEU A 1 702 ? -5.750 -27.208 -22.459 1.00 97.19 702 LEU A O 1
ATOM 5477 N N . VAL A 1 703 ? -6.721 -25.253 -21.886 1.00 96.62 703 VAL A N 1
ATOM 5478 C CA . VAL A 1 703 ? -7.764 -25.229 -22.912 1.00 96.62 703 VAL A CA 1
ATOM 5479 C C . VAL A 1 703 ? -7.552 -23.969 -23.738 1.00 96.62 703 VAL A C 1
ATOM 5481 O O . VAL A 1 703 ? -7.489 -22.870 -23.186 1.00 96.62 703 VAL A O 1
ATOM 5484 N N . LYS A 1 704 ? -7.453 -24.115 -25.060 1.00 94.56 704 LYS A N 1
ATOM 5485 C CA . LYS A 1 704 ? -7.485 -22.980 -25.986 1.00 94.56 704 LYS A CA 1
ATOM 5486 C C . LYS A 1 704 ? -8.877 -22.863 -26.600 1.00 94.56 704 LYS A C 1
ATOM 5488 O O . LYS A 1 704 ? -9.479 -23.884 -26.925 1.00 94.56 704 LYS A O 1
ATOM 5493 N N . PHE A 1 705 ? -9.417 -21.661 -26.773 1.00 94.06 705 PHE A N 1
ATOM 5494 C CA . PHE A 1 705 ? -10.756 -21.490 -27.356 1.00 94.06 705 PHE A CA 1
ATOM 5495 C C . PHE A 1 705 ? -10.801 -20.436 -28.461 1.00 94.06 705 PHE A C 1
ATOM 5497 O O . PHE A 1 705 ? -10.008 -19.497 -28.477 1.00 94.06 705 PHE A O 1
ATOM 5504 N N . SER A 1 706 ? -11.686 -20.661 -29.429 1.00 90.62 706 SER A N 1
ATOM 5505 C CA . SER A 1 706 ? -12.063 -19.693 -30.461 1.00 90.62 706 SER A CA 1
ATOM 5506 C C . SER A 1 706 ? -13.510 -19.985 -30.896 1.00 90.62 706 SER A C 1
ATOM 5508 O O . SER A 1 706 ? -14.417 -19.865 -30.072 1.00 90.62 706 SER A O 1
ATOM 5510 N N . ASN A 1 707 ? -13.732 -20.479 -32.122 1.00 87.81 707 ASN A N 1
ATOM 5511 C CA . ASN A 1 707 ? -15.019 -21.015 -32.599 1.00 87.81 707 ASN A CA 1
ATOM 5512 C C . ASN A 1 707 ? -15.562 -22.122 -31.676 1.00 87.81 707 ASN A C 1
ATOM 5514 O O . ASN A 1 707 ? -16.765 -22.251 -31.455 1.00 87.81 707 ASN A O 1
ATOM 5518 N N . SER A 1 708 ? -14.650 -22.927 -31.133 1.00 86.00 708 SER A N 1
ATOM 5519 C CA . SER A 1 708 ? -14.921 -23.985 -30.166 1.00 86.00 708 SER A CA 1
ATOM 5520 C C . SER A 1 708 ? -13.746 -24.108 -29.191 1.00 86.00 708 SER A C 1
ATOM 5522 O O . SER A 1 708 ? -12.601 -23.880 -29.597 1.00 86.00 708 SER A O 1
ATOM 5524 N N . PRO A 1 709 ? -13.980 -24.491 -27.927 1.00 93.19 709 PRO A N 1
ATOM 5525 C CA . PRO A 1 709 ? -12.906 -24.856 -27.011 1.00 93.19 709 PRO A CA 1
ATOM 5526 C C . PRO A 1 709 ? -12.241 -26.176 -27.436 1.00 93.19 709 PRO A C 1
ATOM 5528 O O . PRO A 1 709 ? -12.917 -27.139 -27.795 1.00 93.19 709 PRO A O 1
ATOM 5531 N N . LYS A 1 710 ? -10.908 -26.228 -27.362 1.00 94.12 710 LYS A N 1
ATOM 5532 C CA . LYS A 1 710 ? -10.086 -27.432 -27.510 1.00 94.12 710 LYS A CA 1
ATOM 5533 C C . LYS A 1 710 ? -9.191 -27.583 -26.283 1.00 94.12 710 LYS A C 1
ATOM 5535 O O . LYS A 1 710 ? -8.436 -26.686 -25.918 1.00 94.12 710 LYS A O 1
ATOM 5540 N N . LEU A 1 711 ? -9.282 -28.748 -25.656 1.00 94.69 711 LEU A N 1
ATOM 5541 C CA . LEU A 1 711 ? -8.368 -29.193 -24.613 1.00 94.69 711 LEU A CA 1
ATOM 5542 C C . LEU A 1 711 ? -7.023 -29.553 -25.262 1.00 94.69 711 LEU A C 1
ATOM 5544 O O . LEU A 1 711 ? -6.980 -30.432 -26.124 1.00 94.69 711 LEU A O 1
ATOM 5548 N N . GLU A 1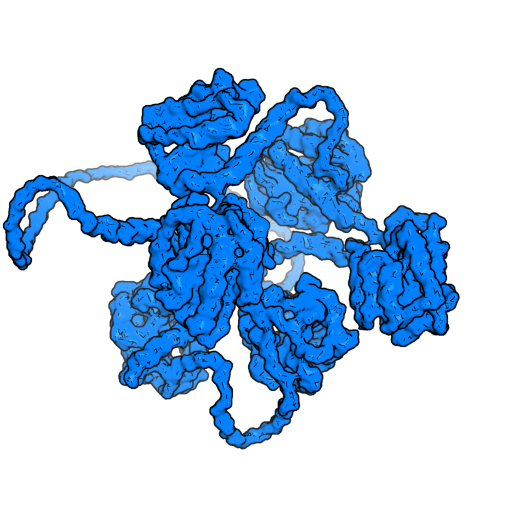 712 ? -5.944 -28.870 -24.877 1.00 95.31 712 GLU A N 1
ATOM 5549 C CA . GLU A 1 712 ? -4.587 -29.227 -25.315 1.00 95.31 712 GLU A CA 1
ATOM 5550 C C . GLU A 1 712 ? -3.979 -30.269 -24.373 1.00 95.31 712 GLU A C 1
ATOM 5552 O O . GLU A 1 712 ? -3.406 -31.250 -24.842 1.00 95.31 712 GLU A O 1
ATOM 5557 N N . PHE A 1 713 ? -4.164 -30.103 -23.056 1.00 94.38 713 PHE A N 1
ATOM 5558 C CA . PHE A 1 713 ? -3.775 -31.110 -22.069 1.00 94.38 713 PHE A CA 1
ATOM 5559 C C . PHE A 1 713 ? -4.556 -31.037 -20.751 1.00 94.38 713 PHE A C 1
ATOM 5561 O O . PHE A 1 713 ? -4.992 -29.969 -20.307 1.00 94.38 713 PHE A O 1
ATOM 5568 N N . ARG A 1 714 ? -4.724 -32.207 -20.122 1.00 91.38 714 ARG A N 1
ATOM 5569 C CA . ARG A 1 714 ? -5.399 -32.390 -18.823 1.00 91.38 714 ARG A CA 1
ATOM 5570 C C . ARG A 1 714 ? -4.453 -32.123 -17.649 1.00 91.38 714 ARG A C 1
ATOM 5572 O O . ARG A 1 714 ? -3.252 -32.336 -17.757 1.00 91.38 714 ARG A O 1
ATOM 5579 N N . LEU A 1 715 ? -5.028 -31.767 -16.496 1.00 89.50 715 LEU A N 1
ATOM 5580 C CA . LEU A 1 715 ? -4.333 -31.570 -15.207 1.00 89.50 715 LEU A CA 1
ATOM 5581 C C . LEU A 1 715 ? -3.383 -32.718 -14.809 1.00 89.50 715 LEU A C 1
ATOM 5583 O O . LEU A 1 715 ? -2.426 -32.502 -14.074 1.00 89.50 715 LEU A O 1
ATOM 5587 N N . SER A 1 716 ? -3.684 -33.942 -15.238 1.00 84.06 716 SER A N 1
ATOM 5588 C CA . SER A 1 716 ? -2.964 -35.181 -14.927 1.00 84.06 716 SER A CA 1
ATOM 5589 C C . SER A 1 716 ? -1.906 -35.576 -15.974 1.00 84.06 716 SER A C 1
ATOM 5591 O O . SER A 1 716 ? -1.197 -36.555 -15.764 1.00 84.06 716 SER A O 1
ATOM 5593 N N . GLN A 1 717 ? -1.783 -34.839 -17.087 1.00 89.06 717 GLN A N 1
ATOM 5594 C CA . GLN A 1 717 ? -0.988 -35.240 -18.259 1.00 89.06 717 GLN A CA 1
ATOM 5595 C C . GLN A 1 717 ? 0.509 -34.905 -18.158 1.00 89.06 717 GLN A C 1
ATOM 5597 O O . GLN A 1 717 ? 1.328 -35.661 -18.673 1.00 89.06 717 GLN A O 1
ATOM 5602 N N . TYR A 1 718 ? 0.859 -33.799 -17.496 1.00 91.94 718 TYR A N 1
ATOM 5603 C CA . TYR A 1 718 ? 2.243 -33.371 -17.270 1.00 91.94 718 TYR A CA 1
ATOM 5604 C C . TYR A 1 718 ? 2.470 -33.188 -15.769 1.00 91.94 718 TYR A C 1
ATOM 5606 O O . TYR A 1 718 ? 1.749 -32.446 -15.100 1.00 91.94 718 TYR A O 1
ATOM 5614 N N . THR A 1 719 ? 3.426 -33.939 -15.225 1.00 85.69 719 THR A N 1
ATOM 5615 C CA . THR A 1 719 ? 3.591 -34.148 -13.774 1.00 85.69 719 THR A CA 1
ATOM 5616 C C . THR A 1 719 ? 4.837 -33.491 -13.188 1.00 85.69 719 THR A C 1
ATOM 5618 O O . THR A 1 719 ? 5.064 -33.566 -11.982 1.00 85.69 719 THR A O 1
ATOM 5621 N N . ASP A 1 720 ? 5.629 -32.840 -14.026 1.00 85.75 720 ASP A N 1
ATOM 5622 C CA . ASP A 1 720 ? 6.848 -32.108 -13.702 1.00 85.75 720 ASP A CA 1
ATOM 5623 C C . ASP A 1 720 ? 6.846 -30.767 -14.457 1.00 85.75 720 ASP A C 1
ATOM 5625 O O . ASP A 1 720 ? 5.965 -30.509 -15.281 1.00 85.75 720 ASP A O 1
ATOM 5629 N N . ARG A 1 721 ? 7.792 -29.876 -14.139 1.00 84.00 721 ARG A N 1
ATOM 5630 C CA . ARG A 1 721 ? 7.816 -28.535 -14.735 1.00 84.00 721 ARG A CA 1
ATOM 5631 C C . ARG A 1 721 ? 8.355 -28.544 -16.173 1.00 84.00 721 ARG A C 1
ATOM 5633 O O . ARG A 1 721 ? 7.808 -27.840 -17.008 1.00 84.00 721 ARG A O 1
ATOM 5640 N N . GLU A 1 722 ? 9.368 -29.355 -16.472 1.00 84.81 722 GLU A N 1
ATOM 5641 C CA . GLU A 1 722 ? 10.061 -29.359 -17.769 1.00 84.81 722 GLU A CA 1
ATOM 5642 C C . GLU A 1 722 ? 9.140 -29.862 -18.893 1.00 84.81 722 GLU A C 1
ATOM 5644 O O . GLU A 1 722 ? 8.973 -29.183 -19.907 1.00 84.81 722 GLU A O 1
ATOM 5649 N N . SER A 1 723 ? 8.433 -30.977 -18.673 1.00 87.50 723 SER A N 1
ATOM 5650 C CA . SER A 1 723 ? 7.460 -31.505 -19.639 1.00 87.50 723 SER A CA 1
ATOM 5651 C C . SER A 1 723 ? 6.230 -30.603 -19.812 1.00 87.50 723 SER A C 1
ATOM 5653 O O . SER A 1 723 ? 5.673 -30.526 -20.909 1.00 87.50 723 SER A O 1
ATOM 5655 N N . LEU A 1 724 ? 5.828 -29.875 -18.762 1.00 89.81 724 LEU A N 1
ATOM 5656 C CA . LEU A 1 724 ? 4.756 -28.879 -18.829 1.00 89.81 724 LEU A CA 1
ATOM 5657 C C . LEU A 1 724 ? 5.182 -27.620 -19.606 1.00 89.81 724 LEU A C 1
ATOM 5659 O O . LEU A 1 724 ? 4.379 -27.080 -20.367 1.00 89.81 724 LEU A O 1
ATOM 5663 N N . GLU A 1 725 ? 6.421 -27.150 -19.441 1.00 88.00 725 GLU A N 1
ATOM 5664 C CA . GLU A 1 725 ? 6.959 -26.016 -20.202 1.00 88.00 725 GLU A CA 1
ATOM 5665 C C . GLU A 1 725 ? 7.064 -26.355 -21.695 1.00 88.00 725 GLU A C 1
ATOM 5667 O O . GLU A 1 725 ? 6.542 -25.598 -22.518 1.00 88.00 725 GLU A O 1
ATOM 5672 N N . ASP A 1 726 ? 7.608 -27.526 -22.050 1.00 85.75 726 ASP A N 1
ATOM 5673 C CA . ASP A 1 726 ? 7.621 -28.038 -23.431 1.00 85.75 726 ASP A CA 1
ATOM 5674 C C . ASP A 1 726 ? 6.193 -28.135 -24.011 1.00 85.75 726 ASP A C 1
ATOM 5676 O O . ASP A 1 726 ? 5.941 -27.706 -25.143 1.00 85.75 726 ASP A O 1
ATOM 5680 N N . ALA A 1 727 ? 5.224 -28.625 -23.227 1.00 90.31 727 ALA A N 1
ATOM 5681 C CA . ALA A 1 727 ? 3.824 -28.713 -23.640 1.00 90.31 727 ALA A CA 1
ATOM 5682 C C . ALA A 1 727 ? 3.178 -27.339 -23.888 1.00 90.31 727 ALA A C 1
ATOM 5684 O O . ALA A 1 727 ? 2.433 -27.181 -24.857 1.00 90.31 727 ALA A O 1
ATOM 5685 N N . VAL A 1 728 ? 3.472 -26.329 -23.060 1.00 91.62 728 VAL A N 1
ATOM 5686 C CA . VAL A 1 728 ? 3.022 -24.943 -23.279 1.00 91.62 728 VAL A CA 1
ATOM 5687 C C . VAL A 1 728 ? 3.696 -24.350 -24.518 1.00 91.62 728 VAL A C 1
ATOM 5689 O O . VAL A 1 728 ? 3.014 -23.769 -25.366 1.00 91.62 728 VAL A O 1
ATOM 5692 N N . ILE A 1 729 ? 5.010 -24.531 -24.680 1.00 85.38 729 ILE A N 1
ATOM 5693 C CA . ILE A 1 729 ? 5.766 -24.067 -25.853 1.00 85.38 729 ILE A CA 1
ATOM 5694 C C . ILE A 1 729 ? 5.174 -24.653 -27.144 1.00 85.38 729 ILE A C 1
ATOM 5696 O O . ILE A 1 729 ? 4.992 -23.905 -28.110 1.00 85.38 729 ILE A O 1
ATOM 5700 N N . ALA A 1 730 ? 4.771 -25.926 -27.138 1.00 88.69 730 ALA A N 1
ATOM 5701 C CA . ALA A 1 730 ? 4.155 -26.620 -28.270 1.00 88.69 730 ALA A CA 1
ATOM 5702 C C . ALA A 1 730 ? 2.716 -26.174 -28.625 1.00 88.69 730 ALA A C 1
ATOM 5704 O O . ALA A 1 730 ? 2.211 -26.552 -29.682 1.00 88.69 730 ALA A O 1
ATOM 5705 N N . VAL A 1 731 ? 2.027 -25.357 -27.812 1.00 88.81 731 VAL A N 1
ATOM 5706 C CA . VAL A 1 731 ? 0.662 -24.910 -28.156 1.00 88.81 731 VAL A CA 1
ATOM 5707 C C . VAL A 1 731 ? 0.681 -23.972 -29.369 1.00 88.81 731 VAL A C 1
ATOM 5709 O O . VAL A 1 731 ? 1.283 -22.893 -29.334 1.00 88.81 731 VAL A O 1
ATOM 5712 N N . HIS A 1 732 ? -0.034 -24.349 -30.432 1.00 85.81 732 HIS A N 1
ATOM 5713 C CA . HIS A 1 732 ? -0.153 -23.573 -31.670 1.00 85.81 732 HIS A CA 1
ATOM 5714 C C . HIS A 1 732 ? -1.502 -22.841 -31.790 1.00 85.81 732 HIS A C 1
ATOM 5716 O O . HIS A 1 732 ? -2.577 -23.406 -31.551 1.00 85.81 732 HIS A O 1
ATOM 5722 N N . GLN A 1 733 ? -1.445 -21.578 -32.221 1.00 86.44 733 GLN A N 1
ATOM 5723 C CA . GLN A 1 733 ? -2.619 -20.787 -32.590 1.00 86.44 733 GLN A CA 1
ATOM 5724 C C . GLN A 1 733 ? -3.199 -21.269 -33.931 1.00 86.44 733 GLN A C 1
ATOM 5726 O O . GLN A 1 733 ? -2.455 -21.651 -34.829 1.00 86.44 733 GLN A O 1
ATOM 5731 N N . THR A 1 734 ? -4.528 -21.246 -34.060 1.00 83.19 734 THR A N 1
ATOM 5732 C CA . THR A 1 734 ? -5.263 -21.682 -35.266 1.00 83.19 734 THR A CA 1
ATOM 5733 C C . THR A 1 734 ? -6.397 -20.734 -35.674 1.00 83.19 734 THR A C 1
ATOM 5735 O O . THR A 1 734 ? -6.988 -20.938 -36.728 1.00 83.19 734 THR A O 1
ATOM 5738 N N . GLY A 1 735 ? -6.692 -19.691 -34.886 1.00 79.12 735 GLY A N 1
ATOM 5739 C CA . GLY A 1 735 ? -7.701 -18.685 -35.218 1.00 79.12 735 GLY A CA 1
ATOM 5740 C C . GLY A 1 735 ? -9.151 -19.122 -34.977 1.00 79.12 735 GLY A C 1
ATOM 5741 O O . GLY A 1 735 ? -9.425 -20.194 -34.431 1.00 79.12 735 GLY A O 1
ATOM 5742 N N . GLY A 1 736 ? -10.083 -18.252 -35.376 1.00 85.12 736 GLY A N 1
ATOM 5743 C CA . GLY A 1 736 ? -11.534 -18.376 -35.197 1.00 85.12 736 GLY A CA 1
ATOM 5744 C C . GLY A 1 736 ? -12.135 -17.143 -34.512 1.00 85.12 736 GLY A C 1
ATOM 5745 O O . GLY A 1 736 ? -11.401 -16.248 -34.105 1.00 85.12 736 GLY A O 1
ATOM 5746 N N . ASN A 1 737 ? -13.458 -17.115 -34.362 1.00 85.62 737 ASN A N 1
ATOM 5747 C CA . ASN A 1 737 ? -14.190 -16.098 -33.599 1.00 85.62 737 ASN A CA 1
ATOM 5748 C C . ASN A 1 737 ? -14.003 -16.307 -32.082 1.00 85.62 737 ASN A C 1
ATOM 5750 O O . ASN A 1 737 ? -13.339 -17.255 -31.665 1.00 85.62 737 ASN A O 1
ATOM 5754 N N . THR A 1 738 ? -14.635 -15.472 -31.252 1.00 87.19 738 THR A N 1
ATOM 5755 C CA . THR A 1 738 ? -14.497 -15.523 -29.785 1.00 87.19 738 THR A CA 1
ATOM 5756 C C . THR A 1 738 ? -15.834 -15.841 -29.103 1.00 87.19 738 THR A C 1
ATOM 5758 O O . THR A 1 738 ? -16.716 -14.984 -29.022 1.00 87.19 738 THR A O 1
ATOM 5761 N N . TYR A 1 739 ? -15.976 -17.076 -28.603 1.00 90.75 739 TYR A N 1
ATOM 5762 C CA . TYR A 1 739 ? -17.145 -17.568 -27.850 1.00 90.75 739 TYR A CA 1
ATOM 5763 C C . TYR A 1 739 ? -16.746 -17.970 -26.418 1.00 90.75 739 TYR A C 1
ATOM 5765 O O . TYR A 1 739 ? -16.487 -19.146 -26.131 1.00 90.75 739 TYR A O 1
ATOM 5773 N N . ILE A 1 740 ? -16.649 -16.992 -25.507 1.00 92.00 740 ILE A N 1
ATOM 5774 C CA . ILE A 1 740 ? -16.218 -17.247 -24.122 1.00 92.00 740 ILE A CA 1
ATOM 5775 C C . ILE A 1 740 ? -17.326 -17.988 -23.355 1.00 92.00 740 ILE A C 1
ATOM 5777 O O . ILE A 1 740 ? -17.022 -18.857 -22.541 1.00 92.00 740 ILE A O 1
ATOM 5781 N N . GLY A 1 741 ? -18.610 -17.731 -23.626 1.00 91.56 741 GLY A N 1
ATOM 5782 C CA . GLY A 1 741 ? -19.724 -18.415 -22.960 1.00 91.56 741 GLY A CA 1
ATOM 5783 C C . GLY A 1 741 ? -19.733 -19.929 -23.213 1.00 91.56 741 GLY A C 1
ATOM 5784 O O . GLY A 1 741 ? -19.889 -20.732 -22.286 1.00 91.56 741 GLY A O 1
ATOM 5785 N N . HIS A 1 742 ? -19.497 -20.342 -24.456 1.00 92.44 742 HIS A N 1
ATOM 5786 C CA . HIS A 1 742 ? -19.344 -21.734 -24.869 1.00 92.44 742 HIS A CA 1
ATOM 5787 C C . HIS A 1 742 ? -18.099 -22.369 -24.233 1.00 92.44 742 HIS A C 1
ATOM 5789 O O . HIS A 1 742 ? -18.185 -23.463 -23.669 1.00 92.44 742 HIS A O 1
ATOM 5795 N N . ALA A 1 743 ? -16.970 -21.654 -24.232 1.00 93.69 743 ALA A N 1
ATOM 5796 C CA . ALA A 1 743 ? -15.735 -22.102 -23.597 1.00 93.69 743 ALA A CA 1
ATOM 5797 C C . ALA A 1 743 ? -15.888 -22.308 -22.075 1.00 93.69 743 ALA A C 1
ATOM 5799 O O . ALA A 1 743 ? -15.486 -23.342 -21.544 1.00 93.69 743 ALA A O 1
ATOM 5800 N N . LEU A 1 744 ? -16.556 -21.388 -21.373 1.00 94.50 744 LEU A N 1
ATOM 5801 C CA . LEU A 1 744 ? -16.856 -21.502 -19.941 1.00 94.50 744 LEU A CA 1
ATOM 5802 C C . LEU A 1 744 ? -17.801 -22.677 -19.636 1.00 94.50 744 LEU A C 1
ATOM 5804 O O . LEU A 1 744 ? -17.602 -23.383 -18.648 1.00 94.50 744 LEU A O 1
ATOM 5808 N N . ASN A 1 745 ? -18.800 -22.950 -20.486 1.00 93.50 745 ASN A N 1
ATOM 5809 C CA . ASN A 1 745 ? -19.632 -24.151 -20.335 1.00 93.50 745 ASN A CA 1
ATOM 5810 C C . ASN A 1 745 ? -18.799 -25.444 -20.451 1.00 93.50 745 ASN A C 1
ATOM 5812 O O . ASN A 1 745 ? -18.995 -26.364 -19.654 1.00 93.50 745 ASN A O 1
ATOM 5816 N N . PHE A 1 746 ? -17.845 -25.495 -21.386 1.00 94.94 746 PHE A N 1
ATOM 5817 C CA . PHE A 1 746 ? -16.941 -26.635 -21.588 1.00 94.94 746 PHE A CA 1
ATOM 5818 C C . PHE A 1 746 ? -15.984 -26.881 -20.407 1.00 94.94 746 PHE A C 1
ATOM 5820 O O . PHE A 1 746 ? -15.619 -28.026 -20.148 1.00 94.94 746 PHE A O 1
ATOM 5827 N N . MET A 1 747 ? -15.640 -25.855 -19.619 1.00 95.25 747 MET A N 1
ATOM 5828 C CA . MET A 1 747 ? -14.831 -26.038 -18.403 1.00 95.25 747 MET A CA 1
ATOM 5829 C C . MET A 1 747 ? -15.558 -26.807 -17.285 1.00 95.25 747 MET A C 1
ATOM 5831 O O . MET A 1 747 ? -14.905 -27.414 -16.436 1.00 95.25 747 MET A O 1
ATOM 5835 N N . SER A 1 748 ? -16.897 -26.806 -17.248 1.00 87.25 748 SER A N 1
ATOM 5836 C CA . SER A 1 748 ? -17.655 -27.408 -16.139 1.00 87.25 748 SER A CA 1
ATOM 5837 C C . SER A 1 748 ? -17.492 -28.936 -15.990 1.00 87.25 748 SER A C 1
ATOM 5839 O O . SER A 1 748 ? -17.284 -29.366 -14.854 1.00 87.25 748 SER A O 1
ATOM 5841 N N . PRO A 1 749 ? -17.549 -29.784 -17.043 1.00 88.00 749 PRO A N 1
ATOM 5842 C CA . PRO A 1 749 ? -17.209 -31.208 -16.911 1.00 88.00 749 PRO A CA 1
ATOM 5843 C C . PRO A 1 749 ? -15.749 -31.423 -16.486 1.00 88.00 749 PRO A C 1
ATOM 5845 O O . PRO A 1 749 ? -15.504 -32.149 -15.523 1.00 88.00 749 PRO A O 1
ATOM 5848 N N . LEU A 1 750 ? -14.799 -30.697 -17.092 1.00 90.62 750 LEU A N 1
ATOM 5849 C CA . LEU A 1 750 ? -13.370 -30.807 -16.768 1.00 90.62 750 LEU A CA 1
ATOM 5850 C C . LEU A 1 750 ? -13.075 -30.531 -15.286 1.00 90.62 750 LEU A C 1
ATOM 5852 O O . LEU A 1 750 ? -12.212 -31.185 -14.709 1.00 90.62 750 LEU A O 1
ATOM 5856 N N . PHE A 1 751 ? -13.802 -29.603 -14.652 1.00 86.06 751 PHE A N 1
ATOM 5857 C CA . PHE A 1 751 ? -13.682 -29.326 -13.217 1.00 86.06 751 PHE A CA 1
ATOM 5858 C C . PHE A 1 751 ? -14.452 -30.296 -12.301 1.00 86.06 751 PHE A C 1
ATOM 5860 O O . PHE A 1 751 ? -14.207 -30.286 -11.091 1.00 86.06 751 PHE A O 1
ATOM 5867 N N . LYS A 1 752 ? -15.348 -31.142 -12.823 1.00 80.25 752 LYS A N 1
ATOM 5868 C CA . LYS A 1 752 ? -15.999 -32.223 -12.055 1.00 80.25 752 LYS A CA 1
ATOM 5869 C C . LYS A 1 752 ? -15.106 -33.457 -11.983 1.00 80.25 752 LYS A C 1
ATOM 5871 O O . LYS A 1 752 ? -14.833 -33.934 -10.884 1.00 80.25 752 LYS A O 1
ATOM 5876 N N . GLU A 1 753 ? -14.574 -33.867 -13.134 1.00 71.69 753 GLU A N 1
ATOM 5877 C CA . GLU A 1 753 ? -13.658 -35.006 -13.294 1.00 71.69 753 GLU A CA 1
ATOM 5878 C C . GLU A 1 753 ? -12.444 -34.915 -12.340 1.00 71.69 753 GLU A C 1
ATOM 5880 O O . GLU A 1 753 ? -11.963 -35.933 -11.854 1.00 71.69 753 GLU A O 1
ATOM 5885 N N . THR A 1 754 ? -11.991 -33.709 -11.951 1.00 69.44 754 THR A N 1
ATOM 5886 C CA . THR A 1 754 ? -10.807 -33.547 -11.070 1.00 69.44 754 THR A CA 1
ATOM 5887 C C . THR A 1 754 ? -10.947 -34.125 -9.661 1.00 69.44 754 THR A C 1
ATOM 5889 O O . THR A 1 754 ? -9.920 -34.386 -9.034 1.00 69.44 754 THR A O 1
ATOM 5892 N N . MET A 1 755 ? -12.173 -34.331 -9.155 1.00 59.34 755 MET A N 1
ATOM 5893 C CA . MET A 1 755 ? -12.394 -35.028 -7.877 1.00 59.34 755 MET A CA 1
ATOM 5894 C C . MET A 1 755 ? -12.122 -36.528 -8.004 1.00 59.34 755 MET A C 1
ATOM 5896 O O . MET A 1 755 ? -11.516 -37.117 -7.113 1.00 59.34 755 MET A O 1
ATOM 5900 N N . GLU A 1 756 ? -12.532 -37.124 -9.121 1.00 64.69 756 GLU A N 1
ATOM 5901 C CA . GLU A 1 756 ? -12.341 -38.543 -9.431 1.00 64.69 756 GLU A CA 1
ATOM 5902 C C . GLU A 1 756 ? -10.856 -38.801 -9.757 1.00 64.69 756 GLU A C 1
ATOM 5904 O O . GLU A 1 756 ? -10.241 -39.687 -9.169 1.00 64.69 756 GLU A O 1
ATOM 5909 N N . ASP A 1 757 ? -10.232 -37.910 -10.539 1.00 67.00 757 ASP A N 1
ATOM 5910 C CA . ASP A 1 757 ? -8.799 -37.901 -10.896 1.00 67.00 757 ASP A CA 1
ATOM 5911 C C . ASP A 1 757 ? -7.829 -37.607 -9.723 1.00 67.00 757 ASP A C 1
ATOM 5913 O O . ASP A 1 757 ? -6.612 -37.718 -9.891 1.00 67.00 757 ASP A O 1
ATOM 5917 N N . ARG A 1 758 ? -8.301 -37.117 -8.563 1.00 71.38 758 ARG A N 1
ATOM 5918 C CA . ARG A 1 758 ? -7.436 -36.730 -7.414 1.00 71.38 758 ARG A CA 1
ATOM 5919 C C . ARG A 1 758 ? -7.807 -37.422 -6.100 1.00 71.38 758 ARG A C 1
ATOM 5921 O O . ARG A 1 758 ? -7.001 -37.417 -5.169 1.00 71.38 758 ARG A O 1
ATOM 5928 N N . GLY A 1 759 ? -9.022 -37.954 -5.976 1.00 65.06 759 GLY A N 1
ATOM 5929 C CA . GLY A 1 759 ? -9.551 -38.577 -4.757 1.00 65.06 759 GLY A CA 1
ATOM 5930 C C . GLY A 1 759 ? -9.761 -37.633 -3.562 1.00 65.06 759 GLY A C 1
ATOM 5931 O O . GLY A 1 759 ? -10.175 -38.092 -2.501 1.00 65.06 759 GLY A O 1
ATOM 5932 N N . HIS A 1 760 ? -9.470 -36.331 -3.687 1.00 67.19 760 HIS A N 1
ATOM 5933 C CA . HIS A 1 760 ? -9.654 -35.344 -2.617 1.00 67.19 760 HIS A CA 1
ATOM 5934 C C . HIS A 1 760 ? -9.864 -33.919 -3.146 1.00 67.19 760 HIS A C 1
ATOM 5936 O O . HIS A 1 760 ? -9.387 -33.555 -4.223 1.00 67.19 760 HIS A O 1
ATOM 5942 N N . ALA A 1 761 ? -10.559 -33.104 -2.348 1.00 74.12 761 ALA A N 1
ATOM 5943 C CA . ALA A 1 761 ? -10.833 -31.702 -2.641 1.00 74.12 761 ALA A CA 1
ATOM 5944 C C . ALA A 1 761 ? -9.562 -30.835 -2.582 1.00 74.12 761 ALA A C 1
ATOM 5946 O O . ALA A 1 761 ? -8.742 -30.981 -1.675 1.00 74.12 761 ALA A O 1
ATOM 5947 N N . VAL A 1 762 ? -9.439 -29.893 -3.521 1.00 80.38 762 VAL A N 1
ATOM 5948 C CA . VAL A 1 762 ? -8.398 -28.851 -3.571 1.00 80.38 762 VAL A CA 1
ATOM 5949 C C . VAL A 1 762 ? -8.985 -27.542 -4.126 1.00 80.38 762 VAL A C 1
ATOM 5951 O O . VAL A 1 762 ? -10.025 -27.598 -4.791 1.00 80.38 762 VAL A O 1
ATOM 5954 N N . PRO A 1 763 ? -8.343 -26.378 -3.901 1.00 83.38 763 PRO A N 1
ATOM 5955 C CA . PRO A 1 763 ? -8.685 -25.129 -4.581 1.00 83.38 763 PRO A CA 1
ATOM 5956 C C . PRO A 1 763 ? -8.664 -25.270 -6.110 1.00 83.38 763 PRO A C 1
ATOM 5958 O O . PRO A 1 763 ? -7.767 -25.908 -6.670 1.00 83.38 763 PRO A O 1
ATOM 5961 N N . LYS A 1 764 ? -9.655 -24.663 -6.773 1.00 89.19 764 LYS A N 1
ATOM 5962 C CA . LYS A 1 764 ? -9.860 -24.712 -8.228 1.00 89.19 764 LYS A CA 1
ATOM 5963 C C . LYS A 1 764 ? -9.803 -23.302 -8.802 1.00 89.19 764 LYS A C 1
ATOM 5965 O O . LYS A 1 764 ? -10.628 -22.464 -8.437 1.00 89.19 764 LYS A O 1
ATOM 5970 N N . TYR A 1 765 ? -8.857 -23.062 -9.704 1.00 92.44 765 TYR A N 1
ATOM 5971 C CA . TYR A 1 765 ? -8.632 -21.756 -10.321 1.00 92.44 765 TYR A CA 1
ATOM 5972 C C . TYR A 1 765 ? -8.783 -21.826 -11.840 1.00 92.44 765 TYR A C 1
ATOM 5974 O O . TYR A 1 765 ? -8.283 -22.748 -12.486 1.00 92.44 765 TYR A O 1
ATOM 5982 N N . LEU A 1 766 ? -9.442 -20.820 -12.407 1.00 95.62 766 LEU A N 1
ATOM 5983 C CA . LEU A 1 766 ? -9.565 -20.604 -13.843 1.00 95.62 766 LEU A CA 1
ATOM 5984 C C . LEU A 1 766 ? -8.980 -19.232 -14.191 1.00 95.62 766 LEU A C 1
ATOM 5986 O O . LEU A 1 766 ? -9.495 -18.206 -13.746 1.00 95.62 766 LEU A O 1
ATOM 5990 N N . ILE A 1 767 ? -7.912 -19.215 -14.984 1.00 95.38 767 ILE A N 1
ATOM 5991 C CA . ILE A 1 767 ? -7.302 -17.980 -15.489 1.00 95.38 767 ILE A CA 1
ATOM 5992 C C . ILE A 1 767 ? -7.758 -17.813 -16.939 1.00 95.38 767 ILE A C 1
ATOM 5994 O O . ILE A 1 767 ? -7.360 -18.592 -17.807 1.00 95.38 767 ILE A O 1
ATOM 5998 N N . VAL A 1 768 ? -8.628 -16.831 -17.185 1.00 94.81 768 VAL A N 1
ATOM 5999 C CA . VAL A 1 768 ? -9.166 -16.512 -18.515 1.00 94.81 768 VAL A CA 1
ATOM 6000 C C . VAL A 1 768 ? -8.353 -15.369 -19.113 1.00 94.81 768 VAL A C 1
ATOM 6002 O O . VAL A 1 768 ? -8.229 -14.320 -18.482 1.00 94.81 768 VAL A O 1
ATOM 6005 N N . ILE A 1 769 ? -7.817 -15.563 -20.320 1.00 92.56 769 ILE A N 1
ATOM 6006 C CA . ILE A 1 769 ? -7.021 -14.555 -21.040 1.00 92.56 769 ILE A CA 1
ATOM 6007 C C . ILE A 1 769 ? -7.641 -14.347 -22.422 1.00 92.56 769 ILE A C 1
ATOM 6009 O O . ILE A 1 769 ? -7.687 -15.296 -23.201 1.00 92.56 769 ILE A O 1
ATOM 6013 N N . THR A 1 770 ? -8.123 -13.137 -22.719 1.00 89.38 770 THR A N 1
ATOM 6014 C CA . THR A 1 770 ? -8.838 -12.789 -23.966 1.00 89.38 770 THR A CA 1
ATOM 6015 C C . THR A 1 770 ? -8.665 -11.304 -24.310 1.00 89.38 770 THR A C 1
ATOM 6017 O O . THR A 1 770 ? -8.339 -10.500 -23.436 1.00 89.38 770 THR A O 1
ATOM 6020 N N . ASP A 1 771 ? -8.857 -10.923 -25.574 1.00 78.44 771 ASP A N 1
ATOM 6021 C CA . ASP A 1 771 ? -8.728 -9.541 -26.063 1.00 78.44 771 ASP A CA 1
ATOM 6022 C C . ASP A 1 771 ? -10.024 -8.952 -26.657 1.00 78.44 771 ASP A C 1
ATOM 6024 O O . ASP A 1 771 ? -10.016 -7.821 -27.140 1.00 78.44 771 ASP A O 1
ATOM 6028 N N . ALA A 1 772 ? -11.140 -9.691 -26.621 1.00 63.59 772 ALA A N 1
ATOM 6029 C CA . ALA A 1 772 ? -12.327 -9.392 -27.425 1.00 63.59 772 ALA A CA 1
ATOM 6030 C C . ALA A 1 772 ? -13.653 -9.386 -26.635 1.00 63.59 772 ALA A C 1
ATOM 6032 O O . ALA A 1 772 ? -13.722 -9.768 -25.468 1.00 63.59 772 ALA A O 1
ATOM 6033 N N . ASN A 1 773 ? -14.722 -8.941 -27.306 1.00 72.94 773 ASN A N 1
ATOM 6034 C CA . ASN A 1 773 ? -16.108 -9.143 -26.865 1.00 72.94 773 ASN A CA 1
ATOM 6035 C C . ASN A 1 773 ? -16.557 -10.567 -27.234 1.00 72.94 773 ASN A C 1
ATOM 6037 O O . ASN A 1 773 ? -16.228 -11.059 -28.319 1.00 72.94 773 ASN A O 1
ATOM 6041 N N . SER A 1 774 ? -17.356 -11.211 -26.385 1.00 81.94 774 SER A N 1
ATOM 6042 C CA . SER A 1 774 ? -17.983 -12.488 -26.727 1.00 81.94 774 SER A CA 1
ATOM 6043 C C . SER A 1 774 ? -19.112 -12.363 -27.735 1.00 81.94 774 SER A C 1
ATOM 6045 O O . SER A 1 774 ? -19.926 -11.445 -27.704 1.00 81.94 774 SER A O 1
ATOM 6047 N N . HIS A 1 775 ? -19.221 -13.392 -28.571 1.00 82.62 775 HIS A N 1
ATOM 6048 C CA . HIS A 1 775 ? -20.350 -13.593 -29.477 1.00 82.62 775 HIS A CA 1
ATOM 6049 C C . HIS A 1 775 ? -21.517 -14.357 -28.808 1.00 82.62 775 HIS A C 1
ATOM 6051 O O . HIS A 1 775 ? -22.499 -14.693 -29.468 1.00 82.62 775 HIS A O 1
ATOM 6057 N N . ASP A 1 776 ? -21.416 -14.654 -27.506 1.00 88.50 776 ASP A N 1
ATOM 6058 C CA . ASP A 1 776 ? -22.400 -15.376 -26.696 1.00 88.50 776 ASP A CA 1
ATOM 6059 C C . ASP A 1 776 ? -22.451 -14.898 -25.223 1.00 88.50 776 ASP A C 1
ATOM 6061 O O . ASP A 1 776 ? -21.684 -14.044 -24.785 1.00 88.50 776 ASP A O 1
ATOM 6065 N N . ASN A 1 777 ? -23.414 -15.398 -24.435 1.00 89.06 777 ASN A N 1
ATOM 6066 C CA . ASN A 1 777 ? -23.605 -14.939 -23.054 1.00 89.06 777 ASN A CA 1
ATOM 6067 C C . ASN A 1 777 ? -22.536 -15.509 -22.102 1.00 89.06 777 ASN A C 1
ATOM 6069 O O . ASN A 1 777 ? -22.506 -16.715 -21.848 1.00 89.06 777 ASN A O 1
ATOM 6073 N N . VAL A 1 778 ? -21.724 -14.627 -21.510 1.00 92.31 778 VAL A N 1
ATOM 6074 C CA . VAL A 1 778 ? -20.679 -14.998 -20.5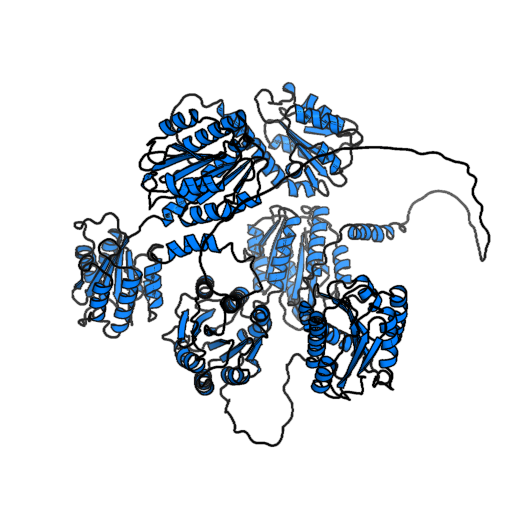37 1.00 92.31 778 VAL A CA 1
ATOM 6075 C C . VAL A 1 778 ? -21.169 -15.077 -19.087 1.00 92.31 778 VAL A C 1
ATOM 6077 O O . VAL A 1 778 ? -20.647 -15.880 -18.313 1.00 92.31 778 VAL A O 1
ATOM 6080 N N . GLU A 1 779 ? -22.182 -14.289 -18.700 1.00 90.44 779 GLU A N 1
ATOM 6081 C CA . GLU A 1 779 ? -22.607 -14.163 -17.295 1.00 90.44 779 GLU A CA 1
ATOM 6082 C C . GLU A 1 779 ? -23.144 -15.488 -16.737 1.00 90.44 779 GLU A C 1
ATOM 6084 O O . GLU A 1 779 ? -22.691 -15.952 -15.691 1.00 90.44 779 GLU A O 1
ATOM 6089 N N . VAL A 1 780 ? -24.088 -16.124 -17.438 1.00 90.81 780 VAL A N 1
ATOM 6090 C CA . VAL A 1 780 ? -24.740 -17.362 -16.987 1.00 90.81 780 VAL A CA 1
ATOM 6091 C C . VAL A 1 780 ? -23.740 -18.517 -16.802 1.00 90.81 780 VAL A C 1
ATOM 6093 O O . VAL A 1 780 ? -23.767 -19.139 -15.732 1.00 90.81 780 VAL A O 1
ATOM 6096 N N . PRO A 1 781 ? -22.838 -18.834 -17.756 1.00 93.31 781 PRO A N 1
ATOM 6097 C CA . PRO A 1 781 ? -21.847 -19.886 -17.546 1.00 93.31 781 PRO A CA 1
ATOM 6098 C C . PRO A 1 781 ? -20.765 -19.510 -16.527 1.00 93.31 781 PRO A C 1
ATOM 6100 O O . PRO A 1 781 ? -20.408 -20.359 -15.710 1.00 93.31 781 PRO A O 1
ATOM 6103 N N . ALA A 1 782 ? -20.291 -18.259 -16.481 1.00 91.50 782 ALA A N 1
ATOM 6104 C CA . ALA A 1 782 ? -19.315 -17.848 -15.468 1.00 91.50 782 ALA A CA 1
ATOM 6105 C C . ALA A 1 782 ? -19.894 -17.943 -14.044 1.00 91.50 782 ALA A C 1
ATOM 6107 O O . ALA A 1 782 ? -19.260 -18.485 -13.136 1.00 91.50 782 ALA A O 1
ATOM 6108 N N . LYS A 1 783 ? -21.146 -17.509 -13.853 1.00 87.75 783 LYS A N 1
ATOM 6109 C CA . LYS A 1 783 ? -21.900 -17.646 -12.596 1.00 87.75 783 LYS A CA 1
ATOM 6110 C C . LYS A 1 783 ? -22.064 -19.111 -12.186 1.00 87.75 783 LYS A C 1
ATOM 6112 O O . LYS A 1 783 ? -21.869 -19.430 -11.015 1.00 87.75 783 LYS A O 1
ATOM 6117 N N . ARG A 1 784 ? -22.336 -20.009 -13.143 1.00 89.12 784 ARG A N 1
ATOM 6118 C CA . ARG A 1 784 ? -22.418 -21.464 -12.919 1.00 89.12 784 ARG A CA 1
ATOM 6119 C C . ARG A 1 784 ? -21.082 -22.068 -12.466 1.00 89.12 784 ARG A C 1
ATOM 6121 O O . ARG A 1 784 ? -21.094 -22.926 -11.588 1.00 89.12 784 ARG A O 1
ATOM 6128 N N . LEU A 1 785 ? -19.948 -21.624 -13.016 1.00 88.12 785 LEU A N 1
ATOM 6129 C CA . LEU A 1 785 ? -18.615 -22.059 -12.571 1.00 88.12 785 LEU A CA 1
ATOM 6130 C C . LEU A 1 785 ? -18.279 -21.530 -11.167 1.00 88.12 785 LEU A C 1
ATOM 6132 O O . LEU A 1 785 ? -17.843 -22.301 -10.314 1.00 88.12 785 LEU A O 1
ATOM 6136 N N . ARG A 1 786 ? -18.559 -20.251 -10.875 1.00 90.75 786 ARG A N 1
ATOM 6137 C CA . ARG A 1 786 ? -18.375 -19.688 -9.522 1.00 90.75 786 ARG A CA 1
ATOM 6138 C C . ARG A 1 786 ? -19.228 -20.417 -8.475 1.00 90.75 786 ARG A C 1
ATOM 6140 O O . ARG A 1 786 ? -18.743 -20.717 -7.389 1.00 90.75 786 ARG A O 1
ATOM 6147 N N . GLN A 1 787 ? -20.459 -20.801 -8.824 1.00 84.12 787 GLN A N 1
ATOM 6148 C CA . GLN A 1 787 ? -21.328 -21.644 -7.985 1.00 84.12 787 GLN A CA 1
ATOM 6149 C C . GLN A 1 787 ? -20.802 -23.078 -7.769 1.00 84.12 787 GLN A C 1
ATOM 6151 O O . GLN A 1 787 ? -21.257 -23.749 -6.848 1.00 84.12 787 GLN A O 1
ATOM 6156 N N . GLN A 1 788 ? -19.836 -23.546 -8.567 1.00 81.94 788 GLN A N 1
ATOM 6157 C CA . GLN A 1 788 ? -19.130 -24.823 -8.372 1.00 81.94 788 GLN A CA 1
ATOM 6158 C C . GLN A 1 788 ? -17.851 -24.675 -7.520 1.00 81.94 788 GLN A C 1
ATOM 6160 O O . GLN A 1 788 ? -17.080 -25.626 -7.404 1.00 81.94 788 GLN A O 1
ATOM 6165 N N . GLY A 1 789 ? -17.622 -23.504 -6.909 1.00 79.50 789 GLY A N 1
ATOM 6166 C CA . GLY A 1 789 ? -16.466 -23.238 -6.045 1.00 79.50 789 GLY A CA 1
ATOM 6167 C C . GLY A 1 789 ? -15.170 -22.930 -6.801 1.00 79.50 789 GLY A C 1
ATOM 6168 O O . GLY A 1 789 ? -14.089 -23.107 -6.244 1.00 79.50 789 GLY A O 1
ATOM 6169 N N . ILE A 1 790 ? -15.266 -22.505 -8.064 1.00 88.12 790 ILE A N 1
ATOM 6170 C CA . ILE A 1 790 ? -14.114 -22.165 -8.909 1.00 88.12 790 ILE A CA 1
ATOM 6171 C C . ILE A 1 790 ? -13.833 -20.660 -8.800 1.00 88.12 790 ILE A C 1
ATOM 6173 O O . ILE A 1 790 ? -14.702 -19.837 -9.103 1.00 88.12 790 ILE A O 1
ATOM 6177 N N . THR A 1 791 ? -12.612 -20.300 -8.407 1.00 88.50 791 THR A N 1
ATOM 6178 C CA . THR A 1 791 ? -12.117 -18.915 -8.442 1.00 88.50 791 THR A CA 1
ATOM 6179 C C . THR A 1 791 ? -11.719 -18.564 -9.871 1.00 88.50 791 THR A C 1
ATOM 6181 O O . THR A 1 791 ? -10.987 -19.317 -10.511 1.00 88.50 791 THR A O 1
ATOM 6184 N N . ILE A 1 792 ? -12.187 -17.421 -10.378 1.00 92.69 792 ILE A N 1
ATOM 6185 C CA . ILE A 1 792 ? -11.918 -16.977 -11.752 1.00 92.69 792 ILE A CA 1
ATOM 6186 C C . ILE A 1 792 ? -11.161 -15.644 -11.725 1.00 92.69 792 ILE A C 1
ATOM 6188 O O . ILE A 1 792 ? -11.611 -14.699 -11.067 1.00 92.69 792 ILE A O 1
ATOM 6192 N N . TYR A 1 793 ? -10.046 -15.583 -12.457 1.00 92.62 793 TYR A N 1
ATOM 6193 C CA . TYR A 1 793 ? -9.346 -14.349 -12.825 1.00 92.62 793 TYR A CA 1
ATOM 6194 C C . TYR A 1 793 ? -9.656 -14.021 -14.287 1.00 92.62 793 TYR A C 1
ATOM 6196 O O . TYR A 1 793 ? -9.596 -14.904 -15.147 1.00 92.62 793 TYR A O 1
ATOM 6204 N N . ALA A 1 794 ? -9.990 -12.762 -14.562 1.00 91.94 794 ALA A N 1
ATOM 6205 C CA . ALA A 1 794 ? -10.347 -12.276 -15.890 1.00 91.94 794 ALA A CA 1
ATOM 6206 C C . ALA A 1 794 ? -9.294 -11.268 -16.368 1.00 91.94 794 ALA A C 1
ATOM 6208 O O . ALA A 1 794 ? -9.244 -10.139 -15.879 1.00 91.94 794 ALA A O 1
ATOM 6209 N N . ILE A 1 795 ? -8.442 -11.692 -17.303 1.00 90.44 795 ILE A N 1
ATOM 6210 C CA . ILE A 1 795 ? -7.356 -10.886 -17.865 1.00 90.44 795 ILE A CA 1
ATOM 6211 C C . ILE A 1 795 ? -7.758 -10.450 -19.274 1.00 90.44 795 ILE A C 1
ATOM 6213 O O . ILE A 1 795 ? -7.726 -11.237 -20.223 1.00 90.44 795 ILE A O 1
ATOM 6217 N N . GLY A 1 796 ? -8.152 -9.185 -19.391 1.00 85.44 796 GLY A N 1
ATOM 6218 C CA . GLY A 1 796 ? -8.479 -8.541 -20.654 1.00 85.44 796 GLY A CA 1
ATOM 6219 C C . GLY A 1 796 ? -7.266 -7.864 -21.275 1.00 85.44 796 GLY A C 1
ATOM 6220 O O . GLY A 1 796 ? -6.576 -7.091 -20.612 1.00 85.44 796 GLY A O 1
ATOM 6221 N N . LEU A 1 797 ? -7.021 -8.096 -22.560 1.00 80.69 797 LEU A N 1
ATOM 6222 C CA . LEU A 1 797 ? -5.997 -7.388 -23.326 1.00 80.69 797 LEU A CA 1
ATOM 6223 C C . LEU A 1 797 ? -6.639 -6.259 -24.154 1.00 80.69 797 LEU A C 1
ATOM 6225 O O . LEU A 1 797 ? -7.747 -6.408 -24.657 1.00 80.69 797 LEU A O 1
ATOM 6229 N N . LYS A 1 798 ? -5.930 -5.137 -24.322 1.00 66.69 798 LYS A N 1
ATOM 6230 C CA . LYS A 1 798 ? -6.163 -4.106 -25.359 1.00 66.69 798 LYS A CA 1
ATOM 6231 C C . LYS A 1 798 ? -7.591 -3.547 -25.484 1.00 66.69 798 LYS A C 1
ATOM 6233 O O . LYS A 1 798 ? -8.057 -3.278 -26.588 1.00 66.69 798 LYS A O 1
ATOM 6238 N N . GLY A 1 799 ? -8.273 -3.322 -24.363 1.00 62.00 799 GLY A N 1
ATOM 6239 C CA . GLY A 1 799 ? -9.642 -2.793 -24.375 1.00 62.00 799 GLY A CA 1
ATOM 6240 C C . GLY A 1 799 ? -10.737 -3.858 -24.502 1.00 62.00 799 GLY A C 1
ATOM 6241 O O . GLY A 1 799 ? -11.863 -3.522 -24.864 1.00 62.00 799 GLY A O 1
ATOM 6242 N N . ALA A 1 800 ? -10.430 -5.119 -24.171 1.00 75.31 800 ALA A N 1
ATOM 6243 C CA . ALA A 1 800 ? -11.429 -6.143 -23.873 1.00 75.31 800 ALA A CA 1
ATOM 6244 C C . ALA A 1 800 ? -12.532 -5.617 -22.928 1.00 75.31 800 ALA A C 1
ATOM 6246 O O . ALA A 1 800 ? -12.282 -4.798 -22.039 1.00 75.31 800 ALA A O 1
ATOM 6247 N N . ASN A 1 801 ? -13.762 -6.098 -23.119 1.00 78.69 801 ASN A N 1
ATOM 6248 C CA . ASN A 1 801 ? -14.956 -5.529 -22.497 1.00 78.69 801 ASN A CA 1
ATOM 6249 C C . ASN A 1 801 ? -14.966 -5.709 -20.971 1.00 78.69 801 ASN A C 1
ATOM 6251 O O . ASN A 1 801 ? -15.265 -6.788 -20.459 1.00 78.69 801 ASN A O 1
ATOM 6255 N N . GLU A 1 802 ? -14.709 -4.625 -20.235 1.00 81.62 802 GLU A N 1
ATOM 6256 C CA . GLU A 1 802 ? -14.666 -4.637 -18.770 1.00 81.62 802 GLU A CA 1
ATOM 6257 C C . GLU A 1 802 ? -15.911 -5.233 -18.110 1.00 81.62 802 GLU A C 1
ATOM 6259 O O . GLU A 1 802 ? -15.772 -5.936 -17.113 1.00 81.62 802 GLU A O 1
ATOM 6264 N N . ARG A 1 803 ? -17.111 -5.022 -18.672 1.00 83.25 803 ARG A N 1
ATOM 6265 C CA . ARG A 1 803 ? -18.349 -5.579 -18.104 1.00 83.25 803 ARG A CA 1
ATOM 6266 C C . ARG A 1 803 ? -18.392 -7.096 -18.244 1.00 83.25 803 ARG A C 1
ATOM 6268 O O . ARG A 1 803 ? -18.815 -7.780 -17.320 1.00 83.25 803 ARG A O 1
ATOM 6275 N N . GLU A 1 804 ? -17.931 -7.629 -19.375 1.00 86.62 804 GLU A N 1
ATOM 6276 C CA . GLU A 1 804 ? -17.796 -9.077 -19.562 1.00 86.62 804 GLU A CA 1
ATOM 6277 C C . GLU A 1 804 ? -16.738 -9.652 -18.615 1.00 86.62 804 GLU A C 1
ATOM 6279 O O . GLU A 1 804 ? -16.996 -10.669 -17.976 1.00 86.62 804 GLU A O 1
ATOM 6284 N N . LEU A 1 805 ? -15.603 -8.968 -18.430 1.00 88.50 805 LEU A N 1
ATOM 6285 C CA . LEU A 1 805 ? -14.573 -9.372 -17.466 1.00 88.50 805 LEU A CA 1
ATOM 6286 C C . LEU A 1 805 ? -15.097 -9.359 -16.016 1.00 88.50 805 LEU A C 1
ATOM 6288 O O . LEU A 1 805 ? -14.844 -10.312 -15.281 1.00 88.50 805 LEU A O 1
ATOM 6292 N N . ASP A 1 806 ? -15.889 -8.356 -15.622 1.00 84.88 806 ASP A N 1
ATOM 6293 C CA . ASP A 1 806 ? -16.566 -8.302 -14.315 1.00 84.88 806 ASP A CA 1
ATOM 6294 C C . ASP A 1 806 ? -17.597 -9.439 -14.159 1.00 84.88 806 ASP A C 1
ATOM 6296 O O . ASP A 1 806 ? -17.656 -10.104 -13.118 1.00 84.88 806 ASP A O 1
ATOM 6300 N N . TYR A 1 807 ? -18.373 -9.744 -15.209 1.00 86.69 807 TYR A N 1
ATOM 6301 C CA . TYR A 1 807 ? -19.273 -10.904 -15.226 1.00 86.69 807 TYR A CA 1
ATOM 6302 C C . TYR A 1 807 ? -18.520 -12.246 -15.172 1.00 86.69 807 TYR A C 1
ATOM 6304 O O . TYR A 1 807 ? -19.086 -13.226 -14.671 1.00 86.69 807 TYR A O 1
ATOM 6312 N N . ILE A 1 808 ? -17.262 -12.306 -15.627 1.00 89.50 808 ILE A N 1
ATOM 6313 C CA . ILE A 1 808 ? -16.392 -13.496 -15.618 1.00 89.50 808 ILE A CA 1
ATOM 6314 C C . ILE A 1 808 ? -15.681 -13.685 -14.265 1.00 89.50 808 ILE A C 1
ATOM 6316 O O . ILE A 1 808 ? -15.738 -14.786 -13.713 1.00 89.50 808 ILE A O 1
ATOM 6320 N N . SER A 1 809 ? -15.083 -12.647 -13.671 1.00 88.50 809 SER A N 1
ATOM 6321 C CA . SER A 1 809 ? -14.396 -12.745 -12.368 1.00 88.50 809 SER A CA 1
ATOM 6322 C C . SER A 1 809 ? -15.368 -12.817 -11.179 1.00 88.50 809 SER A C 1
ATOM 6324 O O . SER A 1 809 ? -15.097 -13.492 -10.177 1.00 88.50 809 SER A O 1
ATOM 6326 N N . GLY A 1 810 ? -16.509 -12.122 -11.286 1.00 79.75 810 GLY A N 1
ATOM 6327 C CA . GLY A 1 810 ? -17.459 -11.896 -10.194 1.00 79.75 810 GLY A CA 1
ATOM 6328 C C . GLY A 1 810 ? -16.916 -11.044 -9.039 1.00 79.75 810 GLY A C 1
ATOM 6329 O O . GLY A 1 810 ? -17.529 -11.031 -7.975 1.00 79.75 810 GLY A O 1
ATOM 6330 N N . ASP A 1 811 ? -15.762 -10.399 -9.218 1.00 78.94 811 ASP A N 1
ATOM 6331 C CA . ASP A 1 811 ? -15.059 -9.599 -8.210 1.00 78.94 811 ASP A CA 1
ATOM 6332 C C . ASP A 1 811 ? -14.109 -8.616 -8.921 1.00 78.94 811 ASP A C 1
ATOM 6334 O O . ASP A 1 811 ? -13.194 -9.070 -9.624 1.00 78.94 811 ASP A O 1
ATOM 6338 N N . PRO A 1 812 ? -14.279 -7.290 -8.755 1.00 74.81 812 PRO A N 1
ATOM 6339 C CA . PRO A 1 812 ? -13.423 -6.299 -9.404 1.00 74.81 812 PRO A CA 1
ATOM 6340 C C . PRO A 1 812 ? -11.930 -6.463 -9.089 1.00 74.81 812 PRO A C 1
ATOM 6342 O O . PRO A 1 812 ? -11.102 -6.091 -9.911 1.00 74.81 812 PRO A O 1
ATOM 6345 N N . LYS A 1 813 ? -11.565 -7.064 -7.944 1.00 76.81 813 LYS A N 1
ATOM 6346 C CA . LYS A 1 813 ? -10.158 -7.312 -7.571 1.00 76.81 813 LYS A CA 1
ATOM 6347 C C . LYS A 1 813 ? -9.489 -8.439 -8.361 1.00 76.81 813 LYS A C 1
ATOM 6349 O O . LYS A 1 813 ? -8.275 -8.582 -8.288 1.00 76.81 813 LYS A O 1
ATOM 6354 N N . ARG A 1 814 ? -10.266 -9.247 -9.093 1.00 83.94 814 ARG A N 1
ATOM 6355 C CA . ARG A 1 814 ? -9.776 -10.321 -9.978 1.00 83.94 814 ARG A CA 1
ATOM 6356 C C . ARG A 1 814 ? -10.044 -10.038 -11.464 1.00 83.94 814 ARG A C 1
ATOM 6358 O O . ARG A 1 814 ? -9.922 -10.944 -12.290 1.00 83.94 814 ARG A O 1
ATOM 6365 N N . LYS A 1 815 ? -10.421 -8.799 -11.803 1.00 86.88 815 LYS A N 1
ATOM 6366 C CA . LYS A 1 815 ? -10.389 -8.261 -13.169 1.00 86.88 815 LYS A CA 1
ATOM 6367 C C . LYS A 1 815 ? -9.074 -7.509 -13.357 1.00 86.88 815 LYS A C 1
ATOM 6369 O O . LYS A 1 815 ? -8.719 -6.687 -12.520 1.00 86.88 815 LYS A O 1
ATOM 6374 N N . TYR A 1 816 ? -8.417 -7.721 -14.490 1.00 82.62 816 TYR A N 1
ATOM 6375 C CA . TYR A 1 816 ? -7.302 -6.888 -14.927 1.00 82.62 816 TYR A CA 1
ATOM 6376 C C . TYR A 1 816 ? -7.459 -6.513 -16.403 1.00 82.62 816 TYR A C 1
ATOM 6378 O O . TYR A 1 816 ? -7.885 -7.341 -17.209 1.00 82.62 816 TYR A O 1
ATOM 6386 N N . LEU A 1 817 ? -7.084 -5.281 -16.758 1.00 76.88 817 LEU A N 1
ATOM 6387 C CA . LEU A 1 817 ? -7.071 -4.781 -18.133 1.00 76.88 817 LEU A CA 1
ATOM 6388 C C . LEU A 1 817 ? -5.644 -4.360 -18.510 1.00 76.88 817 LEU A C 1
ATOM 6390 O O . LEU A 1 817 ? -5.011 -3.589 -17.791 1.00 76.88 817 LEU A O 1
ATOM 6394 N N . ILE A 1 818 ? -5.129 -4.887 -19.621 1.00 69.56 818 ILE A N 1
ATOM 6395 C CA . ILE A 1 818 ? -3.722 -4.767 -20.018 1.00 69.56 818 ILE A CA 1
ATOM 6396 C C . ILE A 1 818 ? -3.581 -3.999 -21.330 1.00 69.56 818 ILE A C 1
ATOM 6398 O O . ILE A 1 818 ? -3.961 -4.493 -22.394 1.00 69.56 818 ILE A O 1
ATOM 6402 N N . ASN A 1 819 ? -2.921 -2.840 -21.270 1.00 61.03 819 ASN A N 1
ATOM 6403 C CA . ASN A 1 819 ? -2.632 -2.016 -22.450 1.00 61.03 819 ASN A CA 1
ATOM 6404 C C . ASN A 1 819 ? -1.217 -2.251 -23.029 1.00 61.03 819 ASN A C 1
ATOM 6406 O O . ASN A 1 819 ? -0.970 -1.910 -24.184 1.00 61.03 819 ASN A O 1
ATOM 6410 N N . ASN A 1 820 ? -0.284 -2.856 -22.276 1.00 52.84 820 ASN A N 1
ATOM 6411 C CA . ASN A 1 820 ? 1.022 -3.298 -22.788 1.00 52.84 820 ASN A CA 1
ATOM 6412 C C . ASN A 1 820 ? 1.573 -4.526 -22.043 1.00 52.84 820 ASN A C 1
ATOM 6414 O O . ASN A 1 820 ? 1.176 -4.810 -20.916 1.00 52.84 820 ASN A O 1
ATOM 6418 N N . PHE A 1 821 ? 2.528 -5.233 -22.655 1.00 47.97 821 PHE A N 1
ATOM 6419 C CA . PHE A 1 821 ? 3.093 -6.458 -22.078 1.00 47.97 821 PHE A CA 1
ATOM 6420 C C . PHE A 1 821 ? 4.007 -6.238 -20.858 1.00 47.97 821 PHE A C 1
ATOM 6422 O O . PHE A 1 821 ? 4.231 -7.174 -20.097 1.00 47.97 821 PHE A O 1
ATOM 6429 N N . ASN A 1 822 ? 4.447 -5.006 -20.591 1.00 41.59 822 ASN A N 1
ATOM 6430 C CA . ASN A 1 822 ? 5.237 -4.688 -19.397 1.00 41.59 822 ASN A CA 1
ATOM 6431 C C . ASN A 1 822 ? 4.348 -4.592 -18.136 1.00 41.59 822 ASN A C 1
ATOM 6433 O O . ASN A 1 822 ? 4.833 -4.766 -17.020 1.00 41.59 822 ASN A O 1
ATOM 6437 N N . ALA A 1 823 ? 3.035 -4.384 -18.297 1.00 49.12 823 ALA A N 1
ATOM 6438 C CA . ALA A 1 823 ? 2.063 -4.335 -17.202 1.00 49.12 823 ALA A CA 1
ATOM 6439 C C . ALA A 1 823 ? 1.695 -5.715 -16.609 1.00 49.12 823 ALA A C 1
ATOM 6441 O O . ALA A 1 823 ? 0.999 -5.775 -15.596 1.00 49.12 823 ALA A O 1
ATOM 6442 N N . PHE A 1 824 ? 2.186 -6.826 -17.175 1.00 53.47 824 PHE A N 1
ATOM 6443 C CA . PHE A 1 824 ? 2.051 -8.152 -16.552 1.00 53.47 824 PHE A CA 1
ATOM 6444 C C . PHE A 1 824 ? 2.908 -8.307 -15.284 1.00 53.47 824 PHE A C 1
ATOM 6446 O O . PHE A 1 824 ? 2.592 -9.149 -14.448 1.00 53.47 824 PHE A O 1
ATOM 6453 N N . ILE A 1 825 ? 3.963 -7.499 -15.115 1.00 45.84 825 ILE A N 1
ATOM 6454 C CA . ILE A 1 825 ? 4.905 -7.609 -13.989 1.00 45.84 825 ILE A CA 1
ATOM 6455 C C . ILE A 1 825 ? 4.214 -7.413 -12.623 1.00 45.84 825 ILE A C 1
ATOM 6457 O O . ILE A 1 825 ? 4.284 -8.341 -11.825 1.00 45.84 825 ILE A O 1
ATOM 6461 N N . PRO A 1 826 ? 3.494 -6.308 -12.333 1.00 49.81 826 PRO A N 1
ATOM 6462 C CA . PRO A 1 826 ? 2.758 -6.188 -11.067 1.00 49.81 826 PRO A CA 1
ATOM 6463 C C . PRO A 1 826 ? 1.609 -7.206 -10.949 1.00 49.81 826 PRO A C 1
ATOM 6465 O O . PRO A 1 826 ? 1.304 -7.686 -9.861 1.00 49.81 826 PRO A O 1
ATOM 6468 N N . MET A 1 827 ? 0.987 -7.578 -12.073 1.00 62.47 827 MET A N 1
ATOM 6469 C CA . MET A 1 827 ? -0.155 -8.493 -12.084 1.00 62.47 827 MET A CA 1
ATOM 6470 C C . MET A 1 827 ? 0.212 -9.925 -11.707 1.00 62.47 827 MET A C 1
ATOM 6472 O O . MET A 1 827 ? -0.548 -10.568 -10.986 1.00 62.47 827 MET A O 1
ATOM 6476 N N . LYS A 1 828 ? 1.346 -10.451 -12.195 1.00 63.03 828 LYS A N 1
ATOM 6477 C CA . LYS A 1 828 ? 1.767 -11.811 -11.838 1.00 63.03 828 LYS A CA 1
ATOM 6478 C C . LYS A 1 828 ? 1.967 -11.905 -10.326 1.00 63.03 828 LYS A C 1
ATOM 6480 O O . LYS A 1 828 ? 1.555 -12.895 -9.737 1.00 63.03 828 LYS A O 1
ATOM 6485 N N . ASP A 1 829 ? 2.519 -10.862 -9.707 1.00 59.97 829 ASP A N 1
ATOM 6486 C CA . ASP A 1 829 ? 2.814 -10.842 -8.280 1.00 59.97 829 ASP A CA 1
ATOM 6487 C C . ASP A 1 829 ? 1.514 -10.773 -7.462 1.00 59.97 829 ASP A C 1
ATOM 6489 O O . ASP A 1 829 ? 1.392 -11.504 -6.483 1.00 59.97 829 ASP A O 1
ATOM 6493 N N . ASP A 1 830 ? 0.498 -10.016 -7.898 1.00 63.59 830 ASP A N 1
ATOM 6494 C CA . ASP A 1 830 ? -0.837 -10.022 -7.274 1.00 63.59 830 ASP A CA 1
ATOM 6495 C C . ASP A 1 830 ? -1.597 -11.350 -7.468 1.00 63.59 830 ASP A C 1
ATOM 6497 O O . ASP A 1 830 ? -2.157 -11.875 -6.505 1.00 63.59 830 ASP A O 1
ATOM 6501 N N . ILE A 1 831 ? -1.598 -11.936 -8.674 1.00 73.69 831 ILE A N 1
ATOM 6502 C CA . ILE A 1 831 ? -2.272 -13.222 -8.948 1.00 73.69 831 ILE A CA 1
ATOM 6503 C C . ILE A 1 831 ? -1.588 -14.363 -8.188 1.00 73.69 831 ILE A C 1
ATOM 6505 O O . ILE A 1 831 ? -2.259 -15.181 -7.560 1.00 73.69 831 ILE A O 1
ATOM 6509 N N . VAL A 1 832 ? -0.253 -14.416 -8.197 1.00 69.25 832 VAL A N 1
ATOM 6510 C CA . VAL A 1 832 ? 0.514 -15.388 -7.408 1.00 69.25 832 VAL A CA 1
ATOM 6511 C C . VAL A 1 832 ? 0.241 -15.168 -5.925 1.00 69.25 832 VAL A C 1
ATOM 6513 O O . VAL A 1 832 ? -0.020 -16.133 -5.223 1.00 69.25 832 VAL A O 1
ATOM 6516 N N . LYS A 1 833 ? 0.203 -13.929 -5.432 1.00 64.56 833 LYS A N 1
ATOM 6517 C CA . LYS A 1 833 ? -0.109 -13.623 -4.028 1.00 64.56 833 LYS A CA 1
ATOM 6518 C C . LYS A 1 833 ? -1.531 -14.018 -3.619 1.00 64.56 833 LYS A C 1
ATOM 6520 O O . LYS A 1 833 ? -1.684 -14.515 -2.510 1.00 64.56 833 LYS A O 1
ATOM 6525 N N . ASP A 1 834 ? -2.550 -13.876 -4.466 1.00 66.50 834 ASP A N 1
ATOM 6526 C CA . ASP A 1 834 ? -3.928 -14.323 -4.167 1.00 66.50 834 ASP A CA 1
ATOM 6527 C C . ASP A 1 834 ? -4.091 -15.857 -4.275 1.00 66.50 834 ASP A C 1
ATOM 6529 O O . ASP A 1 834 ? -4.857 -16.452 -3.521 1.00 66.50 834 ASP A O 1
ATOM 6533 N N . ILE A 1 835 ? -3.315 -16.530 -5.136 1.00 71.94 835 ILE A N 1
ATOM 6534 C CA . ILE A 1 835 ? -3.272 -18.005 -5.202 1.00 71.94 835 ILE A CA 1
ATOM 6535 C C . ILE A 1 835 ? -2.449 -18.603 -4.040 1.00 71.94 835 ILE A C 1
ATOM 6537 O O . ILE A 1 835 ? -2.811 -19.658 -3.516 1.00 71.94 835 ILE A O 1
ATOM 6541 N N . CYS A 1 836 ? -1.362 -17.935 -3.633 1.00 64.75 836 CYS A N 1
ATOM 6542 C CA . CYS A 1 836 ? -0.395 -18.402 -2.632 1.00 64.75 836 CYS A CA 1
ATOM 6543 C C . CYS A 1 836 ? -0.692 -17.969 -1.198 1.00 64.75 836 CYS A C 1
ATOM 6545 O O . CYS A 1 836 ? -0.265 -18.664 -0.277 1.00 64.75 836 CYS A O 1
ATOM 6547 N N . SER A 1 837 ? -1.426 -16.876 -0.977 1.00 55.50 837 SER A N 1
ATOM 6548 C CA . SER A 1 837 ? -1.916 -16.550 0.361 1.00 55.50 837 SER A CA 1
ATOM 6549 C C . SER A 1 837 ? -3.132 -17.413 0.687 1.00 55.50 837 SER A C 1
ATOM 6551 O O . SER A 1 837 ? -4.249 -17.197 0.218 1.00 55.50 837 SER A O 1
ATOM 6553 N N . GLN A 1 838 ? -2.938 -18.396 1.566 1.00 49.22 838 GLN A N 1
ATOM 6554 C CA . GLN A 1 838 ? -4.082 -18.943 2.280 1.00 49.22 838 GLN A CA 1
ATOM 6555 C C . GLN A 1 838 ? -4.671 -17.830 3.147 1.00 49.22 838 GLN A C 1
ATOM 6557 O O . GLN A 1 838 ? -4.064 -17.418 4.133 1.00 49.22 838 GLN A O 1
ATOM 6562 N N . SER A 1 839 ? -5.895 -17.399 2.841 1.00 50.19 839 SER A N 1
ATOM 6563 C CA . SER A 1 839 ? -6.726 -16.649 3.785 1.00 50.19 839 SER A CA 1
ATOM 6564 C C . SER A 1 839 ? -7.134 -17.588 4.936 1.00 50.19 839 SER A C 1
ATOM 6566 O O . SER A 1 839 ? -8.263 -18.079 4.978 1.00 50.19 839 SER A O 1
ATOM 6568 N N . ALA A 1 840 ? -6.191 -17.926 5.818 1.00 48.66 840 ALA A N 1
ATOM 6569 C CA . ALA A 1 840 ? -6.282 -19.070 6.729 1.00 48.66 840 ALA A CA 1
ATOM 6570 C C . ALA A 1 840 ? -7.469 -18.983 7.709 1.00 48.66 840 ALA A C 1
ATOM 6572 O O . ALA A 1 840 ? -8.048 -20.002 8.080 1.00 48.66 840 ALA A O 1
ATOM 6573 N N . CYS A 1 841 ? -7.882 -17.764 8.067 1.00 58.25 841 CYS A N 1
ATOM 6574 C CA . CYS A 1 841 ? -9.005 -17.485 8.962 1.00 58.25 841 CYS A CA 1
ATOM 6575 C C . CYS A 1 841 ? -10.304 -17.080 8.210 1.00 58.25 841 CYS A C 1
ATOM 6577 O O . CYS A 1 841 ? -11.161 -16.436 8.810 1.00 58.25 841 CYS A O 1
ATOM 6579 N N . LYS A 1 842 ? -10.493 -17.415 6.915 1.00 54.84 842 LYS A N 1
ATOM 6580 C CA . LYS A 1 842 ? -11.597 -16.882 6.060 1.00 54.84 842 LYS A CA 1
ATOM 6581 C C . LYS A 1 842 ? -13.017 -16.997 6.638 1.00 54.84 842 LYS A C 1
ATOM 6583 O O . LYS A 1 842 ? -13.865 -16.180 6.307 1.00 54.84 842 LYS A O 1
ATOM 6588 N N . ASN A 1 843 ? -13.264 -18.004 7.477 1.00 61.56 843 ASN A N 1
ATOM 6589 C CA . ASN A 1 843 ? -14.555 -18.262 8.128 1.00 61.56 843 ASN A CA 1
ATOM 6590 C C . ASN A 1 843 ? -14.448 -18.222 9.671 1.00 61.56 843 ASN A C 1
ATOM 6592 O O . ASN A 1 843 ? -15.236 -18.864 10.365 1.00 61.56 843 ASN A O 1
ATOM 6596 N N . MET A 1 844 ? -13.433 -17.550 10.226 1.00 76.06 844 MET A N 1
ATOM 6597 C CA . MET A 1 844 ? -13.165 -17.545 11.665 1.00 76.06 844 MET A CA 1
ATOM 6598 C C . MET A 1 844 ? -14.191 -16.699 12.429 1.00 76.06 844 MET A C 1
ATOM 6600 O O . MET A 1 844 ? -14.355 -15.506 12.177 1.00 76.06 844 MET A O 1
ATOM 6604 N N . LEU A 1 845 ? -14.826 -17.314 13.427 1.00 82.25 845 LEU A N 1
ATOM 6605 C CA . LEU A 1 845 ? -15.624 -16.635 14.444 1.00 82.25 845 LEU A CA 1
ATOM 6606 C C . LEU A 1 845 ? -14.852 -16.685 15.761 1.00 82.25 845 LEU A C 1
ATOM 6608 O O . LEU A 1 845 ? -14.694 -17.757 16.341 1.00 82.25 845 LEU A O 1
ATOM 6612 N N . ALA A 1 846 ? -14.350 -15.540 16.218 1.00 90.19 846 ALA A N 1
ATOM 6613 C CA . ALA A 1 846 ? -13.583 -15.436 17.458 1.00 90.19 846 ALA A CA 1
ATOM 6614 C C . ALA A 1 846 ? -13.603 -14.014 18.024 1.00 90.19 846 ALA A C 1
ATOM 6616 O O . ALA A 1 846 ? -13.719 -13.041 17.278 1.00 90.19 846 ALA A O 1
ATOM 6617 N N . ASP A 1 847 ? -13.417 -13.896 19.333 1.00 94.31 847 ASP A N 1
ATOM 6618 C CA . ASP A 1 847 ? -13.073 -12.641 19.990 1.00 94.31 847 ASP A CA 1
ATOM 6619 C C . ASP A 1 847 ? -11.609 -12.721 20.436 1.00 94.31 847 ASP A C 1
ATOM 6621 O O . ASP A 1 847 ? -11.251 -13.569 21.256 1.00 94.31 847 ASP A O 1
ATOM 6625 N N . VAL A 1 848 ? -10.759 -11.863 19.875 1.00 94.94 848 VAL A N 1
ATOM 6626 C CA . VAL A 1 848 ? -9.305 -11.857 20.080 1.00 94.94 848 VAL A CA 1
ATOM 6627 C C . VAL A 1 848 ? -8.908 -10.599 20.848 1.00 94.94 848 VAL A C 1
ATOM 6629 O O . VAL A 1 848 ? -9.237 -9.492 20.432 1.00 94.94 848 VAL A O 1
ATOM 6632 N N . ILE A 1 849 ? -8.179 -10.740 21.952 1.00 97.31 849 ILE A N 1
ATOM 6633 C CA . ILE A 1 849 ? -7.567 -9.612 22.663 1.00 97.31 849 ILE A CA 1
ATOM 6634 C C . ILE A 1 849 ? -6.051 -9.781 22.649 1.00 97.31 849 ILE A C 1
ATOM 6636 O O . ILE A 1 849 ? -5.532 -10.831 23.023 1.00 97.31 849 ILE A O 1
ATOM 6640 N N . PHE A 1 850 ? -5.344 -8.729 22.249 1.00 97.81 850 PHE A N 1
ATOM 6641 C CA . PHE A 1 850 ? -3.907 -8.600 22.463 1.00 97.81 850 PHE A CA 1
ATOM 6642 C C . PHE A 1 850 ? -3.667 -7.947 23.824 1.00 97.81 850 PHE A C 1
ATOM 6644 O O . PHE A 1 850 ? -4.273 -6.916 24.127 1.00 97.81 850 PHE A O 1
ATOM 6651 N N . LEU A 1 851 ? -2.788 -8.541 24.626 1.00 97.38 851 LEU A N 1
ATOM 6652 C CA . LEU A 1 851 ? -2.277 -7.984 25.871 1.00 97.38 851 LEU A CA 1
ATOM 6653 C C . LEU A 1 851 ? -0.780 -7.729 25.689 1.00 97.38 851 LEU A C 1
ATOM 6655 O O . LEU A 1 851 ? 0.028 -8.657 25.686 1.00 97.38 851 LEU A O 1
ATOM 6659 N N . VAL A 1 852 ? -0.451 -6.463 25.466 1.00 96.88 852 VAL A N 1
ATOM 6660 C CA . VAL A 1 852 ? 0.866 -5.992 25.044 1.00 96.88 852 VAL A CA 1
ATOM 6661 C C . VAL A 1 852 ? 1.617 -5.430 26.237 1.00 96.88 852 VAL A C 1
ATOM 6663 O O . VAL A 1 852 ? 1.120 -4.529 26.913 1.00 96.88 852 VAL A O 1
ATOM 6666 N N . ASP A 1 853 ? 2.817 -5.934 26.482 1.00 94.38 853 ASP A N 1
ATOM 6667 C CA . ASP A 1 853 ? 3.741 -5.303 27.410 1.00 94.38 853 ASP A CA 1
ATOM 6668 C C . ASP A 1 853 ? 4.227 -3.966 26.837 1.00 94.38 853 ASP A C 1
ATOM 6670 O O . ASP A 1 853 ? 4.600 -3.848 25.669 1.00 94.38 853 ASP A O 1
ATOM 6674 N N . GLY A 1 854 ? 4.159 -2.941 27.672 1.00 90.75 854 GLY A N 1
ATOM 6675 C CA . GLY A 1 854 ? 4.659 -1.599 27.417 1.00 90.75 854 GLY A CA 1
ATOM 6676 C C . GLY A 1 854 ? 5.455 -1.085 28.609 1.00 90.75 854 GLY A C 1
ATOM 6677 O O . GLY A 1 854 ? 5.456 0.121 28.864 1.00 90.75 854 GLY A O 1
ATOM 6678 N N . SER A 1 855 ? 6.062 -1.986 29.388 1.00 89.12 855 SER A N 1
ATOM 6679 C CA . SER A 1 855 ? 6.994 -1.657 30.465 1.00 89.12 855 SER A CA 1
ATOM 6680 C C . SER A 1 855 ? 8.273 -0.980 29.945 1.00 89.12 855 SER A C 1
ATOM 6682 O O . SER A 1 855 ? 8.459 -0.786 28.744 1.00 89.12 855 SER A O 1
ATOM 6684 N N . GLY A 1 856 ? 9.112 -0.506 30.868 1.00 84.69 856 GLY A N 1
ATOM 6685 C CA . GLY A 1 856 ? 10.329 0.263 30.589 1.00 84.69 856 GLY A CA 1
ATOM 6686 C C . GLY A 1 856 ? 11.593 -0.573 30.379 1.00 84.69 856 GLY A C 1
ATOM 6687 O O . GLY A 1 856 ? 12.680 -0.005 30.416 1.00 84.69 856 GLY A O 1
ATOM 6688 N N . SER A 1 857 ? 11.476 -1.896 30.229 1.00 84.31 857 SER A N 1
ATOM 6689 C CA . SER A 1 857 ? 12.570 -2.752 29.747 1.00 84.31 857 SER A CA 1
ATOM 6690 C C . SER A 1 857 ? 12.614 -2.861 28.220 1.00 84.31 857 SER A C 1
ATOM 6692 O O . SER A 1 857 ? 13.692 -3.091 27.686 1.00 84.31 857 SER A O 1
ATOM 6694 N N . ILE A 1 858 ? 11.482 -2.611 27.553 1.00 87.38 858 ILE A N 1
ATOM 6695 C CA . ILE A 1 858 ? 11.333 -2.491 26.097 1.00 87.38 858 ILE A CA 1
ATOM 6696 C C . ILE A 1 858 ? 11.704 -1.059 25.673 1.00 87.38 858 ILE A C 1
ATOM 6698 O O . ILE A 1 858 ? 11.270 -0.103 26.324 1.00 87.38 858 ILE A O 1
ATOM 6702 N N . ASP A 1 859 ? 12.437 -0.876 24.576 1.00 83.62 859 ASP A N 1
ATOM 6703 C CA . ASP A 1 859 ? 12.700 0.444 23.986 1.00 83.62 859 ASP A CA 1
ATOM 6704 C C . ASP A 1 859 ? 11.647 0.887 22.939 1.00 83.62 859 ASP A C 1
ATOM 6706 O O . ASP A 1 859 ? 10.673 0.192 22.640 1.00 83.62 859 ASP A O 1
ATOM 6710 N N . SER A 1 860 ? 11.795 2.098 22.393 1.00 78.31 860 SER A N 1
ATOM 6711 C CA . SER A 1 860 ? 10.829 2.669 21.445 1.00 78.31 860 SER A CA 1
ATOM 6712 C C . SER A 1 860 ? 10.791 2.002 20.058 1.00 78.31 860 SER A C 1
ATOM 6714 O O . SER A 1 860 ? 9.736 2.025 19.418 1.00 78.31 860 SER A O 1
ATOM 6716 N N . ASP A 1 861 ? 11.903 1.435 19.582 1.00 81.69 861 ASP A N 1
ATOM 6717 C CA . ASP A 1 861 ? 11.987 0.685 18.319 1.00 81.69 861 ASP A CA 1
ATOM 6718 C C . ASP A 1 861 ? 11.480 -0.752 18.513 1.00 81.69 861 ASP A C 1
ATOM 6720 O O . ASP A 1 861 ? 10.673 -1.256 17.732 1.00 81.69 861 ASP A O 1
ATOM 6724 N N . GLU A 1 862 ? 11.835 -1.383 19.628 1.00 86.00 862 GLU A N 1
ATOM 6725 C CA . GLU A 1 862 ? 11.292 -2.678 20.047 1.00 86.00 862 GLU A CA 1
ATOM 6726 C C . GLU A 1 862 ? 9.762 -2.634 20.191 1.00 86.00 862 GLU A C 1
ATOM 6728 O O . GLU A 1 862 ? 9.037 -3.450 19.612 1.00 86.00 862 GLU A O 1
ATOM 6733 N N . PHE A 1 863 ? 9.235 -1.606 20.862 1.00 89.81 863 PHE A N 1
ATOM 6734 C CA . PHE A 1 863 ? 7.796 -1.376 20.978 1.00 89.81 863 PHE A CA 1
ATOM 6735 C C . PHE A 1 863 ? 7.143 -1.064 19.616 1.00 89.81 863 PHE A C 1
ATOM 6737 O O . PHE A 1 863 ? 6.005 -1.470 19.352 1.00 89.81 863 PHE A O 1
ATOM 6744 N N . TYR A 1 864 ? 7.855 -0.401 18.697 1.00 85.56 864 TYR A N 1
ATOM 6745 C CA . TYR A 1 864 ? 7.408 -0.232 17.309 1.00 85.56 864 TYR A CA 1
ATOM 6746 C C . TYR A 1 864 ? 7.357 -1.569 16.545 1.00 85.56 864 TYR A C 1
ATOM 6748 O O . TYR A 1 864 ? 6.386 -1.817 15.821 1.00 85.56 864 TYR A O 1
ATOM 6756 N N . LYS A 1 865 ? 8.315 -2.478 16.756 1.00 84.56 865 LYS A N 1
ATOM 6757 C CA . LYS A 1 865 ? 8.315 -3.833 16.179 1.00 84.56 865 LYS A CA 1
ATOM 6758 C C . LYS A 1 865 ? 7.142 -4.676 16.690 1.00 84.56 865 LYS A C 1
ATOM 6760 O O . LYS A 1 865 ? 6.493 -5.334 15.873 1.00 84.56 865 LYS A O 1
ATOM 6765 N N . ILE A 1 866 ? 6.761 -4.572 17.971 1.00 91.06 866 ILE A N 1
ATOM 6766 C CA . ILE A 1 866 ? 5.516 -5.184 18.486 1.00 91.06 866 ILE A CA 1
ATOM 6767 C C . ILE A 1 866 ? 4.288 -4.636 17.739 1.00 91.06 866 ILE A C 1
ATOM 6769 O O . ILE A 1 866 ? 3.466 -5.410 17.238 1.00 91.06 866 ILE A O 1
ATOM 6773 N N . LYS A 1 867 ? 4.164 -3.305 17.607 1.00 90.38 867 LYS A N 1
ATOM 6774 C CA . LYS A 1 867 ? 3.059 -2.677 16.854 1.00 90.38 867 LYS A CA 1
ATOM 6775 C C . LYS A 1 867 ? 3.010 -3.165 15.403 1.00 90.38 867 LYS A C 1
ATOM 6777 O O . LYS A 1 867 ? 1.938 -3.489 14.889 1.00 90.38 867 LYS A O 1
ATOM 6782 N N . ARG A 1 868 ? 4.171 -3.276 14.751 1.00 84.75 868 ARG A N 1
ATOM 6783 C CA . ARG A 1 868 ? 4.308 -3.792 13.383 1.00 84.75 868 ARG A CA 1
ATOM 6784 C C . ARG A 1 868 ? 3.881 -5.259 13.271 1.00 84.75 868 ARG A C 1
ATOM 6786 O O . ARG A 1 868 ? 3.148 -5.577 12.338 1.00 84.75 868 ARG A O 1
ATOM 6793 N N . PHE A 1 869 ? 4.251 -6.122 14.218 1.00 89.12 869 PHE A N 1
ATOM 6794 C CA . PHE A 1 869 ? 3.793 -7.517 14.269 1.00 89.12 869 PHE A CA 1
ATOM 6795 C C . PHE A 1 869 ? 2.261 -7.618 14.355 1.00 89.12 869 PHE A C 1
ATOM 6797 O O . PHE A 1 869 ? 1.646 -8.295 13.530 1.00 89.12 869 PHE A O 1
ATOM 6804 N N . ILE A 1 870 ? 1.631 -6.883 15.280 1.00 92.12 870 ILE A N 1
ATOM 6805 C CA . ILE A 1 870 ? 0.164 -6.872 15.442 1.00 92.12 870 ILE A CA 1
ATOM 6806 C C . ILE A 1 870 ? -0.526 -6.382 14.159 1.00 92.12 870 ILE A C 1
ATOM 6808 O O . ILE A 1 870 ? -1.495 -6.991 13.704 1.00 92.12 870 ILE A O 1
ATOM 6812 N N . ASN A 1 871 ? -0.007 -5.316 13.540 1.00 83.94 871 ASN A N 1
ATOM 6813 C CA . ASN A 1 871 ? -0.519 -4.806 12.268 1.00 83.94 871 ASN A CA 1
ATOM 6814 C C . ASN A 1 871 ? -0.462 -5.857 11.152 1.00 83.94 871 ASN A C 1
ATOM 6816 O O . ASN A 1 871 ? -1.460 -6.062 10.465 1.00 83.94 871 ASN A O 1
ATOM 6820 N N . VAL A 1 872 ? 0.687 -6.514 10.972 1.00 77.19 872 VAL A N 1
ATOM 6821 C CA . VAL A 1 872 ? 0.909 -7.527 9.927 1.00 77.19 872 VAL A CA 1
ATOM 6822 C C . VAL A 1 872 ? -0.035 -8.718 10.117 1.00 77.19 872 VAL A C 1
ATOM 6824 O O . VAL A 1 872 ? -0.771 -9.062 9.188 1.00 77.19 872 VAL A O 1
ATOM 6827 N N . LEU A 1 873 ? -0.087 -9.261 11.338 1.00 81.94 873 LEU A N 1
ATOM 6828 C CA . LEU A 1 873 ? -0.914 -10.409 11.719 1.00 81.94 873 LEU A CA 1
ATOM 6829 C C . LEU A 1 873 ? -2.410 -10.174 11.440 1.00 81.94 873 LEU A C 1
ATOM 6831 O O . LEU A 1 873 ? -3.112 -11.069 10.967 1.00 81.94 873 LEU A O 1
ATOM 6835 N N . ILE A 1 874 ? -2.897 -8.958 11.709 1.00 83.50 874 ILE A N 1
ATOM 6836 C CA . ILE A 1 874 ? -4.290 -8.580 11.459 1.00 83.50 874 ILE A CA 1
ATOM 6837 C C . ILE A 1 874 ? -4.547 -8.266 9.978 1.00 83.50 874 ILE A C 1
ATOM 6839 O O . ILE A 1 874 ? -5.516 -8.778 9.421 1.00 83.50 874 ILE A O 1
ATOM 6843 N N . GLN A 1 875 ? -3.690 -7.477 9.319 1.00 71.25 875 GLN A N 1
ATOM 6844 C CA . GLN A 1 875 ? -3.884 -7.043 7.924 1.00 71.25 875 GLN A CA 1
ATOM 6845 C C . GLN A 1 875 ? -3.923 -8.190 6.917 1.00 71.25 875 GLN A C 1
ATOM 6847 O O . GLN A 1 875 ? -4.718 -8.145 5.979 1.00 71.25 875 GLN A O 1
ATOM 6852 N N . ARG A 1 876 ? -3.036 -9.178 7.069 1.00 61.56 876 ARG A N 1
ATOM 6853 C CA . ARG A 1 876 ? -2.872 -10.254 6.081 1.00 61.56 876 ARG A CA 1
ATOM 6854 C C . ARG A 1 876 ? -3.965 -11.312 6.177 1.00 61.56 876 ARG A C 1
ATOM 6856 O O . ARG A 1 876 ? -4.362 -11.865 5.154 1.00 61.56 876 ARG A O 1
ATOM 6863 N N . SER A 1 877 ? -4.444 -11.580 7.393 1.00 63.97 877 SER A N 1
ATOM 6864 C CA . SER A 1 877 ? -5.035 -12.887 7.691 1.00 63.97 877 SER A CA 1
ATOM 6865 C C . SER A 1 877 ? -6.333 -12.862 8.496 1.00 63.97 877 SER A C 1
ATOM 6867 O O . SER A 1 877 ? -7.073 -13.841 8.415 1.00 63.97 877 SER A O 1
ATOM 6869 N N . ILE A 1 878 ? -6.666 -11.792 9.234 1.00 73.31 878 ILE A N 1
ATOM 6870 C CA . ILE A 1 878 ? -7.845 -11.765 10.122 1.00 73.31 878 ILE A CA 1
ATOM 6871 C C . ILE A 1 878 ? -8.943 -10.829 9.598 1.00 73.31 878 ILE A C 1
ATOM 6873 O O . ILE A 1 878 ? -8.769 -9.617 9.485 1.00 73.31 878 ILE A O 1
ATOM 6877 N N . GLN A 1 879 ? -10.131 -11.390 9.344 1.00 76.31 879 GLN A N 1
ATOM 6878 C CA . GLN A 1 879 ? -11.309 -10.622 8.933 1.00 76.31 879 GLN A CA 1
ATOM 6879 C C . GLN A 1 879 ? -11.961 -9.919 10.136 1.00 76.31 879 GLN A C 1
ATOM 6881 O O . GLN A 1 879 ? -12.886 -10.440 10.762 1.00 76.31 879 GLN A O 1
ATOM 6886 N N . VAL A 1 880 ? -11.481 -8.712 10.444 1.00 80.19 880 VAL A N 1
ATOM 6887 C CA . VAL A 1 880 ? -12.067 -7.836 11.469 1.00 80.19 880 VAL A CA 1
ATOM 6888 C C . VAL A 1 880 ? -13.443 -7.329 11.015 1.00 80.19 880 VAL A C 1
ATOM 6890 O O . VAL A 1 880 ? -13.532 -6.529 10.082 1.00 80.19 880 VAL A O 1
ATOM 6893 N N . HIS A 1 881 ? -14.510 -7.798 11.669 1.00 71.38 881 HIS A N 1
ATOM 6894 C CA . HIS A 1 881 ? -15.906 -7.420 11.401 1.00 71.38 881 HIS A CA 1
ATOM 6895 C C . HIS A 1 881 ? -16.785 -7.725 12.635 1.00 71.38 881 HIS A C 1
ATOM 6897 O O . HIS A 1 881 ? -16.519 -8.726 13.306 1.00 71.38 881 HIS A O 1
ATOM 6903 N N . PRO A 1 882 ? -17.868 -6.968 12.932 1.00 67.25 882 PRO A N 1
ATOM 6904 C CA . PRO A 1 882 ? -18.736 -7.231 14.091 1.00 67.25 882 PRO A CA 1
ATOM 6905 C C . PRO A 1 882 ? -19.277 -8.667 14.172 1.00 67.25 882 PRO A C 1
ATOM 6907 O O . PRO A 1 882 ? -19.476 -9.183 15.278 1.00 67.25 882 PRO A O 1
ATOM 6910 N N . ASP A 1 883 ? -19.475 -9.301 13.015 1.00 69.69 883 ASP A N 1
ATOM 6911 C CA . ASP A 1 883 ? -20.019 -10.656 12.878 1.00 69.69 883 ASP A CA 1
ATOM 6912 C C . ASP A 1 883 ? -18.956 -11.740 12.629 1.00 69.69 883 ASP A C 1
ATOM 6914 O O . ASP A 1 883 ? -19.255 -12.911 12.830 1.00 69.69 883 ASP A O 1
ATOM 6918 N N . ALA A 1 884 ? -17.720 -11.378 12.252 1.00 80.75 884 ALA A N 1
ATOM 6919 C CA . ALA A 1 884 ? -16.629 -12.328 11.988 1.00 80.75 884 ALA A CA 1
ATOM 6920 C C . ALA A 1 884 ? -15.670 -12.408 13.190 1.00 80.75 884 ALA A C 1
ATOM 6922 O O . ALA A 1 884 ? -16.071 -12.893 14.256 1.00 80.75 884 ALA A O 1
ATOM 6923 N N . VAL A 1 885 ? -14.439 -11.897 13.072 1.00 87.75 885 VAL A N 1
ATOM 6924 C CA . VAL A 1 885 ? -13.514 -11.753 14.205 1.00 87.75 885 VAL A CA 1
ATOM 6925 C C . VAL A 1 885 ? -13.650 -10.366 14.831 1.00 87.75 885 VAL A C 1
ATOM 6927 O O . VAL A 1 885 ? -13.585 -9.353 14.133 1.00 87.75 885 VAL A O 1
ATOM 6930 N N . ARG A 1 886 ? -13.799 -10.322 16.159 1.00 90.81 886 ARG A N 1
ATOM 6931 C CA . ARG A 1 886 ? -13.692 -9.090 16.953 1.00 90.81 886 ARG A CA 1
ATOM 6932 C C . ARG A 1 886 ? -12.306 -8.996 17.573 1.00 90.81 886 ARG A C 1
ATOM 6934 O O . ARG A 1 886 ? -11.759 -10.008 18.001 1.00 90.81 886 ARG A O 1
ATOM 6941 N N . VAL A 1 887 ? -11.765 -7.788 17.644 1.00 94.50 887 VAL A N 1
ATOM 6942 C CA . VAL A 1 887 ? -10.419 -7.487 18.135 1.00 94.50 887 VAL A CA 1
ATOM 6943 C C . VAL A 1 887 ? -10.450 -6.462 19.271 1.00 94.50 887 VAL A C 1
ATOM 6945 O O . VAL A 1 887 ? -11.230 -5.507 19.261 1.00 94.50 887 VAL A O 1
ATOM 6948 N N . GLY A 1 888 ? -9.595 -6.676 20.268 1.00 93.94 888 GLY A N 1
ATOM 6949 C CA . GLY A 1 888 ? -9.341 -5.784 21.397 1.00 93.94 888 GLY A CA 1
ATOM 6950 C C . GLY A 1 888 ? -7.841 -5.658 21.665 1.00 93.94 888 GLY A C 1
ATOM 6951 O O . GLY A 1 888 ? -7.055 -6.516 21.262 1.00 93.94 888 GLY A O 1
ATOM 6952 N N . LEU A 1 889 ? -7.443 -4.573 22.323 1.00 96.38 889 LEU A N 1
ATOM 6953 C CA . LEU A 1 889 ? -6.045 -4.192 22.506 1.00 96.38 889 LEU A CA 1
ATOM 6954 C C . LEU A 1 889 ? -5.868 -3.564 23.887 1.00 96.38 889 LEU A C 1
ATOM 6956 O O . LEU A 1 889 ? -6.416 -2.499 24.181 1.00 96.38 889 LEU A O 1
ATOM 6960 N N . LEU A 1 890 ? -5.120 -4.253 24.735 1.00 95.12 890 LEU A N 1
ATOM 6961 C CA . LEU A 1 890 ? -4.774 -3.841 26.085 1.00 95.12 890 LEU A CA 1
ATOM 6962 C C . LEU A 1 890 ? -3.256 -3.692 26.160 1.00 95.12 890 LEU A C 1
ATOM 6964 O O . LEU A 1 890 ? -2.534 -4.548 25.653 1.00 95.12 890 LEU A O 1
ATOM 6968 N N . GLN A 1 891 ? -2.780 -2.639 26.813 1.00 95.38 891 GLN A N 1
ATOM 6969 C CA . GLN A 1 891 ? -1.364 -2.436 27.097 1.00 95.38 891 GLN A CA 1
ATOM 6970 C C . GLN A 1 891 ? -1.150 -2.511 28.607 1.00 95.38 891 GLN A C 1
ATOM 6972 O O . GLN A 1 891 ? -1.969 -1.981 29.359 1.00 95.38 891 GLN A O 1
ATOM 6977 N N . TYR A 1 892 ? -0.072 -3.127 29.082 1.00 93.06 892 TYR A N 1
ATOM 6978 C CA . TYR A 1 892 ? 0.232 -3.166 30.510 1.00 93.06 892 TYR A CA 1
ATOM 6979 C C . TYR A 1 892 ? 1.672 -2.783 30.833 1.00 93.06 892 TYR A C 1
ATOM 6981 O O . TYR A 1 892 ? 2.577 -2.876 30.014 1.00 93.06 892 TYR A O 1
ATOM 6989 N N . SER A 1 893 ? 1.857 -2.328 32.065 1.00 90.75 893 SER A N 1
ATOM 6990 C CA . SER A 1 893 ? 3.146 -2.274 32.742 1.00 90.75 893 SER A CA 1
ATOM 6991 C C . SER A 1 893 ? 2.896 -2.396 34.254 1.00 90.75 893 SER A C 1
ATOM 6993 O O . SER A 1 893 ? 2.365 -3.412 34.700 1.00 90.75 893 SER A O 1
ATOM 6995 N N . GLY A 1 894 ? 3.180 -1.353 35.044 1.00 79.12 894 GLY A N 1
ATOM 6996 C CA . GLY A 1 894 ? 2.741 -1.238 36.440 1.00 79.12 894 GLY A CA 1
ATOM 6997 C C . GLY A 1 894 ? 1.233 -0.970 36.583 1.00 79.12 894 GLY A C 1
ATOM 6998 O O . GLY A 1 894 ? 0.686 -1.049 37.679 1.00 79.12 894 GLY A O 1
ATOM 6999 N N . THR A 1 895 ? 0.553 -0.658 35.476 1.00 80.19 895 THR A N 1
ATOM 7000 C CA . THR A 1 895 ? -0.904 -0.500 35.358 1.00 80.19 895 THR A CA 1
ATOM 7001 C C . THR A 1 895 ? -1.389 -1.090 34.029 1.00 80.19 895 THR A C 1
ATOM 7003 O O . THR A 1 895 ? -0.596 -1.275 33.108 1.00 80.19 895 THR A O 1
ATOM 7006 N N . LEU A 1 896 ? -2.690 -1.386 33.913 1.00 86.12 896 LEU A N 1
ATOM 7007 C CA . LEU A 1 896 ? -3.328 -1.788 32.653 1.00 86.12 896 LEU A CA 1
ATOM 7008 C C . LEU A 1 896 ? -3.999 -0.570 31.997 1.00 86.12 896 LEU A C 1
ATOM 7010 O O . LEU A 1 896 ? -4.888 0.035 32.599 1.00 86.12 896 LEU A O 1
ATOM 7014 N N . ARG A 1 897 ? -3.633 -0.252 30.752 1.00 87.06 897 ARG A N 1
ATOM 7015 C CA . ARG A 1 897 ? -4.312 0.729 29.896 1.00 87.06 897 ARG A CA 1
ATOM 7016 C C . ARG A 1 897 ? -5.113 0.015 28.803 1.00 87.06 897 ARG A C 1
ATOM 7018 O O . ARG A 1 897 ? -4.708 -1.013 28.265 1.00 87.06 897 ARG A O 1
ATOM 7025 N N . VAL A 1 898 ? -6.290 0.552 28.499 1.00 83.38 898 VAL A N 1
ATOM 7026 C CA . VAL A 1 898 ? -7.197 0.019 27.475 1.00 83.38 898 VAL A CA 1
ATOM 7027 C C . VAL A 1 898 ? -7.038 0.869 26.222 1.00 83.38 898 VAL A C 1
ATOM 7029 O O . VAL A 1 898 ? -7.421 2.035 26.240 1.00 83.38 898 VAL A O 1
ATOM 7032 N N . GLU A 1 899 ? -6.490 0.298 25.150 1.00 88.44 899 GLU A N 1
ATOM 7033 C CA . GLU A 1 899 ? -6.312 1.006 23.875 1.00 88.44 899 GLU A CA 1
ATOM 7034 C C . GLU A 1 899 ? -7.548 0.807 22.980 1.00 88.44 899 GLU A C 1
ATOM 7036 O O . GLU A 1 899 ? -8.122 1.765 22.468 1.00 88.44 899 GLU A O 1
ATOM 7041 N N . TYR A 1 900 ? -8.010 -0.442 22.834 1.00 84.81 900 TYR A N 1
ATOM 7042 C CA . TYR A 1 900 ? -9.150 -0.822 21.992 1.00 84.81 900 TYR A CA 1
ATOM 7043 C C . TYR A 1 900 ? -9.992 -1.912 22.668 1.00 84.81 900 TYR A C 1
ATOM 7045 O O . TYR A 1 900 ? -9.464 -2.785 23.355 1.00 84.81 900 TYR A O 1
ATOM 7053 N N . THR A 1 901 ? -11.310 -1.909 22.458 1.00 84.31 901 THR A N 1
ATOM 7054 C CA . THR A 1 901 ? -12.232 -2.874 23.095 1.00 84.31 901 THR A CA 1
ATOM 7055 C C . THR A 1 901 ? -13.028 -3.661 22.063 1.00 84.31 901 THR A C 1
ATOM 7057 O O . THR A 1 901 ? -13.264 -3.169 20.962 1.00 84.31 901 THR A O 1
ATOM 7060 N N . LEU A 1 902 ? -13.548 -4.832 22.449 1.00 84.25 902 LEU A N 1
ATOM 7061 C CA . LEU A 1 902 ? -14.485 -5.614 21.625 1.00 84.25 902 LEU A CA 1
ATOM 7062 C C . LEU A 1 902 ? -15.811 -4.866 21.342 1.00 84.25 902 LEU A C 1
ATOM 7064 O O . LEU A 1 902 ? -16.593 -5.299 20.498 1.00 84.25 902 LEU A O 1
ATOM 7068 N N . CYS A 1 903 ? -16.061 -3.744 22.031 1.00 69.12 903 CYS A N 1
ATOM 7069 C CA . CYS A 1 903 ? -17.171 -2.819 21.790 1.00 69.12 903 CYS A CA 1
ATOM 7070 C C . CYS A 1 903 ? -16.848 -1.658 20.829 1.00 69.12 903 CYS A C 1
ATOM 7072 O O . CYS A 1 903 ? -17.770 -0.950 20.423 1.00 69.12 903 CYS A O 1
ATOM 7074 N N . ALA A 1 904 ? -15.581 -1.421 20.474 1.00 67.69 904 ALA A N 1
ATOM 7075 C CA . ALA A 1 904 ? -15.223 -0.393 19.493 1.00 67.69 904 ALA A CA 1
ATOM 7076 C C . ALA A 1 904 ? -15.695 -0.798 18.074 1.00 67.69 904 ALA A C 1
ATOM 7078 O O . ALA A 1 904 ? -15.913 -1.992 17.844 1.00 67.69 904 ALA A O 1
ATOM 7079 N N . PRO A 1 905 ? -15.860 0.138 17.115 1.00 67.00 905 PRO A N 1
ATOM 7080 C CA . PRO A 1 905 ? -16.335 -0.154 15.760 1.00 67.00 905 PRO A CA 1
ATOM 7081 C C . PRO A 1 905 ? -15.391 -1.098 15.006 1.00 67.00 905 PRO A C 1
ATOM 7083 O O . PRO A 1 905 ? -14.382 -0.663 14.447 1.00 67.00 905 PRO A O 1
ATOM 7086 N N . GLN A 1 906 ? -15.739 -2.390 15.007 1.00 80.62 906 GLN A N 1
ATOM 7087 C CA . GLN A 1 906 ? -14.909 -3.520 14.574 1.00 80.62 906 GLN A CA 1
ATOM 7088 C C . GLN A 1 906 ? -14.580 -3.448 13.080 1.00 80.62 906 GLN A C 1
ATOM 7090 O O . GLN A 1 906 ? -15.220 -4.070 12.236 1.00 80.62 906 GLN A O 1
ATOM 7095 N N . THR A 1 907 ? -13.564 -2.652 12.770 1.00 74.38 907 THR A N 1
ATOM 7096 C CA . THR A 1 907 ? -13.119 -2.312 11.425 1.00 74.38 907 THR A CA 1
ATOM 7097 C C . THR A 1 907 ? -11.605 -2.429 11.368 1.00 74.38 907 THR A C 1
ATOM 7099 O O . THR A 1 907 ? -10.899 -1.969 12.269 1.00 74.38 907 THR A O 1
ATOM 7102 N N . LEU A 1 908 ? -11.097 -3.008 10.279 1.00 68.88 908 LEU A N 1
ATOM 7103 C CA . LEU A 1 908 ? -9.660 -3.166 10.062 1.00 68.88 908 LEU A CA 1
ATOM 7104 C C . LEU A 1 908 ? -8.919 -1.823 10.201 1.00 68.88 908 LEU A C 1
ATOM 7106 O O . LEU A 1 908 ? -7.943 -1.724 10.935 1.00 68.88 908 LEU A O 1
ATOM 7110 N N . ARG A 1 909 ? -9.437 -0.761 9.569 1.00 69.81 909 ARG A N 1
ATOM 7111 C CA . ARG A 1 909 ? -8.855 0.587 9.634 1.00 69.81 909 ARG A CA 1
ATOM 7112 C C . ARG A 1 909 ? -8.797 1.141 11.065 1.00 69.81 909 ARG A C 1
ATOM 7114 O O . ARG A 1 909 ? -7.738 1.610 11.471 1.00 69.81 909 ARG A O 1
ATOM 7121 N N . GLY A 1 910 ? -9.896 1.068 11.820 1.00 68.00 910 GLY A N 1
ATOM 7122 C CA . GLY A 1 910 ? -9.964 1.622 13.174 1.00 68.00 910 GLY A CA 1
ATOM 7123 C C . GLY A 1 910 ? -8.990 0.943 14.137 1.00 68.00 910 GLY A C 1
ATOM 7124 O O . GLY A 1 910 ? -8.257 1.629 14.845 1.00 68.00 910 GLY A O 1
ATOM 7125 N N . PHE A 1 911 ? -8.920 -0.392 14.109 1.00 81.94 911 PHE A N 1
ATOM 7126 C CA . PHE A 1 911 ? -7.989 -1.146 14.953 1.00 81.94 911 PHE A CA 1
ATOM 7127 C C . PHE A 1 911 ? -6.523 -0.805 14.647 1.00 81.94 911 PHE A C 1
ATOM 7129 O O . PHE A 1 911 ? -5.763 -0.490 15.559 1.00 81.94 911 PHE A O 1
ATOM 7136 N N . LEU A 1 912 ? -6.129 -0.803 13.367 1.00 74.19 912 LEU A N 1
ATOM 7137 C CA . LEU A 1 912 ? -4.747 -0.518 12.952 1.00 74.19 912 LEU A CA 1
ATOM 7138 C C . LEU A 1 912 ? -4.312 0.917 13.287 1.00 74.19 912 LEU A C 1
ATOM 7140 O O . LEU A 1 912 ? -3.156 1.143 13.640 1.00 74.19 912 LEU A O 1
ATOM 7144 N N . GLN A 1 913 ? -5.227 1.892 13.220 1.00 72.94 913 GLN A N 1
ATOM 7145 C CA . GLN A 1 913 ? -4.942 3.251 13.689 1.00 72.94 913 GLN A CA 1
ATOM 7146 C C . GLN A 1 913 ? -4.632 3.250 15.195 1.00 72.94 913 GLN A C 1
ATOM 7148 O O . GLN A 1 913 ? -3.604 3.793 15.595 1.00 72.94 913 GLN A O 1
ATOM 7153 N N . THR A 1 914 ? -5.441 2.581 16.022 1.00 74.94 914 THR A N 1
ATOM 7154 C CA . THR A 1 914 ? -5.173 2.469 17.466 1.00 74.94 914 THR A CA 1
ATOM 7155 C C . THR A 1 914 ? -3.881 1.708 17.779 1.00 74.94 914 THR A C 1
ATOM 7157 O O . THR A 1 914 ? -3.158 2.121 18.682 1.00 74.94 914 THR A O 1
ATOM 7160 N N . VAL A 1 915 ? -3.538 0.655 17.023 1.00 83.69 915 VAL A N 1
ATOM 7161 C CA . VAL A 1 915 ? -2.227 -0.014 17.144 1.00 83.69 915 VAL A CA 1
ATOM 7162 C C . VAL A 1 915 ? -1.102 0.989 16.891 1.00 83.69 915 VAL A C 1
ATOM 7164 O O . VAL A 1 915 ? -0.247 1.154 17.754 1.00 83.69 915 VAL A O 1
ATOM 7167 N N . ASN A 1 916 ? -1.119 1.704 15.761 1.00 76.25 916 ASN A N 1
ATOM 7168 C CA . ASN A 1 916 ? -0.066 2.653 15.380 1.00 76.25 916 ASN A CA 1
ATOM 7169 C C . ASN A 1 916 ? 0.161 3.756 1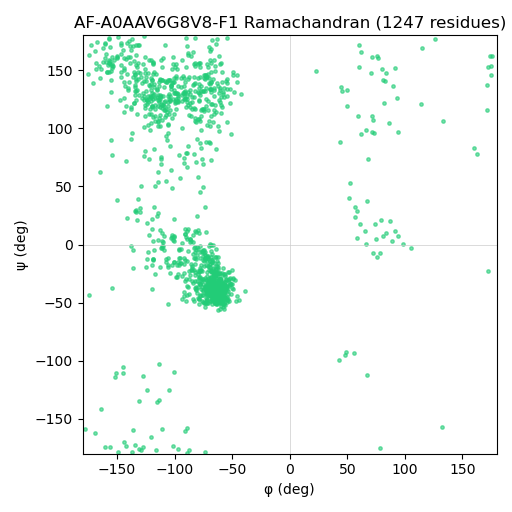6.427 1.00 76.25 916 ASN A C 1
ATOM 7171 O O . ASN A 1 916 ? 1.300 3.973 16.859 1.00 76.25 916 ASN A O 1
ATOM 7175 N N . PHE A 1 917 ? -0.921 4.419 16.850 1.00 77.38 917 PHE A N 1
ATOM 7176 C CA . PHE A 1 917 ? -0.887 5.551 17.783 1.00 77.38 917 PHE A CA 1
ATOM 7177 C C . PHE A 1 917 ? -0.702 5.149 19.255 1.00 77.38 917 PHE A C 1
ATOM 7179 O O . PHE A 1 917 ? -0.589 6.024 20.114 1.00 77.38 917 PHE A O 1
ATOM 7186 N N . MET A 1 918 ? -0.619 3.852 19.577 1.00 82.44 918 MET A N 1
ATOM 7187 C CA . MET A 1 918 ? -0.321 3.404 20.936 1.00 82.44 918 MET A CA 1
ATOM 7188 C C . MET A 1 918 ? 1.034 3.970 21.403 1.00 82.44 918 MET A C 1
ATOM 7190 O O . MET A 1 918 ? 2.087 3.690 20.816 1.00 82.44 918 MET A O 1
ATOM 7194 N N . ARG A 1 919 ? 0.987 4.776 22.472 1.00 84.88 919 ARG A N 1
ATOM 7195 C CA . ARG A 1 919 ? 2.148 5.313 23.205 1.00 84.88 919 ARG A CA 1
ATOM 7196 C C . ARG A 1 919 ? 2.507 4.371 24.366 1.00 84.88 919 ARG A C 1
ATOM 7198 O O . ARG A 1 919 ? 1.590 3.933 25.068 1.00 84.88 919 ARG A O 1
ATOM 7205 N N . GLN A 1 920 ? 3.793 4.084 24.567 1.00 86.75 920 GLN A N 1
ATOM 7206 C CA . GLN A 1 920 ? 4.309 3.177 25.608 1.00 86.75 920 GLN A CA 1
ATOM 7207 C C . GLN A 1 920 ? 3.969 3.661 27.041 1.00 86.75 920 GLN A C 1
ATOM 7209 O O . GLN A 1 920 ? 3.602 4.826 27.226 1.00 86.75 920 GLN A O 1
ATOM 7214 N N . LEU A 1 921 ? 4.055 2.785 28.052 1.00 81.44 921 LEU A N 1
ATOM 7215 C CA . LEU A 1 921 ? 3.799 3.117 29.468 1.00 81.44 921 LEU A CA 1
ATOM 7216 C C . LEU A 1 921 ? 5.072 3.254 30.327 1.00 81.44 921 LEU A C 1
ATOM 7218 O O . LEU A 1 921 ? 5.030 3.924 31.357 1.00 81.44 921 LEU A O 1
ATOM 7222 N N . SER A 1 922 ? 6.176 2.612 29.934 1.00 78.00 922 SER A N 1
ATOM 7223 C CA . SER A 1 922 ? 7.509 2.679 30.561 1.00 78.00 922 SER A CA 1
ATOM 7224 C C . SER A 1 922 ? 7.569 2.302 32.059 1.00 78.00 922 SER A C 1
ATOM 7226 O O . SER A 1 922 ? 8.480 2.716 32.774 1.00 78.00 922 SER A O 1
ATOM 7228 N N . GLY A 1 923 ? 6.603 1.515 32.550 1.00 83.00 923 GLY A N 1
ATOM 7229 C CA . GLY A 1 923 ? 6.516 1.061 33.948 1.00 83.00 923 GLY A CA 1
ATOM 7230 C C . GLY A 1 923 ? 7.249 -0.257 34.252 1.00 83.00 923 GLY A C 1
ATOM 7231 O O . GLY A 1 923 ? 8.148 -0.670 33.530 1.00 83.00 923 GLY A O 1
ATOM 7232 N N . THR A 1 924 ? 6.850 -0.945 35.327 1.00 84.75 924 THR A N 1
ATOM 7233 C CA . THR A 1 924 ? 7.295 -2.316 35.667 1.00 84.75 924 THR A CA 1
ATOM 7234 C C . THR A 1 924 ? 6.503 -3.393 34.914 1.00 84.75 924 THR A C 1
ATOM 7236 O O . THR A 1 924 ? 5.569 -3.077 34.194 1.00 84.75 924 THR A O 1
ATOM 7239 N N . THR A 1 925 ? 6.841 -4.671 35.093 1.00 87.75 925 THR A N 1
ATOM 7240 C CA . THR A 1 925 ? 6.212 -5.813 34.400 1.00 87.75 925 THR A CA 1
ATOM 7241 C C . THR A 1 925 ? 5.243 -6.559 35.338 1.00 87.75 925 THR A C 1
ATOM 7243 O O . THR A 1 925 ? 5.648 -7.502 36.019 1.00 87.75 925 THR A O 1
ATOM 7246 N N . LEU A 1 926 ? 3.979 -6.110 35.452 1.00 89.75 926 LEU A N 1
ATOM 7247 C CA . LEU A 1 926 ? 2.943 -6.734 36.312 1.00 89.75 926 LEU A CA 1
ATOM 7248 C C . LEU A 1 926 ? 1.941 -7.579 35.504 1.00 89.75 926 LEU A C 1
ATOM 7250 O O . LEU A 1 926 ? 0.745 -7.279 35.403 1.00 89.75 926 LEU A O 1
ATOM 7254 N N . THR A 1 927 ? 2.459 -8.642 34.894 1.00 91.75 927 THR A N 1
ATOM 7255 C CA . THR A 1 927 ? 1.719 -9.543 34.003 1.00 91.75 927 THR A CA 1
ATOM 7256 C C . THR A 1 927 ? 0.549 -10.245 34.706 1.00 91.75 927 THR A C 1
ATOM 7258 O O . THR A 1 927 ? -0.512 -10.418 34.108 1.00 91.75 927 THR A O 1
ATOM 7261 N N . GLY A 1 928 ? 0.679 -10.623 35.981 1.00 89.69 928 GLY A N 1
ATOM 7262 C CA . GLY A 1 928 ? -0.380 -11.284 36.756 1.00 89.69 928 GLY A CA 1
ATOM 7263 C C . GLY A 1 928 ? -1.590 -10.378 37.018 1.00 89.69 928 GLY A C 1
ATOM 7264 O O . GLY A 1 928 ? -2.745 -10.773 36.803 1.00 89.69 928 GLY A O 1
ATOM 7265 N N . GLY A 1 929 ? -1.346 -9.128 37.408 1.00 87.50 929 GLY A N 1
ATOM 7266 C CA . GLY A 1 929 ? -2.361 -8.084 37.541 1.00 87.50 929 GLY A CA 1
ATOM 7267 C C . GLY A 1 929 ? -3.033 -7.762 36.204 1.00 87.50 929 GLY A C 1
ATOM 7268 O O . GLY A 1 929 ? -4.264 -7.690 36.127 1.00 87.50 929 GLY A O 1
ATOM 7269 N N . ALA A 1 930 ? -2.245 -7.664 35.131 1.00 92.69 930 ALA A N 1
ATOM 7270 C CA . ALA A 1 930 ? -2.743 -7.448 33.776 1.00 92.69 930 ALA A CA 1
ATOM 7271 C C . ALA A 1 930 ? -3.669 -8.586 33.300 1.00 92.69 930 ALA A C 1
ATOM 7273 O O . ALA A 1 930 ? -4.780 -8.326 32.826 1.00 92.69 930 ALA A O 1
ATOM 7274 N N . LEU A 1 931 ? -3.277 -9.849 33.502 1.00 94.38 931 LEU A N 1
ATOM 7275 C CA . LEU A 1 931 ? -4.098 -11.034 33.216 1.00 94.38 931 LEU A CA 1
ATOM 7276 C C . LEU A 1 931 ? -5.391 -11.054 34.050 1.00 94.38 931 LEU A C 1
ATOM 7278 O O . LEU A 1 931 ? -6.467 -11.342 33.521 1.00 94.38 931 LEU A O 1
ATOM 7282 N N . SER A 1 932 ? -5.309 -10.694 35.335 1.00 89.94 932 SER A N 1
ATOM 7283 C CA . SER A 1 932 ? -6.469 -10.636 36.237 1.00 89.94 932 SER A CA 1
ATOM 7284 C C . SER A 1 932 ? -7.530 -9.657 35.731 1.00 89.94 932 SER A C 1
ATOM 7286 O O . SER A 1 932 ? -8.707 -10.006 35.621 1.00 89.94 932 SER A O 1
ATOM 7288 N N . LEU A 1 933 ? -7.104 -8.445 35.365 1.00 87.00 933 LEU A N 1
ATOM 7289 C CA . LEU A 1 933 ? -7.976 -7.391 34.843 1.00 87.00 933 LEU A CA 1
ATOM 7290 C C . LEU A 1 933 ? -8.462 -7.673 33.412 1.00 87.00 933 LEU A C 1
ATOM 7292 O O . LEU A 1 933 ? -9.581 -7.297 33.067 1.00 87.00 933 LEU A O 1
ATOM 7296 N N . THR A 1 934 ? -7.677 -8.379 32.591 1.00 91.38 934 THR A N 1
ATOM 7297 C CA . THR A 1 934 ? -8.048 -8.763 31.212 1.00 91.38 934 THR A CA 1
ATOM 7298 C C . THR A 1 934 ? -9.357 -9.567 31.158 1.00 91.38 934 THR A C 1
ATOM 7300 O O . THR A 1 934 ? -10.146 -9.417 30.225 1.00 91.38 934 THR A O 1
ATOM 7303 N N . SER A 1 935 ? -9.642 -10.360 32.197 1.00 84.50 935 SER A N 1
ATOM 7304 C CA . SER A 1 935 ? -10.821 -11.234 32.302 1.00 84.50 935 SER A CA 1
ATOM 7305 C C . SER A 1 935 ? -12.170 -10.535 32.070 1.00 84.50 935 SER A C 1
ATOM 7307 O O . SER A 1 935 ? -13.089 -11.164 31.543 1.00 84.50 935 SER A O 1
ATOM 7309 N N . GLN A 1 936 ? -12.306 -9.252 32.434 1.00 83.69 936 GLN A N 1
ATOM 7310 C CA . GLN A 1 936 ? -13.568 -8.508 32.292 1.00 83.69 936 GLN A CA 1
ATOM 7311 C C . GLN A 1 936 ? -13.827 -8.013 30.859 1.00 83.69 936 GLN A C 1
ATOM 7313 O O . GLN A 1 936 ? -14.971 -7.784 30.477 1.00 83.69 936 GLN A O 1
ATOM 7318 N N . PHE A 1 937 ? -12.781 -7.846 30.042 1.00 87.06 937 PHE A N 1
ATOM 7319 C CA . PHE A 1 937 ? -12.917 -7.323 28.675 1.00 87.06 937 PHE A CA 1
ATOM 7320 C C . PHE A 1 937 ? -13.482 -8.362 27.697 1.00 87.06 937 PHE A C 1
ATOM 7322 O O . PHE A 1 937 ? -13.952 -8.003 26.622 1.00 87.06 937 PHE A O 1
ATOM 7329 N N . PHE A 1 938 ? -13.508 -9.630 28.111 1.00 89.62 938 PHE A N 1
ATOM 7330 C CA . PHE A 1 938 ? -14.193 -10.732 27.440 1.00 89.62 938 PHE A CA 1
ATOM 7331 C C . PHE A 1 938 ? -15.659 -10.918 27.871 1.00 89.62 938 PHE A C 1
ATOM 7333 O O . PHE A 1 938 ? -16.343 -11.775 27.303 1.00 89.62 938 PHE A O 1
ATOM 7340 N N . ASP A 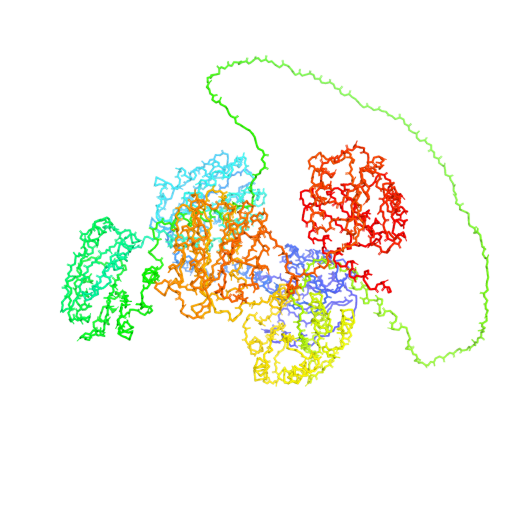1 939 ? -16.152 -10.173 28.864 1.00 82.00 939 ASP A N 1
ATOM 7341 C CA . ASP A 1 939 ? -17.541 -10.273 29.320 1.00 82.00 939 ASP A CA 1
ATOM 7342 C C . ASP A 1 939 ? -18.479 -9.448 28.417 1.00 82.00 939 ASP A C 1
ATOM 7344 O O . ASP A 1 939 ? -18.064 -8.505 27.737 1.00 82.00 939 ASP A O 1
ATOM 7348 N N . THR A 1 940 ? -19.766 -9.811 28.378 1.00 74.19 940 THR A N 1
ATOM 7349 C CA . THR A 1 940 ? -20.728 -9.267 27.399 1.00 74.19 940 THR A CA 1
ATOM 7350 C C . THR A 1 940 ? -20.878 -7.745 27.487 1.00 74.19 940 THR A C 1
ATOM 7352 O O . THR A 1 940 ? -20.983 -7.071 26.465 1.00 74.19 940 THR A O 1
ATOM 7355 N N . SER A 1 941 ? -20.774 -7.185 28.695 1.00 66.31 941 SER A N 1
ATOM 7356 C CA . SER A 1 941 ? -20.803 -5.741 28.974 1.00 66.31 941 SER A CA 1
ATOM 7357 C C . SER A 1 941 ? -19.564 -4.964 28.492 1.00 66.31 941 SER A C 1
ATOM 7359 O O . SER A 1 941 ? -19.501 -3.745 28.662 1.00 66.31 941 SER A O 1
ATOM 7361 N N . LYS A 1 942 ? -18.570 -5.642 27.897 1.00 72.06 942 LYS A N 1
ATOM 7362 C CA . LYS A 1 942 ? -17.389 -5.048 27.240 1.00 72.06 942 LYS A CA 1
ATOM 7363 C C . LYS A 1 942 ? -17.239 -5.457 25.764 1.00 72.06 942 LYS A C 1
ATOM 7365 O O . LYS A 1 942 ? -16.240 -5.109 25.134 1.00 72.06 942 LYS A O 1
ATOM 7370 N N . GLY A 1 943 ? -18.248 -6.132 25.201 1.00 71.00 943 GLY A N 1
ATOM 7371 C CA . GLY A 1 943 ? -18.355 -6.470 23.775 1.00 71.00 943 GLY A CA 1
ATOM 7372 C C . GLY A 1 943 ? -18.078 -7.935 23.416 1.00 71.00 943 GLY A C 1
ATOM 7373 O O . GLY A 1 943 ? -18.235 -8.303 22.248 1.00 71.00 943 GLY A O 1
ATOM 7374 N N . GLY A 1 944 ? -17.704 -8.770 24.393 1.00 82.81 944 GLY A N 1
ATOM 7375 C CA . GLY A 1 944 ? -17.469 -10.201 24.186 1.00 82.81 944 GLY A CA 1
ATOM 7376 C C . GLY A 1 944 ? -18.757 -10.979 23.895 1.00 82.81 944 GLY A C 1
ATOM 7377 O O . GLY A 1 944 ? -19.767 -10.824 24.578 1.00 82.81 944 GLY A O 1
ATOM 7378 N N . ARG A 1 945 ? -18.733 -11.849 22.888 1.00 84.56 945 ARG A N 1
ATOM 7379 C CA . ARG A 1 945 ? -19.879 -12.649 22.447 1.00 84.56 945 ARG A CA 1
ATOM 7380 C C . ARG A 1 945 ? -20.050 -13.918 23.301 1.00 84.56 945 ARG A C 1
ATOM 7382 O O . ARG A 1 945 ? -19.062 -14.526 23.729 1.00 84.56 945 ARG A O 1
ATOM 7389 N N . PRO A 1 946 ? -21.294 -14.359 23.568 1.00 82.44 946 PRO A N 1
ATOM 7390 C CA . PRO A 1 946 ? -21.560 -15.689 24.110 1.00 82.44 946 PRO A CA 1
ATOM 7391 C C . PRO A 1 946 ? -21.347 -16.761 23.026 1.00 82.44 946 PRO A C 1
ATOM 7393 O O . PRO A 1 946 ? -21.616 -16.523 21.853 1.00 82.44 946 PRO A O 1
ATOM 7396 N N . GLY A 1 947 ? -20.864 -17.946 23.410 1.00 78.62 947 GLY A N 1
ATOM 7397 C CA . GLY A 1 947 ? -20.695 -19.099 22.506 1.00 78.62 947 GLY A CA 1
ATOM 7398 C C . GLY A 1 947 ? -19.550 -19.011 21.482 1.00 78.62 947 GLY A C 1
ATOM 7399 O O . GLY A 1 947 ? -19.253 -20.007 20.830 1.00 78.62 947 GLY A O 1
ATOM 7400 N N . VAL A 1 948 ? -18.884 -17.861 21.359 1.00 86.81 948 VAL A N 1
ATOM 7401 C CA . VAL A 1 948 ? -17.761 -17.631 20.435 1.00 86.81 948 VAL A CA 1
ATOM 7402 C C . VAL A 1 948 ? -16.417 -17.941 21.125 1.00 86.81 948 VAL A C 1
ATOM 7404 O O . VAL A 1 948 ? -16.258 -17.586 22.296 1.00 86.81 948 VAL A O 1
ATOM 7407 N N . PRO A 1 949 ? -15.442 -18.579 20.440 1.00 89.50 949 PRO A N 1
ATOM 7408 C CA . PRO A 1 949 ? -14.071 -18.753 20.928 1.00 89.50 949 PRO A CA 1
ATOM 7409 C C . PRO A 1 949 ? -13.419 -17.446 21.392 1.00 89.50 949 PRO A C 1
ATOM 7411 O O . PRO A 1 949 ? -13.466 -16.435 20.692 1.00 89.50 949 PRO A O 1
ATOM 7414 N N . LYS A 1 950 ? -12.775 -17.479 22.563 1.00 93.75 950 LYS A N 1
ATOM 7415 C CA . LYS A 1 950 ? -12.130 -16.316 23.188 1.00 93.75 950 LYS A CA 1
ATOM 7416 C C . LYS A 1 950 ? -10.628 -16.542 23.248 1.00 93.75 950 LYS A C 1
ATOM 7418 O O . LYS A 1 950 ? -10.189 -17.512 23.862 1.00 93.75 950 LYS A O 1
ATOM 7423 N N . ILE A 1 951 ? -9.858 -15.678 22.593 1.00 94.81 951 ILE A N 1
ATOM 7424 C CA . ILE A 1 951 ? -8.415 -15.838 22.401 1.00 94.81 951 ILE A CA 1
ATOM 7425 C C . ILE A 1 951 ? -7.685 -14.634 22.991 1.00 94.81 951 ILE A C 1
ATOM 7427 O O . ILE A 1 951 ? -7.984 -13.492 22.655 1.00 94.81 951 ILE A O 1
ATOM 7431 N N . LEU A 1 952 ? -6.706 -14.894 23.850 1.00 97.12 952 LEU A N 1
ATOM 7432 C CA . LEU A 1 952 ? -5.795 -13.908 24.415 1.00 97.12 952 LEU A CA 1
ATOM 7433 C C . LEU A 1 952 ? -4.388 -14.146 23.859 1.00 97.12 952 LEU A C 1
ATOM 7435 O O . LEU A 1 952 ? -3.876 -15.260 23.948 1.00 97.12 952 LEU A O 1
ATOM 7439 N N . ILE A 1 953 ? -3.763 -13.109 23.307 1.00 96.69 953 ILE A N 1
ATOM 7440 C CA . ILE A 1 953 ? -2.378 -13.134 22.821 1.00 96.69 953 ILE A CA 1
ATOM 7441 C C . ILE A 1 953 ? -1.562 -12.215 23.728 1.00 96.69 953 ILE A C 1
ATOM 7443 O O . ILE A 1 953 ? -1.774 -11.005 23.719 1.00 96.69 953 ILE A O 1
ATOM 7447 N N . VAL A 1 954 ? -0.664 -12.788 24.529 1.00 96.81 954 VAL A N 1
ATOM 7448 C CA . VAL A 1 954 ? 0.224 -12.053 25.444 1.00 96.81 954 VAL A CA 1
ATOM 7449 C C . VAL A 1 954 ? 1.583 -11.863 24.774 1.00 96.81 954 VAL A C 1
ATOM 7451 O O . VAL A 1 954 ? 2.153 -12.842 24.297 1.00 96.81 954 VAL A O 1
ATOM 7454 N N . LEU A 1 955 ? 2.093 -10.633 24.750 1.00 95.75 955 LEU A N 1
ATOM 7455 C CA . LEU A 1 955 ? 3.391 -10.248 24.177 1.00 95.75 955 LEU A CA 1
ATOM 7456 C C . LEU A 1 955 ? 4.231 -9.567 25.261 1.00 95.75 955 LEU A C 1
ATOM 7458 O O . LEU A 1 955 ? 3.753 -8.578 25.808 1.00 95.75 955 LEU A O 1
ATOM 7462 N N . THR A 1 956 ? 5.429 -10.074 25.573 1.00 93.19 956 THR A N 1
ATOM 7463 C CA . THR A 1 956 ? 6.318 -9.522 26.622 1.00 93.19 956 THR A CA 1
ATOM 7464 C C . THR A 1 956 ? 7.793 -9.881 26.405 1.00 93.19 956 THR A C 1
ATOM 7466 O O . THR A 1 956 ? 8.118 -10.877 25.761 1.00 93.19 956 THR A O 1
ATOM 7469 N N . ASP A 1 957 ? 8.679 -9.055 26.951 1.00 84.56 957 ASP A N 1
ATOM 7470 C CA . ASP A 1 957 ? 10.145 -9.117 26.902 1.00 84.56 957 ASP A CA 1
ATOM 7471 C C . ASP A 1 957 ? 10.786 -9.658 28.193 1.00 84.56 957 ASP A C 1
ATOM 7473 O O . ASP A 1 957 ? 11.961 -10.030 28.216 1.00 84.56 957 ASP A O 1
ATOM 7477 N N . GLY A 1 958 ? 10.023 -9.653 29.289 1.00 76.12 958 GLY A N 1
ATOM 7478 C CA . GLY A 1 958 ? 10.570 -9.672 30.639 1.00 76.12 958 GLY A CA 1
ATOM 7479 C C . GLY A 1 958 ? 10.036 -10.777 31.543 1.00 76.12 958 GLY A C 1
ATOM 7480 O O . GLY A 1 958 ? 9.199 -11.607 31.182 1.00 76.12 958 GLY A O 1
ATOM 7481 N N . GLU A 1 959 ? 10.548 -10.784 32.770 1.00 83.12 959 GLU A N 1
ATOM 7482 C CA . GLU A 1 959 ? 10.027 -11.604 33.859 1.00 83.12 959 GLU A CA 1
ATOM 7483 C C . GLU A 1 959 ? 8.932 -10.839 34.619 1.00 83.12 959 GLU A C 1
ATOM 7485 O O . GLU A 1 959 ? 9.130 -9.704 35.067 1.00 83.12 959 GLU A O 1
ATOM 7490 N N . ALA A 1 960 ? 7.771 -11.475 34.785 1.00 86.00 960 ALA A N 1
ATOM 7491 C CA . ALA A 1 960 ? 6.665 -10.932 35.556 1.00 86.00 960 ALA A CA 1
ATOM 7492 C C . ALA A 1 960 ? 7.045 -10.828 37.037 1.00 86.00 960 ALA A C 1
ATOM 7494 O O . ALA A 1 960 ? 7.542 -11.787 37.635 1.00 86.00 960 ALA A O 1
ATOM 7495 N N . ARG A 1 961 ? 6.765 -9.671 37.644 1.00 87.25 961 ARG A N 1
ATOM 7496 C CA . ARG A 1 961 ? 7.102 -9.372 39.048 1.00 87.25 961 ARG A CA 1
ATOM 7497 C C . ARG A 1 961 ? 5.983 -9.741 40.034 1.00 87.25 961 ARG A C 1
ATOM 7499 O O . ARG A 1 961 ? 6.008 -9.305 41.183 1.00 87.25 961 ARG A O 1
ATOM 7506 N N . ASP A 1 962 ? 4.999 -10.516 39.585 1.00 91.00 962 ASP A N 1
ATOM 7507 C CA . ASP A 1 962 ? 3.803 -10.930 40.320 1.00 91.00 962 ASP A CA 1
ATOM 7508 C C . ASP A 1 962 ? 3.320 -12.348 39.928 1.00 91.00 962 ASP A C 1
ATOM 7510 O O . ASP A 1 962 ? 3.849 -12.983 39.017 1.00 91.00 962 ASP A O 1
ATOM 7514 N N . ASP A 1 963 ? 2.335 -12.893 40.657 1.00 91.06 963 ASP A N 1
ATOM 7515 C CA . ASP A 1 963 ? 1.799 -14.245 40.415 1.00 91.06 963 ASP A CA 1
ATOM 7516 C C . ASP A 1 963 ? 1.001 -14.306 39.106 1.00 91.06 963 ASP A C 1
ATOM 7518 O O . ASP A 1 963 ? -0.140 -13.849 39.032 1.00 91.06 963 ASP A O 1
ATOM 7522 N N . VAL A 1 964 ? 1.587 -14.932 38.086 1.00 92.94 964 VAL A N 1
ATOM 7523 C CA . VAL A 1 964 ? 0.945 -15.182 36.786 1.00 92.94 964 VAL A CA 1
ATOM 7524 C C . VAL A 1 964 ? 0.092 -16.455 36.756 1.00 92.94 964 VAL A C 1
ATOM 7526 O O . VAL A 1 964 ? -0.784 -16.596 35.897 1.00 92.94 964 VAL A O 1
ATOM 7529 N N . VAL A 1 965 ? 0.290 -17.377 37.703 1.00 89.81 965 VAL A N 1
ATOM 7530 C CA . VAL A 1 965 ? -0.291 -18.726 37.674 1.00 89.81 965 VAL A CA 1
ATOM 7531 C C . VAL A 1 965 ? -1.777 -18.689 38.012 1.00 89.81 965 VAL A C 1
ATOM 7533 O O . VAL A 1 965 ? -2.596 -19.242 37.269 1.00 89.81 965 VAL A O 1
ATOM 7536 N N . ARG A 1 966 ? -2.167 -18.032 39.114 1.00 90.31 966 ARG A N 1
ATOM 7537 C CA . ARG A 1 966 ? -3.588 -17.946 39.506 1.00 90.31 966 ARG A CA 1
ATOM 7538 C C . ARG A 1 966 ? -4.431 -17.140 38.502 1.00 90.31 966 ARG A C 1
ATOM 7540 O O . ARG A 1 966 ? -5.504 -17.636 38.144 1.00 90.31 966 ARG A O 1
ATOM 7547 N N . PRO A 1 967 ? -3.983 -15.975 37.986 1.00 93.38 967 PRO A N 1
ATOM 7548 C CA . PRO A 1 967 ? -4.715 -15.227 36.961 1.00 93.38 967 PRO A CA 1
ATOM 7549 C C . PRO A 1 967 ? -4.895 -16.011 35.659 1.00 93.38 967 PRO A C 1
ATOM 7551 O O . PRO A 1 967 ? -6.010 -16.094 35.140 1.00 93.38 967 PRO A O 1
ATOM 7554 N N . ALA A 1 968 ? -3.839 -16.664 35.162 1.00 93.31 968 ALA A N 1
ATOM 7555 C CA . ALA A 1 968 ? -3.928 -17.458 33.942 1.00 93.31 968 ALA A CA 1
ATOM 7556 C C . ALA A 1 968 ? -4.852 -18.679 34.107 1.00 93.31 968 ALA A C 1
ATOM 7558 O O . ALA A 1 968 ? -5.648 -18.978 33.215 1.00 93.31 968 ALA A O 1
ATOM 7559 N N . GLN A 1 969 ? -4.842 -19.343 35.271 1.00 90.38 969 GLN A N 1
ATOM 7560 C CA . GLN A 1 969 ? -5.830 -20.384 35.582 1.00 90.38 969 GLN A CA 1
ATOM 7561 C C . GLN A 1 969 ? -7.270 -19.844 35.608 1.00 90.38 969 GLN A C 1
ATOM 7563 O O . GLN A 1 969 ? -8.175 -20.527 35.128 1.00 90.38 969 GLN A O 1
ATOM 7568 N N . ALA A 1 970 ? -7.507 -18.642 36.142 1.00 89.44 970 ALA A N 1
ATOM 7569 C CA . ALA A 1 970 ? -8.841 -18.037 36.172 1.00 89.44 970 ALA A CA 1
ATOM 7570 C C . ALA A 1 970 ? -9.367 -17.717 34.760 1.00 89.44 970 ALA A C 1
ATOM 7572 O O . ALA A 1 970 ? -10.523 -18.014 34.455 1.00 89.44 970 ALA A O 1
ATOM 7573 N N . LEU A 1 971 ? -8.508 -17.196 33.876 1.00 93.81 971 LEU A N 1
ATOM 7574 C CA . LEU A 1 971 ? -8.820 -16.979 32.459 1.00 93.81 971 LEU A CA 1
ATOM 7575 C C . LEU A 1 971 ? -9.130 -18.300 31.733 1.00 93.81 971 LEU A C 1
ATOM 7577 O O . LEU A 1 971 ? -10.172 -18.415 31.085 1.00 93.81 971 LEU A O 1
ATOM 7581 N N . ARG A 1 972 ? -8.291 -19.335 31.898 1.00 92.19 972 ARG A N 1
ATOM 7582 C CA . ARG A 1 972 ? -8.526 -20.658 31.287 1.00 92.19 972 ARG A CA 1
ATOM 7583 C C . ARG A 1 972 ? -9.842 -21.293 31.756 1.00 92.19 972 ARG A C 1
ATOM 7585 O O . ARG A 1 972 ? -10.555 -21.871 30.941 1.00 92.19 972 ARG A O 1
ATOM 7592 N N . ARG A 1 973 ? -10.239 -21.106 33.025 1.00 87.44 973 ARG A N 1
ATOM 7593 C CA . ARG A 1 973 ? -11.552 -21.543 33.558 1.00 87.44 973 ARG A CA 1
ATOM 7594 C C . ARG A 1 973 ? -12.755 -20.791 32.963 1.00 87.44 973 ARG A C 1
ATOM 7596 O O . ARG A 1 973 ? -13.853 -21.337 32.982 1.00 87.44 973 ARG A O 1
ATOM 7603 N N . LYS A 1 974 ? -12.571 -19.591 32.393 1.00 87.50 974 LYS A N 1
ATOM 7604 C CA . LYS A 1 974 ? -13.575 -18.892 31.558 1.00 87.50 974 LYS A CA 1
ATOM 7605 C C . LYS A 1 974 ? -13.600 -19.393 30.094 1.00 87.50 974 LYS A C 1
ATOM 7607 O O . LYS A 1 974 ? -14.238 -18.766 29.251 1.00 87.50 974 LYS A O 1
ATOM 7612 N N . ASN A 1 975 ? -12.923 -20.503 29.775 1.00 88.00 975 ASN A N 1
ATOM 7613 C CA . ASN A 1 975 ? -12.692 -21.015 28.415 1.00 88.00 975 ASN A CA 1
ATOM 7614 C C . ASN A 1 975 ? -11.949 -20.030 27.487 1.00 88.00 975 ASN A C 1
ATOM 7616 O O . ASN A 1 975 ? -12.130 -20.068 26.270 1.00 88.00 975 ASN A O 1
ATOM 7620 N N . ILE A 1 976 ? -11.096 -19.164 28.048 1.00 93.25 976 ILE A N 1
ATOM 7621 C CA . ILE A 1 976 ? -10.213 -18.286 27.270 1.00 93.25 976 ILE A CA 1
ATOM 7622 C C . ILE A 1 976 ? -8.940 -19.062 26.913 1.00 93.25 976 ILE A C 1
ATOM 7624 O O . ILE A 1 976 ? -8.276 -19.636 27.778 1.00 93.25 976 ILE A O 1
ATOM 7628 N N . ILE A 1 977 ? -8.612 -19.083 25.624 1.00 92.94 977 ILE A N 1
ATOM 7629 C CA . ILE A 1 977 ? -7.428 -19.726 25.053 1.00 92.94 977 ILE A CA 1
ATOM 7630 C C . ILE A 1 977 ? -6.297 -18.701 25.057 1.00 92.94 977 ILE A C 1
ATOM 7632 O O . ILE A 1 977 ? -6.468 -17.608 24.525 1.00 92.94 977 ILE A O 1
ATOM 7636 N N . ILE A 1 978 ? -5.156 -19.032 25.662 1.00 95.06 978 ILE A N 1
ATOM 7637 C CA . ILE A 1 978 ? -4.049 -18.088 25.854 1.00 95.06 978 ILE A CA 1
ATOM 7638 C C . ILE A 1 978 ? -2.843 -18.540 25.031 1.00 95.06 978 ILE A C 1
ATOM 7640 O O . ILE A 1 978 ? -2.366 -19.662 25.203 1.00 95.06 978 ILE A O 1
ATOM 7644 N N . TYR A 1 979 ? -2.355 -17.654 24.167 1.00 95.19 979 TYR A N 1
ATOM 7645 C CA . TYR A 1 979 ? -1.065 -17.762 23.492 1.00 95.19 979 TYR A CA 1
ATOM 7646 C C . TYR A 1 979 ? -0.084 -16.782 24.136 1.00 95.19 979 TYR A C 1
ATOM 7648 O O . TYR A 1 979 ? -0.466 -15.668 24.504 1.00 95.19 979 TYR A O 1
ATOM 7656 N N . SER A 1 980 ? 1.172 -17.193 24.272 1.00 94.25 980 SER A N 1
ATOM 7657 C CA . SER A 1 980 ? 2.225 -16.389 24.897 1.00 94.25 980 SER A CA 1
ATOM 7658 C C . SER A 1 980 ? 3.415 -16.269 23.958 1.00 94.25 980 SER A C 1
ATOM 7660 O O . SER A 1 980 ? 3.954 -17.283 23.520 1.00 94.25 980 SER A O 1
ATOM 7662 N N . VAL A 1 981 ? 3.805 -15.032 23.666 1.00 94.69 981 VAL A N 1
ATOM 7663 C CA . VAL A 1 981 ? 4.959 -14.660 22.849 1.00 94.69 981 VAL A CA 1
ATOM 7664 C C . VAL A 1 981 ? 5.962 -13.963 23.761 1.00 94.69 981 VAL A C 1
ATOM 7666 O O . VAL A 1 981 ? 5.705 -12.855 24.234 1.00 94.69 981 VAL A O 1
ATOM 7669 N N . GLY A 1 982 ? 7.070 -14.645 24.038 1.00 89.06 982 GLY A N 1
ATOM 7670 C CA . GLY A 1 982 ? 8.221 -14.076 24.731 1.00 89.06 982 GLY A CA 1
ATOM 7671 C C . GLY A 1 982 ? 9.266 -13.573 23.743 1.00 89.06 982 GLY A C 1
ATOM 7672 O O . GLY A 1 982 ? 9.497 -14.212 22.716 1.00 89.06 982 GLY A O 1
ATOM 7673 N N . VAL A 1 983 ? 9.917 -12.460 24.066 1.00 84.94 983 VAL A N 1
ATOM 7674 C CA . VAL A 1 983 ? 11.051 -11.909 23.311 1.00 84.94 983 VAL A CA 1
ATOM 7675 C C . VAL A 1 983 ? 12.256 -11.761 24.243 1.00 84.94 983 VAL A C 1
ATOM 7677 O O . VAL A 1 983 ? 12.083 -11.544 25.440 1.00 84.94 983 VAL A O 1
ATOM 7680 N N . GLU A 1 984 ? 13.469 -11.919 23.712 1.00 81.00 984 GLU A N 1
ATOM 7681 C CA . GLU A 1 984 ? 14.749 -11.802 24.429 1.00 81.00 984 GLU A CA 1
ATOM 7682 C C . GLU A 1 984 ? 14.831 -12.575 25.762 1.00 81.00 984 GLU A C 1
ATOM 7684 O O . GLU A 1 984 ? 15.191 -13.753 25.788 1.00 81.00 984 GLU A O 1
ATOM 7689 N N . ARG A 1 985 ? 14.557 -11.895 26.886 1.00 74.44 985 ARG A N 1
ATOM 7690 C CA . ARG A 1 985 ? 14.809 -12.352 28.262 1.00 74.44 985 ARG A CA 1
ATOM 7691 C C . ARG A 1 985 ? 13.551 -12.876 28.957 1.00 74.44 985 ARG A C 1
ATOM 7693 O O . ARG A 1 985 ? 13.613 -13.218 30.140 1.00 74.44 985 ARG A O 1
ATOM 7700 N N . ALA A 1 986 ? 12.424 -12.947 28.250 1.00 80.62 986 ALA A N 1
ATOM 7701 C CA . ALA A 1 986 ? 11.141 -13.308 28.835 1.00 80.62 986 ALA A CA 1
ATOM 7702 C C . ALA A 1 986 ? 11.160 -14.720 29.454 1.00 80.62 986 ALA A C 1
ATOM 7704 O O . ALA A 1 986 ? 11.643 -15.685 28.852 1.00 80.62 986 ALA A O 1
ATOM 7705 N N . ASN A 1 987 ? 10.619 -14.868 30.669 1.00 82.38 987 ASN A N 1
ATOM 7706 C CA . ASN A 1 987 ? 10.741 -16.123 31.416 1.00 82.38 987 ASN A CA 1
ATOM 7707 C C . ASN A 1 987 ? 9.868 -17.239 30.797 1.00 82.38 987 ASN A C 1
ATOM 7709 O O . ASN A 1 987 ? 8.658 -17.324 31.019 1.00 82.38 987 ASN A O 1
ATOM 7713 N N . VAL A 1 988 ? 10.520 -18.153 30.069 1.00 79.12 988 VAL A N 1
ATOM 7714 C CA . VAL A 1 988 ? 9.929 -19.324 29.389 1.00 79.12 988 VAL A CA 1
ATOM 7715 C C . VAL A 1 988 ? 9.034 -20.169 30.311 1.00 79.12 988 VAL A C 1
ATOM 7717 O O . VAL A 1 988 ? 8.032 -20.727 29.856 1.00 79.12 988 VAL A O 1
ATOM 7720 N N . THR A 1 989 ? 9.362 -20.270 31.603 1.00 82.06 989 THR A N 1
ATOM 7721 C CA . THR A 1 989 ? 8.571 -21.025 32.589 1.00 82.06 989 THR A CA 1
ATOM 7722 C C . THR A 1 989 ? 7.265 -20.301 32.901 1.00 82.06 989 THR A C 1
ATOM 7724 O O . THR A 1 989 ? 6.197 -20.892 32.742 1.00 82.06 989 THR A O 1
ATOM 7727 N N . GLN A 1 990 ? 7.325 -19.006 33.228 1.00 85.62 990 GLN A N 1
ATOM 7728 C CA . GLN A 1 990 ? 6.132 -18.183 33.461 1.00 85.62 990 GLN A CA 1
ATOM 7729 C C . GLN A 1 990 ? 5.218 -18.157 32.225 1.00 85.62 990 GLN A C 1
ATOM 7731 O O . GLN A 1 990 ? 4.009 -18.359 32.331 1.00 85.62 990 GLN A O 1
ATOM 7736 N N . LEU A 1 991 ? 5.779 -17.993 31.022 1.00 88.50 991 LEU A N 1
ATOM 7737 C CA . LEU A 1 991 ? 5.002 -17.986 29.777 1.00 88.50 991 LEU A CA 1
ATOM 7738 C C . LEU A 1 991 ? 4.365 -19.352 29.463 1.00 88.50 991 LEU A C 1
ATOM 7740 O O . LEU A 1 991 ? 3.266 -19.415 28.902 1.00 88.50 991 LEU A O 1
ATOM 7744 N N . ARG A 1 992 ? 4.987 -20.463 29.879 1.00 86.88 992 ARG A N 1
ATOM 7745 C CA . ARG A 1 992 ? 4.380 -21.805 29.831 1.00 86.88 992 ARG A CA 1
ATOM 7746 C C . ARG A 1 992 ? 3.212 -21.938 30.812 1.00 86.88 992 ARG A C 1
ATOM 7748 O O . ARG A 1 992 ? 2.194 -22.533 30.465 1.00 86.88 992 ARG A O 1
ATOM 7755 N N . GLU A 1 993 ? 3.311 -21.352 32.003 1.00 87.19 993 GLU A N 1
ATOM 7756 C CA . GLU A 1 993 ? 2.225 -21.328 32.993 1.00 87.19 993 GLU A CA 1
ATOM 7757 C C . GLU A 1 993 ? 1.053 -20.421 32.570 1.00 87.19 993 GLU A C 1
ATOM 7759 O O . GLU A 1 993 ? -0.108 -20.742 32.861 1.00 87.19 993 GLU A O 1
ATOM 7764 N N . ILE A 1 994 ? 1.333 -19.340 31.829 1.00 91.88 994 ILE A N 1
ATOM 7765 C CA . ILE A 1 994 ? 0.344 -18.412 31.251 1.00 91.88 994 ILE A CA 1
ATOM 7766 C C . ILE A 1 994 ? -0.400 -19.038 30.063 1.00 91.88 994 ILE A C 1
ATOM 7768 O O . ILE A 1 994 ? -1.632 -19.052 30.048 1.00 91.88 994 ILE A O 1
ATOM 7772 N N . SER A 1 995 ? 0.316 -19.614 29.098 1.00 89.75 995 SER A N 1
ATOM 7773 C CA . SER A 1 995 ? -0.282 -20.299 27.938 1.00 89.75 995 SER A CA 1
ATOM 7774 C C . SER A 1 995 ? -0.951 -21.637 28.305 1.00 89.75 995 SER A C 1
ATOM 7776 O O . SER A 1 995 ? -1.937 -22.052 27.691 1.00 89.75 995 SER A O 1
ATOM 7778 N N . GLY A 1 996 ? -0.444 -22.322 29.335 1.00 83.75 996 GLY A N 1
ATOM 7779 C CA . GLY A 1 996 ? -0.951 -23.602 29.843 1.00 83.75 996 GLY A CA 1
ATOM 7780 C C . GLY A 1 996 ? -0.601 -24.827 28.988 1.00 83.75 996 GLY A C 1
ATOM 7781 O O . GLY A 1 996 ? -0.789 -25.950 29.446 1.00 83.75 996 GLY A O 1
ATOM 7782 N N . ARG A 1 997 ? -0.073 -24.638 27.770 1.00 81.69 997 ARG A N 1
ATOM 7783 C CA . ARG A 1 997 ? 0.412 -25.707 26.881 1.00 81.69 997 ARG A CA 1
ATOM 7784 C C . ARG A 1 997 ? 1.654 -25.248 26.114 1.00 81.69 997 ARG A C 1
ATOM 7786 O O . ARG A 1 997 ? 1.599 -24.175 25.517 1.00 81.69 997 ARG A O 1
ATOM 7793 N N . PRO A 1 998 ? 2.710 -26.078 25.991 1.00 76.38 998 PRO A N 1
ATOM 7794 C CA . PRO A 1 998 ? 3.869 -25.762 25.153 1.00 76.38 998 PRO A CA 1
ATOM 7795 C C . PRO A 1 998 ? 3.523 -25.445 23.688 1.00 76.38 998 PRO A C 1
ATOM 7797 O O . PRO A 1 998 ? 4.200 -24.632 23.074 1.00 76.38 998 PRO A O 1
ATOM 7800 N N . SER A 1 999 ? 2.444 -26.013 23.130 1.00 77.81 999 SER A N 1
ATOM 7801 C CA . SER A 1 999 ? 1.988 -25.716 21.758 1.00 77.81 999 SER A CA 1
ATOM 7802 C C . SER A 1 999 ? 1.529 -24.265 21.547 1.00 77.81 999 SER A C 1
ATOM 7804 O O . SER A 1 999 ? 1.517 -23.791 20.406 1.00 77.81 999 SER A O 1
ATOM 7806 N N . ARG A 1 1000 ? 1.162 -23.563 22.629 1.00 87.50 1000 ARG A N 1
ATOM 7807 C CA . ARG A 1 1000 ? 0.666 -22.177 22.642 1.00 87.50 1000 ARG A CA 1
ATOM 7808 C C . ARG A 1 1000 ? 1.727 -21.156 23.098 1.00 87.50 1000 ARG A C 1
ATOM 7810 O O . ARG A 1 1000 ? 1.407 -19.979 23.250 1.00 87.50 1000 ARG A O 1
ATOM 7817 N N . LEU A 1 1001 ? 2.966 -21.603 23.310 1.00 88.88 1001 LEU A N 1
ATOM 7818 C CA . LEU A 1 1001 ? 4.124 -20.783 23.664 1.00 88.88 1001 LEU A CA 1
ATOM 7819 C C . LEU A 1 1001 ? 5.016 -20.558 22.433 1.00 88.88 1001 LEU A C 1
ATOM 7821 O O . LEU A 1 1001 ? 5.268 -21.494 21.675 1.00 88.88 1001 LEU A O 1
ATOM 7825 N N . PHE A 1 1002 ? 5.519 -19.337 22.277 1.00 88.25 1002 PHE A N 1
ATOM 7826 C CA . PHE A 1 1002 ? 6.511 -18.941 21.278 1.00 88.25 1002 PHE A CA 1
ATOM 7827 C C . PHE A 1 1002 ? 7.585 -18.087 21.956 1.00 88.25 1002 PHE A C 1
ATOM 7829 O O . PHE A 1 1002 ? 7.277 -17.333 22.881 1.00 88.25 1002 PHE A O 1
ATOM 7836 N N . MET A 1 1003 ? 8.827 -18.217 21.499 1.00 82.56 1003 MET A N 1
ATOM 7837 C CA . MET A 1 1003 ? 9.984 -17.485 22.010 1.00 82.56 1003 MET A CA 1
ATOM 7838 C C . MET A 1 1003 ? 10.805 -16.989 20.823 1.00 82.56 1003 MET A C 1
ATOM 7840 O O . MET A 1 1003 ? 11.255 -17.808 20.024 1.00 82.56 1003 MET A O 1
ATOM 7844 N N . GLU A 1 1004 ? 11.007 -15.679 20.728 1.00 83.81 1004 GLU A N 1
ATOM 7845 C CA . GLU A 1 1004 ? 11.825 -15.043 19.694 1.00 83.81 1004 GLU A CA 1
ATOM 7846 C C . GLU A 1 1004 ? 13.107 -14.456 20.296 1.00 83.81 1004 GLU A C 1
ATOM 7848 O O . GLU A 1 1004 ? 13.103 -13.905 21.397 1.00 83.81 1004 GLU A O 1
ATOM 7853 N N . THR A 1 1005 ? 14.220 -14.560 19.569 1.00 68.69 1005 THR A N 1
ATOM 7854 C CA . THR A 1 1005 ? 15.546 -14.148 20.067 1.00 68.69 1005 THR A CA 1
ATOM 7855 C C . THR A 1 1005 ? 15.720 -12.635 20.163 1.00 68.69 1005 THR A C 1
ATOM 7857 O O . THR A 1 1005 ? 16.569 -12.183 20.919 1.00 68.69 1005 THR A O 1
ATOM 7860 N N . ASN A 1 1006 ? 14.948 -11.867 19.389 1.00 74.62 1006 ASN A N 1
ATOM 7861 C CA . ASN A 1 1006 ? 14.896 -10.405 19.395 1.00 74.62 1006 ASN A CA 1
ATOM 7862 C C . ASN A 1 1006 ? 13.586 -9.920 18.744 1.00 74.62 1006 ASN A C 1
ATOM 7864 O O . ASN A 1 1006 ? 12.830 -10.704 18.161 1.00 74.62 1006 ASN A O 1
ATOM 7868 N N . PHE A 1 1007 ? 13.322 -8.616 18.812 1.00 77.12 1007 PHE A N 1
ATOM 7869 C CA . PHE A 1 1007 ? 12.085 -8.022 18.296 1.00 77.12 1007 PHE A CA 1
ATOM 7870 C C . PHE A 1 1007 ? 11.954 -8.026 16.766 1.00 77.12 1007 PHE A C 1
ATOM 7872 O O . PHE A 1 1007 ? 10.841 -7.925 16.254 1.00 77.12 1007 PHE A O 1
ATOM 7879 N N . ASP A 1 1008 ? 13.045 -8.174 16.011 1.00 69.81 1008 ASP A N 1
ATOM 7880 C CA . ASP A 1 1008 ? 12.973 -8.282 14.550 1.00 69.81 1008 ASP A CA 1
ATOM 7881 C C . ASP A 1 1008 ? 12.515 -9.669 14.090 1.00 69.81 1008 ASP A C 1
ATOM 7883 O O . ASP A 1 1008 ? 11.803 -9.787 13.088 1.00 69.81 1008 ASP A O 1
ATOM 7887 N N . ALA A 1 1009 ? 12.829 -10.716 14.856 1.00 70.62 1009 ALA A N 1
ATOM 7888 C CA . ALA A 1 1009 ? 12.386 -12.074 14.569 1.00 70.62 1009 ALA A CA 1
ATOM 7889 C C . ALA A 1 1009 ? 10.848 -12.232 14.617 1.00 70.62 1009 ALA A C 1
ATOM 7891 O O . ALA A 1 1009 ? 10.307 -13.013 13.826 1.00 70.62 1009 ALA A O 1
ATOM 7892 N N . LEU A 1 1010 ? 10.134 -11.391 15.392 1.00 74.44 1010 LEU A N 1
ATOM 7893 C CA . LEU A 1 1010 ? 8.660 -11.281 15.398 1.00 74.44 1010 LEU A CA 1
ATOM 7894 C C . LEU A 1 1010 ? 8.050 -11.134 13.992 1.00 74.44 1010 LEU A C 1
ATOM 7896 O O . LEU A 1 1010 ? 6.922 -11.564 13.763 1.00 74.44 1010 LEU A O 1
ATOM 7900 N N . GLN A 1 1011 ? 8.778 -10.555 13.030 1.00 64.38 1011 GLN A N 1
ATOM 7901 C CA . GLN A 1 1011 ? 8.313 -10.403 11.645 1.00 64.38 1011 GLN A CA 1
ATOM 7902 C C . GLN A 1 1011 ? 8.063 -11.753 10.940 1.00 64.38 1011 GLN A C 1
ATOM 7904 O O . GLN A 1 1011 ? 7.317 -11.796 9.963 1.00 64.38 1011 GLN A O 1
ATOM 7909 N N . ASN A 1 1012 ? 8.665 -12.843 11.430 1.00 65.38 1012 ASN A N 1
ATOM 7910 C CA . ASN A 1 1012 ? 8.528 -14.199 10.888 1.00 65.38 1012 ASN A CA 1
ATOM 7911 C C . ASN A 1 1012 ? 7.498 -15.044 11.657 1.00 65.38 1012 ASN A C 1
ATOM 7913 O O . ASN A 1 1012 ? 6.856 -15.907 11.064 1.00 65.38 1012 ASN A O 1
ATOM 7917 N N . LEU A 1 1013 ? 7.295 -14.757 12.949 1.00 74.06 1013 LEU A N 1
ATOM 7918 C CA . LEU A 1 1013 ? 6.390 -15.481 13.855 1.00 74.06 1013 LEU A CA 1
ATOM 7919 C C . LEU A 1 1013 ? 4.944 -15.598 13.331 1.00 74.06 1013 LEU A C 1
ATOM 7921 O O . LEU A 1 1013 ? 4.222 -16.524 13.706 1.00 74.06 1013 LEU A O 1
ATOM 7925 N N . GLU A 1 1014 ? 4.522 -14.696 12.436 1.00 70.69 1014 GLU A N 1
ATOM 7926 C CA . GLU A 1 1014 ? 3.236 -14.763 11.729 1.00 70.69 1014 GLU A CA 1
ATOM 7927 C C . GLU A 1 1014 ? 2.924 -16.178 11.202 1.00 70.69 1014 GLU A C 1
ATOM 7929 O O . GLU A 1 1014 ? 1.818 -16.677 11.430 1.00 70.69 1014 GLU A O 1
ATOM 7934 N N . SER A 1 1015 ? 3.878 -16.848 10.540 1.00 62.09 1015 SER A N 1
ATOM 7935 C CA . SER A 1 1015 ? 3.621 -18.150 9.906 1.00 62.09 1015 SER A CA 1
ATOM 7936 C C . SER A 1 1015 ? 3.358 -19.282 10.900 1.00 62.09 1015 SER A C 1
ATOM 7938 O O . SER A 1 1015 ? 2.622 -20.211 10.572 1.00 62.09 1015 SER A O 1
ATOM 7940 N N . ASP A 1 1016 ? 3.910 -19.196 12.112 1.00 72.44 1016 ASP A N 1
ATOM 7941 C CA . ASP A 1 1016 ? 3.791 -20.241 13.136 1.00 72.44 1016 ASP A CA 1
ATOM 7942 C C . ASP A 1 1016 ? 2.614 -20.007 14.094 1.00 72.44 1016 ASP A C 1
ATOM 7944 O O . ASP A 1 1016 ? 2.057 -20.963 14.650 1.00 72.44 1016 ASP A O 1
ATOM 7948 N N . ILE A 1 1017 ? 2.213 -18.746 14.294 1.00 82.06 1017 ILE A N 1
ATOM 7949 C CA . ILE A 1 1017 ? 1.102 -18.384 15.182 1.00 82.06 1017 ILE A CA 1
ATOM 7950 C C . ILE A 1 1017 ? -0.259 -18.394 14.468 1.00 82.06 1017 ILE A C 1
ATOM 7952 O O . ILE A 1 1017 ? -1.247 -18.837 15.061 1.00 82.06 1017 ILE A O 1
ATOM 7956 N N . LEU A 1 1018 ? -0.334 -17.987 13.193 1.00 77.19 1018 LEU A N 1
ATOM 7957 C CA . LEU A 1 1018 ? -1.604 -17.902 12.459 1.00 77.19 1018 LEU A CA 1
ATOM 7958 C C . LEU A 1 1018 ? -2.376 -19.225 12.355 1.00 77.19 1018 LEU A C 1
ATOM 7960 O O . LEU A 1 1018 ? -3.570 -19.203 12.656 1.00 77.19 1018 LEU A O 1
ATOM 7964 N N . PRO A 1 1019 ? -1.774 -20.379 11.991 1.00 72.44 1019 PRO A N 1
ATOM 7965 C CA . PRO A 1 1019 ? -2.528 -21.628 11.858 1.00 72.44 1019 PRO A CA 1
ATOM 7966 C C . PRO A 1 1019 ? -3.218 -22.020 13.169 1.00 72.44 1019 PRO A C 1
ATOM 7968 O O . PRO A 1 1019 ? -4.374 -22.441 13.171 1.00 72.44 1019 PRO A O 1
ATOM 7971 N N . LYS A 1 1020 ? -2.530 -21.791 14.295 1.00 80.69 1020 LYS A N 1
ATOM 7972 C CA . LYS A 1 1020 ? -3.022 -22.062 15.649 1.00 80.69 1020 LYS A CA 1
ATOM 7973 C C . LYS A 1 1020 ? -4.091 -21.064 16.100 1.00 80.69 1020 LYS A C 1
ATOM 7975 O O . LYS A 1 1020 ? -4.942 -21.446 16.895 1.00 80.69 1020 LYS A O 1
ATOM 7980 N N . ILE A 1 1021 ? -4.058 -19.814 15.627 1.00 84.56 1021 ILE A N 1
ATOM 7981 C CA . ILE A 1 1021 ? -5.116 -18.819 15.869 1.00 84.56 1021 ILE A CA 1
ATOM 7982 C C . ILE A 1 1021 ? -6.362 -19.157 15.036 1.00 84.56 1021 ILE A C 1
ATOM 7984 O O . ILE A 1 1021 ? -7.458 -19.199 15.589 1.00 84.56 1021 ILE A O 1
ATOM 7988 N N . CYS A 1 1022 ? -6.210 -19.436 13.735 1.00 78.56 1022 CYS A N 1
ATOM 7989 C CA . CYS A 1 1022 ? -7.331 -19.736 12.837 1.00 78.56 1022 CYS A CA 1
ATOM 7990 C C . CYS A 1 1022 ? -8.030 -21.068 13.165 1.00 78.56 1022 CYS A C 1
ATOM 7992 O O . CYS A 1 1022 ? -9.231 -21.201 12.929 1.00 78.56 1022 CYS A O 1
ATOM 7994 N N . GLN A 1 1023 ? -7.298 -22.052 13.705 1.00 74.81 1023 GLN A N 1
ATOM 7995 C CA . GLN A 1 1023 ? -7.825 -23.352 14.139 1.00 74.81 1023 GLN A CA 1
ATOM 7996 C C . GLN A 1 1023 ? -7.431 -23.623 15.605 1.00 74.81 1023 GLN A C 1
ATOM 7998 O O . GLN A 1 1023 ? -6.501 -24.387 15.871 1.00 74.81 1023 GLN A O 1
ATOM 8003 N N . PRO A 1 1024 ? -8.101 -22.978 16.578 1.00 69.12 1024 PRO A N 1
ATOM 8004 C CA . PRO A 1 1024 ? -7.669 -23.011 17.967 1.00 69.12 1024 PRO A CA 1
ATOM 8005 C C . PRO A 1 1024 ? -8.038 -24.328 18.669 1.00 69.12 1024 PRO A C 1
ATOM 8007 O O . PRO A 1 1024 ? -9.199 -24.744 18.693 1.00 69.12 1024 PRO A O 1
ATOM 8010 N N . ASP A 1 1025 ? -7.035 -24.951 19.300 1.00 66.81 1025 ASP A N 1
ATOM 8011 C CA . ASP A 1 1025 ? -7.174 -26.102 20.206 1.00 66.81 1025 ASP A CA 1
ATOM 8012 C C . ASP A 1 1025 ? -8.316 -25.899 21.216 1.00 66.81 1025 ASP A C 1
ATOM 8014 O O . ASP A 1 1025 ? -8.416 -24.830 21.825 1.00 66.81 1025 ASP A O 1
ATOM 8018 N N . LYS A 1 1026 ? -9.094 -26.956 21.501 1.00 59.19 1026 LYS A N 1
ATOM 8019 C CA . LYS A 1 1026 ? -10.198 -26.915 22.481 1.00 59.19 1026 LYS A CA 1
ATOM 8020 C C . LYS A 1 1026 ? -9.778 -26.288 23.836 1.00 59.19 1026 LYS A C 1
ATOM 8022 O O . LYS A 1 1026 ? -8.637 -26.488 24.278 1.00 59.19 1026 LYS A O 1
ATOM 8027 N N . PRO A 1 1027 ? -10.690 -25.566 24.526 1.00 59.31 1027 PRO A N 1
ATOM 8028 C CA . PRO A 1 1027 ? -10.444 -25.037 25.867 1.00 59.31 1027 PRO A CA 1
ATOM 8029 C C . PRO A 1 1027 ? -10.019 -26.125 26.859 1.00 59.31 1027 PRO A C 1
ATOM 8031 O O . PRO A 1 1027 ? -10.501 -27.256 26.810 1.00 59.31 1027 PRO A O 1
ATOM 8034 N N . ASP A 1 1028 ? -9.097 -25.778 27.755 1.00 56.12 1028 ASP A N 1
ATOM 8035 C CA . ASP A 1 1028 ? -8.335 -26.757 28.531 1.00 56.12 1028 ASP A CA 1
ATOM 8036 C C . ASP A 1 1028 ? -9.002 -27.080 29.878 1.00 56.12 1028 ASP A C 1
ATOM 8038 O O . ASP A 1 1028 ? -8.590 -26.618 30.942 1.00 56.12 1028 ASP A O 1
ATOM 8042 N N . THR A 1 1029 ? -10.087 -27.856 29.831 1.00 48.56 1029 THR A N 1
ATOM 8043 C CA . THR A 1 1029 ? -10.939 -28.139 31.001 1.00 48.56 1029 THR A CA 1
ATOM 8044 C C . THR A 1 1029 ? -10.335 -29.125 32.009 1.00 48.56 1029 THR A C 1
ATOM 8046 O O . THR A 1 1029 ? -10.943 -29.376 33.048 1.00 48.56 1029 THR A O 1
ATOM 8049 N N . THR A 1 1030 ? -9.172 -29.716 31.716 1.00 40.28 1030 THR A N 1
ATOM 8050 C CA . THR A 1 1030 ? -8.591 -30.841 32.476 1.00 40.28 1030 THR A CA 1
ATOM 8051 C C . THR A 1 1030 ? -7.242 -30.550 33.137 1.00 40.28 1030 THR A C 1
ATOM 8053 O O . THR A 1 1030 ? -6.755 -31.405 33.874 1.00 40.28 1030 THR A O 1
ATOM 8056 N N . TYR A 1 1031 ? -6.632 -29.377 32.926 1.00 38.31 1031 TYR A N 1
ATOM 8057 C CA . TYR A 1 1031 ? -5.315 -29.069 33.498 1.00 38.31 1031 TYR A CA 1
ATOM 8058 C C . TYR A 1 1031 ? -5.374 -28.896 35.027 1.00 38.31 1031 TYR A C 1
ATOM 8060 O O . TYR A 1 1031 ? -5.763 -27.842 35.541 1.00 38.31 1031 TYR A O 1
ATOM 8068 N N . LYS A 1 1032 ? -4.938 -29.926 35.759 1.00 32.88 1032 LYS A N 1
ATOM 8069 C CA . LYS A 1 1032 ? -4.519 -29.825 37.161 1.00 32.88 1032 LYS A CA 1
ATOM 8070 C C . LYS A 1 1032 ? -2.991 -29.693 37.213 1.00 32.88 1032 LYS A C 1
ATOM 8072 O O . LYS A 1 1032 ? -2.315 -30.431 36.503 1.00 32.88 1032 LYS A O 1
ATOM 8077 N N . PRO A 1 1033 ? -2.433 -28.801 38.049 1.00 34.28 1033 PRO A N 1
ATOM 8078 C CA . PRO A 1 1033 ? -1.018 -28.844 38.381 1.00 34.28 1033 PRO A CA 1
ATOM 8079 C C . PRO A 1 1033 ? -0.790 -29.973 39.395 1.00 34.28 1033 PRO A C 1
ATOM 8081 O O . PRO A 1 1033 ? -1.057 -29.802 40.587 1.00 34.28 1033 PRO A O 1
ATOM 8084 N N . ASP A 1 1034 ? -0.347 -31.134 38.920 1.00 33.19 1034 ASP A N 1
ATOM 8085 C CA . ASP A 1 1034 ? 0.046 -32.229 39.806 1.00 33.19 1034 ASP A CA 1
ATOM 8086 C C . ASP A 1 1034 ? 1.370 -31.917 40.525 1.00 33.19 1034 ASP A C 1
ATOM 8088 O O . ASP A 1 1034 ? 2.175 -31.087 40.093 1.00 33.19 1034 ASP A O 1
ATOM 8092 N N . LYS A 1 1035 ? 1.567 -32.548 41.688 1.00 29.16 1035 LYS A N 1
ATOM 8093 C CA . LYS A 1 1035 ? 2.778 -32.378 42.502 1.00 29.16 1035 LYS A CA 1
ATOM 8094 C C . LYS A 1 1035 ? 4.017 -32.920 41.774 1.00 29.16 1035 LYS A C 1
ATOM 8096 O O . LYS A 1 1035 ? 3.891 -33.880 41.018 1.00 29.16 1035 LYS A O 1
ATOM 8101 N N . PRO A 1 1036 ? 5.221 -32.399 42.081 1.00 30.61 1036 PRO A N 1
ATOM 8102 C CA . PRO A 1 1036 ? 6.451 -33.077 41.704 1.00 30.61 1036 PRO A CA 1
ATOM 8103 C C . PRO A 1 1036 ? 6.539 -34.405 42.466 1.00 30.61 1036 PRO A C 1
ATOM 8105 O O . PRO A 1 1036 ? 6.695 -34.410 43.688 1.00 30.61 1036 PRO A O 1
ATOM 8108 N N . ASP A 1 1037 ? 6.436 -35.513 41.739 1.00 27.77 1037 ASP A N 1
ATOM 8109 C CA . ASP A 1 1037 ? 6.853 -36.831 42.209 1.00 27.77 1037 ASP A CA 1
ATOM 8110 C C . ASP A 1 1037 ? 7.950 -37.361 41.280 1.00 27.77 1037 ASP A C 1
ATOM 8112 O O . ASP A 1 1037 ? 7.948 -37.131 40.069 1.00 27.77 1037 ASP A O 1
ATOM 8116 N N . THR A 1 1038 ? 8.933 -38.020 41.871 1.00 34.69 1038 THR A N 1
ATOM 8117 C CA . THR A 1 1038 ? 10.198 -38.383 41.236 1.00 34.69 1038 THR A CA 1
ATOM 8118 C C . THR A 1 1038 ? 10.281 -39.891 41.055 1.00 34.69 1038 THR A C 1
ATOM 8120 O O . THR A 1 1038 ? 11.015 -40.560 41.777 1.00 34.69 1038 THR A O 1
ATOM 8123 N N . THR A 1 1039 ? 9.536 -40.449 40.097 1.00 32.75 1039 THR A N 1
ATOM 8124 C CA . THR A 1 1039 ? 9.865 -41.735 39.442 1.00 32.75 1039 THR A CA 1
ATOM 8125 C C . THR A 1 1039 ? 9.004 -42.000 38.200 1.00 32.75 1039 THR A C 1
ATOM 8127 O O . THR A 1 1039 ? 7.891 -41.506 38.087 1.00 32.75 1039 THR A O 1
ATOM 8130 N N . HIS A 1 1040 ? 9.539 -42.835 37.299 1.00 27.22 1040 HIS A N 1
ATOM 8131 C CA . HIS A 1 1040 ? 8.905 -43.420 36.106 1.00 27.22 1040 HIS A CA 1
ATOM 8132 C C . HIS A 1 1040 ? 8.359 -42.472 35.018 1.00 27.22 1040 HIS A C 1
ATOM 8134 O O . HIS A 1 1040 ? 7.294 -41.877 35.128 1.00 27.22 1040 HIS A O 1
ATOM 8140 N N . MET A 1 1041 ? 9.040 -42.486 33.866 1.00 30.30 1041 MET A N 1
ATOM 8141 C CA . MET A 1 1041 ? 8.445 -42.149 32.569 1.00 30.30 1041 MET A CA 1
ATOM 8142 C C . MET A 1 1041 ? 7.502 -43.275 32.106 1.00 30.30 1041 MET A C 1
ATOM 8144 O O . MET A 1 1041 ? 7.929 -44.433 32.099 1.00 30.30 1041 MET A O 1
ATOM 8148 N N . PRO A 1 1042 ? 6.293 -42.956 31.616 1.00 30.20 1042 PRO A N 1
ATOM 8149 C CA . PRO A 1 1042 ? 5.524 -43.825 30.736 1.00 30.20 1042 PRO A CA 1
ATOM 8150 C C . PRO A 1 1042 ? 5.493 -43.281 29.294 1.00 30.20 1042 PRO A C 1
ATOM 8152 O O . PRO A 1 1042 ? 5.086 -42.149 29.065 1.00 30.20 1042 PRO A O 1
ATOM 8155 N N . ASP A 1 1043 ? 5.950 -44.137 28.378 1.00 26.19 1043 ASP A N 1
ATOM 8156 C CA . ASP A 1 1043 ? 5.740 -44.271 26.921 1.00 26.19 1043 ASP A CA 1
ATOM 8157 C C . ASP A 1 1043 ? 5.287 -43.095 26.009 1.00 26.19 1043 ASP A C 1
ATOM 8159 O O . ASP A 1 1043 ? 4.508 -42.206 26.343 1.00 26.19 1043 ASP A O 1
ATOM 8163 N N . THR A 1 1044 ? 5.732 -43.158 24.754 1.00 34.25 1044 THR A N 1
ATOM 8164 C CA . THR A 1 1044 ? 5.413 -42.217 23.674 1.00 34.25 1044 THR A CA 1
ATOM 8165 C C . THR A 1 1044 ? 4.292 -42.724 22.767 1.00 34.25 1044 THR A C 1
ATOM 8167 O O . THR A 1 1044 ? 4.476 -43.744 22.110 1.00 34.25 1044 THR A O 1
ATOM 8170 N N . THR A 1 1045 ? 3.194 -41.972 22.596 1.00 35.72 1045 THR A N 1
ATOM 8171 C CA . THR A 1 1045 ? 2.357 -42.037 21.366 1.00 35.72 1045 THR A CA 1
ATOM 8172 C C . THR A 1 1045 ? 1.381 -40.856 21.192 1.00 35.72 1045 THR A C 1
ATOM 8174 O O . THR A 1 1045 ? 0.175 -41.038 21.095 1.00 35.72 1045 THR A O 1
ATOM 8177 N N . ASP A 1 1046 ? 1.898 -39.629 21.062 1.00 27.00 1046 ASP A N 1
ATOM 8178 C CA . ASP A 1 1046 ? 1.411 -38.726 19.999 1.00 27.00 1046 ASP A CA 1
ATOM 8179 C C . ASP A 1 1046 ? 2.492 -37.691 19.635 1.00 27.00 1046 ASP A C 1
ATOM 8181 O O . ASP A 1 1046 ? 3.108 -37.085 20.515 1.00 27.00 1046 ASP A O 1
ATOM 8185 N N . LYS A 1 1047 ? 2.770 -37.525 18.337 1.00 33.25 1047 LYS A N 1
ATOM 8186 C CA . LYS A 1 1047 ? 3.783 -36.603 17.795 1.00 33.25 1047 LYS A CA 1
ATOM 8187 C C . LYS A 1 1047 ? 3.450 -36.205 16.354 1.00 33.25 1047 LYS A C 1
ATOM 8189 O O . LYS A 1 1047 ? 3.995 -36.769 15.408 1.00 33.25 1047 LYS A O 1
ATOM 8194 N N . THR A 1 1048 ? 2.684 -35.130 16.186 1.00 26.62 1048 THR A N 1
ATOM 8195 C CA . THR A 1 1048 ? 2.681 -34.326 14.947 1.00 26.62 1048 THR A CA 1
ATOM 8196 C C . THR A 1 1048 ? 3.492 -33.038 15.120 1.00 26.62 1048 THR A C 1
ATOM 8198 O O . THR A 1 1048 ? 3.044 -31.941 14.794 1.00 26.62 1048 THR A O 1
ATOM 8201 N N . VAL A 1 1049 ? 4.711 -33.179 15.648 1.00 31.05 1049 VAL A N 1
ATOM 8202 C CA . VAL A 1 1049 ? 5.795 -32.220 15.384 1.00 31.05 1049 VAL A CA 1
ATOM 8203 C C . VAL A 1 1049 ? 6.228 -32.424 13.930 1.00 31.05 1049 VAL A C 1
ATOM 8205 O O . VAL A 1 1049 ? 6.209 -33.559 13.448 1.00 31.05 1049 VAL A O 1
ATOM 8208 N N . ILE A 1 1050 ? 6.652 -31.368 13.227 1.00 29.55 1050 ILE A N 1
ATOM 8209 C CA . ILE A 1 1050 ? 7.333 -31.542 11.937 1.00 29.55 1050 ILE A CA 1
ATOM 8210 C C . ILE A 1 1050 ? 8.711 -32.148 12.211 1.00 29.55 1050 ILE A C 1
ATOM 8212 O O . ILE A 1 1050 ? 9.707 -31.446 12.377 1.00 29.55 1050 ILE A O 1
ATOM 8216 N N . ASN A 1 1051 ? 8.764 -33.478 12.248 1.00 26.56 1051 ASN A N 1
ATOM 8217 C CA . ASN A 1 1051 ? 10.014 -34.200 12.132 1.00 26.56 1051 ASN A CA 1
ATOM 8218 C C . ASN A 1 1051 ? 10.614 -33.897 10.743 1.00 26.56 1051 ASN A C 1
ATOM 8220 O O . ASN A 1 1051 ? 10.308 -34.572 9.759 1.00 26.56 1051 ASN A O 1
ATOM 8224 N N . CYS A 1 1052 ? 11.609 -33.009 10.693 1.00 36.06 1052 CYS A N 1
ATOM 8225 C CA . CYS A 1 1052 ? 12.888 -33.605 10.340 1.00 36.06 1052 CYS A CA 1
ATOM 8226 C C . CYS A 1 1052 ? 13.165 -34.652 11.424 1.00 36.06 1052 CYS A C 1
ATOM 8228 O O . CYS A 1 1052 ? 13.297 -34.313 12.599 1.00 36.06 1052 CYS A O 1
ATOM 8230 N N . SER A 1 1053 ? 13.305 -35.917 11.037 1.00 36.94 1053 SER A N 1
ATOM 8231 C CA . SER A 1 1053 ? 14.447 -36.625 11.589 1.00 36.94 1053 SER A CA 1
ATOM 8232 C C . SER A 1 1053 ? 15.647 -35.748 11.237 1.00 36.94 1053 SER A C 1
ATOM 8234 O O . SER A 1 1053 ? 16.003 -35.639 10.064 1.00 36.94 1053 SER A O 1
ATOM 8236 N N . THR A 1 1054 ? 16.201 -35.039 12.223 1.00 42.69 1054 THR A N 1
ATOM 8237 C CA . THR A 1 1054 ? 17.587 -34.575 12.122 1.00 42.69 1054 THR A CA 1
ATOM 8238 C C . THR A 1 1054 ? 18.429 -35.778 11.710 1.00 42.69 1054 THR A C 1
ATOM 8240 O O . THR A 1 1054 ? 18.059 -36.900 12.066 1.00 42.69 1054 THR A O 1
ATOM 8243 N N . THR A 1 1055 ? 19.512 -35.579 10.953 1.00 53.19 1055 THR A N 1
ATOM 8244 C CA . THR A 1 1055 ? 20.439 -36.659 10.571 1.00 53.19 1055 THR A CA 1
ATOM 8245 C C . THR A 1 1055 ? 20.845 -37.423 11.827 1.00 53.19 1055 THR A C 1
ATOM 8247 O O . THR A 1 1055 ? 21.729 -36.974 12.557 1.00 53.19 1055 THR A O 1
ATOM 8250 N N . GLN A 1 1056 ? 20.158 -38.532 12.133 1.00 61.59 1056 GLN A N 1
ATOM 8251 C CA . GLN A 1 1056 ? 20.223 -39.094 13.487 1.00 61.59 1056 GLN A CA 1
ATOM 8252 C C . GLN A 1 1056 ? 21.611 -39.649 13.768 1.00 61.59 1056 GLN A C 1
ATOM 8254 O O . GLN A 1 1056 ? 21.995 -39.722 14.924 1.00 61.59 1056 GLN A O 1
ATOM 8259 N N . VAL A 1 1057 ? 22.357 -39.979 12.710 1.00 81.00 1057 VAL A N 1
ATOM 8260 C CA . VAL A 1 1057 ? 23.747 -40.418 12.723 1.00 81.00 1057 VAL A CA 1
ATOM 8261 C C . VAL A 1 1057 ? 24.469 -39.710 11.572 1.00 81.00 1057 VAL A C 1
ATOM 8263 O O . VAL A 1 1057 ? 24.119 -39.937 10.415 1.00 81.00 1057 VAL A O 1
ATOM 8266 N N . ALA A 1 1058 ? 25.456 -38.864 11.869 1.00 90.62 1058 ALA A N 1
ATOM 8267 C CA . ALA A 1 1058 ? 26.295 -38.176 10.877 1.00 90.62 1058 ALA A CA 1
ATOM 8268 C C . ALA A 1 1058 ? 27.666 -37.818 11.468 1.00 90.62 1058 ALA A C 1
ATOM 8270 O O . ALA A 1 1058 ? 27.779 -37.597 12.674 1.00 90.62 1058 ALA A O 1
ATOM 8271 N N . ASP A 1 1059 ? 28.696 -37.739 10.629 1.00 94.62 1059 ASP A N 1
ATOM 8272 C CA . ASP A 1 1059 ? 30.035 -37.282 11.006 1.00 94.62 1059 ASP A CA 1
ATOM 8273 C C . ASP A 1 1059 ? 30.311 -35.931 10.338 1.00 94.62 1059 ASP A C 1
ATOM 8275 O O . ASP A 1 1059 ? 30.310 -35.834 9.110 1.00 94.62 1059 ASP A O 1
ATOM 8279 N N . MET A 1 1060 ? 30.506 -34.882 11.138 1.00 95.06 1060 MET A N 1
ATOM 8280 C CA . MET A 1 1060 ? 30.637 -33.499 10.675 1.00 95.06 1060 MET A CA 1
ATOM 8281 C C . MET A 1 1060 ? 31.989 -32.913 11.095 1.00 95.06 1060 MET A C 1
ATOM 8283 O O . MET A 1 1060 ? 32.324 -32.920 12.277 1.00 95.06 1060 MET A O 1
ATOM 8287 N N . ILE A 1 1061 ? 32.759 -32.367 10.155 1.00 98.00 1061 ILE A N 1
ATOM 8288 C CA . ILE A 1 1061 ? 33.991 -31.622 10.456 1.00 98.00 1061 ILE A CA 1
ATOM 8289 C C . ILE A 1 1061 ? 33.820 -30.165 10.031 1.00 98.00 1061 ILE A C 1
ATOM 8291 O O . ILE A 1 1061 ? 33.384 -29.883 8.914 1.00 98.00 1061 ILE A O 1
ATOM 8295 N N . PHE A 1 1062 ? 34.189 -29.242 10.918 1.00 98.06 1062 PHE A N 1
ATOM 8296 C CA . PHE A 1 1062 ? 34.400 -27.839 10.574 1.00 98.06 1062 PHE A CA 1
ATOM 8297 C C . PHE A 1 1062 ? 35.859 -27.630 10.150 1.00 98.06 1062 PHE A C 1
ATOM 8299 O O . PHE A 1 1062 ? 36.774 -27.925 10.917 1.00 98.06 1062 PHE A O 1
ATOM 8306 N N . LEU A 1 1063 ? 36.066 -27.117 8.940 1.00 97.56 1063 LEU A N 1
ATOM 8307 C CA . LEU A 1 1063 ? 37.338 -26.644 8.410 1.00 97.56 1063 LEU A CA 1
ATOM 8308 C C . LEU A 1 1063 ? 37.293 -25.113 8.392 1.00 97.56 1063 LEU A C 1
ATOM 8310 O O . LEU A 1 1063 ? 36.605 -24.505 7.571 1.00 97.56 1063 LEU A O 1
ATOM 8314 N N . VAL A 1 1064 ? 37.967 -24.510 9.364 1.00 97.00 1064 VAL A N 1
ATOM 8315 C CA . VAL A 1 1064 ? 37.764 -23.119 9.774 1.00 97.00 1064 VAL A CA 1
ATOM 8316 C C . VAL A 1 1064 ? 38.985 -22.292 9.406 1.00 97.00 1064 VAL A C 1
ATOM 8318 O O . VAL A 1 1064 ? 40.091 -22.578 9.867 1.00 97.00 1064 VAL A O 1
ATOM 8321 N N . ASP A 1 1065 ? 38.787 -21.267 8.591 1.00 96.06 1065 ASP A N 1
ATOM 8322 C CA . ASP A 1 1065 ? 39.817 -20.285 8.283 1.00 96.06 1065 ASP A CA 1
ATOM 8323 C C . ASP A 1 1065 ? 40.181 -19.489 9.545 1.00 96.06 1065 ASP A C 1
ATOM 8325 O O . ASP A 1 1065 ? 39.328 -18.971 10.266 1.00 96.06 1065 ASP A O 1
ATOM 8329 N N . GLY A 1 1066 ? 41.473 -19.441 9.838 1.00 93.62 1066 GLY A N 1
ATOM 8330 C CA . GLY A 1 1066 ? 42.079 -18.682 10.921 1.00 93.62 1066 GLY A CA 1
ATOM 8331 C C . GLY A 1 1066 ? 43.311 -17.919 10.437 1.00 93.62 1066 GLY A C 1
ATOM 8332 O O . GLY A 1 1066 ? 44.256 -17.722 11.205 1.00 93.62 1066 GLY A O 1
ATOM 8333 N N . SER A 1 1067 ? 43.321 -17.538 9.158 1.00 94.00 1067 SER A N 1
ATOM 8334 C CA . SER A 1 1067 ? 44.297 -16.640 8.537 1.00 94.00 1067 SER A CA 1
ATOM 8335 C C . SER A 1 1067 ? 44.259 -15.224 9.139 1.00 94.00 1067 SER A C 1
ATOM 8337 O O . SER A 1 1067 ? 43.494 -14.928 10.058 1.00 94.00 1067 SER A O 1
ATOM 8339 N N . SER A 1 1068 ? 45.154 -14.343 8.680 1.00 90.75 1068 SER A N 1
ATOM 8340 C CA . SER A 1 1068 ? 45.324 -12.985 9.222 1.00 90.75 1068 SER A CA 1
ATOM 8341 C C . SER A 1 1068 ? 44.444 -11.904 8.574 1.00 90.75 1068 SER A C 1
ATOM 8343 O O . SER A 1 1068 ? 44.601 -10.736 8.925 1.00 90.75 1068 SER A O 1
ATOM 8345 N N . SER A 1 1069 ? 43.539 -12.255 7.655 1.00 90.00 1069 SER A N 1
ATOM 8346 C CA . SER A 1 1069 ? 42.466 -11.364 7.175 1.00 90.00 1069 SER A CA 1
ATOM 8347 C C . SER A 1 1069 ? 41.353 -11.194 8.216 1.00 90.00 1069 SER A C 1
ATOM 8349 O O . SER A 1 1069 ? 40.839 -10.091 8.396 1.00 90.00 1069 SER A O 1
ATOM 8351 N N . ILE A 1 1070 ? 41.049 -12.266 8.951 1.00 91.88 1070 ILE A N 1
ATOM 8352 C CA . ILE A 1 1070 ? 39.962 -12.337 9.930 1.00 91.88 1070 ILE A CA 1
ATOM 8353 C C . ILE A 1 1070 ? 40.381 -11.657 11.245 1.00 91.88 1070 ILE A C 1
ATOM 8355 O O . ILE A 1 1070 ? 41.362 -12.049 11.883 1.00 91.88 1070 ILE A O 1
ATOM 8359 N N . TYR A 1 1071 ? 39.617 -10.664 11.705 1.00 89.00 1071 TYR A N 1
ATOM 8360 C CA . TYR A 1 1071 ? 39.830 -10.023 13.010 1.00 89.00 1071 TYR A CA 1
ATOM 8361 C C . TYR A 1 1071 ? 39.264 -10.865 14.178 1.00 89.00 1071 TYR A C 1
ATOM 8363 O O . TYR A 1 1071 ? 38.298 -11.604 13.988 1.00 89.00 1071 TYR A O 1
ATOM 8371 N N . PRO A 1 1072 ? 39.766 -10.725 15.424 1.00 86.44 1072 PRO A N 1
ATOM 8372 C CA . PRO A 1 1072 ? 39.351 -11.584 16.544 1.00 86.44 1072 PRO A CA 1
ATOM 8373 C C . PRO A 1 1072 ? 37.840 -11.621 16.838 1.00 86.44 1072 PRO A C 1
ATOM 8375 O O . PRO A 1 1072 ? 37.311 -12.669 17.198 1.00 86.44 1072 PRO A O 1
ATOM 8378 N N . ASP A 1 1073 ? 37.113 -10.513 16.666 1.00 85.25 1073 ASP A N 1
ATOM 8379 C CA . ASP A 1 1073 ? 35.653 -10.483 16.867 1.00 85.25 1073 ASP A CA 1
ATOM 8380 C C . ASP A 1 1073 ? 34.863 -11.049 15.667 1.00 85.25 1073 ASP A C 1
ATOM 8382 O O . ASP A 1 1073 ? 33.755 -11.568 15.822 1.00 85.25 1073 ASP A O 1
ATOM 8386 N N . GLN A 1 1074 ? 35.464 -11.053 14.475 1.00 89.88 1074 GLN A N 1
ATOM 8387 C CA . GLN A 1 1074 ? 34.944 -11.771 13.308 1.00 89.88 1074 GLN A CA 1
ATOM 8388 C C . GLN A 1 1074 ? 35.119 -13.286 13.487 1.00 89.88 1074 GLN A C 1
ATOM 8390 O O . GLN A 1 1074 ? 34.175 -14.043 13.265 1.00 89.88 1074 GLN A O 1
ATOM 8395 N N . TYR A 1 1075 ? 36.268 -13.720 14.014 1.00 91.94 1075 TYR A N 1
ATOM 8396 C CA . TYR A 1 1075 ? 36.530 -15.119 14.363 1.00 91.94 1075 TYR A CA 1
ATOM 8397 C C . TYR A 1 1075 ? 35.524 -15.645 15.409 1.00 91.94 1075 TYR A C 1
ATOM 8399 O O . TYR A 1 1075 ? 34.895 -16.680 15.192 1.00 91.94 1075 TYR A O 1
ATOM 8407 N N . LYS A 1 1076 ? 35.220 -14.868 16.463 1.00 89.12 1076 LYS A N 1
ATOM 8408 C CA . LYS A 1 1076 ? 34.122 -15.179 17.413 1.00 89.12 1076 LYS A CA 1
ATOM 8409 C C . LYS A 1 1076 ? 32.752 -15.339 16.749 1.00 89.12 1076 LYS A C 1
ATOM 8411 O O . LYS A 1 1076 ? 31.880 -16.025 17.272 1.00 89.12 1076 LYS A O 1
ATOM 8416 N N . SER A 1 1077 ? 32.518 -14.688 15.613 1.00 87.81 1077 SER A N 1
ATOM 8417 C CA . SER A 1 1077 ? 31.255 -14.804 14.871 1.00 87.81 1077 SER A CA 1
ATOM 8418 C C . SER A 1 1077 ? 31.174 -16.127 14.100 1.00 87.81 1077 SER A C 1
ATOM 8420 O O . SER A 1 1077 ? 30.102 -16.723 14.005 1.00 87.81 1077 SER A O 1
ATOM 8422 N N . MET A 1 1078 ? 32.319 -16.652 13.654 1.00 92.12 1078 MET A N 1
ATOM 8423 C CA . MET A 1 1078 ? 32.442 -18.013 13.121 1.00 92.12 1078 MET A CA 1
ATOM 8424 C C . MET A 1 1078 ? 32.248 -19.054 14.235 1.00 92.12 1078 MET A C 1
ATOM 8426 O O . MET A 1 1078 ? 31.493 -20.006 14.042 1.00 92.12 1078 MET A O 1
ATOM 8430 N N . GLU A 1 1079 ? 32.820 -18.836 15.426 1.00 91.62 1079 GLU A N 1
ATOM 8431 C CA . GLU A 1 1079 ? 32.589 -19.684 16.609 1.00 91.62 1079 GLU A CA 1
ATOM 8432 C C . GLU A 1 1079 ? 31.102 -19.731 17.005 1.00 91.62 1079 GLU A C 1
ATOM 8434 O O . GLU A 1 1079 ? 30.542 -20.822 17.140 1.00 91.62 1079 GLU A O 1
ATOM 8439 N N . ARG A 1 1080 ? 30.429 -18.571 17.123 1.00 89.31 1080 ARG A N 1
ATOM 8440 C CA . ARG A 1 1080 ? 28.975 -18.473 17.382 1.00 89.31 1080 ARG A CA 1
ATOM 8441 C C . ARG A 1 1080 ? 28.162 -19.266 16.357 1.00 89.31 1080 ARG A C 1
ATOM 8443 O O . ARG A 1 1080 ? 27.304 -20.070 16.727 1.00 89.31 1080 ARG A O 1
ATOM 8450 N N . PHE A 1 1081 ? 28.469 -19.094 15.071 1.00 92.00 1081 PHE A N 1
ATOM 8451 C CA . PHE A 1 1081 ? 27.823 -19.843 13.997 1.00 92.00 1081 PHE A CA 1
ATOM 8452 C C . PHE A 1 1081 ? 28.033 -21.362 14.139 1.00 92.00 1081 PHE A C 1
ATOM 8454 O O . PHE A 1 1081 ? 27.058 -22.114 14.076 1.00 92.00 1081 PHE A O 1
ATOM 8461 N N . MET A 1 1082 ? 29.258 -21.824 14.405 1.00 94.00 1082 MET A N 1
ATOM 8462 C CA . MET A 1 1082 ? 29.551 -23.248 14.615 1.00 94.00 1082 MET A CA 1
ATOM 8463 C C . MET A 1 1082 ? 28.773 -23.823 15.809 1.00 94.00 1082 MET A C 1
ATOM 8465 O O . MET A 1 1082 ? 28.186 -24.900 15.691 1.00 94.00 1082 MET A O 1
ATOM 8469 N N . MET A 1 1083 ? 28.679 -23.090 16.926 1.00 89.06 1083 MET A N 1
ATOM 8470 C CA . MET A 1 1083 ? 27.847 -23.489 18.071 1.00 89.06 1083 MET A CA 1
ATOM 8471 C C . MET A 1 1083 ? 26.361 -23.595 17.691 1.00 89.06 1083 MET A C 1
ATOM 8473 O O . MET A 1 1083 ? 25.719 -24.581 18.039 1.00 89.06 1083 MET A O 1
ATOM 8477 N N . SER A 1 1084 ? 25.832 -22.658 16.893 1.00 85.81 1084 SER A N 1
ATOM 8478 C CA . SER A 1 1084 ? 24.429 -22.676 16.437 1.00 85.81 1084 SER A CA 1
ATOM 8479 C C . SER A 1 1084 ? 24.068 -23.881 15.546 1.00 85.81 1084 SER A C 1
ATOM 8481 O O . SER A 1 1084 ? 22.903 -24.294 15.488 1.00 85.81 1084 SER A O 1
ATOM 8483 N N . VAL A 1 1085 ? 25.064 -24.469 14.870 1.00 86.38 1085 VAL A N 1
ATOM 8484 C CA . VAL A 1 1085 ? 24.934 -25.737 14.136 1.00 86.38 1085 VAL A CA 1
ATOM 8485 C C . VAL A 1 1085 ? 24.974 -26.919 15.108 1.00 86.38 1085 VAL A C 1
ATOM 8487 O O . VAL A 1 1085 ? 24.133 -27.810 15.004 1.00 86.38 1085 VAL A O 1
ATOM 8490 N N . VAL A 1 1086 ? 25.880 -26.915 16.091 1.00 89.75 1086 VAL A N 1
ATOM 8491 C CA . VAL A 1 1086 ? 25.981 -27.966 17.124 1.00 89.75 1086 VAL A CA 1
ATOM 8492 C C . VAL A 1 1086 ? 24.700 -28.070 17.959 1.00 89.75 1086 VAL A C 1
ATOM 8494 O O . VAL A 1 1086 ? 24.163 -29.166 18.097 1.00 89.75 1086 VAL A O 1
ATOM 8497 N N . ASP A 1 1087 ? 24.154 -26.949 18.438 1.00 83.56 1087 ASP A N 1
ATOM 8498 C CA . ASP A 1 1087 ? 22.917 -26.915 19.239 1.00 83.56 1087 ASP A CA 1
ATOM 8499 C C . ASP A 1 1087 ? 21.658 -27.317 18.438 1.00 83.56 1087 ASP A C 1
ATOM 8501 O O . ASP A 1 1087 ? 20.620 -27.632 19.021 1.00 83.56 1087 ASP A O 1
ATOM 8505 N N . SER A 1 1088 ? 21.734 -27.354 17.100 1.00 77.75 1088 SER A N 1
ATOM 8506 C CA . SER A 1 1088 ? 20.652 -27.854 16.233 1.00 77.75 1088 SER A CA 1
ATOM 8507 C C . SER A 1 1088 ? 20.645 -29.381 16.056 1.00 77.75 1088 SER A C 1
ATOM 8509 O O . SER A 1 1088 ? 19.705 -29.935 15.479 1.00 77.75 1088 SER A O 1
ATOM 8511 N N . MET A 1 1089 ? 21.684 -30.070 16.542 1.00 81.94 1089 MET A N 1
ATOM 8512 C CA . MET A 1 1089 ? 21.955 -31.481 16.264 1.00 81.94 1089 MET A CA 1
ATOM 8513 C C . MET A 1 1089 ? 21.929 -32.343 17.528 1.00 81.94 1089 MET A C 1
ATOM 8515 O O . MET A 1 1089 ? 22.320 -31.928 18.616 1.00 81.94 1089 MET A O 1
ATOM 8519 N N . ASN A 1 1090 ? 21.513 -33.602 17.376 1.00 83.75 1090 ASN A N 1
ATOM 8520 C CA . ASN A 1 1090 ? 21.586 -34.585 18.454 1.00 83.75 1090 ASN A CA 1
ATOM 8521 C C . ASN A 1 1090 ? 23.018 -35.143 18.540 1.00 83.75 1090 ASN A C 1
ATOM 8523 O O . ASN A 1 1090 ? 23.360 -36.087 17.828 1.00 83.75 1090 ASN A O 1
ATOM 8527 N N . VAL A 1 1091 ? 23.871 -34.523 19.356 1.00 88.38 1091 VAL A N 1
ATOM 8528 C CA . VAL A 1 1091 ? 25.278 -34.928 19.519 1.00 88.38 1091 VAL A CA 1
ATOM 8529 C C . VAL A 1 1091 ? 25.388 -36.190 20.376 1.00 88.38 1091 VAL A C 1
ATOM 8531 O O . VAL A 1 1091 ? 24.788 -36.271 21.446 1.00 88.38 1091 VAL A O 1
ATOM 8534 N N . GLY A 1 1092 ? 26.168 -37.174 19.923 1.00 86.06 1092 GLY A N 1
ATOM 8535 C CA . GLY A 1 1092 ? 26.412 -38.410 20.669 1.00 86.06 1092 GLY A CA 1
ATOM 8536 C C . GLY A 1 1092 ? 27.217 -39.450 19.892 1.00 86.06 1092 GLY A C 1
ATOM 8537 O O . GLY A 1 1092 ? 27.280 -39.415 18.664 1.00 86.06 1092 GLY A O 1
ATOM 8538 N N . GLU A 1 1093 ? 27.799 -40.429 20.594 1.00 84.94 1093 GLU A N 1
ATOM 8539 C CA . GLU A 1 1093 ? 28.651 -41.458 19.970 1.00 84.94 1093 GLU A CA 1
ATOM 8540 C C . GLU A 1 1093 ? 27.936 -42.257 18.876 1.00 84.94 1093 GLU A C 1
ATOM 8542 O O . GLU A 1 1093 ? 28.521 -42.505 17.818 1.00 84.94 1093 GLU A O 1
ATOM 8547 N N . ASP A 1 1094 ? 26.676 -42.619 19.100 1.00 84.19 1094 ASP A N 1
ATOM 8548 C CA . ASP A 1 1094 ? 25.824 -43.288 18.113 1.00 84.19 1094 ASP A CA 1
ATOM 8549 C C . ASP A 1 1094 ? 24.966 -42.306 17.303 1.00 84.19 1094 ASP A C 1
ATOM 8551 O O . ASP A 1 1094 ? 24.233 -42.733 16.417 1.00 84.19 1094 ASP A O 1
ATOM 8555 N N . HIS A 1 1095 ? 25.104 -40.996 17.548 1.00 87.75 1095 HIS A N 1
ATOM 8556 C CA . HIS A 1 1095 ? 24.350 -39.937 16.878 1.00 87.75 1095 HIS A CA 1
ATOM 8557 C C . HIS A 1 1095 ? 25.254 -39.020 16.031 1.00 87.75 1095 HIS A C 1
ATOM 8559 O O . HIS A 1 1095 ? 26.087 -39.535 15.278 1.00 87.75 1095 HIS A O 1
ATOM 8565 N N . VAL A 1 1096 ? 25.106 -37.689 16.082 1.00 91.19 1096 VAL A N 1
ATOM 8566 C CA . VAL A 1 1096 ? 25.990 -36.755 15.363 1.00 91.19 1096 VAL A CA 1
ATOM 8567 C C . VAL A 1 1096 ? 27.326 -36.613 16.099 1.00 91.19 1096 VAL A C 1
ATOM 8569 O O . VAL A 1 1096 ? 27.356 -36.409 17.312 1.00 91.19 1096 VAL A O 1
ATOM 8572 N N . ARG A 1 1097 ? 28.432 -36.712 15.356 1.00 95.38 1097 ARG A N 1
ATOM 8573 C CA . ARG A 1 1097 ? 29.805 -36.489 15.835 1.00 95.38 1097 ARG A CA 1
ATOM 8574 C C . ARG A 1 1097 ? 30.384 -35.238 15.189 1.00 95.38 1097 ARG A C 1
ATOM 8576 O O . ARG A 1 1097 ? 30.152 -35.010 14.003 1.00 95.38 1097 ARG A O 1
ATOM 8583 N N . PHE A 1 1098 ? 31.166 -34.477 15.953 1.00 97.25 1098 PHE A N 1
ATOM 8584 C CA . PHE A 1 1098 ? 31.805 -33.243 15.496 1.00 97.25 1098 PHE A CA 1
ATOM 8585 C C . PHE A 1 1098 ? 33.329 -33.297 15.639 1.00 97.25 1098 PHE A C 1
ATOM 8587 O O . PHE A 1 1098 ? 33.843 -33.740 16.663 1.00 97.25 1098 PHE A O 1
ATOM 8594 N N . GLY A 1 1099 ? 34.036 -32.809 14.620 1.00 97.25 1099 GLY A N 1
ATOM 8595 C CA . GLY A 1 1099 ? 35.466 -32.498 14.643 1.00 97.25 1099 GLY A CA 1
ATOM 8596 C C . GLY A 1 1099 ? 35.718 -31.054 14.199 1.00 97.25 1099 GLY A C 1
ATOM 8597 O O . GLY A 1 1099 ? 34.866 -30.445 13.547 1.00 97.25 1099 GLY A O 1
ATOM 8598 N N . ALA A 1 1100 ? 36.888 -30.506 14.524 1.00 97.88 1100 ALA A N 1
ATOM 8599 C CA . ALA A 1 1100 ? 37.293 -29.175 14.075 1.00 97.88 1100 ALA A CA 1
ATOM 8600 C C . ALA A 1 1100 ? 38.774 -29.129 13.689 1.00 97.88 1100 ALA A C 1
ATOM 8602 O O . ALA A 1 1100 ? 39.651 -29.572 14.436 1.00 97.88 1100 ALA A O 1
ATOM 8603 N N . ILE A 1 1101 ? 39.036 -28.536 12.529 1.00 97.94 1101 ILE A N 1
ATOM 8604 C CA . ILE A 1 1101 ? 40.354 -28.254 11.970 1.00 97.94 1101 ILE A CA 1
ATOM 8605 C C . ILE A 1 1101 ? 40.398 -26.750 11.709 1.00 97.94 1101 ILE A C 1
ATOM 8607 O O . ILE A 1 1101 ? 39.540 -26.228 11.003 1.00 97.94 1101 ILE A O 1
ATOM 8611 N N . VAL A 1 1102 ? 41.391 -26.059 12.262 1.00 97.12 1102 VAL A N 1
ATOM 8612 C CA . VAL A 1 1102 ? 41.631 -24.637 11.968 1.00 97.12 1102 VAL A CA 1
ATOM 8613 C C . VAL A 1 1102 ? 42.814 -24.552 11.013 1.00 97.12 1102 VAL A C 1
ATOM 8615 O O . VAL A 1 1102 ? 43.791 -25.283 11.192 1.00 97.12 1102 VAL A O 1
ATOM 8618 N N . TYR A 1 1103 ? 42.741 -23.700 9.994 1.00 95.62 1103 TYR A N 1
ATOM 8619 C CA . TYR A 1 1103 ? 43.807 -23.562 9.006 1.00 95.62 1103 TYR A CA 1
ATOM 8620 C C . TYR A 1 1103 ? 44.188 -22.112 8.725 1.00 95.62 1103 TYR A C 1
ATOM 8622 O O . TYR A 1 1103 ? 43.388 -21.192 8.841 1.00 95.62 1103 TYR A O 1
ATOM 8630 N N . SER A 1 1104 ? 45.439 -21.928 8.327 1.00 93.38 1104 SER A N 1
ATOM 8631 C CA . SER A 1 1104 ? 45.937 -20.701 7.717 1.00 93.38 1104 SER A CA 1
ATOM 8632 C C . SER A 1 1104 ? 46.992 -21.070 6.668 1.00 93.38 1104 SER A C 1
ATOM 8634 O O . SER A 1 1104 ? 46.673 -21.719 5.674 1.00 93.38 1104 SER A O 1
ATOM 8636 N N . THR A 1 1105 ? 48.266 -20.755 6.914 1.00 90.75 1105 THR A N 1
ATOM 8637 C CA . THR A 1 1105 ? 49.421 -21.226 6.137 1.00 90.75 1105 THR A CA 1
ATOM 8638 C C . THR A 1 1105 ? 49.522 -22.756 6.139 1.00 90.75 1105 THR A C 1
ATOM 8640 O O . THR A 1 1105 ? 49.968 -23.345 5.156 1.00 90.75 1105 THR A O 1
ATOM 8643 N N . ALA A 1 1106 ? 49.088 -23.393 7.231 1.00 89.69 1106 ALA A N 1
ATOM 8644 C CA . ALA A 1 1106 ? 48.952 -24.838 7.397 1.00 89.69 1106 ALA A CA 1
ATOM 8645 C C . ALA A 1 1106 ? 47.641 -25.157 8.138 1.00 89.69 1106 ALA A C 1
ATOM 8647 O O . ALA A 1 1106 ? 47.075 -24.278 8.788 1.00 89.69 1106 ALA A O 1
ATOM 8648 N N . ALA A 1 1107 ? 47.170 -26.402 8.052 1.00 94.31 1107 ALA A N 1
ATOM 8649 C CA . ALA A 1 1107 ? 45.983 -26.881 8.760 1.00 94.31 1107 ALA A CA 1
ATOM 8650 C C . ALA A 1 1107 ? 46.355 -27.679 10.021 1.00 94.31 1107 ALA A C 1
ATOM 8652 O O . ALA A 1 1107 ? 47.334 -28.425 10.026 1.00 94.31 1107 ALA A O 1
ATOM 8653 N N . GLU A 1 1108 ? 45.563 -27.525 11.083 1.00 95.19 1108 GLU A N 1
ATOM 8654 C CA . GLU A 1 1108 ? 45.781 -28.158 12.384 1.00 95.19 1108 GLU A CA 1
ATOM 8655 C C . GLU A 1 1108 ? 44.454 -28.673 12.967 1.00 95.19 1108 GLU A C 1
ATOM 8657 O O . GLU A 1 1108 ? 43.532 -27.905 13.255 1.00 95.19 1108 GLU A O 1
ATOM 8662 N N . SER A 1 1109 ? 44.356 -29.989 13.170 1.00 95.25 1109 SER A N 1
ATOM 8663 C CA . SER A 1 1109 ? 43.237 -30.618 13.883 1.00 95.25 1109 SER A CA 1
ATOM 8664 C C . SER A 1 1109 ? 43.210 -30.201 15.356 1.00 95.25 1109 SER A C 1
ATOM 8666 O O . SER A 1 1109 ? 44.083 -30.597 16.127 1.00 95.25 1109 SER A O 1
ATOM 8668 N N . LYS A 1 1110 ? 42.155 -29.490 15.765 1.00 96.62 1110 LYS A N 1
ATOM 8669 C CA . LYS A 1 1110 ? 41.926 -29.058 17.153 1.00 96.62 1110 LYS A CA 1
ATOM 8670 C C . LYS A 1 1110 ? 41.142 -30.094 17.965 1.00 96.62 1110 LYS A C 1
ATOM 8672 O O . LYS A 1 1110 ? 41.439 -30.282 19.142 1.00 96.62 1110 LYS A O 1
ATOM 8677 N N . PHE A 1 1111 ? 40.185 -30.796 17.347 1.00 97.50 1111 PHE A N 1
ATOM 8678 C CA . PHE A 1 1111 ? 39.571 -31.998 17.925 1.00 97.50 1111 PHE A CA 1
ATOM 8679 C C . PHE A 1 1111 ? 38.961 -32.937 16.877 1.00 97.50 1111 PHE A C 1
ATOM 8681 O O . PHE A 1 1111 ? 38.630 -32.533 15.762 1.00 97.50 1111 PHE A O 1
ATOM 8688 N N . THR A 1 1112 ? 38.812 -34.205 17.259 1.00 97.19 1112 THR A N 1
ATOM 8689 C CA . THR A 1 1112 ? 38.474 -35.335 16.372 1.00 97.19 1112 THR A CA 1
ATOM 8690 C C . THR A 1 1112 ? 37.067 -35.892 16.639 1.00 97.19 1112 THR A C 1
ATOM 8692 O O . THR A 1 1112 ? 36.514 -35.697 17.721 1.00 97.19 1112 THR A O 1
ATOM 8695 N N . LEU A 1 1113 ? 36.473 -36.603 15.668 1.00 96.12 1113 LEU A N 1
ATOM 8696 C CA . LEU A 1 1113 ? 35.071 -37.066 15.709 1.00 96.12 1113 LEU A CA 1
ATOM 8697 C C . LEU A 1 1113 ? 34.766 -38.036 16.870 1.00 96.12 1113 LEU A C 1
ATOM 8699 O O . LEU A 1 1113 ? 33.604 -38.229 17.218 1.00 96.12 1113 LEU A O 1
ATOM 8703 N N . ASN A 1 1114 ? 35.779 -38.677 17.458 1.00 92.94 1114 ASN A N 1
ATOM 8704 C CA . ASN A 1 1114 ? 35.659 -39.564 18.624 1.00 92.94 1114 ASN A CA 1
ATOM 8705 C C . ASN A 1 1114 ? 36.063 -38.914 19.964 1.00 92.94 1114 ASN A C 1
ATOM 8707 O O . ASN A 1 1114 ? 36.041 -39.600 20.985 1.00 92.94 1114 ASN A O 1
ATOM 8711 N N . GLN A 1 1115 ? 36.423 -37.627 19.986 1.00 95.19 1115 GLN A N 1
ATOM 8712 C CA . GLN A 1 1115 ? 36.957 -36.961 21.179 1.00 95.19 1115 GLN A CA 1
ATOM 8713 C C . GLN A 1 1115 ? 35.880 -36.477 22.157 1.00 95.19 1115 GLN A C 1
ATOM 8715 O O . GLN A 1 1115 ? 36.080 -36.564 23.368 1.00 95.19 1115 GLN A O 1
ATOM 8720 N N . PHE A 1 1116 ? 34.750 -35.986 21.644 1.00 95.50 1116 PHE A N 1
ATOM 8721 C CA . PHE A 1 1116 ? 33.661 -35.416 22.440 1.00 95.50 1116 PHE A CA 1
ATOM 8722 C C . PHE A 1 1116 ? 32.333 -36.115 22.145 1.00 95.50 1116 PHE A C 1
ATOM 8724 O O . PHE A 1 1116 ? 32.061 -36.536 21.020 1.00 95.50 1116 PHE A O 1
ATOM 8731 N N . LYS A 1 1117 ? 31.516 -36.265 23.187 1.00 91.75 1117 LYS A N 1
ATOM 8732 C CA . LYS A 1 1117 ? 30.312 -37.103 23.225 1.00 91.75 1117 LYS A CA 1
ATOM 8733 C C . LYS A 1 1117 ? 29.037 -36.311 23.499 1.00 91.75 1117 LYS A C 1
ATOM 8735 O O . LYS A 1 1117 ? 27.954 -36.857 23.311 1.00 91.75 1117 LYS A O 1
ATOM 8740 N N . THR A 1 1118 ? 29.139 -35.052 23.927 1.00 91.69 1118 THR A N 1
ATOM 8741 C CA . THR A 1 1118 ? 27.986 -34.181 24.205 1.00 91.69 1118 THR A CA 1
ATOM 8742 C C . THR A 1 1118 ? 28.083 -32.842 23.473 1.00 91.69 1118 THR A C 1
ATOM 8744 O O . THR A 1 1118 ? 29.170 -32.370 23.144 1.00 91.69 1118 THR A O 1
ATOM 8747 N N . ALA A 1 1119 ? 26.937 -32.198 23.227 1.00 88.44 1119 ALA A N 1
ATOM 8748 C CA . ALA A 1 1119 ? 26.896 -30.873 22.599 1.00 88.44 1119 ALA A CA 1
ATOM 8749 C C . ALA A 1 1119 ? 27.608 -29.803 23.448 1.00 88.44 1119 ALA A C 1
ATOM 8751 O O . ALA A 1 1119 ? 28.224 -28.890 22.906 1.00 88.44 1119 ALA A O 1
ATOM 8752 N N . GLU A 1 1120 ? 27.572 -29.939 24.777 1.00 91.88 1120 GLU A N 1
ATOM 8753 C CA . GLU A 1 1120 ? 28.255 -29.036 25.705 1.00 91.88 1120 GLU A CA 1
ATOM 8754 C C . GLU A 1 1120 ? 29.782 -29.172 25.626 1.00 91.88 1120 GLU A C 1
ATOM 8756 O O . GLU A 1 1120 ? 30.473 -28.162 25.525 1.00 91.88 1120 GLU A O 1
ATOM 8761 N N . GLU A 1 1121 ? 30.315 -30.398 25.580 1.00 93.88 1121 GLU A N 1
ATOM 8762 C CA . GLU A 1 1121 ? 31.745 -30.643 25.343 1.00 93.88 1121 GLU A CA 1
ATOM 8763 C C . GLU A 1 1121 ? 32.212 -30.046 24.009 1.00 93.88 1121 GLU A C 1
ATOM 8765 O O . GLU A 1 1121 ? 33.233 -29.362 23.966 1.00 93.88 1121 GLU A O 1
ATOM 8770 N N . VAL A 1 1122 ? 31.441 -30.247 22.933 1.00 95.00 1122 VAL A N 1
ATOM 8771 C CA . VAL A 1 1122 ? 31.754 -29.699 21.605 1.00 95.00 1122 VAL A CA 1
ATOM 8772 C C . VAL A 1 1122 ? 31.699 -28.167 21.609 1.00 95.00 1122 VAL A C 1
ATOM 8774 O O . VAL A 1 1122 ? 32.627 -27.536 21.108 1.00 95.00 1122 VAL A O 1
ATOM 8777 N N . ARG A 1 1123 ? 30.678 -27.539 22.213 1.00 94.25 1123 ARG A N 1
ATOM 8778 C CA . ARG A 1 1123 ? 30.625 -26.070 22.361 1.00 94.25 1123 ARG A CA 1
ATOM 8779 C C . ARG A 1 1123 ? 31.805 -25.533 23.168 1.00 94.25 1123 ARG A C 1
ATOM 8781 O O . ARG A 1 1123 ? 32.416 -24.552 22.755 1.00 94.25 1123 ARG A O 1
ATOM 8788 N N . ASN A 1 1124 ? 32.160 -26.189 24.271 1.00 90.94 1124 ASN A N 1
ATOM 8789 C CA . ASN A 1 1124 ? 33.305 -25.801 25.094 1.00 90.94 1124 ASN A CA 1
ATOM 8790 C C . ASN A 1 1124 ? 34.635 -25.957 24.335 1.00 90.94 1124 ASN A C 1
ATOM 8792 O O . ASN A 1 1124 ? 35.530 -25.136 24.512 1.00 90.94 1124 ASN A O 1
ATOM 8796 N N . ALA A 1 1125 ? 34.764 -26.952 23.454 1.00 94.00 1125 ALA A N 1
ATOM 8797 C CA . ALA A 1 1125 ? 35.928 -27.100 22.583 1.00 94.00 1125 ALA A CA 1
ATOM 8798 C C . ALA A 1 1125 ? 35.990 -26.021 21.486 1.00 94.00 1125 ALA A C 1
ATOM 8800 O O . ALA A 1 1125 ? 37.065 -25.485 21.225 1.00 94.00 1125 ALA A O 1
ATOM 8801 N N . ILE A 1 1126 ? 34.846 -25.662 20.889 1.00 95.94 1126 ILE A N 1
ATOM 8802 C CA . ILE A 1 1126 ? 34.736 -24.562 19.915 1.00 95.94 1126 ILE A CA 1
ATOM 8803 C C . ILE A 1 1126 ? 35.094 -23.218 20.566 1.00 95.94 1126 ILE A C 1
ATOM 8805 O O . ILE A 1 1126 ? 35.847 -22.450 19.985 1.00 95.94 1126 ILE A O 1
ATOM 8809 N N . ALA A 1 1127 ? 34.650 -22.968 21.801 1.00 90.81 1127 ALA A N 1
ATOM 8810 C CA . ALA A 1 1127 ? 34.946 -21.745 22.557 1.00 90.81 1127 ALA A CA 1
ATOM 8811 C C . ALA A 1 1127 ? 36.421 -21.596 23.006 1.00 90.81 1127 ALA A C 1
ATOM 8813 O O . ALA A 1 1127 ? 36.760 -20.642 23.702 1.00 90.81 1127 ALA A O 1
ATOM 8814 N N . ASN A 1 1128 ? 37.287 -22.560 22.670 1.00 91.19 1128 ASN A N 1
ATOM 8815 C CA . ASN A 1 1128 ? 38.721 -22.562 22.974 1.00 91.19 1128 ASN A CA 1
ATOM 8816 C C . ASN A 1 1128 ? 39.589 -22.714 21.700 1.00 91.19 1128 ASN A C 1
ATOM 8818 O O . ASN A 1 1128 ? 40.769 -23.078 21.781 1.00 91.19 1128 ASN A O 1
ATOM 8822 N N . LEU A 1 1129 ? 39.028 -22.455 20.512 1.00 92.00 1129 LEU A N 1
ATOM 8823 C CA . LEU A 1 1129 ? 39.764 -22.513 19.249 1.00 92.00 1129 LEU A CA 1
ATOM 8824 C C . LEU A 1 1129 ? 40.688 -21.296 19.113 1.00 92.00 1129 LEU A C 1
ATOM 8826 O O . LEU A 1 1129 ? 40.251 -20.163 18.976 1.00 92.00 1129 LEU A O 1
ATOM 8830 N N . ASN A 1 1130 ? 41.999 -21.531 19.096 1.00 88.44 1130 ASN A N 1
ATOM 8831 C CA . ASN A 1 1130 ? 42.975 -20.457 18.919 1.00 88.44 1130 ASN A CA 1
ATOM 8832 C C . ASN A 1 1130 ? 43.255 -20.216 17.426 1.00 88.44 1130 ASN A C 1
ATOM 8834 O O . ASN A 1 1130 ? 43.739 -21.123 16.742 1.00 88.44 1130 ASN A O 1
ATOM 8838 N N . GLN A 1 1131 ? 42.989 -18.993 16.956 1.00 90.06 1131 GLN A N 1
ATOM 8839 C CA . GLN A 1 1131 ? 43.312 -18.514 15.608 1.00 90.06 1131 GLN A CA 1
ATOM 8840 C C . GLN A 1 1131 ? 44.848 -18.477 15.406 1.00 90.06 1131 GLN A C 1
ATOM 8842 O O . GLN A 1 1131 ? 45.530 -17.770 16.151 1.00 90.06 1131 GLN A O 1
ATOM 8847 N N . PRO A 1 1132 ? 45.423 -19.212 14.432 1.00 86.12 1132 PRO A N 1
ATOM 8848 C CA . PRO A 1 1132 ? 46.875 -19.274 14.236 1.00 86.12 1132 PRO A CA 1
ATOM 8849 C C . PRO A 1 1132 ? 47.469 -18.043 13.529 1.00 86.12 1132 PRO A C 1
ATOM 8851 O O . PRO A 1 1132 ? 48.641 -17.732 13.739 1.00 86.12 1132 PRO A O 1
ATOM 8854 N N . GLY A 1 1133 ? 46.692 -17.351 12.686 1.00 81.62 1133 GLY A N 1
ATOM 8855 C CA . GLY A 1 1133 ? 47.190 -16.324 11.768 1.00 81.62 1133 GLY A CA 1
ATOM 8856 C C . GLY A 1 1133 ? 47.996 -16.910 10.600 1.00 81.62 1133 GLY A C 1
ATOM 8857 O O . GLY A 1 1133 ? 48.451 -18.054 10.645 1.00 81.62 1133 GLY A O 1
ATOM 8858 N N . GLY A 1 1134 ? 48.167 -16.142 9.522 1.00 89.50 1134 GLY A N 1
ATOM 8859 C CA . GLY A 1 1134 ? 48.875 -16.570 8.308 1.00 89.50 1134 GLY A CA 1
ATOM 8860 C C . GLY A 1 1134 ? 48.117 -16.262 7.016 1.00 89.50 1134 GLY A C 1
ATOM 8861 O O . GLY A 1 1134 ? 47.284 -15.360 6.984 1.00 89.50 1134 GLY A O 1
ATOM 8862 N N . ILE A 1 1135 ? 48.432 -17.013 5.957 1.00 89.38 1135 ILE A N 1
ATOM 8863 C CA . ILE A 1 1135 ? 47.740 -16.960 4.653 1.00 89.38 1135 ILE A CA 1
ATOM 8864 C C . ILE A 1 1135 ? 46.525 -17.907 4.624 1.00 89.38 1135 ILE A C 1
ATOM 8866 O O . ILE A 1 1135 ? 46.231 -18.545 5.631 1.00 89.38 1135 ILE A O 1
ATOM 8870 N N . THR A 1 1136 ? 45.834 -18.015 3.489 1.00 89.69 1136 THR A N 1
ATOM 8871 C CA . THR A 1 1136 ? 44.565 -18.751 3.337 1.00 89.69 1136 THR A CA 1
ATOM 8872 C C . THR A 1 1136 ? 44.765 -19.990 2.448 1.00 89.69 1136 THR A C 1
ATOM 8874 O O . THR A 1 1136 ? 44.308 -20.035 1.306 1.00 89.69 1136 THR A O 1
ATOM 8877 N N . SER A 1 1137 ? 45.501 -21.001 2.932 1.00 91.94 1137 SER A N 1
ATOM 8878 C CA . SER A 1 1137 ? 45.856 -22.219 2.165 1.00 91.94 1137 SER A CA 1
ATOM 8879 C C . SER A 1 1137 ? 44.711 -23.247 2.100 1.00 91.94 1137 SER A C 1
ATOM 8881 O O . SER A 1 1137 ? 44.840 -24.389 2.557 1.00 91.94 1137 SER A O 1
ATOM 8883 N N . THR A 1 1138 ? 43.555 -22.836 1.579 1.00 92.75 1138 THR A N 1
ATOM 8884 C CA . THR A 1 1138 ? 42.318 -23.633 1.557 1.00 92.75 1138 THR A CA 1
ATOM 8885 C C . THR A 1 1138 ? 42.454 -24.938 0.753 1.00 92.75 1138 THR A C 1
ATOM 8887 O O . THR A 1 1138 ? 41.873 -25.957 1.134 1.00 92.75 1138 THR A O 1
ATOM 8890 N N . GLY A 1 1139 ? 43.249 -24.964 -0.323 1.00 90.19 1139 GLY A N 1
ATOM 8891 C CA . GLY A 1 1139 ? 43.463 -26.157 -1.154 1.00 90.19 1139 GLY A CA 1
ATOM 8892 C C . GLY A 1 1139 ? 44.234 -27.273 -0.440 1.00 90.19 1139 GLY A C 1
ATOM 8893 O O . GLY A 1 1139 ? 43.878 -28.451 -0.547 1.00 90.19 1139 GLY A O 1
ATOM 8894 N N . ALA A 1 1140 ? 45.252 -26.918 0.339 1.00 91.81 1140 ALA A N 1
ATOM 8895 C CA . ALA A 1 1140 ? 45.978 -27.825 1.221 1.00 91.81 1140 ALA A CA 1
ATOM 8896 C C . ALA A 1 1140 ? 45.140 -28.218 2.451 1.00 91.81 1140 ALA A C 1
ATOM 8898 O O . ALA A 1 1140 ? 45.157 -29.380 2.862 1.00 91.81 1140 ALA A O 1
ATOM 8899 N N . ALA A 1 1141 ? 44.364 -27.284 3.008 1.00 95.25 1141 ALA A N 1
ATOM 8900 C CA . ALA A 1 1141 ? 43.498 -27.533 4.158 1.00 95.25 1141 ALA A CA 1
ATOM 8901 C C . ALA A 1 1141 ? 42.385 -28.555 3.852 1.00 95.25 1141 ALA A C 1
ATOM 8903 O O . ALA A 1 1141 ? 42.138 -29.457 4.653 1.00 95.25 1141 ALA A O 1
ATOM 8904 N N . LEU A 1 1142 ? 41.778 -28.479 2.660 1.00 94.06 1142 LEU A N 1
ATOM 8905 C CA . LEU A 1 1142 ? 40.826 -29.480 2.163 1.00 94.06 1142 LEU A CA 1
ATOM 8906 C C . LEU A 1 1142 ? 41.435 -30.881 2.081 1.00 94.06 1142 LEU A C 1
ATOM 8908 O O . LEU A 1 1142 ? 40.800 -31.848 2.498 1.00 94.06 1142 LEU A O 1
ATOM 8912 N N . ARG A 1 1143 ? 42.669 -30.990 1.569 1.00 92.38 1143 ARG A N 1
ATOM 8913 C CA . ARG A 1 1143 ? 43.395 -32.266 1.499 1.00 92.38 1143 ARG A CA 1
ATOM 8914 C C . ARG A 1 1143 ? 43.584 -32.857 2.891 1.00 92.38 1143 ARG A C 1
ATOM 8916 O O . ARG A 1 1143 ? 43.259 -34.014 3.120 1.00 92.38 1143 ARG A O 1
ATOM 8923 N N . TYR A 1 1144 ? 44.088 -32.040 3.812 1.00 95.44 1144 TYR A N 1
ATOM 8924 C CA . TYR A 1 1144 ? 44.365 -32.429 5.192 1.00 95.44 1144 TYR A CA 1
ATOM 8925 C C . TYR A 1 1144 ? 43.100 -32.903 5.925 1.00 95.44 1144 TYR A C 1
ATOM 8927 O O . TYR A 1 1144 ? 43.163 -33.851 6.700 1.00 95.44 1144 TYR A O 1
ATOM 8935 N N . ALA A 1 1145 ? 41.936 -32.306 5.647 1.00 96.44 1145 ALA A N 1
ATOM 8936 C CA . ALA A 1 1145 ? 40.668 -32.707 6.255 1.00 96.44 1145 ALA A CA 1
ATOM 8937 C C . ALA A 1 1145 ? 40.178 -34.115 5.857 1.00 96.44 1145 ALA A C 1
ATOM 8939 O O . ALA A 1 1145 ? 39.367 -34.690 6.583 1.00 96.44 1145 ALA A O 1
ATOM 8940 N N . LEU A 1 1146 ? 40.663 -34.688 4.746 1.00 93.44 1146 LEU A N 1
ATOM 8941 C CA . LEU A 1 1146 ? 40.247 -36.009 4.261 1.00 93.44 1146 LEU A CA 1
ATOM 8942 C C . LEU A 1 1146 ? 40.572 -37.128 5.263 1.00 93.44 1146 LEU A C 1
ATOM 8944 O O . LEU A 1 1146 ? 39.696 -37.927 5.602 1.00 93.44 1146 LEU A O 1
ATOM 8948 N N . ASP A 1 1147 ? 41.801 -37.142 5.786 1.00 91.75 1147 ASP A N 1
ATOM 8949 C CA . ASP A 1 1147 ? 42.285 -38.182 6.705 1.00 91.75 1147 ASP A CA 1
ATOM 8950 C C . ASP A 1 1147 ? 41.447 -38.256 7.994 1.00 91.75 1147 ASP A C 1
ATOM 8952 O O . ASP A 1 1147 ? 41.248 -39.335 8.556 1.00 91.75 1147 ASP A O 1
ATOM 8956 N N . TYR A 1 1148 ? 40.886 -37.126 8.438 1.00 95.50 1148 TYR A N 1
ATOM 8957 C CA . TYR A 1 1148 ? 40.123 -37.017 9.685 1.00 95.50 1148 TYR A CA 1
ATOM 8958 C C . TYR A 1 1148 ? 38.705 -37.609 9.622 1.00 95.50 1148 TYR A C 1
ATOM 8960 O O . TYR A 1 1148 ? 38.098 -37.822 10.672 1.00 95.50 1148 TYR A O 1
ATOM 8968 N N . PHE A 1 1149 ? 38.207 -37.980 8.436 1.00 95.31 1149 PHE A N 1
ATOM 8969 C CA . PHE A 1 1149 ? 37.037 -38.864 8.293 1.00 95.31 1149 PHE A CA 1
ATOM 8970 C C . PHE A 1 1149 ? 37.402 -40.364 8.369 1.00 95.31 1149 PHE A C 1
ATOM 8972 O O . PHE A 1 1149 ? 36.534 -41.234 8.255 1.00 95.31 1149 PHE A O 1
ATOM 8979 N N . GLY A 1 1150 ? 38.680 -40.692 8.585 1.00 92.00 1150 GLY A N 1
ATOM 8980 C CA . GLY A 1 1150 ? 39.158 -42.051 8.821 1.00 92.00 1150 GLY A CA 1
ATOM 8981 C C . GLY A 1 1150 ? 38.695 -42.643 10.160 1.00 92.00 1150 GLY A C 1
ATOM 8982 O O . GLY A 1 1150 ? 38.425 -41.938 11.137 1.00 92.00 1150 GLY A O 1
ATOM 8983 N N . GLN A 1 1151 ? 38.651 -43.979 10.227 1.00 91.12 1151 GLN A N 1
ATOM 8984 C CA . GLN A 1 1151 ? 38.193 -44.727 11.407 1.00 91.12 1151 GLN A CA 1
ATOM 8985 C C . GLN A 1 1151 ? 39.022 -44.407 12.672 1.00 91.12 1151 GLN A C 1
ATOM 8987 O O . GLN A 1 1151 ? 38.472 -44.331 13.771 1.00 91.12 1151 GLN A O 1
ATOM 8992 N N . SER A 1 1152 ? 40.325 -44.147 12.512 1.00 92.19 1152 SER A N 1
ATOM 8993 C CA . SER A 1 1152 ? 41.259 -43.730 13.573 1.00 92.19 1152 SER A CA 1
ATOM 8994 C C . SER A 1 1152 ? 40.850 -42.436 14.284 1.00 92.19 1152 SER A C 1
ATOM 8996 O O . SER A 1 1152 ? 41.080 -42.296 15.484 1.00 92.19 1152 SER A O 1
ATOM 8998 N N . TYR A 1 1153 ? 40.214 -41.515 13.560 1.00 95.06 1153 TYR A N 1
ATOM 8999 C CA . TYR A 1 1153 ? 39.780 -40.205 14.053 1.00 95.06 1153 TYR A CA 1
ATOM 9000 C C . TYR A 1 1153 ? 38.284 -40.160 14.392 1.00 95.06 1153 TYR A C 1
ATOM 9002 O O . TYR A 1 1153 ? 37.751 -39.101 14.712 1.00 95.06 1153 TYR A O 1
ATOM 9010 N N . GLY A 1 1154 ? 37.605 -41.313 14.353 1.00 91.69 1154 GLY A N 1
ATOM 9011 C CA . GLY A 1 1154 ? 36.210 -41.468 14.761 1.00 91.69 1154 GLY A CA 1
ATOM 9012 C C . GLY A 1 1154 ? 35.177 -41.453 13.636 1.00 91.69 1154 GLY A C 1
ATOM 9013 O O . GLY A 1 1154 ? 33.992 -41.606 13.945 1.00 91.69 1154 GLY A O 1
ATOM 9014 N N . GLY A 1 1155 ? 35.588 -41.313 12.372 1.00 92.88 1155 GLY A N 1
ATOM 9015 C CA . GLY A 1 1155 ? 34.685 -41.366 11.221 1.00 92.88 1155 GLY A CA 1
ATOM 9016 C C . GLY A 1 1155 ? 34.062 -42.750 11.017 1.00 92.88 1155 GLY A C 1
ATOM 9017 O O . GLY A 1 1155 ? 34.692 -43.788 11.235 1.00 92.88 1155 GLY A O 1
ATOM 9018 N N . ARG A 1 1156 ? 32.788 -42.781 10.616 1.00 93.81 1156 ARG A N 1
ATOM 9019 C CA . ARG A 1 1156 ? 31.963 -43.997 10.484 1.00 93.81 1156 ARG A CA 1
ATOM 9020 C C . ARG A 1 1156 ? 31.557 -44.270 9.032 1.00 93.81 1156 ARG A C 1
ATOM 9022 O O . ARG A 1 1156 ? 30.572 -44.969 8.788 1.00 93.81 1156 ARG A O 1
ATOM 9029 N N . ARG A 1 1157 ? 32.332 -43.775 8.060 1.00 86.81 1157 ARG A N 1
ATOM 9030 C CA . ARG A 1 1157 ? 32.085 -43.938 6.616 1.00 86.81 1157 ARG A CA 1
ATOM 9031 C C . ARG A 1 1157 ? 31.851 -45.393 6.190 1.00 86.81 1157 ARG A C 1
ATOM 9033 O O . ARG A 1 1157 ? 30.903 -45.672 5.463 1.00 86.81 1157 ARG A O 1
ATOM 9040 N N . GLU A 1 1158 ? 32.639 -46.336 6.711 1.00 86.00 1158 GLU A N 1
ATOM 9041 C CA . GLU A 1 1158 ? 32.471 -47.782 6.463 1.00 86.00 1158 GLU A CA 1
ATOM 9042 C C . GLU A 1 1158 ? 31.105 -48.320 6.927 1.00 86.00 1158 GLU A C 1
ATOM 9044 O O . GLU A 1 1158 ? 30.548 -49.234 6.322 1.00 86.00 1158 GLU A O 1
ATOM 9049 N N . LYS A 1 1159 ? 30.519 -47.713 7.968 1.00 85.50 1159 LYS A N 1
ATOM 9050 C CA . LYS A 1 1159 ? 29.170 -48.015 8.474 1.00 85.50 1159 LYS A CA 1
ATOM 9051 C C . LYS A 1 1159 ? 28.062 -47.302 7.676 1.00 85.50 1159 LYS A C 1
ATOM 9053 O O . LYS A 1 1159 ? 26.916 -47.278 8.117 1.00 85.50 1159 LYS A O 1
ATOM 9058 N N . LYS A 1 1160 ? 28.387 -46.708 6.518 1.00 84.62 1160 LYS A N 1
ATOM 9059 C CA . LYS A 1 1160 ? 27.486 -45.920 5.652 1.00 84.62 1160 LYS A CA 1
ATOM 9060 C C . LYS A 1 1160 ? 26.826 -44.728 6.367 1.00 84.62 1160 LYS A C 1
ATOM 9062 O O . LYS A 1 1160 ? 25.684 -44.364 6.066 1.00 84.62 1160 LYS A O 1
ATOM 9067 N N . VAL A 1 1161 ? 27.534 -44.127 7.324 1.00 86.88 1161 VAL A N 1
ATOM 9068 C CA . VAL A 1 1161 ? 27.147 -42.862 7.969 1.00 86.88 1161 VAL A CA 1
ATOM 9069 C C . VAL A 1 1161 ? 27.515 -41.693 7.039 1.00 86.88 1161 VAL A C 1
ATOM 9071 O O . VAL A 1 1161 ? 28.626 -41.702 6.505 1.00 86.88 1161 VAL A O 1
ATOM 9074 N N . PRO A 1 1162 ? 26.642 -40.688 6.826 1.00 89.69 1162 PRO A N 1
ATOM 9075 C CA . PRO A 1 1162 ? 26.986 -39.491 6.057 1.00 89.69 1162 PRO A CA 1
ATOM 9076 C C . PRO A 1 1162 ? 28.197 -38.757 6.648 1.00 89.69 1162 PRO A C 1
ATOM 9078 O O . PRO A 1 1162 ? 28.232 -38.501 7.851 1.00 89.69 1162 PRO A O 1
ATOM 9081 N N . GLN A 1 1163 ? 29.172 -38.422 5.800 1.00 92.44 1163 GLN A N 1
ATOM 9082 C CA . GLN A 1 1163 ? 30.342 -37.609 6.150 1.00 92.44 1163 GLN A CA 1
ATOM 9083 C C . GLN A 1 1163 ? 30.157 -36.202 5.557 1.00 92.44 1163 GLN A C 1
ATOM 9085 O O . GLN A 1 1163 ? 29.838 -36.082 4.371 1.00 92.44 1163 GLN A O 1
ATOM 9090 N N . ILE A 1 1164 ? 30.320 -35.145 6.353 1.00 94.56 1164 ILE A N 1
ATOM 9091 C CA . ILE A 1 1164 ? 30.034 -33.750 5.972 1.00 94.56 1164 ILE A CA 1
ATOM 9092 C C . ILE A 1 1164 ? 31.203 -32.849 6.378 1.00 94.56 1164 ILE A C 1
ATOM 9094 O O . ILE A 1 1164 ? 31.668 -32.910 7.515 1.00 94.56 1164 ILE A O 1
ATOM 9098 N N . LEU A 1 1165 ? 31.645 -31.983 5.464 1.00 96.62 1165 LEU A N 1
ATOM 9099 C CA . LEU A 1 1165 ? 32.730 -31.025 5.679 1.00 96.62 1165 LEU A CA 1
ATOM 9100 C C . LEU A 1 1165 ? 32.212 -29.596 5.474 1.00 96.62 1165 LEU A C 1
ATOM 9102 O O . LEU A 1 1165 ? 31.878 -29.220 4.351 1.00 96.62 1165 LEU A O 1
ATOM 9106 N N . PHE A 1 1166 ? 32.156 -28.799 6.539 1.00 96.38 1166 PHE A N 1
ATOM 9107 C CA . PHE A 1 1166 ? 31.854 -27.368 6.464 1.00 96.38 1166 PHE A CA 1
ATOM 9108 C C . PHE A 1 1166 ? 33.152 -26.587 6.292 1.00 96.38 1166 PHE A C 1
ATOM 9110 O O . PHE A 1 1166 ? 34.000 -26.641 7.174 1.00 96.38 1166 PHE A O 1
ATOM 9117 N N . VAL A 1 1167 ? 33.306 -25.855 5.192 1.00 96.62 1167 VAL A N 1
ATOM 9118 C CA . VAL A 1 1167 ? 34.473 -25.000 4.929 1.00 96.62 1167 VAL A CA 1
ATOM 9119 C C . VAL A 1 1167 ? 34.051 -23.552 5.131 1.00 96.62 1167 VAL A C 1
ATOM 9121 O O . VAL A 1 1167 ? 33.140 -23.103 4.441 1.00 96.62 1167 VAL A O 1
ATOM 9124 N N . ILE A 1 1168 ? 34.673 -22.835 6.068 1.00 96.06 1168 ILE A N 1
ATOM 9125 C CA . ILE A 1 1168 ? 34.323 -21.445 6.406 1.00 96.06 1168 ILE A CA 1
ATOM 9126 C C . ILE A 1 1168 ? 35.541 -20.556 6.147 1.00 96.06 1168 ILE A C 1
ATOM 9128 O O . ILE A 1 1168 ? 36.561 -20.775 6.791 1.00 96.06 1168 ILE A O 1
ATOM 9132 N N . THR A 1 1169 ? 35.443 -19.583 5.235 1.00 94.81 1169 THR A N 1
ATOM 9133 C CA . THR A 1 1169 ? 36.563 -18.708 4.814 1.00 94.81 1169 THR A CA 1
ATOM 9134 C C . THR A 1 1169 ? 36.098 -17.290 4.466 1.00 94.81 1169 THR A C 1
ATOM 9136 O O . THR A 1 1169 ? 34.933 -17.092 4.108 1.00 94.81 1169 THR A O 1
ATOM 9139 N N . ASP A 1 1170 ? 36.996 -16.304 4.581 1.00 89.88 1170 ASP A N 1
ATOM 9140 C CA . ASP A 1 1170 ? 36.708 -14.881 4.341 1.00 89.88 1170 ASP A CA 1
ATOM 9141 C C . ASP A 1 1170 ? 37.364 -14.280 3.085 1.00 89.88 1170 ASP A C 1
ATOM 9143 O O . ASP A 1 1170 ? 37.145 -13.106 2.778 1.00 89.88 1170 ASP A O 1
ATOM 9147 N N . GLY A 1 1171 ? 38.143 -15.073 2.342 1.00 83.62 1171 GLY A N 1
ATOM 9148 C CA . GLY A 1 1171 ? 38.970 -14.593 1.235 1.00 83.62 1171 GLY A CA 1
ATOM 9149 C C . GLY A 1 1171 ? 39.064 -15.554 0.049 1.00 83.62 1171 GLY A C 1
ATOM 9150 O O . GLY A 1 1171 ? 38.330 -16.538 -0.053 1.00 83.62 1171 GLY A O 1
ATOM 9151 N N . ALA A 1 1172 ? 39.966 -15.236 -0.879 1.00 86.56 1172 ALA A N 1
ATOM 9152 C CA . ALA A 1 1172 ? 40.383 -16.152 -1.940 1.00 86.56 1172 ALA A CA 1
ATOM 9153 C C . ALA A 1 1172 ? 41.541 -17.033 -1.444 1.00 86.56 1172 ALA A C 1
ATOM 9155 O O . ALA A 1 1172 ? 42.403 -16.567 -0.693 1.00 86.56 1172 ALA A O 1
ATOM 9156 N N . ALA A 1 1173 ? 41.582 -18.290 -1.876 1.00 89.62 1173 ALA A N 1
ATOM 9157 C CA . ALA A 1 1173 ? 42.643 -19.215 -1.513 1.00 89.62 1173 ALA A CA 1
ATOM 9158 C C . ALA A 1 1173 ? 44.003 -18.738 -2.045 1.00 89.62 1173 ALA A C 1
ATOM 9160 O O . ALA A 1 1173 ? 44.133 -18.303 -3.189 1.00 89.62 1173 ALA A O 1
ATOM 9161 N N . THR A 1 1174 ? 45.054 -18.878 -1.237 1.00 90.25 1174 THR A N 1
ATOM 9162 C CA . THR A 1 1174 ? 46.432 -18.579 -1.666 1.00 90.25 1174 THR A CA 1
ATOM 9163 C C . THR A 1 1174 ? 47.096 -19.732 -2.427 1.00 90.25 1174 THR A C 1
ATOM 9165 O O . THR A 1 1174 ? 48.211 -19.583 -2.924 1.00 90.25 1174 THR A O 1
ATOM 9168 N N . ASP A 1 1175 ? 46.407 -20.866 -2.554 1.00 90.75 1175 ASP A N 1
ATOM 9169 C CA . ASP A 1 1175 ? 46.798 -22.062 -3.304 1.00 90.75 1175 ASP A CA 1
ATOM 9170 C C . ASP A 1 1175 ? 45.687 -22.554 -4.271 1.00 90.75 1175 ASP A C 1
ATOM 9172 O O . ASP A 1 1175 ? 45.348 -23.742 -4.277 1.00 90.75 1175 ASP A O 1
ATOM 9176 N N . PRO A 1 1176 ? 45.110 -21.679 -5.124 1.00 86.62 1176 PRO A N 1
ATOM 9177 C CA . PRO A 1 1176 ? 43.872 -21.967 -5.855 1.00 86.62 1176 PRO A CA 1
ATOM 9178 C C . PRO A 1 1176 ? 44.011 -23.116 -6.865 1.00 86.62 1176 PRO A C 1
ATOM 9180 O O . PRO A 1 1176 ? 43.051 -23.842 -7.099 1.00 86.62 1176 PRO A O 1
ATOM 9183 N N . GLU A 1 1177 ? 45.214 -23.358 -7.394 1.00 88.44 1177 GLU A N 1
ATOM 9184 C CA . GLU A 1 1177 ? 45.531 -24.503 -8.266 1.00 88.44 1177 GLU A CA 1
ATOM 9185 C C . GLU A 1 1177 ? 45.330 -25.867 -7.571 1.00 88.44 1177 GLU A C 1
ATOM 9187 O O . GLU A 1 1177 ? 45.095 -26.880 -8.230 1.00 88.44 1177 GLU A O 1
ATOM 9192 N N . LEU A 1 1178 ? 45.396 -25.917 -6.232 1.00 87.62 1178 LEU A N 1
ATOM 9193 C CA . LEU A 1 1178 ? 45.124 -27.130 -5.455 1.00 87.62 1178 LEU A CA 1
ATOM 9194 C C . LEU A 1 1178 ? 43.630 -27.332 -5.172 1.00 87.62 1178 LEU A C 1
ATOM 9196 O O . LEU A 1 1178 ? 43.230 -28.471 -4.915 1.00 87.62 1178 LEU A O 1
ATOM 9200 N N . LEU A 1 1179 ? 42.795 -26.283 -5.245 1.00 88.56 1179 LEU A N 1
ATOM 9201 C CA . LEU A 1 1179 ? 41.363 -26.383 -4.938 1.00 88.56 1179 LEU A CA 1
ATOM 9202 C C . LEU A 1 1179 ? 40.650 -27.447 -5.791 1.00 88.56 1179 LEU A C 1
ATOM 9204 O O . LEU A 1 1179 ? 40.015 -28.312 -5.185 1.00 88.56 1179 LEU A O 1
ATOM 9208 N N . PRO A 1 1180 ? 40.744 -27.480 -7.141 1.00 87.38 1180 PRO A N 1
ATOM 9209 C CA . PRO A 1 1180 ? 40.001 -28.459 -7.937 1.00 87.38 1180 PRO A CA 1
ATOM 9210 C C . PRO A 1 1180 ? 40.407 -29.901 -7.622 1.00 87.38 1180 PRO A C 1
ATOM 9212 O O . PRO A 1 1180 ? 39.553 -30.783 -7.579 1.00 87.38 1180 PRO A O 1
ATOM 9215 N N . VAL A 1 1181 ? 41.699 -30.136 -7.372 1.00 88.00 1181 VAL A N 1
ATOM 9216 C CA . VAL A 1 1181 ? 42.254 -31.473 -7.123 1.00 88.00 1181 VAL A CA 1
ATOM 9217 C C . VAL A 1 1181 ? 41.866 -31.969 -5.731 1.00 88.00 1181 VAL A C 1
ATOM 9219 O O . VAL A 1 1181 ? 41.240 -33.019 -5.616 1.00 88.00 1181 VAL A O 1
ATOM 9222 N N . SER A 1 1182 ? 42.150 -31.194 -4.678 1.00 91.50 1182 SER A N 1
ATOM 9223 C CA . SER A 1 1182 ? 41.808 -31.575 -3.301 1.00 91.50 1182 SER A CA 1
ATOM 9224 C C . SER A 1 1182 ? 40.293 -31.696 -3.090 1.00 91.50 1182 SER A C 1
ATOM 9226 O O . SER A 1 1182 ? 39.844 -32.598 -2.386 1.00 91.50 1182 SER A O 1
ATOM 9228 N N . SER A 1 1183 ? 39.490 -30.839 -3.732 1.00 90.94 1183 SER A N 1
ATOM 9229 C CA . SER A 1 1183 ? 38.023 -30.935 -3.661 1.00 90.94 1183 SER A CA 1
ATOM 9230 C C . SER A 1 1183 ? 37.506 -32.184 -4.371 1.00 90.94 1183 SER A C 1
ATOM 9232 O O . SER A 1 1183 ? 36.625 -32.860 -3.846 1.00 90.94 1183 SER A O 1
ATOM 9234 N N . LEU A 1 1184 ? 38.061 -32.528 -5.541 1.00 87.88 1184 LEU A N 1
ATOM 9235 C CA . LEU A 1 1184 ? 37.687 -33.745 -6.261 1.00 87.88 1184 LEU A CA 1
ATOM 9236 C C . LEU A 1 1184 ? 38.074 -35.006 -5.479 1.00 87.88 1184 LEU A C 1
ATOM 9238 O O . LEU A 1 1184 ? 37.265 -35.929 -5.422 1.00 87.88 1184 LEU A O 1
ATOM 9242 N N . GLU A 1 1185 ? 39.245 -35.034 -4.835 1.00 90.81 1185 GLU A N 1
ATOM 9243 C CA . GLU A 1 1185 ? 39.646 -36.132 -3.944 1.00 90.81 1185 GLU A CA 1
ATOM 9244 C C . GLU A 1 1185 ? 38.613 -36.322 -2.815 1.00 90.81 1185 GLU A C 1
ATOM 9246 O O . GLU A 1 1185 ? 37.996 -37.386 -2.732 1.00 90.81 1185 GLU A O 1
ATOM 9251 N N . VAL A 1 1186 ? 38.312 -35.275 -2.035 1.00 92.50 1186 VAL A N 1
ATOM 9252 C CA . VAL A 1 1186 ? 37.332 -35.327 -0.927 1.00 92.50 1186 VAL A CA 1
ATOM 9253 C C . VAL A 1 1186 ? 35.916 -35.708 -1.398 1.00 92.50 1186 VAL A C 1
ATOM 9255 O O . VAL A 1 1186 ? 35.239 -36.510 -0.749 1.00 92.50 1186 VAL A O 1
ATOM 9258 N N . LEU A 1 1187 ? 35.460 -35.183 -2.541 1.00 90.31 1187 LEU A N 1
ATOM 9259 C CA . LEU A 1 1187 ? 34.142 -35.502 -3.109 1.00 90.31 1187 LEU A CA 1
ATOM 9260 C C . LEU A 1 1187 ? 34.065 -36.935 -3.664 1.00 90.31 1187 LEU A C 1
ATOM 9262 O O . LEU A 1 1187 ? 33.017 -37.572 -3.543 1.00 90.31 1187 LEU A O 1
ATOM 9266 N N . SER A 1 1188 ? 35.147 -37.453 -4.257 1.00 88.38 1188 SER A N 1
ATOM 9267 C CA . SER A 1 1188 ? 35.217 -38.837 -4.760 1.00 88.38 1188 SER A CA 1
ATOM 9268 C C . SER A 1 1188 ? 35.139 -39.866 -3.628 1.00 88.38 1188 SER A C 1
ATOM 9270 O O . SER A 1 1188 ? 34.506 -40.910 -3.765 1.00 88.38 1188 SER A O 1
ATOM 9272 N N . GLU A 1 1189 ? 35.678 -39.491 -2.470 1.00 87.75 1189 GLU A N 1
ATOM 9273 C CA . GLU A 1 1189 ? 35.689 -40.230 -1.209 1.00 87.75 1189 GLU A CA 1
ATOM 9274 C C . GLU A 1 1189 ? 34.349 -40.151 -0.433 1.00 87.75 1189 GLU A C 1
ATOM 9276 O O . GLU A 1 1189 ? 34.247 -40.593 0.718 1.00 87.75 1189 GLU A O 1
ATOM 9281 N N . GLY A 1 1190 ? 33.297 -39.618 -1.072 1.00 85.81 1190 GLY A N 1
ATOM 9282 C CA . GLY A 1 1190 ? 31.907 -39.631 -0.601 1.00 85.81 1190 GLY A CA 1
ATOM 9283 C C . GLY A 1 1190 ? 31.546 -38.555 0.427 1.00 85.81 1190 GLY A C 1
ATOM 9284 O O . GLY A 1 1190 ? 30.439 -38.583 0.969 1.00 85.81 1190 GLY A O 1
ATOM 9285 N N . ILE A 1 1191 ? 32.450 -37.614 0.711 1.00 92.56 1191 ILE A N 1
ATOM 9286 C CA . ILE A 1 1191 ? 32.253 -36.568 1.721 1.00 92.56 1191 ILE A CA 1
ATOM 9287 C C . ILE A 1 1191 ? 31.472 -35.394 1.117 1.00 92.56 1191 ILE A C 1
ATOM 9289 O O . ILE A 1 1191 ? 31.711 -34.956 -0.009 1.00 92.56 1191 ILE A O 1
ATOM 9293 N N . MET A 1 1192 ? 30.506 -34.865 1.866 1.00 92.62 1192 MET A N 1
ATOM 9294 C CA . MET A 1 1192 ? 29.645 -33.772 1.419 1.00 92.62 1192 MET A CA 1
ATOM 9295 C C . MET A 1 1192 ? 30.208 -32.421 1.863 1.00 92.62 1192 MET A C 1
ATOM 9297 O O . MET A 1 1192 ? 30.025 -32.015 3.007 1.00 92.62 1192 MET A O 1
ATOM 9301 N N . ILE A 1 1193 ? 30.874 -31.720 0.942 1.00 93.81 1193 ILE A N 1
ATOM 9302 C CA . ILE A 1 1193 ? 31.401 -30.369 1.180 1.00 93.81 1193 ILE A CA 1
ATOM 9303 C C . ILE A 1 1193 ? 30.262 -29.336 1.159 1.00 93.81 1193 ILE A C 1
ATOM 9305 O O . ILE A 1 1193 ? 29.442 -29.324 0.236 1.00 93.81 1193 ILE A O 1
ATOM 9309 N N . TYR A 1 1194 ? 30.249 -28.469 2.171 1.00 94.44 1194 TYR A N 1
ATOM 9310 C CA . TYR A 1 1194 ? 29.418 -27.275 2.322 1.00 94.44 1194 TYR A CA 1
ATOM 9311 C C . TYR A 1 1194 ? 30.353 -26.060 2.404 1.00 94.44 1194 TYR A C 1
ATOM 9313 O O . TYR A 1 1194 ? 31.069 -25.901 3.390 1.00 94.44 1194 TYR A O 1
ATOM 9321 N N . GLY A 1 1195 ? 30.374 -25.224 1.365 1.00 93.81 1195 GLY A N 1
ATOM 9322 C CA . GLY A 1 1195 ? 31.226 -24.033 1.302 1.00 93.81 1195 GLY A CA 1
ATOM 9323 C C . GLY A 1 1195 ? 30.501 -22.809 1.853 1.00 93.81 1195 GLY A C 1
ATOM 9324 O O . GLY A 1 1195 ? 29.413 -22.485 1.381 1.00 93.81 1195 GLY A O 1
ATOM 9325 N N . ILE A 1 1196 ? 31.094 -22.134 2.835 1.00 95.69 1196 ILE A N 1
ATOM 9326 C CA . ILE A 1 1196 ? 30.537 -20.978 3.541 1.00 95.69 1196 ILE A CA 1
ATOM 9327 C C . ILE A 1 1196 ? 31.516 -19.810 3.393 1.00 95.69 1196 ILE A C 1
ATOM 9329 O O . ILE A 1 1196 ? 32.554 -19.761 4.050 1.00 95.69 1196 ILE A O 1
ATOM 9333 N N . GLY A 1 1197 ? 31.188 -18.881 2.500 1.00 92.12 1197 GLY A N 1
ATOM 9334 C CA . GLY A 1 1197 ? 31.956 -17.659 2.294 1.00 92.12 1197 GLY A CA 1
ATOM 9335 C C . GLY A 1 1197 ? 31.443 -16.492 3.128 1.00 92.12 1197 GLY A C 1
ATOM 9336 O O . GLY A 1 1197 ? 30.234 -16.322 3.300 1.00 92.12 1197 GLY A O 1
ATOM 9337 N N . VAL A 1 1198 ? 32.365 -15.654 3.588 1.00 90.06 1198 VAL A N 1
ATOM 9338 C CA . VAL A 1 1198 ? 32.071 -14.399 4.287 1.00 90.06 1198 VAL A CA 1
ATOM 9339 C C . VAL A 1 1198 ? 32.799 -13.249 3.598 1.00 90.06 1198 VAL A C 1
ATOM 9341 O O . VAL A 1 1198 ? 33.942 -13.416 3.192 1.00 90.06 1198 VAL A O 1
ATOM 9344 N N . ALA A 1 1199 ? 32.161 -12.083 3.478 1.00 84.50 1199 ALA A N 1
ATOM 9345 C CA . ALA A 1 1199 ? 32.774 -10.819 3.051 1.00 84.50 1199 ALA A CA 1
ATOM 9346 C C . ALA A 1 1199 ? 33.630 -10.903 1.761 1.00 84.50 1199 ALA A C 1
ATOM 9348 O O . ALA A 1 1199 ? 33.092 -10.758 0.663 1.00 84.50 1199 ALA A O 1
ATOM 9349 N N . GLY A 1 1200 ? 34.946 -11.122 1.863 1.00 78.19 1200 GLY A N 1
ATOM 9350 C CA . GLY A 1 1200 ? 35.868 -11.203 0.721 1.00 78.19 1200 GLY A CA 1
ATOM 9351 C C . GLY A 1 1200 ? 35.901 -12.555 -0.008 1.00 78.19 1200 GLY A C 1
ATOM 9352 O O . GLY A 1 1200 ? 36.582 -12.671 -1.028 1.00 78.19 1200 GLY A O 1
ATOM 9353 N N . ALA A 1 1201 ? 35.186 -13.572 0.486 1.00 87.56 1201 ALA A N 1
ATOM 9354 C CA . ALA A 1 1201 ? 35.279 -14.944 -0.007 1.00 87.56 1201 ALA A CA 1
ATOM 9355 C C . ALA A 1 1201 ? 34.880 -15.105 -1.485 1.00 87.56 1201 ALA A C 1
ATOM 9357 O O . ALA A 1 1201 ? 33.801 -14.685 -1.916 1.00 87.56 1201 ALA A O 1
ATOM 9358 N N . MET A 1 1202 ? 35.725 -15.777 -2.274 1.00 83.94 1202 MET A N 1
ATOM 9359 C CA . MET A 1 1202 ? 35.525 -15.858 -3.722 1.00 83.94 1202 MET A CA 1
ATOM 9360 C C . MET A 1 1202 ? 34.455 -16.899 -4.102 1.00 83.94 1202 MET A C 1
ATOM 9362 O O . MET A 1 1202 ? 34.680 -18.107 -4.069 1.00 83.94 1202 MET A O 1
ATOM 9366 N N . MET A 1 1203 ? 33.283 -16.428 -4.543 1.00 82.56 1203 MET A N 1
ATOM 9367 C CA . MET A 1 1203 ? 32.126 -17.265 -4.914 1.00 82.56 1203 MET A CA 1
ATOM 9368 C C . MET A 1 1203 ? 32.457 -18.413 -5.889 1.00 82.56 1203 MET A C 1
ATOM 9370 O O . MET A 1 1203 ? 31.918 -19.512 -5.761 1.00 82.56 1203 MET A O 1
ATOM 9374 N N . THR A 1 1204 ? 33.352 -18.189 -6.855 1.00 84.06 1204 THR A N 1
ATOM 9375 C CA . THR A 1 1204 ? 33.792 -19.222 -7.809 1.00 84.06 1204 THR A CA 1
ATOM 9376 C C . THR A 1 1204 ? 34.605 -20.333 -7.150 1.00 84.06 1204 THR A C 1
ATOM 9378 O O . THR A 1 1204 ? 34.476 -21.489 -7.544 1.00 84.06 1204 THR A O 1
ATOM 9381 N N . GLU A 1 1205 ? 35.393 -20.025 -6.121 1.00 88.06 1205 GLU A N 1
ATOM 9382 C CA . GLU A 1 1205 ? 36.157 -21.026 -5.371 1.00 88.06 1205 GLU A CA 1
ATOM 9383 C C . GLU A 1 1205 ? 35.233 -21.876 -4.495 1.00 88.06 1205 GLU A C 1
ATOM 9385 O O . GLU A 1 1205 ? 35.351 -23.097 -4.500 1.00 88.06 1205 GLU A O 1
ATOM 9390 N N . LEU A 1 1206 ? 34.225 -21.275 -3.849 1.00 90.00 1206 LEU A N 1
ATOM 9391 C CA . LEU A 1 1206 ? 33.172 -22.015 -3.133 1.00 90.00 1206 LEU A CA 1
ATOM 9392 C C . LEU A 1 1206 ? 32.416 -22.985 -4.067 1.00 90.00 1206 LEU A C 1
ATOM 9394 O O . LEU A 1 1206 ? 32.079 -24.107 -3.679 1.00 90.00 1206 LEU A O 1
ATOM 9398 N N . GLN A 1 1207 ? 32.178 -22.582 -5.319 1.00 85.69 1207 GLN A N 1
ATOM 9399 C CA . GLN A 1 1207 ? 31.565 -23.437 -6.342 1.00 85.69 1207 GLN A CA 1
ATOM 9400 C C . GLN A 1 1207 ? 32.497 -24.569 -6.800 1.00 85.69 1207 GLN A C 1
ATOM 9402 O O . GLN A 1 1207 ? 32.034 -25.699 -6.950 1.00 85.69 1207 GLN A O 1
ATOM 9407 N N . VAL A 1 1208 ? 33.802 -24.317 -6.962 1.00 85.69 1208 VAL A N 1
ATOM 9408 C CA . VAL A 1 1208 ? 34.803 -25.372 -7.219 1.00 85.69 1208 VAL A CA 1
ATOM 9409 C C . VAL A 1 1208 ? 34.851 -26.363 -6.052 1.00 85.69 1208 VAL A C 1
ATOM 9411 O O . VAL A 1 1208 ? 34.729 -27.568 -6.272 1.00 85.69 1208 VAL A O 1
ATOM 9414 N N . MET A 1 1209 ? 34.930 -25.866 -4.814 1.00 88.56 1209 MET A N 1
ATOM 9415 C CA . MET A 1 1209 ? 35.011 -26.688 -3.602 1.00 88.56 1209 MET A CA 1
ATOM 9416 C C . MET A 1 1209 ? 33.792 -27.587 -3.391 1.00 88.56 1209 MET A C 1
ATOM 9418 O O . MET A 1 1209 ? 33.918 -28.718 -2.939 1.00 88.56 1209 MET A O 1
ATOM 9422 N N . THR A 1 1210 ? 32.601 -27.127 -3.766 1.00 88.69 1210 THR A N 1
ATOM 9423 C CA . THR A 1 1210 ? 31.361 -27.919 -3.675 1.00 88.69 1210 THR A CA 1
ATOM 9424 C C . THR A 1 1210 ? 31.103 -28.806 -4.902 1.00 88.69 1210 THR A C 1
ATOM 9426 O O . THR A 1 1210 ? 30.056 -29.453 -4.986 1.00 88.69 1210 THR A O 1
ATOM 9429 N N . GLY A 1 1211 ? 32.029 -28.860 -5.869 1.00 80.50 1211 GLY A N 1
ATOM 9430 C CA . GLY A 1 1211 ? 31.887 -29.656 -7.093 1.00 80.50 1211 GLY A CA 1
ATOM 9431 C C . GLY A 1 1211 ? 30.779 -29.147 -8.021 1.00 80.50 1211 GLY A C 1
ATOM 9432 O O . GLY A 1 1211 ? 30.022 -29.942 -8.577 1.00 80.50 1211 GLY A O 1
ATOM 9433 N N . GLY A 1 1212 ? 30.616 -27.825 -8.120 1.00 71.44 1212 GLY A N 1
ATOM 9434 C CA . GLY A 1 1212 ? 29.562 -27.155 -8.891 1.00 71.44 1212 GLY A CA 1
ATOM 9435 C C . GLY A 1 1212 ? 28.168 -27.211 -8.252 1.00 71.44 1212 GLY A C 1
ATOM 9436 O O . GLY A 1 1212 ? 27.187 -26.772 -8.858 1.00 71.44 1212 GLY A O 1
ATOM 9437 N N . LYS A 1 1213 ? 28.034 -27.753 -7.034 1.00 73.81 1213 LYS A N 1
ATOM 9438 C CA . LYS A 1 1213 ? 26.742 -27.916 -6.352 1.00 73.81 1213 LYS A CA 1
ATOM 9439 C C . LYS A 1 1213 ? 26.322 -26.629 -5.645 1.00 73.81 1213 LYS A C 1
ATOM 9441 O O . LYS A 1 1213 ? 26.351 -26.549 -4.423 1.00 73.81 1213 LYS A O 1
ATOM 9446 N N . ASN A 1 1214 ? 25.815 -25.664 -6.414 1.00 71.19 1214 ASN A N 1
ATOM 9447 C CA . ASN A 1 1214 ? 25.351 -24.350 -5.933 1.00 71.19 1214 ASN A CA 1
ATOM 9448 C C . ASN A 1 1214 ? 24.380 -24.381 -4.726 1.00 71.19 1214 ASN A C 1
ATOM 9450 O O . ASN A 1 1214 ? 24.290 -23.394 -4.009 1.00 71.19 1214 ASN A O 1
ATOM 9454 N N . LYS A 1 1215 ? 23.672 -25.495 -4.466 1.00 75.06 1215 LYS A N 1
ATOM 9455 C CA . LYS A 1 1215 ? 22.850 -25.710 -3.250 1.00 75.06 1215 LYS A CA 1
ATOM 9456 C C . LYS A 1 1215 ? 23.660 -25.791 -1.944 1.00 75.06 1215 LYS A C 1
ATOM 9458 O O . LYS A 1 1215 ? 23.108 -25.538 -0.881 1.00 75.06 1215 LYS A O 1
ATOM 9463 N N . ARG A 1 1216 ? 24.938 -26.178 -2.014 1.00 84.06 1216 ARG A N 1
ATOM 9464 C CA . ARG A 1 1216 ? 25.851 -26.327 -0.865 1.00 84.06 1216 ARG A CA 1
ATOM 9465 C C . ARG A 1 1216 ? 26.833 -25.157 -0.728 1.00 84.06 1216 ARG A C 1
ATOM 9467 O O . ARG A 1 1216 ? 27.747 -25.228 0.089 1.00 84.06 1216 ARG A O 1
ATOM 9474 N N . VAL A 1 1217 ? 26.646 -24.101 -1.523 1.00 88.31 1217 VAL A N 1
ATOM 9475 C CA . VAL A 1 1217 ? 27.373 -22.833 -1.412 1.00 88.31 1217 VAL A CA 1
ATOM 9476 C C . VAL A 1 1217 ? 26.503 -21.836 -0.660 1.00 88.31 1217 VAL A C 1
ATOM 9478 O O . VAL A 1 1217 ? 25.388 -21.528 -1.077 1.00 88.31 1217 VAL A O 1
ATOM 9481 N N . PHE A 1 1218 ? 27.036 -21.314 0.436 1.00 90.69 1218 PHE A N 1
ATOM 9482 C CA . PHE A 1 1218 ? 26.433 -20.275 1.254 1.00 90.69 1218 PHE A CA 1
ATOM 9483 C C . PHE A 1 1218 ? 27.386 -19.083 1.291 1.00 90.69 1218 PHE A C 1
ATOM 9485 O O . PHE A 1 1218 ? 28.604 -19.249 1.295 1.00 90.69 1218 PHE A O 1
ATOM 9492 N N . TYR A 1 1219 ? 26.830 -17.877 1.291 1.00 88.75 1219 TYR A N 1
ATOM 9493 C CA . TYR A 1 1219 ? 27.598 -16.639 1.299 1.00 88.75 1219 TYR A CA 1
ATOM 9494 C C . TYR A 1 1219 ? 26.848 -15.572 2.094 1.00 88.75 1219 TYR A C 1
ATOM 9496 O O . TYR A 1 1219 ? 25.613 -15.529 2.052 1.00 88.75 1219 TYR A O 1
ATOM 9504 N N . VAL A 1 1220 ? 27.597 -14.737 2.811 1.00 80.94 1220 VAL A N 1
ATOM 9505 C CA . VAL A 1 1220 ? 27.099 -13.579 3.561 1.00 80.94 1220 VAL A CA 1
ATOM 9506 C C . VAL A 1 1220 ? 28.054 -12.396 3.421 1.00 80.94 1220 VAL A C 1
ATOM 9508 O O . VAL A 1 1220 ? 29.272 -12.555 3.482 1.00 80.94 1220 VAL A O 1
ATOM 9511 N N . ASP A 1 1221 ? 27.498 -11.194 3.278 1.00 76.06 1221 ASP A N 1
ATOM 9512 C CA . ASP A 1 1221 ? 28.270 -9.973 2.997 1.00 76.06 1221 ASP A CA 1
ATOM 9513 C C . ASP A 1 1221 ? 29.145 -9.514 4.185 1.00 76.06 1221 ASP A C 1
ATOM 9515 O O . ASP A 1 1221 ? 30.028 -8.673 4.029 1.00 76.06 1221 ASP A O 1
ATOM 9519 N N . ASN A 1 1222 ? 28.903 -10.049 5.387 1.00 80.62 1222 ASN A N 1
ATOM 9520 C CA . ASN A 1 1222 ? 29.653 -9.773 6.613 1.00 80.62 1222 ASN A CA 1
ATOM 9521 C C . ASN A 1 1222 ? 29.535 -10.933 7.625 1.00 80.62 1222 ASN A C 1
ATOM 9523 O O . ASN A 1 1222 ? 28.720 -11.842 7.459 1.00 80.62 1222 ASN A O 1
ATOM 9527 N N . PHE A 1 1223 ? 30.350 -10.882 8.681 1.00 79.94 1223 PHE A N 1
ATOM 9528 C CA . PHE A 1 1223 ? 30.452 -11.936 9.695 1.00 79.94 1223 PHE A CA 1
ATOM 9529 C C . PHE A 1 1223 ? 29.233 -12.042 10.621 1.00 79.94 1223 PHE A C 1
ATOM 9531 O O . PHE A 1 1223 ? 28.888 -13.151 11.016 1.00 79.94 1223 PHE A O 1
ATOM 9538 N N . ASP A 1 1224 ? 28.543 -10.944 10.940 1.00 76.00 1224 ASP A N 1
ATOM 9539 C CA . ASP A 1 1224 ? 27.353 -10.993 11.805 1.00 76.00 1224 ASP A CA 1
ATOM 9540 C C . ASP A 1 1224 ? 26.168 -11.686 11.115 1.00 76.00 1224 ASP A C 1
ATOM 9542 O O . ASP A 1 1224 ? 25.381 -12.391 11.746 1.00 76.00 1224 ASP A O 1
ATOM 9546 N N . ALA A 1 1225 ? 26.081 -11.579 9.787 1.00 74.12 1225 ALA A N 1
ATOM 9547 C CA . ALA A 1 1225 ? 25.071 -12.267 8.994 1.00 74.12 1225 ALA A CA 1
ATOM 9548 C C . ALA A 1 1225 ? 25.237 -13.805 8.949 1.00 74.12 1225 ALA A C 1
ATOM 9550 O O . ALA A 1 1225 ? 24.294 -14.485 8.524 1.00 74.12 1225 ALA A O 1
ATOM 9551 N N . LEU A 1 1226 ? 26.362 -14.378 9.414 1.00 72.62 1226 LEU A N 1
ATOM 9552 C CA . LEU A 1 1226 ? 26.584 -15.836 9.485 1.00 72.62 1226 LEU A CA 1
ATOM 9553 C C . LEU A 1 1226 ? 25.464 -16.570 10.235 1.00 72.62 1226 LEU A C 1
ATOM 9555 O O . LEU A 1 1226 ? 25.015 -17.628 9.792 1.00 72.62 1226 LEU A O 1
ATOM 9559 N N . GLU A 1 1227 ? 24.961 -16.003 11.334 1.00 64.12 1227 GLU A N 1
ATOM 9560 C CA . GLU A 1 1227 ? 23.917 -16.628 12.160 1.00 64.12 1227 GLU A CA 1
ATOM 9561 C C . GLU A 1 1227 ? 22.602 -16.839 11.377 1.00 64.12 1227 GLU A C 1
ATOM 9563 O O . GLU A 1 1227 ? 21.854 -17.785 11.634 1.00 64.12 1227 GLU A O 1
ATOM 9568 N N . THR A 1 1228 ? 22.357 -16.049 10.321 1.00 72.44 1228 THR A N 1
ATOM 9569 C CA . THR A 1 1228 ? 21.194 -16.221 9.427 1.00 72.44 1228 THR A CA 1
ATOM 9570 C C . THR A 1 1228 ? 21.268 -17.482 8.553 1.00 72.44 1228 THR A C 1
ATOM 9572 O O . THR A 1 1228 ? 20.251 -17.919 7.999 1.00 72.44 1228 THR A O 1
ATOM 9575 N N . LEU A 1 1229 ? 22.453 -18.089 8.407 1.00 72.25 1229 LEU A N 1
ATOM 9576 C CA . LEU A 1 1229 ? 22.655 -19.291 7.597 1.00 72.25 1229 LEU A CA 1
ATOM 9577 C C . LEU A 1 1229 ? 22.187 -20.568 8.298 1.00 72.25 1229 LEU A C 1
ATOM 9579 O O . LEU A 1 1229 ? 21.862 -21.534 7.607 1.00 72.25 1229 LEU A O 1
ATOM 9583 N N . GLN A 1 1230 ? 22.084 -20.574 9.630 1.00 70.75 1230 GLN A N 1
ATOM 9584 C CA . GLN A 1 1230 ? 21.752 -21.758 10.431 1.00 70.75 1230 GLN A CA 1
ATOM 9585 C C . GLN A 1 1230 ? 20.469 -22.456 9.942 1.00 70.75 1230 GLN A C 1
ATOM 9587 O O . GLN A 1 1230 ? 20.485 -23.656 9.652 1.00 70.75 1230 GLN A O 1
ATOM 9592 N N . LYS A 1 1231 ? 19.385 -21.695 9.721 1.00 64.81 1231 LYS A N 1
ATOM 9593 C CA . LYS A 1 1231 ? 18.103 -22.231 9.220 1.00 64.81 1231 LYS A CA 1
ATOM 9594 C C . LYS A 1 1231 ? 18.194 -22.729 7.767 1.00 64.81 1231 LYS A C 1
ATOM 9596 O O . LYS A 1 1231 ? 17.529 -23.701 7.411 1.00 64.81 1231 LYS A O 1
ATOM 9601 N N . LYS A 1 1232 ? 19.032 -22.102 6.929 1.00 68.19 1232 LYS A N 1
ATOM 9602 C CA . LYS A 1 1232 ? 19.246 -22.491 5.518 1.00 68.19 1232 LYS A CA 1
ATOM 9603 C C . LYS A 1 1232 ? 20.040 -23.798 5.423 1.00 68.19 1232 LYS A C 1
ATOM 9605 O O . LYS A 1 1232 ? 19.624 -24.718 4.726 1.00 68.19 1232 LYS A O 1
ATOM 9610 N N . ILE A 1 1233 ? 21.137 -23.899 6.169 1.00 74.19 1233 ILE A N 1
ATOM 9611 C CA . ILE A 1 1233 ? 22.006 -25.081 6.211 1.00 74.19 1233 ILE A CA 1
ATOM 9612 C C . ILE A 1 1233 ? 21.255 -26.269 6.824 1.00 74.19 1233 ILE A C 1
ATOM 9614 O O . ILE A 1 1233 ? 21.236 -27.341 6.224 1.00 74.19 1233 ILE A O 1
ATOM 9618 N N . SER A 1 1234 ? 20.533 -26.065 7.933 1.00 67.06 1234 SER A N 1
ATOM 9619 C CA . SER A 1 1234 ? 19.679 -27.097 8.548 1.00 67.06 1234 SER A CA 1
ATOM 9620 C C . SER A 1 1234 ? 18.641 -27.662 7.569 1.00 67.06 1234 SER A C 1
ATOM 9622 O O . SER A 1 1234 ? 18.410 -28.871 7.532 1.00 67.06 1234 SER A O 1
ATOM 9624 N N . LYS A 1 1235 ? 18.043 -26.806 6.726 1.00 67.31 1235 LYS A N 1
ATOM 9625 C CA . LYS A 1 1235 ? 17.102 -27.229 5.680 1.00 67.31 1235 LYS A CA 1
ATOM 9626 C C . LYS A 1 1235 ? 17.775 -28.090 4.609 1.00 67.31 1235 LYS A C 1
ATOM 9628 O O . LYS A 1 1235 ? 17.240 -29.147 4.286 1.00 67.31 1235 LYS A O 1
ATOM 9633 N N . GLU A 1 1236 ? 18.912 -27.665 4.053 1.00 72.88 1236 GLU A N 1
ATOM 9634 C CA . GLU A 1 1236 ? 19.586 -28.443 3.002 1.00 72.88 1236 GLU A CA 1
ATOM 9635 C C . GLU A 1 1236 ? 20.148 -29.769 3.551 1.00 72.88 1236 GLU A C 1
ATOM 9637 O O . GLU A 1 1236 ? 20.058 -30.784 2.866 1.00 72.88 1236 GLU A O 1
ATOM 9642 N N . LEU A 1 1237 ? 20.608 -29.816 4.810 1.00 70.06 1237 LEU A N 1
ATOM 9643 C CA . LEU A 1 1237 ? 20.942 -31.069 5.509 1.00 70.06 1237 LEU A CA 1
ATOM 9644 C C . LEU A 1 1237 ? 19.724 -32.015 5.605 1.00 70.06 1237 LEU A C 1
ATOM 9646 O O . LEU A 1 1237 ? 19.835 -33.197 5.279 1.00 70.06 1237 LEU A O 1
ATOM 9650 N N . CYS A 1 1238 ? 18.539 -31.497 5.962 1.00 63.25 1238 CYS A N 1
ATOM 9651 C CA . CYS A 1 1238 ? 17.281 -32.262 5.937 1.00 63.25 1238 CYS A CA 1
ATOM 9652 C C . CYS A 1 1238 ? 16.799 -32.657 4.519 1.00 63.25 1238 CYS A C 1
ATOM 9654 O O . CYS A 1 1238 ? 15.859 -33.452 4.411 1.00 63.25 1238 CYS A O 1
ATOM 9656 N N . GLU A 1 1239 ? 17.350 -32.090 3.438 1.00 61.22 1239 GLU A N 1
ATOM 9657 C CA . GLU A 1 1239 ? 17.074 -32.512 2.053 1.00 61.22 1239 GLU A CA 1
ATOM 9658 C C . GLU A 1 1239 ? 18.080 -33.570 1.571 1.00 61.22 1239 GLU A C 1
ATOM 9660 O O . GLU A 1 1239 ? 17.659 -34.559 0.970 1.00 61.22 1239 GLU A O 1
ATOM 9665 N N . ASP A 1 1240 ? 19.371 -33.424 1.886 1.00 59.25 1240 ASP A N 1
ATOM 9666 C CA . ASP A 1 1240 ? 20.418 -34.401 1.546 1.00 59.25 1240 ASP A CA 1
ATOM 9667 C C . ASP A 1 1240 ? 20.243 -35.744 2.290 1.00 59.25 1240 ASP A C 1
ATOM 9669 O O . ASP A 1 1240 ? 20.440 -36.810 1.698 1.00 59.25 1240 ASP A O 1
ATOM 9673 N N . ASP A 1 1241 ? 19.800 -35.742 3.555 1.00 54.03 1241 ASP A N 1
ATOM 9674 C CA . ASP A 1 1241 ? 19.528 -36.986 4.305 1.00 54.03 1241 ASP A CA 1
ATOM 9675 C C . ASP A 1 1241 ? 18.418 -37.826 3.640 1.00 54.03 1241 ASP A C 1
ATOM 9677 O O . ASP A 1 1241 ? 18.545 -39.039 3.459 1.00 54.03 1241 ASP A O 1
ATOM 9681 N N . LYS A 1 1242 ? 17.363 -37.163 3.147 1.00 46.50 1242 LYS A N 1
ATOM 9682 C CA . LYS A 1 1242 ? 16.245 -37.814 2.438 1.00 46.50 1242 LYS A CA 1
ATOM 9683 C C . LYS A 1 1242 ? 16.668 -38.453 1.115 1.00 46.50 1242 LYS A C 1
ATOM 9685 O O . LYS A 1 1242 ? 16.038 -39.421 0.696 1.00 46.50 1242 LYS A O 1
ATOM 9690 N N . GLN A 1 1243 ? 17.728 -37.957 0.473 1.00 46.44 1243 GLN A N 1
ATOM 9691 C CA . GLN A 1 1243 ? 18.306 -38.612 -0.703 1.00 46.44 1243 GLN A CA 1
ATOM 9692 C C . GLN A 1 1243 ? 19.117 -39.850 -0.297 1.00 46.44 1243 GLN A C 1
ATOM 9694 O O . GLN A 1 1243 ? 18.932 -40.916 -0.882 1.00 46.44 1243 GLN A O 1
ATOM 9699 N N . ASN A 1 1244 ? 19.935 -39.762 0.757 1.00 42.09 1244 ASN A N 1
ATOM 9700 C CA . ASN A 1 1244 ? 20.741 -40.890 1.242 1.00 42.09 1244 ASN A CA 1
ATOM 9701 C C . ASN A 1 1244 ? 19.903 -42.070 1.772 1.00 42.09 1244 ASN A C 1
ATOM 9703 O O . ASN A 1 1244 ? 20.301 -43.225 1.607 1.00 42.09 1244 ASN A O 1
ATOM 9707 N N . VAL A 1 1245 ? 18.718 -41.815 2.342 1.00 43.38 1245 VAL A N 1
ATOM 9708 C CA . VAL A 1 1245 ? 17.769 -42.875 2.743 1.00 43.38 1245 VAL A CA 1
ATOM 9709 C C . VAL A 1 1245 ? 17.322 -43.737 1.550 1.00 43.38 1245 VAL A C 1
ATOM 9711 O O . VAL A 1 1245 ? 17.092 -44.930 1.727 1.00 43.38 1245 VAL A O 1
ATOM 9714 N N . SER A 1 1246 ? 17.269 -43.190 0.329 1.00 32.19 1246 SER A N 1
ATOM 9715 C CA . SER A 1 1246 ? 16.854 -43.936 -0.875 1.00 32.19 1246 SER A CA 1
ATOM 9716 C C . SER A 1 1246 ? 17.909 -44.905 -1.441 1.00 32.19 1246 SER A C 1
ATOM 9718 O O . SER A 1 1246 ? 17.612 -45.650 -2.372 1.00 32.19 1246 SER A O 1
ATOM 9720 N N . LEU A 1 1247 ? 19.129 -44.912 -0.885 1.00 32.88 1247 LEU A N 1
ATOM 9721 C CA . LEU A 1 1247 ? 20.277 -45.696 -1.371 1.00 32.88 1247 LEU A CA 1
ATOM 9722 C C . LEU A 1 1247 ? 20.820 -46.707 -0.341 1.00 32.88 1247 LEU A C 1
ATOM 9724 O O . LEU A 1 1247 ? 21.909 -47.263 -0.517 1.00 32.88 1247 LEU A O 1
ATOM 9728 N N . ARG A 1 1248 ? 20.072 -46.973 0.737 1.00 27.92 1248 ARG A N 1
ATOM 9729 C CA . ARG A 1 1248 ? 20.364 -48.071 1.672 1.00 27.92 1248 ARG A CA 1
ATOM 9730 C C . ARG A 1 1248 ? 19.569 -49.329 1.268 1.00 27.92 1248 ARG A C 1
ATOM 9732 O O . ARG A 1 1248 ? 18.364 -49.200 1.064 1.00 27.92 1248 ARG A O 1
ATOM 9739 N N . PRO A 1 1249 ? 20.223 -50.499 1.120 1.00 31.16 1249 PRO A N 1
ATOM 9740 C CA . PRO A 1 1249 ? 19.552 -51.778 0.876 1.00 31.16 1249 PRO A CA 1
ATOM 9741 C C . PRO A 1 1249 ? 18.910 -52.346 2.150 1.00 31.16 1249 PRO A C 1
ATOM 9743 O O . PRO A 1 1249 ? 19.413 -52.012 3.250 1.00 31.16 1249 PRO A O 1
#

Mean predicted aligned error: 24.02 Å

InterPro domains:
  IPR002035 von Willebrand factor, type A [PF00092] (1-132)
  IPR002035 von Willebrand factor, type A [PF00092] (172-342)
  IPR002035 von Willebrand factor, type A [PF00092] (366-513)
  IPR002035 von Willebrand factor, type A [PF00092] (661-822)
  IPR002035 von Willebrand factor, type A [PF00092] (847-1014)
  IPR002035 von Willebrand factor, type A [PF00092] (1059-1231)
  IPR002035 von Willebrand factor, type A [PS50234] (1-134)
  IPR002035 von Willebrand factor, type A [PS50234] (172-344)
  IPR002035 von Willebrand factor, type A [PS50234] (365-545)
  IPR002035 von Willebrand factor, type A [PS50234] (661-835)
  IPR002035 von Willebrand factor, type A [PS50234] (847-1017)
  IPR002035 von Willebrand factor, type A [PS50234] (1059-1233)
  IPR002035 von Willebrand factor, type A [SM00327] (1-139)
  IPR002035 von Willebrand factor, type A [SM00327] (170-349)
  IPR002035 von Willebrand factor, type A [SM00327] (363-526)
  IPR002035 von Willebrand factor, type A [SM00327] (659-836)
  IPR002035 von Willebrand factor, type A [SM00327] (845-1018)
  IPR002035 von Willebrand factor, type A [SM00327] (1057-1238)
  IPR036465 von Willebrand factor A-like domain superfamily [G3DSA:3.40.50.410] (1-159)
  IPR036465 von Willebrand factor A-like domain superfamily [G3DSA:3.40.50.410] (170-361)

pLDDT: mean 74.93, std 21.23, range [20.47, 98.06]